Protein 4LUS (pdb70)

B-factor: mean 39.63, std 14.15, range [13.75, 107.69]

Foldseek 3Di:
DDDDQWAKEFELVQLVQLVVLLVVLDDDQAAEEEEALCQLQQHRQVVLVSCVVVDGQEYEDQAQVSLVVNVVSPRDHQYEHPDDDDLVCLLVCQVSNYEYEDAFLVVLVSSLVSQVVVVAAHEYEFAELDPPPGHYDLDDVVLVSVVVSCPRPRYDHAYYEYEDPPLQAQDCVSVVSSVVSVVSSVVSNVVVPDDHHYYAYAEPSCSQAPPVGRGRYHYYGPSSQFDDPDPNGPCVSGHHAHGIWIKGWFDDPDVKTKTFAFVLQLPNQLFPFFWKDFPRDIWTWDDTTDNGITITDDPDDDDGDGGGMITQARDDPRHLQVSCVRNVHHSSCSSSRGDQQHWYWYDYPRDTDDIDHSPD/DPPDFWFKEFELVQLVVLVVLLPVLDDPQAAEEEEQLCQLQQGRQVVLVSCVVVDGAEYEDQDLVSLVVNLVSPRDHAYEHPHDDDLVCLLVCQVSRYEYEDLFLVVLVSSLVSQVVVVAAHEYEQEEELSHDLDPVSLVSVVVSLVRPRYDHAAYEYEDPPLQAVVRVSSVVSVCSNVVSNVVVPRDHNYYAYAECSCSQAPSVHRGRYHYYGPSSQFDGPDPRGPCVSGHHAHGIWIKGWWADKDWAAFQDFDDPPSPDGHHHTWIKTKTFAFVLQLPNQQFPWFWKDAPRDIWTWDDTTDNGMTMTTDPDDDDDDTGGMMIRARDDPRHLQVSCVRNVHHSSSSSSRRHQQHWYFYDYPNHTDDIGHSPD/DPPDFWFKEFELVQLVVLVVLLCVLDDPQAAEEEEALCLLQQGRQVVLVSCVVSDGAEYEDAALVSLVVNVVNPHDHAYEHPDDDDLVCLLVCQVSRYEYEDAFLVVLVSSLVSQVVVVAAHEYAFEALDPPDDHYYLDDVSLVSVVVSQVRDSYDHAYYEYEDDDLQAQDCPSVVSSVVSVVSSVVSNVVVVRDHNYYEYAEQSCSQAPPVGRDNYHYYGPSSQFDDPDPNGDCVSGHHAHTIWIKGWFADKDKDAFQDFDDPPSPDTHHGIWIKTKTFAFCLQLPNQQQPWFWKDFPRDIWTWTDGTHHGMTMTTDPDDDDGDTGGMMTRARDPPHHLQVRCVRNVHHSSSSSSRGDQQHWYWYDYPRDTDDIDHNPD/DDDDQWFKEFELVQLVQLVVLLVVLDDPQAAEEEEQLCQLQQGRQVSLVSCVVVDHAEYEDQALVSLVVNLVSPRDHAYEHPYDDDLVCLLVCQVSRHAYEDADLVVLVSSLVSLVVVVAAHEYEFAEQPPPDTHHDLDDVRLVSVVVSCPRDRYHYAAYEYEDDQLLDLDCVSVVSSVVSVVSNVVVNVVVPHNFYAYAECSCSQAPSPGRGRYHYYGPSSQFDDPDPNGPCVSGHHAHGIWIKGWWADKDWDAFQFFDDPPSQFGRHHTWMKTKTFAFVLQLLNQLFPWFWKAFPHDIWTWTDTTDNGMTMTTDPDPDDDDTGGMMTRARDPPHHLQVSCVRNVHHSSSSSSRGDQQRWYWYDYPNHTDDIDHSPD

Organism: Clostridioides difficile (strain 630) (NCBI:txid272563)

Secondary structure (DSSP, 8-state):
---SSEEEEEEHHHHHHHHHHHHHHS-TT-EEEEE--TTTTT-HHHHHHHHHHHT-SEEEESSHHHHHHHHHTT--S-EEE-S---GGGHHHHHHTTEEEE---HHHHHHHHHHHHHHT-PEEEE---SSS-SSS--SSHHHHHHHHHHTT-TTEEEEEEE---SSTTSS--HHHHHHHHHHHHHHHHHHHTT---SEEE---HHHHHH-GGG-SSEEEE-GGGGT--S-SSS-GGG------EEEEEE--EE--EEEES--GGGT--TT-SS-EEEETTEEEEEESPPPSS-EEEE--S-S---TT-EEEEESBTTB-HHHHHHHHTS-HHHHHHT--TTSEEEEEETTEEEEEE-S--/---SSSEEEEEHHHHHHHHHHHHHTS-TT-EEEEE--TTTTT-HHHHHHHHHHTT-SEEEESSHHHHHHHHHTT--S-EEE-S---GGGHHHHHHTTEEEEE--HHHHHHHHHHHHHHT-PEEEEEEB---B-SSHHHHHHHHHHHH-TTEEEEEEE---SSTT--HHHHHHHHHHHHHHHHHHTT---SEEEEE-HHHHHH-TT--TTEEEE-HHHHT--S-SSS-GGG------EEEEEE--EEEEEPTT-EESGGG-EE--SSEEEEEES--GGGT--TT-SS-EEEETTEEEEB-SPPPSS-EEEEE-S-----TT-EEEEESBTTB-HHHHHHHHTS-HHHHHHT--TTSEEEEEETTEEEEEE-S--/---SSSEEEEEHHHHHHHHHHHHHTS-TTSEEEEE--TTTTT-HHHHHHHHHHS--SEEEESSHHHHHHHHHTT--S-EEE-S---GGGHHHHHHTTEEEE---HHHHHHHHHHHHHHT--EEEE---SSS-SSS--SSHHHHHHHHHHHH-TTEEEEEEE---SSTTSS--HHHHHHHHHHHHHHHHHHHTT---SEEEEE-HHHHHH-GGG-SSEEEE-GGGGT--S-TTS-GGG------EEEEEE--EEEEE-TT-EESGGG-EE--SSEEEEEES--GGGT--TT-SS-EEEETTEEEEB-S---SS-EEEEE-S-----TT-EEEEESBTTB-HHHHHHHHTS-HHHHHHT--TTSEEEEEETTEEEEEE-S--/---SSEEEEEEHHHHHHHHHHHHTTS-TTSEEEEE--TTTTT-HHHHHHHHHHTT-SEEEESSHHHHHHHHHTT--S-EEE-S---GGGHHHHHHTTEEEE---HHHHHHHHHHHHHHT--EEEE----SS-SSS--SSHHHHHHHHHHHH-TTEEEEEEE---SSTTSS--HHHHHHHHHHHHHHHHHHHT---EEE---HHHHHH-GGG-SSEEEE-GGGGT--S-TTS-GGG------EEEEEE--EEEEE-TT-EETGGG-EE-SS-EEEEEES--GGGT--TT-SS-EEEETTEEEEE-S---SS-EEEE--SS----TT-EEEEESBTTB-HHHHHHHHTS-HHHHHHT--TTSEEEEEETTEEEEEE-S--

Solvent-accessible surface area: 55833 Å² total

Sequence (1491 aa):
KITVPTWAEINLDNLRFNLNNIKNLLEEDIKICGVIADAYGHGAVEVAKLLEKEKVDYLAVARTAEGIELRQNGITLPILNLGYTPDEAFEDSIKNKITMTVYSLETAQKINEIAKSLGEKACVHVIDSGMTRIGFQPNEESVQEIIELNKLEYIDLEGMFTHFATADEVSKEYTYKQANNYKFMSDKLDEAGVKIAIKHVSNSAAIMDCPDLRLNMVRAGIILYGHYPSDDVFKDRLELRPAMKLKSKIGHIKTIATVPIGYADGFTRIQKNPKVLIKGEVFDVVGRICMDQIMVRIDKDIDIKVGDEVILFGEGEVTAERIAKDLGTINYEVLCMISRRVDRVYMENNELVQINSYLLKITVPTWAEINLDNLRFNLNNIKNLLEEDIKICGVIADAYGHGAVEVAKLLEKEKVDYLAVARTAEGIELRQNGITLPILNLGYTPDEAFEDSIKNKITMTVYSLETAQKINEIAKSLGEKACVHVKIDSGFQPNEESVQEIIELNKLEYIDLEGMFTHFATADEEYTYKQANNYKFMSDKLDEAGVKIAIKHVSNSAAIMDCPDLRLNMVRAGIILYGHYPSDDVFKDRLELRPAMKLKSKIGHIKQVEPGVGISYGLKYTTTGKETIATVPIGYADGFTRIQKNPKVLIKGEVFDVVGRICMDQIMVRIDKDIDIKVGDEVILFGEGEVTAERIAKDLGTINYEVLCMISSRRVDRVYMENNELVQINSYLLKITVPTWAEINLDNLRFNLNNIKNLLEEDIKICGVIADAYGHGAVEVAKLLEKEKVDYLAVARTAEGIELRQNGITLPILNLGYTPDEAFEDSIKNKITMTVYSLETAQKINEIAKSLGEKACVHVIDSGMTRIGFQPNEESVQEIIELNKLEYIDLEGMFTHFATADEVSKEYTYKQANNYKFMSDKLDEAGVKIAIKHVSNSAAIMDCPDLRLNMVRAGIILYGHYPSDDVFKDRLELRPAMKLKSKIGHIKQVEPGVGISYGLKYTTTGKETIATVPIGYADGFTRIQKNPKVLIKGEVFDVVGRICMDQIMVRIDKDIDIKVGDEVILFGEGEVTAERIAKDLGTINYEVLCMISRRVDRVYMENNELVQINSYLLKITVPTWAEINLDNLRFNLNNIKNLLEEDIKICGVIADAYGHGAVEVAKLLEKEKVDYLAVARTAEGIELRQNGITLPILNLGYTPDEAFEDSIKNKITMTVYSLETAQKINEIAKSLGEKACVHVIDSGMTRIGFQPNEESVQEIIELNKLEYIDLEGMFTHFATADEVSKEYTYKQANNYKFMSDKLDEAGIAIKHVSNSAAIMDCPDLRLNMVRAGIILYGHYPSDDVFKDRLELRPAMKLKSKIGHIKQVEPGVGISYGLKYTTTGKETIATVPIGYADGFTRIQKNPKVLIKGEVFDVVGRICMDQIMVRIDKDIDIKVGDEVILFGEGEVTAERIAKDLGTINYEVLCMISRRVDRVYMENNELVQINSYLL

Structure (mmCIF, N/CA/C/O backbone):
data_4LUS
#
_entry.id   4LUS
#
_cell.length_a   85.150
_cell.length_b   93.300
_cell.length_c   107.090
_cell.angle_alpha   90.00
_cell.angle_beta   91.00
_cell.angle_gamma   90.00
#
_symmetry.space_group_name_H-M   'P 1 21 1'
#
loop_
_entity.id
_entity.type
_entity.pdbx_description
1 polymer 'Alanine racemase'
2 polymer 'Alanine racemase'
3 non-polymer GLYCEROL
4 non-polymer "3,3',3''-phosphanetriyltripropanoic acid"
5 water water
#
loop_
_atom_site.group_PDB
_atom_site.id
_atom_site.type_symbol
_atom_site.label_atom_id
_atom_site.label_alt_id
_atom_site.label_comp_id
_atom_site.label_asym_id
_atom_site.label_entity_id
_atom_site.label_seq_id
_atom_site.pdbx_PDB_ins_code
_atom_site.Cartn_x
_atom_site.Cartn_y
_atom_site.Cartn_z
_atom_site.occupancy
_atom_site.B_iso_or_equiv
_atom_site.auth_seq_id
_atom_site.auth_comp_id
_atom_site.auth_asym_id
_atom_site.auth_atom_id
_atom_site.pdbx_PDB_model_num
ATOM 1 N N . LYS A 1 3 ? -11.060 -13.254 -36.995 1.00 47.25 3 LYS A N 1
ATOM 2 C CA . LYS A 1 3 ? -12.145 -14.008 -37.605 1.00 50.58 3 LYS A CA 1
ATOM 3 C C . LYS A 1 3 ? -13.102 -13.211 -38.539 1.00 48.84 3 LYS A C 1
ATOM 4 O O . LYS A 1 3 ? -13.289 -13.605 -39.635 1.00 41.48 3 LYS A O 1
ATOM 10 N N . ILE A 1 4 ? -13.334 -11.900 -38.564 1.00 45.70 4 ILE A N 1
ATOM 11 C CA . ILE A 1 4 ? -13.685 -10.997 -39.629 1.00 36.45 4 ILE A CA 1
ATOM 12 C C . ILE A 1 4 ? -12.406 -10.533 -40.270 1.00 34.51 4 ILE A C 1
ATOM 13 O O . ILE A 1 4 ? -11.607 -9.996 -39.609 1.00 44.36 4 ILE A O 1
ATOM 18 N N . THR A 1 5 ? -12.199 -10.775 -41.547 1.00 34.40 5 THR A N 1
ATOM 19 C CA . THR A 1 5 ? -10.996 -10.310 -42.241 1.00 34.23 5 THR A CA 1
ATOM 20 C C . THR A 1 5 ? -11.099 -9.093 -43.157 1.00 38.25 5 THR A C 1
ATOM 21 O O . THR A 1 5 ? -10.099 -8.526 -43.593 1.00 39.17 5 THR A O 1
ATOM 25 N N . VAL A 1 6 ? -12.316 -8.715 -43.465 1.00 30.30 6 VAL A N 1
ATOM 26 C CA . VAL A 1 6 ? -12.539 -7.547 -44.231 1.00 28.95 6 VAL A CA 1
ATOM 27 C C . VAL A 1 6 ? -12.471 -6.277 -43.414 1.00 27.69 6 VAL A C 1
ATOM 28 O O . VAL A 1 6 ? -12.739 -6.273 -42.266 1.00 28.94 6 VAL A O 1
ATOM 32 N N . PRO A 1 7 ? -12.047 -5.194 -44.017 1.00 27.81 7 PRO A N 1
ATOM 33 C CA . PRO A 1 7 ? -12.055 -3.903 -43.356 1.00 28.72 7 PRO A CA 1
ATOM 34 C C . PRO A 1 7 ? -13.446 -3.293 -43.093 1.00 28.59 7 PRO A C 1
ATOM 35 O O . PRO A 1 7 ? -13.526 -2.454 -42.257 1.00 30.46 7 PRO A O 1
ATOM 39 N N . THR A 1 8 ? -14.465 -3.683 -43.842 1.00 24.41 8 THR A N 1
ATOM 40 C CA . THR A 1 8 ? -15.800 -3.113 -43.771 1.00 19.26 8 THR A CA 1
ATOM 41 C C . THR A 1 8 ? -16.818 -4.208 -43.915 1.00 17.85 8 THR A C 1
ATOM 42 O O . THR A 1 8 ? -16.725 -4.996 -44.798 1.00 19.02 8 THR A O 1
ATOM 46 N N . TRP A 1 9 ? -17.771 -4.257 -43.030 1.00 17.52 9 TRP A N 1
ATOM 47 C CA . TRP A 1 9 ? -18.687 -5.353 -42.974 1.00 18.49 9 TRP A CA 1
ATOM 48 C C . TRP A 1 9 ? -20.064 -4.915 -42.525 1.00 19.36 9 TRP A C 1
ATOM 49 O O . TRP A 1 9 ? -20.193 -3.889 -41.941 1.00 21.11 9 TRP A O 1
ATOM 60 N N . ALA A 1 10 ? -21.069 -5.707 -42.836 1.00 20.35 10 ALA A N 1
ATOM 61 C CA . ALA A 1 10 ? -22.404 -5.534 -42.321 1.00 21.77 10 ALA A CA 1
ATOM 62 C C . ALA A 1 10 ? -22.819 -6.630 -41.358 1.00 21.46 10 ALA A C 1
ATOM 63 O O . ALA A 1 10 ? -22.967 -7.744 -41.685 1.00 22.11 10 ALA A O 1
ATOM 65 N N . GLU A 1 11 ? -23.003 -6.212 -40.135 1.00 22.38 11 GLU A N 1
ATOM 66 C CA . GLU A 1 11 ? -23.370 -7.020 -39.046 1.00 21.76 11 GLU A CA 1
ATOM 67 C C . GLU A 1 11 ? -24.870 -7.062 -38.945 1.00 21.96 11 GLU A C 1
ATOM 68 O O . GLU A 1 11 ? -25.516 -6.080 -38.871 1.00 24.83 11 GLU A O 1
ATOM 74 N N . ILE A 1 12 ? -25.383 -8.253 -38.999 1.00 21.00 12 ILE A N 1
ATOM 75 C CA . ILE A 1 12 ? -26.779 -8.534 -38.953 1.00 21.92 12 ILE A CA 1
ATOM 76 C C . ILE A 1 12 ? -27.099 -9.273 -37.656 1.00 23.38 12 ILE A C 1
ATOM 77 O O . ILE A 1 12 ? -26.552 -10.300 -37.370 1.00 24.11 12 ILE A O 1
ATOM 82 N N . ASN A 1 13 ? -27.968 -8.713 -36.858 1.00 25.72 13 ASN A N 1
ATOM 83 C CA . ASN A 1 13 ? -28.302 -9.290 -35.586 1.00 24.85 13 ASN A CA 1
ATOM 84 C C . ASN A 1 13 ? -29.577 -10.112 -35.700 1.00 26.77 13 ASN A C 1
ATOM 85 O O . ASN A 1 13 ? -30.636 -9.611 -35.780 1.00 21.95 13 ASN A O 1
ATOM 90 N N . LEU A 1 14 ? -29.411 -11.411 -35.699 1.00 28.72 14 LEU A N 1
ATOM 91 C CA . LEU A 1 14 ? -30.506 -12.336 -35.889 1.00 25.92 14 LEU A CA 1
ATOM 92 C C . LEU A 1 14 ? -31.544 -12.219 -34.790 1.00 30.75 14 LEU A C 1
ATOM 93 O O . LEU A 1 14 ? -32.683 -12.358 -35.034 1.00 25.86 14 LEU A O 1
ATOM 98 N N . ASP A 1 15 ? -31.101 -11.886 -33.603 1.00 25.10 15 ASP A N 1
ATOM 99 C CA . ASP A 1 15 ? -31.985 -11.737 -32.502 1.00 27.97 15 ASP A CA 1
ATOM 100 C C . ASP A 1 15 ? -32.949 -10.621 -32.792 1.00 26.97 15 ASP A C 1
ATOM 101 O O . ASP A 1 15 ? -34.045 -10.691 -32.415 1.00 29.96 15 ASP A O 1
ATOM 106 N N . ASN A 1 16 ? -32.479 -9.587 -33.425 1.00 25.24 16 ASN A N 1
ATOM 107 C CA . ASN A 1 16 ? -33.328 -8.486 -33.783 1.00 26.54 16 ASN A CA 1
ATOM 108 C C . ASN A 1 16 ? -34.367 -8.830 -34.808 1.00 27.41 16 ASN A C 1
ATOM 109 O O . ASN A 1 16 ? -35.428 -8.344 -34.735 1.00 31.78 16 ASN A O 1
ATOM 114 N N . LEU A 1 17 ? -34.039 -9.683 -35.753 1.00 27.75 17 LEU A N 1
ATOM 115 C CA . LEU A 1 17 ? -35.034 -10.166 -36.691 1.00 29.03 17 LEU A CA 1
ATOM 116 C C . LEU A 1 17 ? -36.159 -10.910 -35.957 1.00 26.02 17 LEU A C 1
ATOM 117 O O . LEU A 1 17 ? -37.269 -10.700 -36.224 1.00 27.94 17 LEU A O 1
ATOM 122 N N . ARG A 1 18 ? -35.814 -11.722 -35.001 1.00 26.00 18 ARG A N 1
ATOM 123 C CA . ARG A 1 18 ? -36.734 -12.422 -34.158 1.00 29.95 18 ARG A CA 1
ATOM 124 C C . ARG A 1 18 ? -37.599 -11.470 -33.330 1.00 27.77 18 ARG A C 1
ATOM 125 O O . ARG A 1 18 ? -38.746 -11.660 -33.222 1.00 27.53 18 ARG A O 1
ATOM 133 N N . PHE A 1 19 ? -37.003 -10.438 -32.795 1.00 28.04 19 PHE A N 1
ATOM 134 C CA . PHE A 1 19 ? -37.711 -9.461 -32.015 1.00 30.71 19 PHE A CA 1
ATOM 135 C C . PHE A 1 19 ? -38.775 -8.796 -32.859 1.00 27.95 19 PHE A C 1
ATOM 136 O O . PHE A 1 19 ? -39.903 -8.722 -32.474 1.00 25.03 19 PHE A O 1
ATOM 144 N N . ASN A 1 20 ? -38.394 -8.385 -34.037 1.00 23.99 20 ASN A N 1
ATOM 145 C CA . ASN A 1 20 ? -39.299 -7.776 -34.949 1.00 24.94 20 ASN A CA 1
ATOM 146 C C . ASN A 1 20 ? -40.401 -8.734 -35.345 1.00 27.15 20 ASN A C 1
ATOM 147 O O . ASN A 1 20 ? -41.525 -8.406 -35.234 1.00 30.11 20 ASN A O 1
ATOM 152 N N . LEU A 1 21 ? -40.058 -9.945 -35.699 1.00 29.55 21 LEU A N 1
ATOM 153 C CA . LEU A 1 21 ? -41.044 -10.880 -36.138 1.00 26.38 21 LEU A CA 1
ATOM 154 C C . LEU A 1 21 ? -42.100 -11.170 -35.074 1.00 28.72 21 LEU A C 1
ATOM 155 O O . LEU A 1 21 ? -43.227 -11.100 -35.341 1.00 29.58 21 LEU A O 1
ATOM 160 N N . ASN A 1 22 ? -41.687 -11.437 -33.858 1.00 34.27 22 ASN A N 1
ATOM 161 C CA . ASN A 1 22 ? -42.579 -11.731 -32.758 1.00 34.94 22 ASN A CA 1
ATOM 162 C C . ASN A 1 22 ? -43.516 -10.602 -32.423 1.00 31.50 22 ASN A C 1
ATOM 163 O O . ASN A 1 22 ? -44.646 -10.810 -32.202 1.00 32.39 22 ASN A O 1
ATOM 168 N N . ASN A 1 23 ? -43.022 -9.393 -32.455 1.00 35.28 23 ASN A N 1
ATOM 169 C CA . ASN A 1 23 ? -43.852 -8.224 -32.337 1.00 36.08 23 ASN A CA 1
ATOM 170 C C . ASN A 1 23 ? -44.850 -8.073 -33.474 1.00 38.46 23 ASN A C 1
ATOM 171 O O . ASN A 1 23 ? -45.913 -7.588 -33.259 1.00 35.44 23 ASN A O 1
ATOM 176 N N . ILE A 1 24 ? -44.471 -8.459 -34.680 1.00 35.62 24 ILE A N 1
ATOM 177 C CA . ILE A 1 24 ? -45.377 -8.529 -35.791 1.00 29.42 24 ILE A CA 1
ATOM 178 C C . ILE A 1 24 ? -46.438 -9.595 -35.565 1.00 30.23 24 ILE A C 1
ATOM 179 O O . ILE A 1 24 ? -47.572 -9.358 -35.754 1.00 30.63 24 ILE A O 1
ATOM 184 N N . LYS A 1 25 ? -46.040 -10.734 -35.082 1.00 27.99 25 LYS A N 1
ATOM 185 C CA . LYS A 1 25 ? -46.968 -11.778 -34.780 1.00 31.67 25 LYS A CA 1
ATOM 186 C C . LYS A 1 25 ? -47.992 -11.398 -33.699 1.00 39.26 25 LYS A C 1
ATOM 187 O O . LYS A 1 25 ? -49.117 -11.764 -33.785 1.00 38.87 25 LYS A O 1
ATOM 193 N N . ASN A 1 26 ? -47.574 -10.636 -32.703 1.00 39.67 26 ASN A N 1
ATOM 194 C CA . ASN A 1 26 ? -48.405 -10.218 -31.598 1.00 41.38 26 ASN A CA 1
ATOM 195 C C . ASN A 1 26 ? -49.549 -9.371 -32.101 1.00 39.28 26 ASN A C 1
ATOM 196 O O . ASN A 1 26 ? -50.571 -9.368 -31.529 1.00 39.55 26 ASN A O 1
ATOM 201 N N . LEU A 1 27 ? -49.320 -8.641 -33.175 1.00 41.00 27 LEU A N 1
ATOM 202 C CA . LEU A 1 27 ? -50.319 -7.868 -33.895 1.00 40.16 27 LEU A CA 1
ATOM 203 C C . LEU A 1 27 ? -51.399 -8.693 -34.526 1.00 39.85 27 LEU A C 1
ATOM 204 O O . LEU A 1 27 ? -52.446 -8.217 -34.762 1.00 46.92 27 LEU A O 1
ATOM 209 N N . LEU A 1 28 ? -51.111 -9.917 -34.835 1.00 45.20 28 LEU A N 1
ATOM 210 C CA . LEU A 1 28 ? -51.971 -10.655 -35.675 1.00 48.86 28 LEU A CA 1
ATOM 211 C C . LEU A 1 28 ? -52.646 -11.764 -34.917 1.00 50.21 28 LEU A C 1
ATOM 212 O O . LEU A 1 28 ? -52.095 -12.328 -34.016 1.00 43.91 28 LEU A O 1
ATOM 217 N N . GLU A 1 29 ? -53.848 -12.083 -35.339 1.00 49.58 29 GLU A N 1
ATOM 218 C CA . GLU A 1 29 ? -54.546 -13.243 -34.862 1.00 49.12 29 GLU A CA 1
ATOM 219 C C . GLU A 1 29 ? -53.909 -14.463 -35.447 1.00 45.00 29 GLU A C 1
ATOM 220 O O . GLU A 1 29 ? -53.233 -14.388 -36.398 1.00 32.82 29 GLU A O 1
ATOM 226 N N . GLU A 1 30 ? -54.181 -15.591 -34.829 1.00 53.94 30 GLU A N 1
ATOM 227 C CA . GLU A 1 30 ? -53.516 -16.862 -35.048 1.00 51.02 30 GLU A CA 1
ATOM 228 C C . GLU A 1 30 ? -53.625 -17.408 -36.438 1.00 48.24 30 GLU A C 1
ATOM 229 O O . GLU A 1 30 ? -52.747 -18.072 -36.905 1.00 44.92 30 GLU A O 1
ATOM 235 N N . ASP A 1 31 ? -54.738 -17.168 -37.073 1.00 44.10 31 ASP A N 1
ATOM 236 C CA . ASP A 1 31 ? -54.980 -17.716 -38.382 1.00 42.72 31 ASP A CA 1
ATOM 237 C C . ASP A 1 31 ? -54.502 -16.868 -39.549 1.00 38.95 31 ASP A C 1
ATOM 238 O O . ASP A 1 31 ? -54.729 -17.229 -40.646 1.00 42.82 31 ASP A O 1
ATOM 243 N N . ILE A 1 32 ? -53.871 -15.733 -39.318 1.00 35.65 32 ILE A N 1
ATOM 244 C CA . ILE A 1 32 ? -53.402 -14.919 -40.428 1.00 31.92 32 ILE A CA 1
ATOM 245 C C . ILE A 1 32 ? -51.996 -15.332 -40.843 1.00 31.39 32 ILE A C 1
ATOM 246 O O . ILE A 1 32 ? -51.106 -15.345 -40.066 1.00 29.51 32 ILE A O 1
ATOM 251 N N . LYS A 1 33 ? -51.844 -15.690 -42.090 1.00 29.05 33 LYS A N 1
ATOM 252 C CA . LYS A 1 33 ? -50.574 -16.087 -42.619 1.00 30.63 33 LYS A CA 1
ATOM 253 C C . LYS A 1 33 ? -49.577 -14.930 -42.718 1.00 27.10 33 LYS A C 1
ATOM 254 O O . LYS A 1 33 ? -49.941 -13.825 -42.963 1.00 26.57 33 LYS A O 1
ATOM 260 N N . ILE A 1 34 ? -48.318 -15.226 -42.485 1.00 25.45 34 ILE A N 1
ATOM 261 C CA . ILE A 1 34 ? -47.248 -14.287 -42.685 1.00 23.39 34 ILE A CA 1
ATOM 262 C C . ILE A 1 34 ? -46.381 -14.614 -43.890 1.00 23.92 34 ILE A C 1
ATOM 263 O O . ILE A 1 34 ? -45.809 -15.669 -43.991 1.00 22.47 34 ILE A O 1
ATOM 268 N N . CYS A 1 35 ? -46.283 -13.656 -44.781 1.00 21.37 35 CYS A N 1
ATOM 269 C CA . CYS A 1 35 ? -45.344 -13.680 -45.859 1.00 20.45 35 CYS A CA 1
ATOM 270 C C . CYS A 1 35 ? -44.193 -12.742 -45.549 1.00 21.51 35 CYS A C 1
ATOM 271 O O . CYS A 1 35 ? -44.362 -11.558 -45.464 1.00 21.40 35 CYS A O 1
ATOM 274 N N . GLY A 1 36 ? -43.021 -13.315 -45.408 1.00 19.96 36 GLY A N 1
ATOM 275 C CA . GLY A 1 36 ? -41.812 -12.557 -45.248 1.00 20.18 36 GLY A CA 1
ATOM 276 C C . GLY A 1 36 ? -41.189 -12.096 -46.534 1.00 17.94 36 GLY A C 1
ATOM 277 O O . GLY A 1 36 ? -40.817 -12.861 -47.324 1.00 21.48 36 GLY A O 1
ATOM 278 N N . VAL A 1 37 ? -41.108 -10.813 -46.709 1.00 18.32 37 VAL A N 1
ATOM 279 C CA . VAL A 1 37 ? -40.595 -10.225 -47.913 1.00 19.16 37 VAL A CA 1
ATOM 280 C C . VAL A 1 37 ? -39.098 -10.047 -47.846 1.00 17.54 37 VAL A C 1
ATOM 281 O O . VAL A 1 37 ? -38.604 -9.263 -47.138 1.00 16.57 37 VAL A O 1
ATOM 285 N N . ILE A 1 38 ? -38.422 -10.841 -48.631 1.00 16.91 38 ILE A N 1
ATOM 286 C CA . ILE A 1 38 ? -36.987 -10.930 -48.706 1.00 16.35 38 ILE A CA 1
ATOM 287 C C . ILE A 1 38 ? -36.362 -10.602 -50.066 1.00 16.88 38 ILE A C 1
ATOM 288 O O . ILE A 1 38 ? -35.298 -11.024 -50.339 1.00 15.96 38 ILE A O 1
ATOM 317 N N . ALA A 1 40 ? -34.528 -8.334 -52.941 1.00 14.21 40 ALA A N 1
ATOM 318 C CA . ALA A 1 40 ? -33.349 -7.531 -52.902 1.00 16.59 40 ALA A CA 1
ATOM 319 C C . ALA A 1 40 ? -32.391 -7.985 -51.820 1.00 16.22 40 ALA A C 1
ATOM 320 O O . ALA A 1 40 ? -31.842 -7.215 -51.101 1.00 15.10 40 ALA A O 1
ATOM 322 N N . ASP A 1 41 ? -32.212 -9.283 -51.787 1.00 17.38 41 ASP A N 1
ATOM 323 C CA . ASP A 1 41 ? -31.327 -9.937 -50.860 1.00 15.83 41 ASP A CA 1
ATOM 324 C C . ASP A 1 41 ? -31.730 -9.609 -49.440 1.00 17.89 41 ASP A C 1
ATOM 325 O O . ASP A 1 41 ? -30.962 -9.148 -48.698 1.00 16.39 41 ASP A O 1
ATOM 330 N N . ALA A 1 42 ? -32.997 -9.764 -49.160 1.00 16.66 42 ALA A N 1
ATOM 331 C CA . ALA A 1 42 ? -33.565 -9.406 -47.900 1.00 18.01 42 ALA A CA 1
ATOM 332 C C . ALA A 1 42 ? -33.207 -7.958 -47.490 1.00 18.34 42 ALA A C 1
ATOM 333 O O . ALA A 1 42 ? -32.725 -7.736 -46.422 1.00 18.77 42 ALA A O 1
ATOM 335 N N . TYR A 1 43 ? -33.436 -7.036 -48.402 1.00 17.01 43 TYR A N 1
ATOM 336 C CA . TYR A 1 43 ? -33.262 -5.596 -48.231 1.00 19.79 43 TYR A CA 1
ATOM 337 C C . TYR A 1 43 ? -31.856 -5.298 -47.747 1.00 17.05 43 TYR A C 1
ATOM 338 O O . TYR A 1 43 ? -31.653 -4.524 -46.908 1.00 18.80 43 TYR A O 1
ATOM 347 N N . GLY A 1 44 ? -30.924 -6.005 -48.332 1.00 21.85 44 GLY A N 1
ATOM 348 C CA . GLY A 1 44 ? -29.527 -5.960 -48.029 1.00 19.39 44 GLY A CA 1
ATOM 349 C C . GLY A 1 44 ? -29.034 -6.809 -46.870 1.00 22.13 44 GLY A C 1
ATOM 350 O O . GLY A 1 44 ? -27.877 -6.855 -46.639 1.00 19.15 44 GLY A O 1
ATOM 351 N N . HIS A 1 45 ? -29.923 -7.480 -46.163 1.00 20.15 45 HIS A N 1
ATOM 352 C CA . HIS A 1 45 ? -29.572 -8.249 -44.993 1.00 19.41 45 HIS A CA 1
ATOM 353 C C . HIS A 1 45 ? -29.034 -9.682 -45.249 1.00 21.25 45 HIS A C 1
ATOM 354 O O . HIS A 1 45 ? -28.477 -10.291 -44.390 1.00 18.18 45 HIS A O 1
ATOM 361 N N . GLY A 1 46 ? -29.209 -10.166 -46.461 1.00 17.40 46 GLY A N 1
ATOM 362 C CA . GLY A 1 46 ? -28.857 -11.497 -46.872 1.00 20.29 46 GLY A CA 1
ATOM 363 C C . GLY A 1 46 ? -30.053 -12.425 -46.884 1.00 18.18 46 GLY A C 1
ATOM 364 O O . GLY A 1 46 ? -30.459 -12.917 -45.918 1.00 18.52 46 GLY A O 1
ATOM 365 N N . ALA A 1 47 ? -30.580 -12.658 -48.052 1.00 19.67 47 ALA A N 1
ATOM 366 C CA . ALA A 1 47 ? -31.790 -13.406 -48.234 1.00 21.62 47 ALA A CA 1
ATOM 367 C C . ALA A 1 47 ? -31.698 -14.851 -47.728 1.00 21.01 47 ALA A C 1
ATOM 368 O O . ALA A 1 47 ? -32.604 -15.315 -47.135 1.00 23.58 47 ALA A O 1
ATOM 370 N N . VAL A 1 48 ? -30.592 -15.518 -47.965 1.00 21.01 48 VAL A N 1
ATOM 371 C CA . VAL A 1 48 ? -30.466 -16.869 -47.554 1.00 19.14 48 VAL A CA 1
ATOM 372 C C . VAL A 1 48 ? -30.499 -17.004 -46.043 1.00 22.44 48 VAL A C 1
ATOM 373 O O . VAL A 1 48 ? -31.317 -17.690 -45.564 1.00 21.87 48 VAL A O 1
ATOM 377 N N . GLU A 1 49 ? -29.689 -16.263 -45.318 1.00 21.13 49 GLU A N 1
ATOM 378 C CA . GLU A 1 49 ? -29.708 -16.329 -43.882 1.00 22.97 49 GLU A CA 1
ATOM 379 C C . GLU A 1 49 ? -31.014 -15.889 -43.250 1.00 22.26 49 GLU A C 1
ATOM 380 O O . GLU A 1 49 ? -31.444 -16.479 -42.333 1.00 24.79 49 GLU A O 1
ATOM 386 N N . VAL A 1 50 ? -31.591 -14.822 -43.758 1.00 18.08 50 VAL A N 1
ATOM 387 C CA . VAL A 1 50 ? -32.842 -14.385 -43.285 1.00 17.01 50 VAL A CA 1
ATOM 388 C C . VAL A 1 50 ? -33.875 -15.448 -43.565 1.00 18.61 50 VAL A C 1
ATOM 389 O O . VAL A 1 50 ? -34.644 -15.707 -42.720 1.00 17.08 50 VAL A O 1
ATOM 393 N N . ALA A 1 51 ? -33.852 -16.053 -44.738 1.00 15.90 51 ALA A N 1
ATOM 394 C CA . ALA A 1 51 ? -34.814 -17.066 -45.052 1.00 18.88 51 ALA A CA 1
ATOM 395 C C . ALA A 1 51 ? -34.723 -18.258 -44.098 1.00 20.12 51 ALA A C 1
ATOM 396 O O . ALA A 1 51 ? -35.714 -18.726 -43.643 1.00 20.93 51 ALA A O 1
ATOM 398 N N . LYS A 1 52 ? -33.509 -18.663 -43.764 1.00 20.24 52 LYS A N 1
ATOM 399 C CA . LYS A 1 52 ? -33.292 -19.732 -42.844 1.00 24.53 52 LYS A CA 1
ATOM 400 C C . LYS A 1 52 ? -33.897 -19.370 -41.500 1.00 27.24 52 LYS A C 1
ATOM 401 O O . LYS A 1 52 ? -34.554 -20.159 -40.925 1.00 30.47 52 LYS A O 1
ATOM 407 N N . LEU A 1 53 ? -33.715 -18.152 -41.062 1.00 25.43 53 LEU A N 1
ATOM 408 C CA . LEU A 1 53 ? -34.310 -17.715 -39.853 1.00 27.85 53 LEU A CA 1
ATOM 409 C C . LEU A 1 53 ? -35.824 -17.734 -39.933 1.00 27.51 53 LEU A C 1
ATOM 410 O O . LEU A 1 53 ? -36.448 -18.140 -39.006 1.00 30.38 53 LEU A O 1
ATOM 415 N N . LEU A 1 54 ? -36.393 -17.315 -41.036 1.00 25.08 54 LEU A N 1
ATOM 416 C CA . LEU A 1 54 ? -37.818 -17.310 -41.199 1.00 22.54 54 LEU A CA 1
ATOM 417 C C . LEU A 1 54 ? -38.417 -18.727 -41.122 1.00 27.08 54 LEU A C 1
ATOM 418 O O . LEU A 1 54 ? -39.430 -18.886 -40.552 1.00 28.74 54 LEU A O 1
ATOM 423 N N . GLU A 1 55 ? -37.764 -19.714 -41.707 1.00 27.04 55 GLU A N 1
ATOM 424 C CA . GLU A 1 55 ? -38.209 -21.104 -41.671 1.00 32.01 55 GLU A CA 1
ATOM 425 C C . GLU A 1 55 ? -38.231 -21.607 -40.266 1.00 29.72 55 GLU A C 1
ATOM 426 O O . GLU A 1 55 ? -39.153 -22.165 -39.853 1.00 29.36 55 GLU A O 1
ATOM 432 N N . LYS A 1 56 ? -37.177 -21.319 -39.539 1.00 33.34 56 LYS A N 1
ATOM 433 C CA . LYS A 1 56 ? -37.016 -21.684 -38.148 1.00 35.93 56 LYS A CA 1
ATOM 434 C C . LYS A 1 56 ? -38.088 -21.076 -37.274 1.00 34.78 56 LYS A C 1
ATOM 435 O O . LYS A 1 56 ? -38.582 -21.687 -36.401 1.00 29.85 56 LYS A O 1
ATOM 441 N N . GLU A 1 57 ? -38.458 -19.855 -37.578 1.00 35.03 57 GLU A N 1
ATOM 442 C CA . GLU A 1 57 ? -39.481 -19.180 -36.839 1.00 35.25 57 GLU A CA 1
ATOM 443 C C . GLU A 1 57 ? -40.880 -19.452 -37.345 1.00 35.42 57 GLU A C 1
ATOM 444 O O . GLU A 1 57 ? -41.813 -19.075 -36.740 1.00 40.69 57 GLU A O 1
ATOM 450 N N . LYS A 1 58 ? -40.980 -20.220 -38.405 1.00 35.17 58 LYS A N 1
ATOM 451 C CA . LYS A 1 58 ? -42.219 -20.621 -39.059 1.00 35.61 58 LYS A CA 1
ATOM 452 C C . LYS A 1 58 ? -43.199 -19.634 -39.696 1.00 36.39 58 LYS A C 1
ATOM 453 O O . LYS A 1 58 ? -44.342 -19.628 -39.379 1.00 42.18 58 LYS A O 1
ATOM 459 N N . VAL A 1 59 ? -42.755 -18.853 -40.630 1.00 29.81 59 VAL A N 1
ATOM 460 C CA . VAL A 1 59 ? -43.669 -18.110 -41.444 1.00 30.61 59 VAL A CA 1
ATOM 461 C C . VAL A 1 59 ? -44.235 -18.985 -42.531 1.00 27.71 59 VAL A C 1
ATOM 462 O O . VAL A 1 59 ? -43.781 -20.057 -42.719 1.00 32.14 59 VAL A O 1
ATOM 466 N N . ASP A 1 60 ? -45.246 -18.499 -43.192 1.00 23.84 60 ASP A N 1
ATOM 467 C CA . ASP A 1 60 ? -46.004 -19.217 -44.193 1.00 24.86 60 ASP A CA 1
ATOM 468 C C . ASP A 1 60 ? -45.568 -19.116 -45.649 1.00 25.54 60 ASP A C 1
ATOM 469 O O . ASP A 1 60 ? -45.842 -19.961 -46.412 1.00 26.89 60 ASP A O 1
ATOM 474 N N . TYR A 1 61 ? -44.920 -18.035 -46.003 1.00 23.41 61 TYR A N 1
ATOM 475 C CA . TYR A 1 61 ? -44.490 -17.717 -47.340 1.00 19.22 61 TYR A CA 1
ATOM 476 C C . TYR A 1 61 ? -43.243 -16.849 -47.306 1.00 20.04 61 TYR A C 1
ATOM 477 O O . TYR A 1 61 ? -42.999 -16.166 -46.363 1.00 21.48 61 TYR A O 1
ATOM 486 N N . LEU A 1 62 ? -42.510 -16.889 -48.376 1.00 18.23 62 LEU A N 1
ATOM 487 C CA . LEU A 1 62 ? -41.460 -15.998 -48.667 1.00 24.05 62 LEU A CA 1
ATOM 488 C C . LEU A 1 62 ? -41.709 -15.301 -49.986 1.00 22.74 62 LEU A C 1
ATOM 489 O O . LEU A 1 62 ? -42.160 -15.875 -50.897 1.00 20.70 62 LEU A O 1
ATOM 494 N N . ALA A 1 63 ? -41.430 -14.038 -50.050 1.00 20.53 63 ALA A N 1
ATOM 495 C CA . ALA A 1 63 ? -41.584 -13.319 -51.269 1.00 18.86 63 ALA A CA 1
ATOM 496 C C . ALA A 1 63 ? -40.308 -12.730 -51.809 1.00 18.80 63 ALA A C 1
ATOM 497 O O . ALA A 1 63 ? -39.557 -12.158 -51.115 1.00 16.71 63 ALA A O 1
ATOM 499 N N . VAL A 1 64 ? -40.120 -12.884 -53.093 1.00 17.94 64 VAL A N 1
ATOM 500 C CA . VAL A 1 64 ? -38.990 -12.384 -53.828 1.00 19.80 64 VAL A CA 1
ATOM 501 C C . VAL A 1 64 ? -39.396 -11.454 -54.956 1.00 18.59 64 VAL A C 1
ATOM 502 O O . VAL A 1 64 ? -40.507 -11.311 -55.208 1.00 17.58 64 VAL A O 1
ATOM 506 N N . ALA A 1 65 ? -38.451 -10.807 -55.581 1.00 15.78 65 ALA A N 1
ATOM 507 C CA . ALA A 1 65 ? -38.727 -10.002 -56.741 1.00 16.01 65 ALA A CA 1
ATOM 508 C C . ALA A 1 65 ? -38.289 -10.576 -58.073 1.00 16.59 65 ALA A C 1
ATOM 509 O O . ALA A 1 65 ? -38.635 -10.075 -59.047 1.00 16.80 65 ALA A O 1
ATOM 511 N N . ARG A 1 66 ? -37.501 -11.614 -58.064 1.00 15.74 66 ARG A N 1
ATOM 512 C CA . ARG A 1 66 ? -36.932 -12.159 -59.259 1.00 17.92 66 ARG A CA 1
ATOM 513 C C . ARG A 1 66 ? -36.844 -13.645 -59.150 1.00 20.22 66 ARG A C 1
ATOM 514 O O . ARG A 1 66 ? -36.731 -14.171 -58.098 1.00 19.30 66 ARG A O 1
ATOM 522 N N . THR A 1 67 ? -36.854 -14.314 -60.264 1.00 24.15 67 THR A N 1
ATOM 523 C CA . THR A 1 67 ? -36.804 -15.740 -60.268 1.00 19.95 67 THR A CA 1
ATOM 524 C C . THR A 1 67 ? -35.529 -16.206 -59.621 1.00 21.55 67 THR A C 1
ATOM 525 O O . THR A 1 67 ? -35.549 -17.052 -58.810 1.00 21.38 67 THR A O 1
ATOM 529 N N . ALA A 1 68 ? -34.441 -15.562 -59.973 1.00 20.42 68 ALA A N 1
ATOM 530 C CA . ALA A 1 68 ? -33.152 -15.896 -59.495 1.00 19.02 68 ALA A CA 1
ATOM 531 C C . ALA A 1 68 ? -33.030 -15.793 -57.996 1.00 19.85 68 ALA A C 1
ATOM 532 O O . ALA A 1 68 ? -32.305 -16.506 -57.423 1.00 20.09 68 ALA A O 1
ATOM 534 N N . GLU A 1 69 ? -33.741 -14.863 -57.413 1.00 19.44 69 GLU A N 1
ATOM 535 C CA . GLU A 1 69 ? -33.833 -14.735 -55.994 1.00 21.50 69 GLU A CA 1
ATOM 536 C C . GLU A 1 69 ? -34.492 -15.961 -55.371 1.00 22.05 69 GLU A C 1
ATOM 537 O O . GLU A 1 69 ? -34.027 -16.451 -54.394 1.00 19.78 69 GLU A O 1
ATOM 543 N N . GLY A 1 70 ? -35.551 -16.447 -55.990 1.00 20.57 70 GLY A N 1
ATOM 544 C CA . GLY A 1 70 ? -36.123 -17.700 -55.598 1.00 19.51 70 GLY A CA 1
ATOM 545 C C . GLY A 1 70 ? -35.214 -18.909 -55.747 1.00 20.34 70 GLY A C 1
ATOM 546 O O . GLY A 1 70 ? -35.076 -19.672 -54.846 1.00 21.73 70 GLY A O 1
ATOM 547 N N . ILE A 1 71 ? -34.530 -19.021 -56.857 1.00 22.64 71 ILE A N 1
ATOM 548 C CA . ILE A 1 71 ? -33.631 -20.108 -57.084 1.00 20.97 71 ILE A CA 1
ATOM 549 C C . ILE A 1 71 ? -32.487 -20.166 -56.076 1.00 22.27 71 ILE A C 1
ATOM 550 O O . ILE A 1 71 ? -32.194 -21.219 -55.597 1.00 21.57 71 ILE A O 1
ATOM 555 N N . GLU A 1 72 ? -31.976 -19.017 -55.668 1.00 18.95 72 GLU A N 1
ATOM 556 C CA . GLU A 1 72 ? -30.904 -18.952 -54.724 1.00 19.11 72 GLU A CA 1
ATOM 557 C C . GLU A 1 72 ? -31.308 -19.606 -53.403 1.00 17.71 72 GLU A C 1
ATOM 558 O O . GLU A 1 72 ? -30.566 -20.332 -52.833 1.00 19.23 72 GLU A O 1
ATOM 564 N N . LEU A 1 73 ? -32.504 -19.340 -52.962 1.00 16.39 73 LEU A N 1
ATOM 565 C CA . LEU A 1 73 ? -33.019 -19.887 -51.754 1.00 19.10 73 LEU A CA 1
ATOM 566 C C . LEU A 1 73 ? -33.149 -21.399 -51.837 1.00 20.50 73 LEU A C 1
ATOM 567 O O . LEU A 1 73 ? -32.781 -22.063 -50.949 1.00 19.29 73 LEU A O 1
ATOM 572 N N . ARG A 1 74 ? -33.651 -21.908 -52.950 1.00 22.24 74 ARG A N 1
ATOM 573 C CA . ARG A 1 74 ? -33.781 -23.334 -53.186 1.00 22.94 74 ARG A CA 1
ATOM 574 C C . ARG A 1 74 ? -32.433 -24.024 -53.181 1.00 22.97 74 ARG A C 1
ATOM 575 O O . ARG A 1 74 ? -32.314 -25.059 -52.693 1.00 22.03 74 ARG A O 1
ATOM 583 N N . GLN A 1 75 ? -31.430 -23.368 -53.706 1.00 27.20 75 GLN A N 1
ATOM 584 C CA . GLN A 1 75 ? -30.072 -23.845 -53.756 1.00 25.59 75 GLN A CA 1
ATOM 585 C C . GLN A 1 75 ? -29.398 -23.906 -52.386 1.00 28.00 75 GLN A C 1
ATOM 586 O O . GLN A 1 75 ? -28.432 -24.526 -52.207 1.00 24.82 75 GLN A O 1
ATOM 592 N N . ASN A 1 76 ? -29.940 -23.196 -51.450 1.00 23.79 76 ASN A N 1
ATOM 593 C CA . ASN A 1 76 ? -29.524 -23.234 -50.101 1.00 22.69 76 ASN A CA 1
ATOM 594 C C . ASN A 1 76 ? -30.467 -23.955 -49.181 1.00 22.94 76 ASN A C 1
ATOM 595 O O . ASN A 1 76 ? -30.426 -23.800 -48.026 1.00 24.63 76 ASN A O 1
ATOM 600 N N . GLY A 1 77 ? -31.319 -24.760 -49.751 1.00 26.51 77 GLY A N 1
ATOM 601 C CA . GLY A 1 77 ? -32.211 -25.610 -49.011 1.00 26.90 77 GLY A CA 1
ATOM 602 C C . GLY A 1 77 ? -33.486 -25.115 -48.390 1.00 25.37 77 GLY A C 1
ATOM 603 O O . GLY A 1 77 ? -34.037 -25.748 -47.568 1.00 24.91 77 GLY A O 1
ATOM 604 N N . ILE A 1 78 ? -33.904 -23.951 -48.806 1.00 24.26 78 ILE A N 1
ATOM 605 C CA . ILE A 1 78 ? -35.127 -23.387 -48.358 1.00 18.82 78 ILE A CA 1
ATOM 606 C C . ILE A 1 78 ? -36.287 -24.194 -48.961 1.00 19.84 78 ILE A C 1
ATOM 607 O O . ILE A 1 78 ? -36.278 -24.477 -50.073 1.00 20.88 78 ILE A O 1
ATOM 612 N N . THR A 1 79 ? -37.241 -24.586 -48.158 1.00 19.19 79 THR A N 1
ATOM 613 C CA . THR A 1 79 ? -38.390 -25.334 -48.604 1.00 24.17 79 THR A CA 1
ATOM 614 C C . THR A 1 79 ? -39.744 -24.656 -48.473 1.00 25.45 79 THR A C 1
ATOM 615 O O . THR A 1 79 ? -40.708 -25.175 -48.914 1.00 25.15 79 THR A O 1
ATOM 619 N N . LEU A 1 80 ? -39.781 -23.483 -47.896 1.00 24.92 80 LEU A N 1
ATOM 620 C CA . LEU A 1 80 ? -41.011 -22.740 -47.775 1.00 24.72 80 LEU A CA 1
ATOM 621 C C . LEU A 1 80 ? -41.485 -22.320 -49.132 1.00 21.13 80 LEU A C 1
ATOM 622 O O . LEU A 1 80 ? -40.754 -22.260 -50.045 1.00 22.27 80 LEU A O 1
ATOM 627 N N . PRO A 1 81 ? -42.752 -22.036 -49.242 1.00 24.31 81 PRO A N 1
ATOM 628 C CA . PRO A 1 81 ? -43.293 -21.528 -50.481 1.00 22.27 81 PRO A CA 1
ATOM 629 C C . PRO A 1 81 ? -42.688 -20.174 -50.794 1.00 22.30 81 PRO A C 1
ATOM 630 O O . PRO A 1 81 ? -42.454 -19.405 -49.942 1.00 18.80 81 PRO A O 1
ATOM 634 N N . ILE A 1 82 ? -42.384 -19.965 -52.039 1.00 20.12 82 ILE A N 1
ATOM 635 C CA . ILE A 1 82 ? -41.829 -18.739 -52.469 1.00 19.80 82 ILE A CA 1
ATOM 636 C C . ILE A 1 82 ? -42.663 -18.113 -53.553 1.00 19.10 82 ILE A C 1
ATOM 637 O O . ILE A 1 82 ? -42.928 -18.728 -54.508 1.00 18.68 82 ILE A O 1
ATOM 642 N N . LEU A 1 83 ? -43.009 -16.863 -53.372 1.00 18.00 83 LEU A N 1
ATOM 643 C CA . LEU A 1 83 ? -43.714 -16.071 -54.344 1.00 19.67 83 LEU A CA 1
ATOM 644 C C . LEU A 1 83 ? -42.874 -14.987 -54.991 1.00 20.01 83 LEU A C 1
ATOM 645 O O . LEU A 1 83 ? -42.282 -14.190 -54.323 1.00 17.49 83 LEU A O 1
ATOM 650 N N . ASN A 1 84 ? -42.852 -14.998 -56.307 1.00 18.04 84 ASN A N 1
ATOM 651 C CA . ASN A 1 84 ? -42.228 -13.967 -57.085 1.00 19.72 84 ASN A CA 1
ATOM 652 C C . ASN A 1 84 ? -43.293 -12.933 -57.346 1.00 22.05 84 ASN A C 1
ATOM 653 O O . ASN A 1 84 ? -44.226 -13.158 -58.035 1.00 19.22 84 ASN A O 1
ATOM 658 N N . LEU A 1 85 ? -43.089 -11.808 -56.700 1.00 22.99 85 LEU A N 1
ATOM 659 C CA . LEU A 1 85 ? -44.004 -10.684 -56.693 1.00 23.54 85 LEU A CA 1
ATOM 660 C C . LEU A 1 85 ? -44.202 -10.027 -58.009 1.00 20.31 85 LEU A C 1
ATOM 661 O O . LEU A 1 85 ? -45.186 -9.541 -58.213 1.00 22.73 85 LEU A O 1
ATOM 666 N N . GLY A 1 86 ? -43.208 -10.013 -58.854 1.00 24.26 86 GLY A N 1
ATOM 667 C CA . GLY A 1 86 ? -43.233 -9.301 -60.098 1.00 28.67 86 GLY A CA 1
ATOM 668 C C . GLY A 1 86 ? -43.166 -10.107 -61.356 1.00 29.69 86 GLY A C 1
ATOM 669 O O . GLY A 1 86 ? -43.622 -11.168 -61.394 1.00 27.22 86 GLY A O 1
ATOM 670 N N . TYR A 1 87 ? -42.563 -9.543 -62.373 1.00 27.61 87 TYR A N 1
ATOM 671 C CA . TYR A 1 87 ? -42.469 -10.109 -63.703 1.00 24.95 87 TYR A CA 1
ATOM 672 C C . TYR A 1 87 ? -41.636 -11.392 -63.785 1.00 24.35 87 TYR A C 1
ATOM 673 O O . TYR A 1 87 ? -40.611 -11.492 -63.233 1.00 28.56 87 TYR A O 1
ATOM 682 N N . THR A 1 88 ? -42.157 -12.382 -64.446 1.00 25.35 88 THR A N 1
ATOM 683 C CA . THR A 1 88 ? -41.356 -13.470 -64.882 1.00 24.05 88 THR A CA 1
ATOM 684 C C . THR A 1 88 ? -41.335 -13.492 -66.393 1.00 24.26 88 THR A C 1
ATOM 685 O O . THR A 1 88 ? -42.313 -13.681 -67.010 1.00 27.78 88 THR A O 1
ATOM 689 N N . PRO A 1 89 ? -40.196 -13.294 -66.993 1.00 24.45 89 PRO A N 1
ATOM 690 C CA . PRO A 1 89 ? -40.064 -13.434 -68.429 1.00 25.00 89 PRO A CA 1
ATOM 691 C C . PRO A 1 89 ? -40.154 -14.871 -68.891 1.00 30.24 89 PRO A C 1
ATOM 692 O O . PRO A 1 89 ? -39.834 -15.752 -68.143 1.00 26.97 89 PRO A O 1
ATOM 696 N N . ASP A 1 90 ? -40.475 -15.058 -70.159 1.00 28.64 90 ASP A N 1
ATOM 697 C CA . ASP A 1 90 ? -40.812 -16.320 -70.731 1.00 30.02 90 ASP A CA 1
ATOM 698 C C . ASP A 1 90 ? -39.686 -17.289 -70.494 1.00 28.78 90 ASP A C 1
ATOM 699 O O . ASP A 1 90 ? -39.910 -18.394 -70.120 1.00 34.52 90 ASP A O 1
ATOM 704 N N . GLU A 1 91 ? -38.473 -16.826 -70.631 1.00 30.53 91 GLU A N 1
ATOM 705 C CA . GLU A 1 91 ? -37.295 -17.635 -70.524 1.00 31.28 91 GLU A CA 1
ATOM 706 C C . GLU A 1 91 ? -37.101 -18.230 -69.147 1.00 30.85 91 GLU A C 1
ATOM 707 O O . GLU A 1 91 ? -36.261 -19.041 -68.964 1.00 28.95 91 GLU A O 1
ATOM 713 N N . ALA A 1 92 ? -37.838 -17.751 -68.171 1.00 30.24 92 ALA A N 1
ATOM 714 C CA . ALA A 1 92 ? -37.706 -18.226 -66.829 1.00 30.07 92 ALA A CA 1
ATOM 715 C C . ALA A 1 92 ? -38.872 -19.077 -66.308 1.00 27.71 92 ALA A C 1
ATOM 716 O O . ALA A 1 92 ? -38.864 -19.485 -65.201 1.00 29.43 92 ALA A O 1
ATOM 718 N N . PHE A 1 93 ? -39.843 -19.364 -67.149 1.00 28.06 93 PHE A N 1
ATOM 719 C CA . PHE A 1 93 ? -40.962 -20.167 -66.768 1.00 29.01 93 PHE A CA 1
ATOM 720 C C . PHE A 1 93 ? -40.559 -21.575 -66.340 1.00 29.08 93 PHE A C 1
ATOM 721 O O . PHE A 1 93 ? -40.940 -22.017 -65.312 1.00 27.12 93 PHE A O 1
ATOM 729 N N . GLU A 1 94 ? -39.750 -22.231 -67.120 1.00 31.18 94 GLU A N 1
ATOM 730 C CA . GLU A 1 94 ? -39.357 -23.567 -66.787 1.00 34.55 94 GLU A CA 1
ATOM 731 C C . GLU A 1 94 ? -38.596 -23.610 -65.477 1.00 30.83 94 GLU A C 1
ATOM 732 O O . GLU A 1 94 ? -38.891 -24.393 -64.661 1.00 31.16 94 GLU A O 1
ATOM 738 N N . ASP A 1 95 ? -37.649 -22.723 -65.281 1.00 29.96 95 ASP A N 1
ATOM 739 C CA . ASP A 1 95 ? -36.875 -22.708 -64.059 1.00 27.10 95 ASP A CA 1
ATOM 740 C C . ASP A 1 95 ? -37.784 -22.444 -62.861 1.00 24.09 95 ASP A C 1
ATOM 741 O O . ASP A 1 95 ? -37.521 -22.898 -61.822 1.00 24.35 95 ASP A O 1
ATOM 746 N N . SER A 1 96 ? -38.813 -21.650 -63.032 1.00 21.82 96 SER A N 1
ATOM 747 C CA . SER A 1 96 ? -39.728 -21.359 -61.979 1.00 24.16 96 SER A CA 1
ATOM 748 C C . SER A 1 96 ? -40.518 -22.546 -61.534 1.00 23.69 96 SER A C 1
ATOM 749 O O . SER A 1 96 ? -40.667 -22.763 -60.378 1.00 24.46 96 SER A O 1
ATOM 752 N N . ILE A 1 97 ? -41.042 -23.269 -62.510 1.00 27.84 97 ILE A N 1
ATOM 753 C CA . ILE A 1 97 ? -41.866 -24.419 -62.280 1.00 24.81 97 ILE A CA 1
ATOM 754 C C . ILE A 1 97 ? -41.063 -25.481 -61.596 1.00 25.45 97 ILE A C 1
ATOM 755 O O . ILE A 1 97 ? -41.485 -25.971 -60.621 1.00 24.49 97 ILE A O 1
ATOM 760 N N . LYS A 1 98 ? -39.883 -25.752 -62.112 1.00 25.21 98 LYS A N 1
ATOM 761 C CA . LYS A 1 98 ? -38.990 -26.750 -61.560 1.00 27.47 98 LYS A CA 1
ATOM 762 C C . LYS A 1 98 ? -38.561 -26.445 -60.165 1.00 28.67 98 LYS A C 1
ATOM 763 O O . LYS A 1 98 ? -38.274 -27.325 -59.440 1.00 27.65 98 LYS A O 1
ATOM 769 N N . ASN A 1 99 ? -38.494 -25.187 -59.814 1.00 25.69 99 ASN A N 1
ATOM 770 C CA . ASN A 1 99 ? -38.034 -24.825 -58.531 1.00 23.28 99 ASN A CA 1
ATOM 771 C C . ASN A 1 99 ? -39.124 -24.444 -57.567 1.00 23.67 99 ASN A C 1
ATOM 772 O O . ASN A 1 99 ? -38.863 -23.946 -56.526 1.00 23.68 99 ASN A O 1
ATOM 777 N N . LYS A 1 100 ? -40.355 -24.684 -57.947 1.00 20.06 100 LYS A N 1
ATOM 778 C CA . LYS A 1 100 ? -41.469 -24.343 -57.108 1.00 22.32 100 LYS A CA 1
ATOM 779 C C . LYS A 1 100 ? -41.440 -22.841 -56.679 1.00 22.89 100 LYS A C 1
ATOM 780 O O . LYS A 1 100 ? -41.589 -22.514 -55.565 1.00 19.80 100 LYS A O 1
ATOM 786 N N . ILE A 1 101 ? -41.190 -21.989 -57.646 1.00 21.44 101 ILE A N 1
ATOM 787 C CA . ILE A 1 101 ? -41.350 -20.579 -57.492 1.00 23.15 101 ILE A CA 1
ATOM 788 C C . ILE A 1 101 ? -42.728 -20.230 -58.034 1.00 22.34 101 ILE A C 1
ATOM 789 O O . ILE A 1 101 ? -42.970 -20.326 -59.185 1.00 21.05 101 ILE A O 1
ATOM 794 N N . THR A 1 102 ? -43.619 -19.891 -57.137 1.00 21.21 102 THR A N 1
ATOM 795 C CA . THR A 1 102 ? -44.906 -19.325 -57.454 1.00 20.86 102 THR A CA 1
ATOM 796 C C . THR A 1 102 ? -44.825 -17.983 -58.171 1.00 22.96 102 THR A C 1
ATOM 797 O O . THR A 1 102 ? -44.122 -17.101 -57.770 1.00 20.33 102 THR A O 1
ATOM 801 N N . MET A 1 103 ? -45.583 -17.847 -59.227 1.00 21.80 103 MET A N 1
ATOM 802 C CA . MET A 1 103 ? -45.442 -16.742 -60.108 1.00 21.70 103 MET A CA 1
ATOM 803 C C . MET A 1 103 ? -46.595 -15.831 -60.054 1.00 22.80 103 MET A C 1
ATOM 804 O O . MET A 1 103 ? -47.706 -16.241 -60.059 1.00 27.08 103 MET A O 1
ATOM 809 N N . THR A 1 104 ? -46.303 -14.557 -60.002 1.00 23.09 104 THR A N 1
ATOM 810 C CA . THR A 1 104 ? -47.302 -13.550 -60.180 1.00 18.68 104 THR A CA 1
ATOM 811 C C . THR A 1 104 ? -47.700 -13.476 -61.648 1.00 21.43 104 THR A C 1
ATOM 812 O O . THR A 1 104 ? -46.875 -13.423 -62.497 1.00 21.29 104 THR A O 1
ATOM 816 N N . VAL A 1 105 ? -48.987 -13.533 -61.903 1.00 21.37 105 VAL A N 1
ATOM 817 C CA . VAL A 1 105 ? -49.540 -13.365 -63.206 1.00 22.45 105 VAL A CA 1
ATOM 818 C C . VAL A 1 105 ? -50.611 -12.259 -63.338 1.00 20.72 105 VAL A C 1
ATOM 819 O O . VAL A 1 105 ? -51.413 -12.074 -62.525 1.00 21.37 105 VAL A O 1
ATOM 823 N N . TYR A 1 106 ? -50.521 -11.497 -64.389 1.00 23.76 106 TYR A N 1
ATOM 824 C CA . TYR A 1 106 ? -51.415 -10.394 -64.657 1.00 25.48 106 TYR A CA 1
ATOM 825 C C . TYR A 1 106 ? -52.001 -10.278 -66.042 1.00 29.14 106 TYR A C 1
ATOM 826 O O . TYR A 1 106 ? -52.533 -9.266 -66.381 1.00 30.82 106 TYR A O 1
ATOM 835 N N . SER A 1 107 ? -51.857 -11.317 -66.836 1.00 29.75 107 SER A N 1
ATOM 836 C CA . SER A 1 107 ? -52.561 -11.465 -68.090 1.00 33.17 107 SER A CA 1
ATOM 837 C C . SER A 1 107 ? -52.867 -12.909 -68.417 1.00 36.78 107 SER A C 1
ATOM 838 O O . SER A 1 107 ? -52.115 -13.797 -68.100 1.00 30.88 107 SER A O 1
ATOM 841 N N . LEU A 1 108 ? -53.969 -13.120 -69.086 1.00 35.71 108 LEU A N 1
ATOM 842 C CA . LEU A 1 108 ? -54.366 -14.458 -69.464 1.00 37.19 108 LEU A CA 1
ATOM 843 C C . LEU A 1 108 ? -53.363 -15.055 -70.381 1.00 39.48 108 LEU A C 1
ATOM 844 O O . LEU A 1 108 ? -53.094 -16.197 -70.277 1.00 42.42 108 LEU A O 1
ATOM 849 N N . GLU A 1 109 ? -52.789 -14.240 -71.244 1.00 38.30 109 GLU A N 1
ATOM 850 C CA . GLU A 1 109 ? -51.854 -14.689 -72.221 1.00 40.67 109 GLU A CA 1
ATOM 851 C C . GLU A 1 109 ? -50.630 -15.293 -71.584 1.00 44.28 109 GLU A C 1
ATOM 852 O O . GLU A 1 109 ? -50.159 -16.297 -72.039 1.00 44.62 109 GLU A O 1
ATOM 858 N N . THR A 1 110 ? -50.084 -14.662 -70.574 1.00 37.01 110 THR A N 1
ATOM 859 C CA . THR A 1 110 ? -48.941 -15.243 -69.901 1.00 39.67 110 THR A CA 1
ATOM 860 C C . THR A 1 110 ? -49.278 -16.507 -69.168 1.00 28.48 110 THR A C 1
ATOM 861 O O . THR A 1 110 ? -48.483 -17.375 -69.077 1.00 29.71 110 THR A O 1
ATOM 865 N N . ALA A 1 111 ? -50.465 -16.546 -68.619 1.00 27.74 111 ALA A N 1
ATOM 866 C CA . ALA A 1 111 ? -50.935 -17.708 -67.945 1.00 30.12 111 ALA A CA 1
ATOM 867 C C . ALA A 1 111 ? -51.002 -18.907 -68.898 1.00 26.83 111 ALA A C 1
ATOM 868 O O . ALA A 1 111 ? -50.601 -19.973 -68.566 1.00 22.65 111 ALA A O 1
ATOM 870 N N . GLN A 1 112 ? -51.466 -18.662 -70.102 1.00 27.67 112 GLN A N 1
ATOM 871 C CA . GLN A 1 112 ? -51.551 -19.665 -71.139 1.00 30.02 112 GLN A CA 1
ATOM 872 C C . GLN A 1 112 ? -50.218 -20.162 -71.510 1.00 36.89 112 GLN A C 1
ATOM 873 O O . GLN A 1 112 ? -50.057 -21.308 -71.716 1.00 35.20 112 GLN A O 1
ATOM 879 N N . LYS A 1 113 ? -49.252 -19.274 -71.603 1.00 32.38 113 LYS A N 1
ATOM 880 C CA . LYS A 1 113 ? -47.892 -19.694 -71.842 1.00 31.73 113 LYS A CA 1
ATOM 881 C C . LYS A 1 113 ? -47.319 -20.508 -70.722 1.00 32.14 113 LYS A C 1
ATOM 882 O O . LYS A 1 113 ? -46.690 -21.493 -70.966 1.00 29.78 113 LYS A O 1
ATOM 888 N N . ILE A 1 114 ? -47.583 -20.095 -69.499 1.00 25.08 114 ILE A N 1
ATOM 889 C CA . ILE A 1 114 ? -47.145 -20.844 -68.373 1.00 23.04 114 ILE A CA 1
ATOM 890 C C . ILE A 1 114 ? -47.774 -22.236 -68.381 1.00 22.26 114 ILE A C 1
ATOM 891 O O . ILE A 1 114 ? -47.122 -23.177 -68.152 1.00 22.25 114 ILE A O 1
ATOM 896 N N . ASN A 1 115 ? -49.042 -22.303 -68.687 1.00 24.37 115 ASN A N 1
ATOM 897 C CA . ASN A 1 115 ? -49.744 -23.549 -68.728 1.00 28.37 115 ASN A CA 1
ATOM 898 C C . ASN A 1 115 ? -49.092 -24.475 -69.743 1.00 31.37 115 ASN A C 1
ATOM 899 O O . ASN A 1 115 ? -48.861 -25.577 -69.419 1.00 36.08 115 ASN A O 1
ATOM 904 N N . GLU A 1 116 ? -48.688 -23.988 -70.905 1.00 32.09 116 GLU A N 1
ATOM 905 C CA . GLU A 1 116 ? -48.015 -24.823 -71.868 1.00 33.45 116 GLU A CA 1
ATOM 906 C C . GLU A 1 116 ? -46.701 -25.382 -71.413 1.00 33.27 116 GLU A C 1
ATOM 907 O O . GLU A 1 116 ? -46.457 -26.515 -71.625 1.00 33.37 116 GLU A O 1
ATOM 913 N N . ILE A 1 117 ? -45.861 -24.582 -70.783 1.00 30.26 117 ILE A N 1
ATOM 914 C CA . ILE A 1 117 ? -44.564 -25.047 -70.325 1.00 27.13 117 ILE A CA 1
ATOM 915 C C . ILE A 1 117 ? -44.754 -26.109 -69.268 1.00 26.84 117 ILE A C 1
ATOM 916 O O . ILE A 1 117 ? -44.076 -27.090 -69.253 1.00 28.80 117 ILE A O 1
ATOM 921 N N . ALA A 1 118 ? -45.713 -25.861 -68.410 1.00 25.24 118 ALA A N 1
ATOM 922 C CA . ALA A 1 118 ? -46.076 -26.729 -67.341 1.00 29.16 118 ALA A CA 1
ATOM 923 C C . ALA A 1 118 ? -46.582 -28.087 -67.836 1.00 28.78 118 ALA A C 1
ATOM 924 O O . ALA A 1 118 ? -46.176 -29.076 -67.367 1.00 24.70 118 ALA A O 1
ATOM 926 N N . LYS A 1 119 ? -47.412 -28.058 -68.853 1.00 27.89 119 LYS A N 1
ATOM 927 C CA . LYS A 1 119 ? -47.913 -29.260 -69.478 1.00 32.87 119 LYS A CA 1
ATOM 928 C C . LYS A 1 119 ? -46.775 -30.082 -70.047 1.00 31.92 119 LYS A C 1
ATOM 929 O O . LYS A 1 119 ? -46.678 -31.210 -69.761 1.00 32.86 119 LYS A O 1
ATOM 935 N N . SER A 1 120 ? -45.859 -29.455 -70.738 1.00 32.55 120 SER A N 1
ATOM 936 C CA . SER A 1 120 ? -44.683 -30.133 -71.243 1.00 32.32 120 SER A CA 1
ATOM 937 C C . SER A 1 120 ? -43.775 -30.753 -70.177 1.00 35.94 120 SER A C 1
ATOM 938 O O . SER A 1 120 ? -43.237 -31.791 -70.368 1.00 31.74 120 SER A O 1
ATOM 941 N N . LEU A 1 121 ? -43.621 -30.086 -69.052 1.00 36.05 121 LEU A N 1
ATOM 942 C CA . LEU A 1 121 ? -42.932 -30.627 -67.917 1.00 33.47 121 LEU A CA 1
ATOM 943 C C . LEU A 1 121 ? -43.707 -31.706 -67.199 1.00 34.34 121 LEU A C 1
ATOM 944 O O . LEU A 1 121 ? -43.169 -32.430 -66.438 1.00 32.73 121 LEU A O 1
ATOM 949 N N . GLY A 1 122 ? -45.000 -31.757 -67.410 1.00 36.39 122 GLY A N 1
ATOM 950 C CA . GLY A 1 122 ? -45.880 -32.550 -66.596 1.00 34.36 122 GLY A CA 1
ATOM 951 C C . GLY A 1 122 ? -45.868 -32.259 -65.111 1.00 37.74 122 GLY A C 1
ATOM 952 O O . GLY A 1 122 ? -45.720 -33.145 -64.339 1.00 34.14 122 GLY A O 1
ATOM 953 N N . GLU A 1 123 ? -45.981 -30.991 -64.758 1.00 34.93 123 GLU A N 1
ATOM 954 C CA . GLU A 1 123 ? -45.994 -30.474 -63.411 1.00 36.56 123 GLU A CA 1
ATOM 955 C C . GLU A 1 123 ? -47.019 -29.343 -63.410 1.00 41.45 123 GLU A C 1
ATOM 956 O O . GLU A 1 123 ? -47.125 -28.646 -64.357 1.00 44.87 123 GLU A O 1
ATOM 962 N N . LYS A 1 124 ? -47.726 -29.122 -62.332 1.00 33.16 124 LYS A N 1
ATOM 963 C CA . LYS A 1 124 ? -48.565 -27.961 -62.180 1.00 32.29 124 LYS A CA 1
ATOM 964 C C . LYS A 1 124 ? -47.828 -26.703 -61.726 1.00 29.35 124 LYS A C 1
ATOM 965 O O . LYS A 1 124 ? -47.060 -26.761 -60.850 1.00 30.79 124 LYS A O 1
ATOM 971 N N . ALA A 1 125 ? -48.140 -25.573 -62.299 1.00 25.08 125 ALA A N 1
ATOM 972 C CA . ALA A 1 125 ? -47.538 -24.323 -61.904 1.00 29.22 125 ALA A CA 1
ATOM 973 C C . ALA A 1 125 ? -48.371 -23.586 -60.901 1.00 26.93 125 ALA A C 1
ATOM 974 O O . ALA A 1 125 ? -49.517 -23.421 -61.058 1.00 32.12 125 ALA A O 1
ATOM 976 N N . CYS A 1 126 ? -47.751 -23.126 -59.860 1.00 25.94 126 CYS A N 1
ATOM 977 C CA . CYS A 1 126 ? -48.426 -22.267 -58.948 1.00 30.23 126 CYS A CA 1
ATOM 978 C C . CYS A 1 126 ? -48.418 -20.771 -59.316 1.00 25.04 126 CYS A C 1
ATOM 979 O O . CYS A 1 126 ? -47.417 -20.205 -59.490 1.00 23.37 126 CYS A O 1
ATOM 982 N N . VAL A 1 127 ? -49.580 -20.156 -59.353 1.00 23.60 127 VAL A N 1
ATOM 983 C CA . VAL A 1 127 ? -49.728 -18.719 -59.573 1.00 24.27 127 VAL A CA 1
ATOM 984 C C . VAL A 1 127 ? -50.551 -17.944 -58.552 1.00 24.68 127 VAL A C 1
ATOM 985 O O . VAL A 1 127 ? -51.450 -18.469 -57.995 1.00 26.06 127 VAL A O 1
ATOM 989 N N . HIS A 1 128 ? -50.185 -16.697 -58.328 1.00 22.44 128 HIS A N 1
ATOM 990 C CA . HIS A 1 128 ? -51.025 -15.709 -57.727 1.00 21.05 128 HIS A CA 1
ATOM 991 C C . HIS A 1 128 ? -51.387 -14.651 -58.757 1.00 21.53 128 HIS A C 1
ATOM 992 O O . HIS A 1 128 ? -50.594 -14.231 -59.488 1.00 20.73 128 HIS A O 1
ATOM 999 N N . VAL A 1 129 ? -52.634 -14.271 -58.791 1.00 19.93 129 VAL A N 1
ATOM 1000 C CA . VAL A 1 129 ? -53.114 -13.239 -59.647 1.00 21.80 129 VAL A CA 1
ATOM 1001 C C . VAL A 1 129 ? -52.936 -11.863 -59.008 1.00 20.60 129 VAL A C 1
ATOM 1002 O O . VAL A 1 129 ? -53.384 -11.633 -57.955 1.00 21.19 129 VAL A O 1
ATOM 1018 N N . ILE A 1 131 ? -53.947 -8.065 -58.967 1.00 23.91 131 ILE A N 1
ATOM 1019 C CA . ILE A 1 131 ? -54.873 -7.027 -59.345 1.00 27.76 131 ILE A CA 1
ATOM 1020 C C . ILE A 1 131 ? -54.237 -5.631 -59.189 1.00 29.68 131 ILE A C 1
ATOM 1021 O O . ILE A 1 131 ? -53.641 -5.358 -58.208 1.00 30.60 131 ILE A O 1
ATOM 1026 N N . ASP A 1 132 ? -54.399 -4.776 -60.183 1.00 28.63 132 ASP A N 1
ATOM 1027 C CA . ASP A 1 132 ? -53.979 -3.395 -60.132 1.00 27.97 132 ASP A CA 1
ATOM 1028 C C . ASP A 1 132 ? -55.158 -2.649 -59.607 1.00 32.13 132 ASP A C 1
ATOM 1029 O O . ASP A 1 132 ? -56.115 -2.499 -60.272 1.00 30.28 132 ASP A O 1
ATOM 1034 N N . SER A 1 133 ? -55.067 -2.222 -58.371 1.00 29.55 133 SER A N 1
ATOM 1035 C CA . SER A 1 133 ? -56.134 -1.523 -57.738 1.00 32.52 133 SER A CA 1
ATOM 1036 C C . SER A 1 133 ? -55.913 -0.047 -57.633 1.00 33.19 133 SER A C 1
ATOM 1037 O O . SER A 1 133 ? -56.659 0.609 -57.002 1.00 30.86 133 SER A O 1
ATOM 1040 N N . GLY A 1 134 ? -54.889 0.466 -58.269 1.00 32.14 134 GLY A N 1
ATOM 1041 C CA . GLY A 1 134 ? -54.516 1.847 -58.088 1.00 34.00 134 GLY A CA 1
ATOM 1042 C C . GLY A 1 134 ? -53.078 2.287 -57.916 1.00 33.59 134 GLY A C 1
ATOM 1043 O O . GLY A 1 134 ? -52.814 3.459 -57.961 1.00 33.54 134 GLY A O 1
ATOM 1044 N N . MET A 1 135 ? -52.161 1.357 -57.747 1.00 31.55 135 MET A N 1
ATOM 1045 C CA . MET A 1 135 ? -50.755 1.629 -57.933 1.00 29.82 135 MET A CA 1
ATOM 1046 C C . MET A 1 135 ? -50.299 1.889 -59.380 1.00 29.53 135 MET A C 1
ATOM 1047 O O . MET A 1 135 ? -49.349 2.561 -59.602 1.00 27.36 135 MET A O 1
ATOM 1052 N N . THR A 1 136 ? -51.004 1.307 -60.333 1.00 27.32 136 THR A N 1
ATOM 1053 C CA . THR A 1 136 ? -50.786 1.506 -61.729 1.00 20.47 136 THR A CA 1
ATOM 1054 C C . THR A 1 136 ? -49.461 0.925 -62.157 1.00 25.86 136 THR A C 1
ATOM 1055 O O . THR A 1 136 ? -48.887 1.326 -63.126 1.00 26.60 136 THR A O 1
ATOM 1059 N N . ARG A 1 137 ? -49.003 -0.073 -61.416 1.00 27.52 137 ARG A N 1
ATOM 1060 C CA . ARG A 1 137 ? -47.746 -0.689 -61.685 1.00 25.20 137 ARG A CA 1
ATOM 1061 C C . ARG A 1 137 ? -47.924 -1.999 -62.503 1.00 23.54 137 ARG A C 1
ATOM 1062 O O . ARG A 1 137 ? -47.820 -1.966 -63.674 1.00 22.70 137 ARG A O 1
ATOM 1070 N N . ILE A 1 138 ? -48.230 -3.110 -61.871 1.00 23.50 138 ILE A N 1
ATOM 1071 C CA . ILE A 1 138 ? -48.577 -4.321 -62.597 1.00 22.87 138 ILE A CA 1
ATOM 1072 C C . ILE A 1 138 ? -49.978 -4.802 -62.228 1.00 23.76 138 ILE A C 1
ATOM 1073 O O . ILE A 1 138 ? -50.582 -4.281 -61.380 1.00 25.89 138 ILE A O 1
ATOM 1078 N N . GLY A 1 139 ? -50.454 -5.830 -62.898 1.00 26.70 139 GLY A N 1
ATOM 1079 C CA . GLY A 1 139 ? -51.714 -6.453 -62.577 1.00 23.49 139 GLY A CA 1
ATOM 1080 C C . GLY A 1 139 ? -52.896 -6.157 -63.447 1.00 25.24 139 GLY A C 1
ATOM 1081 O O . GLY A 1 139 ? -52.878 -5.199 -64.158 1.00 26.05 139 GLY A O 1
ATOM 1082 N N . PHE A 1 140 ? -53.914 -7.017 -63.352 1.00 27.07 140 PHE A N 1
ATOM 1083 C CA . PHE A 1 140 ? -55.203 -6.896 -64.028 1.00 27.33 140 PHE A CA 1
ATOM 1084 C C . PHE A 1 140 ? -55.943 -5.659 -63.610 1.00 29.86 140 PHE A C 1
ATOM 1085 O O . PHE A 1 140 ? -56.049 -5.364 -62.463 1.00 30.69 140 PHE A O 1
ATOM 1093 N N . GLN A 1 141 ? -56.497 -4.955 -64.567 1.00 35.20 141 GLN A N 1
ATOM 1094 C CA . GLN A 1 141 ? -57.410 -3.869 -64.256 1.00 33.45 141 GLN A CA 1
ATOM 1095 C C . GLN A 1 141 ? -58.643 -4.431 -63.581 1.00 33.99 141 GLN A C 1
ATOM 1096 O O . GLN A 1 141 ? -59.012 -5.503 -63.868 1.00 36.55 141 GLN A O 1
ATOM 1102 N N . PRO A 1 142 ? -59.227 -3.738 -62.640 1.00 31.78 142 PRO A N 1
ATOM 1103 C CA . PRO A 1 142 ? -60.343 -4.279 -61.890 1.00 33.97 142 PRO A CA 1
ATOM 1104 C C . PRO A 1 142 ? -61.711 -3.985 -62.497 1.00 38.65 142 PRO A C 1
ATOM 1105 O O . PRO A 1 142 ? -62.416 -3.117 -62.069 1.00 37.29 142 PRO A O 1
ATOM 1109 N N . ASN A 1 143 ? -62.042 -4.775 -63.495 1.00 40.25 143 ASN A N 1
ATOM 1110 C CA . ASN A 1 143 ? -63.221 -4.684 -64.305 1.00 37.12 143 ASN A CA 1
ATOM 1111 C C . ASN A 1 143 ? -63.706 -6.065 -64.678 1.00 41.14 143 ASN A C 1
ATOM 1112 O O . ASN A 1 143 ? -63.043 -7.049 -64.467 1.00 36.83 143 ASN A O 1
ATOM 1117 N N . GLU A 1 144 ? -64.877 -6.113 -65.260 1.00 42.97 144 GLU A N 1
ATOM 1118 C CA . GLU A 1 144 ? -65.508 -7.355 -65.610 1.00 39.29 144 GLU A CA 1
ATOM 1119 C C . GLU A 1 144 ? -64.756 -8.170 -66.643 1.00 33.18 144 GLU A C 1
ATOM 1120 O O . GLU A 1 144 ? -64.748 -9.342 -66.552 1.00 39.51 144 GLU A O 1
ATOM 1126 N N . GLU A 1 145 ? -64.123 -7.546 -67.596 1.00 30.12 145 GLU A N 1
ATOM 1127 C CA . GLU A 1 145 ? -63.407 -8.266 -68.607 1.00 36.70 145 GLU A CA 1
ATOM 1128 C C . GLU A 1 145 ? -62.277 -9.094 -67.969 1.00 40.03 145 GLU A C 1
ATOM 1129 O O . GLU A 1 145 ? -62.089 -10.247 -68.277 1.00 37.86 145 GLU A O 1
ATOM 1135 N N . SER A 1 146 ? -61.586 -8.476 -67.033 1.00 38.71 146 SER A N 1
ATOM 1136 C CA . SER A 1 146 ? -60.616 -9.129 -66.217 1.00 39.33 146 SER A CA 1
ATOM 1137 C C . SER A 1 146 ? -61.226 -10.254 -65.374 1.00 38.47 146 SER A C 1
ATOM 1138 O O . SER A 1 146 ? -60.590 -11.213 -65.180 1.00 34.80 146 SER A O 1
ATOM 1141 N N . VAL A 1 147 ? -62.441 -10.123 -64.896 1.00 33.38 147 VAL A N 1
ATOM 1142 C CA . VAL A 1 147 ? -63.045 -11.181 -64.149 1.00 34.59 147 VAL A CA 1
ATOM 1143 C C . VAL A 1 147 ? -63.188 -12.438 -65.022 1.00 40.53 147 VAL A C 1
ATOM 1144 O O . VAL A 1 147 ? -62.894 -13.521 -64.621 1.00 31.22 147 VAL A O 1
ATOM 1148 N N . GLN A 1 148 ? -63.613 -12.223 -66.243 1.00 38.79 148 GLN A N 1
ATOM 1149 C CA . GLN A 1 148 ? -63.782 -13.267 -67.194 1.00 36.96 148 GLN A CA 1
ATOM 1150 C C . GLN A 1 148 ? -62.482 -13.883 -67.476 1.00 38.19 148 GLN A C 1
ATOM 1151 O O . GLN A 1 148 ? -62.390 -15.047 -67.608 1.00 35.01 148 GLN A O 1
ATOM 1157 N N . GLU A 1 149 ? -61.467 -13.062 -67.590 1.00 38.84 149 GLU A N 1
ATOM 1158 C CA . GLU A 1 149 ? -60.157 -13.542 -67.942 1.00 34.61 149 GLU A CA 1
ATOM 1159 C C . GLU A 1 149 ? -59.560 -14.476 -66.892 1.00 32.11 149 GLU A C 1
ATOM 1160 O O . GLU A 1 149 ? -58.920 -15.409 -67.200 1.00 28.25 149 GLU A O 1
ATOM 1166 N N . ILE A 1 150 ? -59.793 -14.126 -65.649 1.00 32.00 150 ILE A N 1
ATOM 1167 C CA . ILE A 1 150 ? -59.412 -14.898 -64.498 1.00 33.45 150 ILE A CA 1
ATOM 1168 C C . ILE A 1 150 ? -60.173 -16.189 -64.428 1.00 36.29 150 ILE A C 1
ATOM 1169 O O . ILE A 1 150 ? -59.610 -17.177 -64.094 1.00 38.78 150 ILE A O 1
ATOM 1174 N N . ILE A 1 151 ? -61.455 -16.141 -64.772 1.00 39.47 151 ILE A N 1
ATOM 1175 C CA . ILE A 1 151 ? -62.339 -17.300 -64.775 1.00 36.21 151 ILE A CA 1
ATOM 1176 C C . ILE A 1 151 ? -61.770 -18.303 -65.751 1.00 35.32 151 ILE A C 1
ATOM 1177 O O . ILE A 1 151 ? -61.559 -19.426 -65.429 1.00 43.62 151 ILE A O 1
ATOM 1182 N N . GLU A 1 152 ? -61.389 -17.830 -66.898 1.00 32.13 152 GLU A N 1
ATOM 1183 C CA . GLU A 1 152 ? -60.726 -18.625 -67.879 1.00 34.26 152 GLU A CA 1
ATOM 1184 C C . GLU A 1 152 ? -59.374 -19.185 -67.446 1.00 38.25 152 GLU A C 1
ATOM 1185 O O . GLU A 1 152 ? -59.068 -20.295 -67.700 1.00 31.23 152 GLU A O 1
ATOM 1191 N N . LEU A 1 153 ? -58.600 -18.377 -66.762 1.00 33.26 153 LEU A N 1
ATOM 1192 C CA . LEU A 1 153 ? -57.285 -18.717 -66.313 1.00 29.04 153 LEU A CA 1
ATOM 1193 C C . LEU A 1 153 ? -57.359 -19.880 -65.361 1.00 25.50 153 LEU A C 1
ATOM 1194 O O . LEU A 1 153 ? -56.553 -20.733 -65.377 1.00 26.98 153 LEU A O 1
ATOM 1199 N N . ASN A 1 154 ? -58.367 -19.852 -64.534 1.00 23.70 154 ASN A N 1
ATOM 1200 C CA . ASN A 1 154 ? -58.605 -20.826 -63.522 1.00 27.82 154 ASN A CA 1
ATOM 1201 C C . ASN A 1 154 ? -58.880 -22.217 -64.101 1.00 31.44 154 ASN A C 1
ATOM 1202 O O . ASN A 1 154 ? -58.791 -23.175 -63.436 1.00 28.06 154 ASN A O 1
ATOM 1207 N N . LYS A 1 155 ? -59.258 -22.250 -65.353 1.00 31.60 155 LYS A N 1
ATOM 1208 C CA . LYS A 1 155 ? -59.573 -23.459 -66.025 1.00 32.91 155 LYS A CA 1
ATOM 1209 C C . LYS A 1 155 ? -58.388 -24.141 -66.601 1.00 32.22 155 LYS A C 1
ATOM 1210 O O . LYS A 1 155 ? -58.513 -25.240 -66.999 1.00 32.19 155 LYS A O 1
ATOM 1216 N N . LEU A 1 156 ? -57.245 -23.485 -66.641 1.00 27.92 156 LEU A N 1
ATOM 1217 C CA . LEU A 1 156 ? -56.087 -24.084 -67.225 1.00 27.56 156 LEU A CA 1
ATOM 1218 C C . LEU A 1 156 ? -55.587 -25.239 -66.384 1.00 27.93 156 LEU A C 1
ATOM 1219 O O . LEU A 1 156 ? -55.376 -25.137 -65.235 1.00 28.43 156 LEU A O 1
ATOM 1224 N N . GLU A 1 157 ? -55.453 -26.367 -67.006 1.00 30.18 157 GLU A N 1
ATOM 1225 C CA . GLU A 1 157 ? -55.289 -27.599 -66.296 1.00 30.85 157 GLU A CA 1
ATOM 1226 C C . GLU A 1 157 ? -54.018 -27.696 -65.468 1.00 25.71 157 GLU A C 1
ATOM 1227 O O . GLU A 1 157 ? -54.031 -28.180 -64.426 1.00 24.41 157 GLU A O 1
ATOM 1233 N N . TYR A 1 158 ? -52.959 -27.146 -65.999 1.00 25.65 158 TYR A N 1
ATOM 1234 C CA . TYR A 1 158 ? -51.613 -27.189 -65.482 1.00 26.34 158 TYR A CA 1
ATOM 1235 C C . TYR A 1 158 ? -51.209 -25.961 -64.609 1.00 26.68 158 TYR A C 1
ATOM 1236 O O . TYR A 1 158 ? -50.093 -25.768 -64.321 1.00 26.15 158 TYR A O 1
ATOM 1245 N N . ILE A 1 159 ? -52.186 -25.182 -64.201 1.00 27.62 159 ILE A N 1
ATOM 1246 C CA . ILE A 1 159 ? -52.041 -24.004 -63.379 1.00 25.18 159 ILE A CA 1
ATOM 1247 C C . ILE A 1 159 ? -52.765 -24.223 -62.073 1.00 23.32 159 ILE A C 1
ATOM 1248 O O . ILE A 1 159 ? -53.878 -24.618 -62.085 1.00 25.07 159 ILE A O 1
ATOM 1253 N N . ASP A 1 160 ? -52.134 -23.954 -60.965 1.00 21.53 160 ASP A N 1
ATOM 1254 C CA . ASP A 1 160 ? -52.874 -23.861 -59.737 1.00 23.58 160 ASP A CA 1
ATOM 1255 C C . ASP A 1 160 ? -53.013 -22.406 -59.310 1.00 28.36 160 ASP A C 1
ATOM 1256 O O . ASP A 1 160 ? -52.113 -21.826 -58.818 1.00 24.03 160 ASP A O 1
ATOM 1261 N N . LEU A 1 161 ? -54.201 -21.886 -59.430 1.00 25.64 161 LEU A N 1
ATOM 1262 C CA . LEU A 1 161 ? -54.465 -20.539 -59.036 1.00 29.34 161 LEU A CA 1
ATOM 1263 C C . LEU A 1 161 ? -54.637 -20.501 -57.540 1.00 28.08 161 LEU A C 1
ATOM 1264 O O . LEU A 1 161 ? -55.672 -20.696 -57.033 1.00 26.64 161 LEU A O 1
ATOM 1269 N N . GLU A 1 162 ? -53.527 -20.361 -56.863 1.00 25.58 162 GLU A N 1
ATOM 1270 C CA . GLU A 1 162 ? -53.460 -20.297 -55.425 1.00 24.71 162 GLU A CA 1
ATOM 1271 C C . GLU A 1 162 ? -53.935 -19.046 -54.745 1.00 24.26 162 GLU A C 1
ATOM 1272 O O . GLU A 1 162 ? -54.446 -19.107 -53.686 1.00 25.08 162 GLU A O 1
ATOM 1278 N N . GLY A 1 163 ? -53.637 -17.916 -55.335 1.00 23.59 163 GLY A N 1
ATOM 1279 C CA . GLY A 1 163 ? -53.722 -16.657 -54.667 1.00 22.15 163 GLY A CA 1
ATOM 1280 C C . GLY A 1 163 ? -54.134 -15.481 -55.494 1.00 21.06 163 GLY A C 1
ATOM 1281 O O . GLY A 1 163 ? -54.135 -15.553 -56.660 1.00 23.67 163 GLY A O 1
ATOM 1282 N N . MET A 1 164 ? -54.513 -14.412 -54.835 1.00 20.48 164 MET A N 1
ATOM 1283 C CA . MET A 1 164 ? -54.796 -13.141 -55.470 1.00 23.03 164 MET A CA 1
ATOM 1284 C C . MET A 1 164 ? -54.467 -11.958 -54.586 1.00 20.39 164 MET A C 1
ATOM 1285 O O . MET A 1 164 ? -54.906 -11.904 -53.492 1.00 18.27 164 MET A O 1
ATOM 1290 N N . PHE A 1 165 ? -53.759 -10.999 -55.116 1.00 24.31 165 PHE A N 1
ATOM 1291 C CA . PHE A 1 165 ? -53.359 -9.882 -54.325 1.00 22.83 165 PHE A CA 1
ATOM 1292 C C . PHE A 1 165 ? -53.393 -8.565 -55.044 1.00 25.32 165 PHE A C 1
ATOM 1293 O O . PHE A 1 165 ? -53.488 -8.501 -56.222 1.00 27.58 165 PHE A O 1
ATOM 1301 N N . THR A 1 166 ? -53.307 -7.513 -54.277 1.00 26.26 166 THR A N 1
ATOM 1302 C CA . 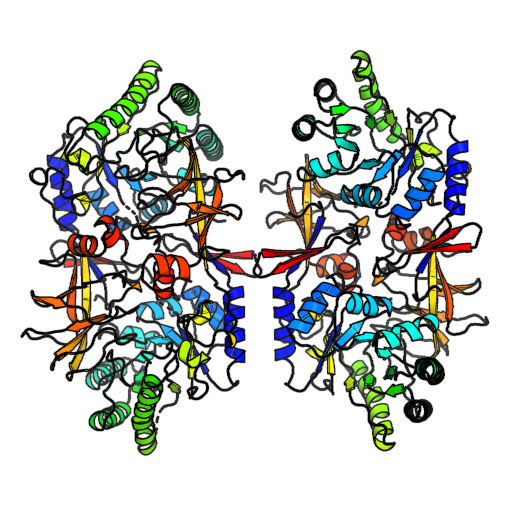THR A 1 166 ? -52.987 -6.215 -54.758 1.00 25.65 166 THR A CA 1
ATOM 1303 C C . THR A 1 166 ? -51.946 -5.542 -53.848 1.00 24.82 166 THR A C 1
ATOM 1304 O O . THR A 1 166 ? -51.563 -6.061 -52.871 1.00 24.21 166 THR A O 1
ATOM 1308 N N . HIS A 1 167 ? -51.506 -4.384 -54.245 1.00 23.71 167 HIS A N 1
ATOM 1309 C CA . HIS A 1 167 ? -50.564 -3.599 -53.498 1.00 24.56 167 HIS A CA 1
ATOM 1310 C C . HIS A 1 167 ? -50.933 -2.079 -53.393 1.00 23.40 167 HIS A C 1
ATOM 1311 O O . HIS A 1 167 ? -51.165 -1.437 -54.327 1.00 21.43 167 HIS A O 1
ATOM 1318 N N . PHE A 1 168 ? -50.910 -1.558 -52.203 1.00 26.14 168 PHE A N 1
ATOM 1319 C CA . PHE A 1 168 ? -51.160 -0.170 -51.933 1.00 27.82 168 PHE A CA 1
ATOM 1320 C C . PHE A 1 168 ? -50.044 0.829 -52.238 1.00 28.97 168 PHE A C 1
ATOM 1321 O O . PHE A 1 168 ? -48.945 0.652 -51.867 1.00 30.03 168 PHE A O 1
ATOM 1329 N N . ALA A 1 169 ? -50.363 1.857 -52.970 1.00 27.86 169 ALA A N 1
ATOM 1330 C CA . ALA A 1 169 ? -49.508 3.011 -53.182 1.00 27.57 169 ALA A CA 1
ATOM 1331 C C . ALA A 1 169 ? -49.237 3.960 -52.022 1.00 27.87 169 ALA A C 1
ATOM 1332 O O . ALA A 1 169 ? -48.274 4.629 -52.030 1.00 29.38 169 ALA A O 1
ATOM 1334 N N . THR A 1 170 ? -50.165 4.075 -51.106 1.00 27.47 170 THR A N 1
ATOM 1335 C CA . THR A 1 170 ? -50.158 5.096 -50.103 1.00 28.84 170 THR A CA 1
ATOM 1336 C C . THR A 1 170 ? -50.485 4.683 -48.671 1.00 30.12 170 THR A C 1
ATOM 1337 O O . THR A 1 170 ? -50.795 5.502 -47.871 1.00 31.84 170 THR A O 1
ATOM 1341 N N . ALA A 1 171 ? -50.393 3.416 -48.366 1.00 29.10 171 ALA A N 1
ATOM 1342 C CA . ALA A 1 171 ? -50.782 2.927 -47.087 1.00 26.98 171 ALA A CA 1
ATOM 1343 C C . ALA A 1 171 ? -49.942 3.470 -45.962 1.00 30.29 171 ALA A C 1
ATOM 1344 O O . ALA A 1 171 ? -50.329 3.414 -44.853 1.00 31.41 171 ALA A O 1
ATOM 1346 N N . ASP A 1 172 ? -48.795 4.002 -46.282 1.00 26.41 172 ASP A N 1
ATOM 1347 C CA . ASP A 1 172 ? -47.976 4.638 -45.300 1.00 32.04 172 ASP A CA 1
ATOM 1348 C C . ASP A 1 172 ? -48.249 6.121 -45.004 1.00 36.24 172 ASP A C 1
ATOM 1349 O O . ASP A 1 172 ? -47.623 6.658 -44.200 1.00 37.11 172 ASP A O 1
ATOM 1354 N N . GLU A 1 173 ? -49.156 6.760 -45.702 1.00 36.47 173 GLU A N 1
ATOM 1355 C CA . GLU A 1 173 ? -49.441 8.152 -45.504 1.00 36.23 173 GLU A CA 1
ATOM 1356 C C . GLU A 1 173 ? -50.502 8.298 -44.467 1.00 37.64 173 GLU A C 1
ATOM 1357 O O . GLU A 1 173 ? -51.093 7.345 -44.095 1.00 36.69 173 GLU A O 1
ATOM 1363 N N . VAL A 1 174 ? -50.698 9.503 -43.969 1.00 46.43 174 VAL A N 1
ATOM 1364 C CA . VAL A 1 174 ? -51.680 9.760 -42.911 1.00 39.72 174 VAL A CA 1
ATOM 1365 C C . VAL A 1 174 ? -53.095 9.522 -43.359 1.00 38.79 174 VAL A C 1
ATOM 1366 O O . VAL A 1 174 ? -53.852 8.957 -42.656 1.00 39.08 174 VAL A O 1
ATOM 1370 N N . SER A 1 175 ? -53.422 9.956 -44.541 1.00 36.74 175 SER A N 1
ATOM 1371 C CA . SER A 1 175 ? -54.726 9.734 -45.067 1.00 40.79 175 SER A CA 1
ATOM 1372 C C . SER A 1 175 ? -54.779 8.356 -45.691 1.00 36.87 175 SER A C 1
ATOM 1373 O O . SER A 1 175 ? -53.959 8.015 -46.490 1.00 36.37 175 SER A O 1
ATOM 1376 N N . LYS A 1 176 ? -55.771 7.595 -45.295 1.00 37.68 176 LYS A N 1
ATOM 1377 C CA . LYS A 1 176 ? -55.998 6.243 -45.762 1.00 40.18 176 LYS A CA 1
ATOM 1378 C C . LYS A 1 176 ? -56.981 6.096 -46.929 1.00 40.29 176 LYS A C 1
ATOM 1379 O O . LYS A 1 176 ? -57.269 5.011 -47.353 1.00 34.94 176 LYS A O 1
ATOM 1385 N N . GLU A 1 177 ? -57.453 7.207 -47.447 1.00 40.33 177 GLU A N 1
ATOM 1386 C CA . GLU A 1 177 ? -58.564 7.204 -48.338 1.00 39.45 177 GLU A CA 1
ATOM 1387 C C . GLU A 1 177 ? -58.255 6.427 -49.586 1.00 34.76 177 GLU A C 1
ATOM 1388 O O . GLU A 1 177 ? -59.045 5.636 -50.001 1.00 32.98 177 GLU A O 1
ATOM 1394 N N . TYR A 1 178 ? -57.125 6.676 -50.182 1.00 28.30 178 TYR A N 1
ATOM 1395 C CA . TYR A 1 178 ? -56.750 5.948 -51.350 1.00 31.20 178 TYR A CA 1
ATOM 1396 C C . TYR A 1 178 ? -56.574 4.488 -51.048 1.00 30.87 178 TYR A C 1
ATOM 1397 O O . TYR A 1 178 ? -56.916 3.693 -51.842 1.00 31.26 178 TYR A O 1
ATOM 1406 N N . THR A 1 179 ? -56.073 4.166 -49.880 1.00 30.48 179 THR A N 1
ATOM 1407 C CA . THR A 1 179 ? -55.820 2.818 -49.541 1.00 34.36 179 THR A CA 1
ATOM 1408 C C . THR A 1 179 ? -57.095 2.014 -49.555 1.00 37.88 179 THR A C 1
ATOM 1409 O O . THR A 1 179 ? -57.116 0.944 -50.066 1.00 33.91 179 THR A O 1
ATOM 1413 N N . TYR A 1 180 ? -58.135 2.576 -48.964 1.00 38.72 180 TYR A N 1
ATOM 1414 C CA . TYR A 1 180 ? -59.466 1.995 -48.886 1.00 37.69 180 TYR A CA 1
ATOM 1415 C C . TYR A 1 180 ? -60.181 1.920 -50.196 1.00 35.59 180 TYR A C 1
ATOM 1416 O O . TYR A 1 180 ? -60.926 1.034 -50.456 1.00 40.58 180 TYR A O 1
ATOM 1425 N N . LYS A 1 181 ? -59.923 2.895 -51.006 1.00 30.65 181 LYS A N 1
ATOM 1426 C CA . LYS A 1 181 ? -60.340 2.867 -52.346 1.00 32.74 181 LYS A CA 1
ATOM 1427 C C . LYS A 1 181 ? -59.699 1.677 -53.072 1.00 36.61 181 LYS A C 1
ATOM 1428 O O . LYS A 1 181 ? -60.338 1.044 -53.814 1.00 32.34 181 LYS A O 1
ATOM 1434 N N . GLN A 1 182 ? -58.421 1.417 -52.845 1.00 31.59 182 GLN A N 1
ATOM 1435 C CA . GLN A 1 182 ? -57.716 0.320 -53.468 1.00 28.11 182 GLN A CA 1
ATOM 1436 C C . GLN A 1 182 ? -58.237 -1.017 -53.002 1.00 26.66 182 GLN A C 1
ATOM 1437 O O . GLN A 1 182 ? -58.369 -1.903 -53.753 1.00 26.88 182 GLN A O 1
ATOM 1443 N N . ALA A 1 183 ? -58.505 -1.114 -51.728 1.00 25.23 183 ALA A N 1
ATOM 1444 C CA . ALA A 1 183 ? -59.114 -2.276 -51.175 1.00 34.59 183 ALA A CA 1
ATOM 1445 C C . ALA A 1 183 ? -60.525 -2.521 -51.735 1.00 35.36 183 ALA A C 1
ATOM 1446 O O . ALA A 1 183 ? -60.898 -3.636 -51.967 1.00 35.11 183 ALA A O 1
ATOM 1448 N N . ASN A 1 184 ? -61.275 -1.457 -51.976 1.00 33.90 184 ASN A N 1
ATOM 1449 C CA . ASN A 1 184 ? -62.550 -1.577 -52.613 1.00 34.37 184 ASN A CA 1
ATOM 1450 C C . ASN A 1 184 ? -62.398 -2.122 -53.996 1.00 33.47 184 ASN A C 1
ATOM 1451 O O . ASN A 1 184 ? -63.087 -3.006 -54.330 1.00 38.97 184 ASN A O 1
ATOM 1456 N N . ASN A 1 185 ? -61.430 -1.669 -54.746 1.00 28.69 185 ASN A N 1
ATOM 1457 C CA . ASN A 1 185 ? -61.165 -2.214 -56.030 1.00 30.49 185 ASN A CA 1
ATOM 1458 C C . ASN A 1 185 ? -60.818 -3.735 -55.927 1.00 34.64 185 ASN A C 1
ATOM 1459 O O . ASN A 1 185 ? -61.206 -4.497 -56.761 1.00 32.16 185 ASN A O 1
ATOM 1464 N N . TYR A 1 186 ? -60.069 -4.140 -54.916 1.00 32.20 186 TYR A N 1
ATOM 1465 C CA . TYR A 1 186 ? -59.791 -5.547 -54.740 1.00 39.14 186 TYR A CA 1
ATOM 1466 C C . TYR A 1 186 ? -61.034 -6.345 -54.406 1.00 34.21 186 TYR A C 1
ATOM 1467 O O . TYR A 1 186 ? -61.290 -7.284 -54.998 1.00 35.20 186 TYR A O 1
ATOM 1476 N N . LYS A 1 187 ? -61.847 -5.837 -53.524 1.00 36.00 187 LYS A N 1
ATOM 1477 C C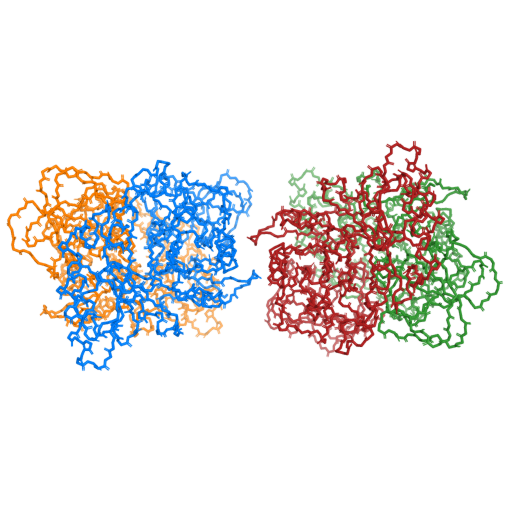A . LYS A 1 187 ? -63.060 -6.483 -53.089 1.00 37.24 187 LYS A CA 1
ATOM 1478 C C . LYS A 1 187 ? -64.024 -6.789 -54.227 1.00 37.97 187 LYS A C 1
ATOM 1479 O O . LYS A 1 187 ? -64.636 -7.784 -54.225 1.00 34.94 187 LYS A O 1
ATOM 1485 N N . PHE A 1 188 ? -64.099 -5.927 -55.202 1.00 38.54 188 PHE A N 1
ATOM 1486 C CA . PHE A 1 188 ? -64.956 -6.139 -56.316 1.00 36.11 188 PHE A CA 1
ATOM 1487 C C . PHE A 1 188 ? -64.547 -7.373 -57.031 1.00 40.03 188 PHE A C 1
ATOM 1488 O O . PHE A 1 188 ? -65.365 -8.131 -57.410 1.00 41.36 188 PHE A O 1
ATOM 1496 N N . MET A 1 189 ? -63.264 -7.529 -57.262 1.00 33.73 189 MET A N 1
ATOM 1497 C CA . MET A 1 189 ? -62.769 -8.682 -57.895 1.00 30.95 189 MET A CA 1
ATOM 1498 C C . MET A 1 189 ? -62.987 -9.911 -57.035 1.00 32.94 189 MET A C 1
ATOM 1499 O O . MET A 1 189 ? -63.435 -10.913 -57.510 1.00 32.75 189 MET A O 1
ATOM 1504 N N . SER A 1 190 ? -62.715 -9.797 -55.763 1.00 31.31 190 SER A N 1
ATOM 1505 C CA . SER A 1 190 ? -62.855 -10.907 -54.909 1.00 33.34 190 SER A CA 1
ATOM 1506 C C . SER A 1 190 ? -64.284 -11.368 -54.865 1.00 37.18 190 SER A C 1
ATOM 1507 O O . SER A 1 190 ? -64.541 -12.519 -54.914 1.00 31.78 190 SER A O 1
ATOM 1510 N N . ASP A 1 191 ? -65.202 -10.442 -54.758 1.00 35.97 191 ASP A N 1
ATOM 1511 C CA . ASP A 1 191 ? -66.621 -10.771 -54.734 1.00 38.69 191 ASP A CA 1
ATOM 1512 C C . ASP A 1 191 ? -67.100 -11.406 -56.039 1.00 36.27 191 ASP A C 1
ATOM 1513 O O . ASP A 1 191 ? -67.736 -12.390 -56.019 1.00 41.96 191 ASP A O 1
ATOM 1518 N N . LYS A 1 192 ? -66.735 -10.839 -57.161 1.00 35.48 192 LYS A N 1
ATOM 1519 C CA . LYS A 1 192 ? -67.166 -11.342 -58.428 1.00 33.06 192 LYS A CA 1
ATOM 1520 C C . LYS A 1 192 ? -66.685 -12.739 -58.688 1.00 35.94 192 LYS A C 1
ATOM 1521 O O . LYS A 1 192 ? -67.413 -13.528 -59.190 1.00 37.81 192 LYS A O 1
ATOM 1527 N N . LEU A 1 193 ? -65.435 -13.015 -58.365 1.00 33.35 193 LEU A N 1
ATOM 1528 C CA . LEU A 1 193 ? -64.846 -14.331 -58.492 1.00 31.17 193 LEU A CA 1
ATOM 1529 C C . LEU A 1 193 ? -65.447 -15.328 -57.566 1.00 35.01 193 LEU A C 1
ATOM 1530 O O . LEU A 1 193 ? -65.624 -16.430 -57.948 1.00 39.82 193 LEU A O 1
ATOM 1535 N N . ASP A 1 194 ? -65.756 -14.918 -56.353 1.00 33.44 194 ASP A N 1
ATOM 1536 C CA . ASP A 1 194 ? -66.392 -15.788 -55.410 1.00 42.78 194 ASP A CA 1
ATOM 1537 C C . ASP A 1 194 ? -67.724 -16.229 -56.002 1.00 46.28 194 ASP A C 1
ATOM 1538 O O . ASP A 1 194 ? -68.073 -17.371 -55.979 1.00 44.09 194 ASP A O 1
ATOM 1543 N N . GLU A 1 195 ? -68.449 -15.282 -56.555 1.00 48.62 195 GLU A N 1
ATOM 1544 C CA . GLU A 1 195 ? -69.751 -15.515 -57.142 1.00 46.18 195 GLU A CA 1
ATOM 1545 C C . GLU A 1 195 ? -69.645 -16.501 -58.300 1.00 43.08 195 GLU A C 1
ATOM 1546 O O . GLU A 1 195 ? -70.495 -17.327 -58.500 1.00 42.53 195 GLU A O 1
ATOM 1552 N N . ALA A 1 196 ? -68.578 -16.403 -59.040 1.00 33.93 196 ALA A N 1
ATOM 1553 C CA . ALA A 1 196 ? -68.394 -17.180 -60.219 1.00 32.30 196 ALA A CA 1
ATOM 1554 C C . ALA A 1 196 ? -67.829 -18.559 -59.871 1.00 33.99 196 ALA A C 1
ATOM 1555 O O . ALA A 1 196 ? -67.462 -19.323 -60.723 1.00 32.49 196 ALA A O 1
ATOM 1557 N N . GLY A 1 197 ? -67.746 -18.805 -58.586 1.00 31.06 197 GLY A N 1
ATOM 1558 C CA . GLY A 1 197 ? -67.139 -20.001 -58.069 1.00 42.04 197 GLY A CA 1
ATOM 1559 C C . GLY A 1 197 ? -65.640 -20.245 -58.197 1.00 45.91 197 GLY A C 1
ATOM 1560 O O . GLY A 1 197 ? -65.242 -21.361 -58.141 1.00 45.01 197 GLY A O 1
ATOM 1561 N N . VAL A 1 198 ? -64.818 -19.222 -58.357 1.00 41.33 198 VAL A N 1
ATOM 1562 C CA . VAL A 1 198 ? -63.380 -19.417 -58.409 1.00 38.07 198 VAL A CA 1
ATOM 1563 C C . VAL A 1 198 ? -62.833 -19.360 -57.001 1.00 40.14 198 VAL A C 1
ATOM 1564 O O . VAL A 1 198 ? -62.931 -18.373 -56.314 1.00 40.68 198 VAL A O 1
ATOM 1568 N N . LYS A 1 199 ? -62.305 -20.476 -56.568 1.00 36.26 199 LYS A N 1
ATOM 1569 C CA . LYS A 1 199 ? -61.998 -20.678 -55.182 1.00 41.47 199 LYS A CA 1
ATOM 1570 C C . LYS A 1 199 ? -60.896 -19.893 -54.440 1.00 48.36 199 LYS A C 1
ATOM 1571 O O . LYS A 1 199 ? -61.177 -19.442 -53.352 1.00 65.49 199 LYS A O 1
ATOM 1577 N N . ILE A 1 200 ? -59.696 -19.722 -54.945 1.00 36.73 200 ILE A N 1
ATOM 1578 C CA . ILE A 1 200 ? -58.745 -18.780 -54.276 1.00 36.12 200 ILE 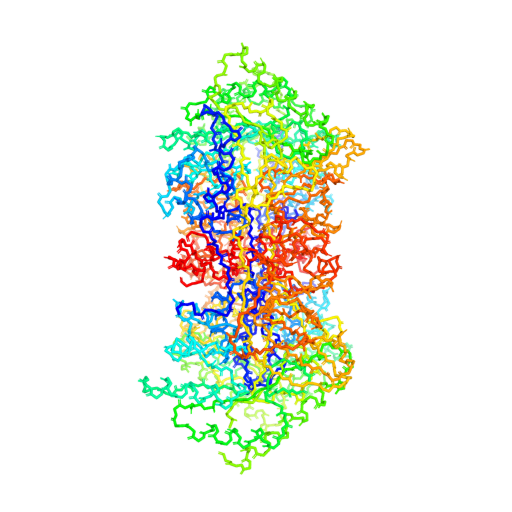A CA 1
ATOM 1579 C C . ILE A 1 200 ? -58.382 -18.846 -52.786 1.00 32.01 200 ILE A C 1
ATOM 1580 O O . ILE A 1 200 ? -58.944 -18.168 -52.014 1.00 30.25 200 ILE A O 1
ATOM 1585 N N . ALA A 1 201 ? -57.448 -19.691 -52.432 1.00 28.81 201 ALA A N 1
ATOM 1586 C CA . ALA A 1 201 ? -57.036 -19.946 -51.066 1.00 27.70 201 ALA A CA 1
ATOM 1587 C C . ALA A 1 201 ? -56.367 -18.830 -50.292 1.00 26.22 201 ALA A C 1
ATOM 1588 O O . ALA A 1 201 ? -56.578 -18.677 -49.141 1.00 25.50 201 ALA A O 1
ATOM 1590 N N . ILE A 1 202 ? -55.499 -18.110 -50.949 1.00 24.33 202 ILE A N 1
ATOM 1591 C CA . ILE A 1 202 ? -54.739 -17.065 -50.302 1.00 21.86 202 ILE A CA 1
ATOM 1592 C C . ILE A 1 202 ? -54.993 -15.704 -50.931 1.00 20.02 202 ILE A C 1
ATOM 1593 O O . ILE A 1 202 ? -54.504 -15.371 -51.959 1.00 22.62 202 ILE A O 1
ATOM 1598 N N . LYS A 1 203 ? -55.752 -14.935 -50.226 1.00 19.79 203 LYS A N 1
ATOM 1599 C CA . LYS A 1 203 ? -56.055 -13.608 -50.627 1.00 23.98 203 LYS A CA 1
ATOM 1600 C C . LYS A 1 203 ? -55.268 -12.651 -49.728 1.00 21.68 203 LYS A C 1
ATOM 1601 O O . LYS A 1 203 ? -55.189 -12.861 -48.571 1.00 22.91 203 LYS A O 1
ATOM 1607 N N . HIS A 1 204 ? -54.620 -11.681 -50.330 1.00 24.61 204 HIS A N 1
ATOM 1608 C CA . HIS A 1 204 ? -53.714 -10.753 -49.641 1.00 23.09 204 HIS A CA 1
ATOM 1609 C C . HIS A 1 204 ? -53.594 -9.359 -50.232 1.00 22.28 204 HIS A C 1
ATOM 1610 O O . HIS A 1 204 ? -53.560 -9.173 -51.390 1.00 20.17 204 HIS A O 1
ATOM 1617 N N . VAL A 1 205 ? -53.577 -8.394 -49.365 1.00 24.36 205 VAL A N 1
ATOM 1618 C CA . VAL A 1 205 ? -53.293 -7.052 -49.746 1.00 23.40 205 VAL A CA 1
ATOM 1619 C C . VAL A 1 205 ? -52.268 -6.273 -48.946 1.00 22.46 205 VAL A C 1
ATOM 1620 O O . VAL A 1 205 ? -51.674 -5.422 -49.475 1.00 22.16 205 VAL A O 1
ATOM 1624 N N . SER A 1 206 ? -52.121 -6.568 -47.674 1.00 21.67 206 SER A N 1
ATOM 1625 C CA . SER A 1 206 ? -51.388 -5.748 -46.767 1.00 26.42 206 SER A CA 1
ATOM 1626 C C . SER A 1 206 ? -49.854 -5.783 -46.871 1.00 27.79 206 SER A C 1
ATOM 1627 O O . SER A 1 206 ? -49.249 -6.815 -46.872 1.00 27.93 206 SER A O 1
ATOM 1630 N N . ASN A 1 207 ? -49.271 -4.615 -46.946 1.00 22.33 207 ASN A N 1
ATOM 1631 C CA . ASN A 1 207 ? -47.874 -4.415 -46.725 1.00 22.24 207 ASN A CA 1
ATOM 1632 C C . ASN A 1 207 ? -47.580 -4.014 -45.261 1.00 24.51 207 ASN A C 1
ATOM 1633 O O . ASN A 1 207 ? -48.445 -4.002 -44.445 1.00 24.92 207 ASN A O 1
ATOM 1638 N N . SER A 1 208 ? -46.360 -3.637 -44.979 1.00 23.17 208 SER A N 1
ATOM 1639 C CA . SER A 1 208 ? -45.972 -3.290 -43.629 1.00 24.23 208 SER A CA 1
ATOM 1640 C C . SER A 1 208 ? -46.828 -2.138 -43.035 1.00 23.31 208 SER A C 1
ATOM 1641 O O . SER A 1 208 ? -47.219 -2.202 -41.930 1.00 24.61 208 SER A O 1
ATOM 1644 N N . ALA A 1 209 ? -47.073 -1.106 -43.794 1.00 24.45 209 ALA A N 1
ATOM 1645 C CA . ALA A 1 209 ? -47.896 -0.025 -43.373 1.00 26.00 209 ALA A CA 1
ATOM 1646 C C . ALA A 1 209 ? -49.326 -0.418 -43.129 1.00 26.37 209 ALA A C 1
ATOM 1647 O O . ALA A 1 209 ? -49.864 -0.025 -42.178 1.00 26.68 209 ALA A O 1
ATOM 1649 N N . ALA A 1 210 ? -49.910 -1.218 -44.001 1.00 29.72 210 ALA A N 1
ATOM 1650 C CA . ALA A 1 210 ? -51.240 -1.773 -43.791 1.00 27.12 210 ALA A CA 1
ATOM 1651 C C . ALA A 1 210 ? -51.295 -2.660 -42.579 1.00 30.25 210 ALA A C 1
ATOM 1652 O O . ALA A 1 210 ? -52.241 -2.629 -41.854 1.00 29.16 210 ALA A O 1
ATOM 1654 N N . ILE A 1 211 ? -50.246 -3.418 -42.352 1.00 25.31 211 ILE A N 1
ATOM 1655 C CA . ILE A 1 211 ? -50.225 -4.306 -41.237 1.00 25.78 211 ILE A CA 1
ATOM 1656 C C . ILE A 1 211 ? -50.368 -3.469 -39.971 1.00 27.67 211 ILE A C 1
ATOM 1657 O O . ILE A 1 211 ? -51.067 -3.816 -39.093 1.00 30.49 211 ILE A O 1
ATOM 1662 N N . MET A 1 212 ? -49.602 -2.418 -39.885 1.00 28.83 212 MET A N 1
ATOM 1663 C CA . MET A 1 212 ? -49.621 -1.551 -38.743 1.00 30.27 212 MET A CA 1
ATOM 1664 C C . MET A 1 212 ? -50.857 -0.732 -38.561 1.00 26.68 212 MET A C 1
ATOM 1665 O O . MET A 1 212 ? -51.410 -0.728 -37.536 1.00 26.25 212 MET A O 1
ATOM 1670 N N . ASP A 1 213 ? -51.220 -0.028 -39.602 1.00 27.97 213 ASP A N 1
ATOM 1671 C CA . ASP A 1 213 ? -52.268 0.933 -39.572 1.00 33.70 213 ASP A CA 1
ATOM 1672 C C . ASP A 1 213 ? -53.671 0.494 -39.954 1.00 36.97 213 ASP A C 1
ATOM 1673 O O . ASP A 1 213 ? -54.607 1.162 -39.642 1.00 34.29 213 ASP A O 1
ATOM 1678 N N . CYS A 1 214 ? -53.789 -0.636 -40.627 1.00 38.75 214 CYS A N 1
ATOM 1679 C CA . CYS A 1 214 ? -55.049 -1.115 -41.141 1.00 36.68 214 CYS A CA 1
ATOM 1680 C C . CYS A 1 214 ? -55.419 -2.543 -40.767 1.00 31.64 214 CYS A C 1
ATOM 1681 O O . CYS A 1 214 ? -55.384 -3.414 -41.559 1.00 30.65 214 CYS A O 1
ATOM 1684 N N . PRO A 1 215 ? -55.889 -2.758 -39.554 1.00 32.88 215 PRO A N 1
ATOM 1685 C CA . PRO A 1 215 ? -56.220 -4.091 -39.047 1.00 31.27 215 PRO A CA 1
ATOM 1686 C C . PRO A 1 215 ? -57.449 -4.723 -39.677 1.00 31.84 215 PRO A C 1
ATOM 1687 O O . PRO A 1 215 ? -57.743 -5.859 -39.476 1.00 28.49 215 PRO A O 1
ATOM 1691 N N . ASP A 1 216 ? -58.135 -3.947 -40.465 1.00 31.15 216 ASP A N 1
ATOM 1692 C CA . ASP A 1 216 ? -59.272 -4.442 -41.169 1.00 35.59 216 ASP A CA 1
ATOM 1693 C C . ASP A 1 216 ? -58.903 -5.029 -42.527 1.00 35.28 216 ASP A C 1
ATOM 1694 O O . ASP A 1 216 ? -59.740 -5.360 -43.278 1.00 32.97 216 ASP A O 1
ATOM 1699 N N . LEU A 1 217 ? -57.631 -5.095 -42.825 1.00 29.11 217 LEU A N 1
ATOM 1700 C CA . LEU A 1 217 ? -57.177 -5.580 -44.098 1.00 29.03 217 LEU A CA 1
ATOM 1701 C C . LEU A 1 217 ? -56.363 -6.859 -44.062 1.00 28.94 217 LEU A C 1
ATOM 1702 O O . LEU A 1 217 ? -55.626 -7.085 -44.949 1.00 35.73 217 LEU A O 1
ATOM 1707 N N . ARG A 1 218 ? -56.483 -7.650 -43.031 1.00 30.09 218 ARG A N 1
ATOM 1708 C CA . ARG A 1 218 ? -55.695 -8.833 -42.923 1.00 29.88 218 ARG A CA 1
ATOM 1709 C C . ARG A 1 218 ? -55.937 -9.856 -44.001 1.00 35.05 218 ARG A C 1
ATOM 1710 O O . ARG A 1 218 ? -55.039 -10.441 -44.459 1.00 36.68 218 ARG A O 1
ATOM 1718 N N . LEU A 1 219 ? -57.194 -10.130 -44.286 1.00 37.17 219 LEU A N 1
ATOM 1719 C CA . LEU A 1 219 ? -57.632 -11.193 -45.161 1.00 28.29 219 LEU A CA 1
ATOM 1720 C C . LEU A 1 219 ? -56.929 -12.494 -44.759 1.00 29.05 219 LEU A C 1
ATOM 1721 O O . LEU A 1 219 ? -56.775 -12.754 -43.634 1.00 28.63 219 LEU A O 1
ATOM 1726 N N . ASN A 1 220 ? -56.514 -13.304 -45.709 1.00 28.35 220 ASN A N 1
ATOM 1727 C CA . ASN A 1 220 ? -55.735 -14.508 -45.425 1.00 28.37 220 ASN A CA 1
ATOM 1728 C C . ASN A 1 220 ? -54.312 -14.387 -44.980 1.00 27.21 220 ASN A C 1
ATOM 1729 O O . ASN A 1 220 ? -53.870 -15.171 -44.233 1.00 34.83 220 ASN A O 1
ATOM 1734 N N . MET A 1 221 ? -53.591 -13.465 -45.573 1.00 25.22 221 MET A N 1
ATOM 1735 C CA . MET A 1 221 ? -52.167 -13.315 -45.438 1.00 25.68 221 MET A CA 1
ATOM 1736 C C . MET A 1 221 ? -51.757 -11.839 -45.531 1.00 26.21 221 MET A C 1
ATOM 1737 O O . MET A 1 221 ? -52.335 -11.077 -46.236 1.00 24.37 221 MET A O 1
ATOM 1742 N N . VAL A 1 222 ? -50.717 -11.512 -44.795 1.00 26.12 222 VAL A N 1
ATOM 1743 C CA . VAL A 1 222 ? -50.055 -10.243 -44.842 1.00 24.32 222 VAL A CA 1
ATOM 1744 C C . VAL A 1 222 ? -48.599 -10.338 -45.258 1.00 26.46 222 VAL A C 1
ATOM 1745 O O . VAL A 1 222 ? -47.940 -11.296 -44.989 1.00 23.23 222 VAL A O 1
ATOM 1749 N N . ARG A 1 223 ? -48.146 -9.290 -45.917 1.00 23.56 223 ARG A N 1
ATOM 1750 C CA . ARG A 1 223 ? -46.802 -9.187 -46.420 1.00 24.20 223 ARG A CA 1
ATOM 1751 C C . ARG A 1 223 ? -45.923 -8.213 -45.643 1.00 25.49 223 ARG A C 1
ATOM 1752 O O . ARG A 1 223 ? -46.000 -7.034 -45.784 1.00 23.54 223 ARG A O 1
ATOM 1760 N N . ALA A 1 224 ? -45.093 -8.771 -44.800 1.00 21.69 224 ALA A N 1
ATOM 1761 C CA . ALA A 1 224 ? -44.171 -7.998 -44.030 1.00 26.34 224 ALA A CA 1
ATOM 1762 C C . ALA A 1 224 ? -42.784 -7.876 -44.643 1.00 25.98 224 ALA A C 1
ATOM 1763 O O . ALA A 1 224 ? -42.148 -8.833 -44.888 1.00 24.10 224 ALA A O 1
ATOM 1765 N N . GLY A 1 225 ? -42.385 -6.647 -44.899 1.00 25.24 225 GLY A N 1
ATOM 1766 C CA . GLY A 1 225 ? -41.091 -6.319 -45.420 1.00 23.29 225 GLY A CA 1
ATOM 1767 C C . GLY A 1 225 ? -40.246 -5.469 -44.514 1.00 25.12 225 GLY A C 1
ATOM 1768 O O . GLY A 1 225 ? -39.664 -5.959 -43.626 1.00 24.66 225 GLY A O 1
ATOM 1769 N N . ILE A 1 226 ? -40.294 -4.172 -44.679 1.00 21.09 226 ILE A N 1
ATOM 1770 C CA . ILE A 1 226 ? -39.384 -3.262 -44.030 1.00 20.23 226 ILE A CA 1
ATOM 1771 C C . ILE A 1 226 ? -39.429 -3.405 -42.520 1.00 19.24 226 ILE A C 1
ATOM 1772 O O . ILE A 1 226 ? -38.464 -3.337 -41.892 1.00 18.08 226 ILE A O 1
ATOM 1777 N N . ILE A 1 227 ? -40.585 -3.709 -42.005 1.00 20.73 227 ILE A N 1
ATOM 1778 C CA . ILE A 1 227 ? -40.767 -3.927 -40.609 1.00 23.27 227 ILE A CA 1
ATOM 1779 C C . ILE A 1 227 ? -39.996 -5.113 -40.034 1.00 25.39 227 ILE A C 1
ATOM 1780 O O . ILE A 1 227 ? -39.592 -5.089 -38.929 1.00 21.33 227 ILE A O 1
ATOM 1785 N N . LEU A 1 228 ? -39.805 -6.130 -40.844 1.00 25.00 228 LEU A N 1
ATOM 1786 C CA . LEU A 1 228 ? -39.041 -7.289 -40.459 1.00 26.48 228 LEU A CA 1
ATOM 1787 C C . LEU A 1 228 ? -37.633 -6.914 -40.054 1.00 24.08 228 LEU A C 1
ATOM 1788 O O . LEU A 1 228 ? -37.074 -7.491 -39.197 1.00 23.83 228 LEU A O 1
ATOM 1793 N N . TYR A 1 229 ? -37.092 -5.945 -40.752 1.00 20.61 229 TYR A N 1
ATOM 1794 C CA . TYR A 1 229 ? -35.741 -5.525 -40.627 1.00 22.70 229 TYR A CA 1
ATOM 1795 C C . TYR A 1 229 ? -35.569 -4.454 -39.582 1.00 24.17 229 TYR A C 1
ATOM 1796 O O . TYR A 1 229 ? -34.506 -4.002 -39.373 1.00 23.42 229 TYR A O 1
ATOM 1805 N N . GLY A 1 230 ? -36.648 -4.094 -38.909 1.00 24.43 230 GLY A N 1
ATOM 1806 C CA . GLY A 1 230 ? -36.638 -3.158 -37.812 1.00 22.93 230 GLY A CA 1
ATOM 1807 C C . GLY A 1 230 ? -36.761 -1.707 -38.155 1.00 24.33 230 GLY A C 1
ATOM 1808 O O . GLY A 1 230 ? -36.349 -0.900 -37.443 1.00 22.27 230 GLY A O 1
ATOM 1809 N N . HIS A 1 231 ? -37.346 -1.438 -39.288 1.00 23.43 231 HIS A N 1
ATOM 1810 C CA . HIS A 1 231 ? -37.527 -0.110 -39.810 1.00 25.47 231 HIS A CA 1
ATOM 1811 C C . HIS A 1 231 ? -38.994 0.176 -40.146 1.00 28.71 231 HIS A C 1
ATOM 1812 O O . HIS A 1 231 ? -39.711 -0.676 -40.566 1.00 26.90 231 HIS A O 1
ATOM 1819 N N . TYR A 1 232 ? -39.409 1.398 -39.926 1.00 27.72 232 TYR A N 1
ATOM 1820 C CA . TYR A 1 232 ? -40.730 1.861 -40.273 1.00 24.33 232 TYR A CA 1
ATOM 1821 C C . TYR A 1 232 ? -40.878 2.257 -41.735 1.00 26.56 232 TYR A C 1
ATOM 1822 O O . TYR A 1 232 ? -40.007 2.811 -42.324 1.00 23.09 232 TYR A O 1
ATOM 1831 N N . PRO A 1 233 ? -42.021 1.981 -42.321 1.00 25.61 233 PRO A N 1
ATOM 1832 C CA . PRO A 1 233 ? -42.272 2.349 -43.713 1.00 25.03 233 PRO A CA 1
ATOM 1833 C C . PRO A 1 233 ? -42.265 3.849 -43.978 1.00 24.26 233 PRO A C 1
ATOM 1834 O O . PRO A 1 233 ? -41.877 4.238 -45.009 1.00 26.61 233 PRO A O 1
ATOM 1838 N N . SER A 1 234 ? -42.661 4.644 -43.016 1.00 25.90 234 SER A N 1
ATOM 1839 C CA . SER A 1 234 ? -42.679 6.084 -43.086 1.00 26.34 234 SER A CA 1
ATOM 1840 C C . SER A 1 234 ? -42.689 6.635 -41.692 1.00 28.73 234 SER A C 1
ATOM 1841 O O . SER A 1 234 ? -42.783 5.908 -40.777 1.00 26.94 234 SER A O 1
ATOM 1844 N N . ASP A 1 235 ? -42.633 7.938 -41.547 1.00 30.61 235 ASP A N 1
ATOM 1845 C CA . ASP A 1 235 ? -42.765 8.550 -40.234 1.00 35.79 235 ASP A CA 1
ATOM 1846 C C . ASP A 1 235 ? -44.230 8.755 -39.845 1.00 35.13 235 ASP A C 1
ATOM 1847 O O . ASP A 1 235 ? -44.508 9.233 -38.814 1.00 39.80 235 ASP A O 1
ATOM 1852 N N . ASP A 1 236 ? -45.143 8.395 -40.725 1.00 36.14 236 ASP A N 1
ATOM 1853 C CA . ASP A 1 236 ? -46.559 8.632 -40.550 1.00 36.16 236 ASP A CA 1
ATOM 1854 C C . ASP A 1 236 ? -47.427 7.505 -40.086 1.00 38.72 236 ASP A C 1
ATOM 1855 O O . ASP A 1 236 ? -48.584 7.690 -39.866 1.00 40.29 236 ASP A O 1
ATOM 1860 N N . VAL A 1 237 ? -46.849 6.340 -39.929 1.00 37.16 237 VAL A N 1
ATOM 1861 C CA . VAL A 1 237 ? -47.569 5.208 -39.465 1.00 32.45 237 VAL A CA 1
ATOM 1862 C C . VAL A 1 237 ? -47.676 5.273 -37.979 1.00 36.83 237 VAL A C 1
ATOM 1863 O O . VAL A 1 237 ? -47.074 6.084 -37.370 1.00 32.83 237 VAL A O 1
ATOM 1867 N N . PHE A 1 238 ? -48.479 4.400 -37.421 1.00 35.38 238 PHE A N 1
ATOM 1868 C CA . PHE A 1 238 ? -48.705 4.389 -36.035 1.00 31.97 238 PHE A CA 1
ATOM 1869 C C . PHE A 1 238 ? -47.629 3.594 -35.357 1.00 34.14 238 PHE A C 1
ATOM 1870 O O . PHE A 1 238 ? -47.840 2.508 -34.926 1.00 33.18 238 PHE A O 1
ATOM 1878 N N . LYS A 1 239 ? -46.494 4.227 -35.190 1.00 32.58 239 LYS A N 1
ATOM 1879 C CA . LYS A 1 239 ? -45.294 3.627 -34.667 1.00 38.20 239 LYS A CA 1
ATOM 1880 C C . LYS A 1 239 ? -45.478 3.079 -33.271 1.00 40.53 239 LYS A C 1
ATOM 1881 O O . LYS A 1 239 ? -44.817 2.164 -32.909 1.00 42.13 239 LYS A O 1
ATOM 1887 N N . ASP A 1 240 ? -46.409 3.619 -32.511 1.00 40.61 240 ASP A N 1
ATOM 1888 C CA . ASP A 1 240 ? -46.702 3.108 -31.190 1.00 41.39 240 ASP A CA 1
ATOM 1889 C C . ASP A 1 240 ? -47.282 1.704 -31.123 1.00 39.39 240 ASP A C 1
ATOM 1890 O O . ASP A 1 240 ? -47.216 1.093 -30.133 1.00 36.39 240 ASP A O 1
ATOM 1895 N N . ARG A 1 241 ? -47.905 1.257 -32.179 1.00 34.96 241 ARG A N 1
ATOM 1896 C CA . ARG A 1 241 ? -48.343 -0.110 -32.321 1.00 38.85 241 ARG A CA 1
ATOM 1897 C C . ARG A 1 241 ? -47.268 -1.166 -32.441 1.00 36.43 241 ARG A C 1
ATOM 1898 O O . ARG A 1 241 ? -47.504 -2.271 -32.116 1.00 40.02 241 ARG A O 1
ATOM 1906 N N . LEU A 1 242 ? -46.147 -0.831 -33.032 1.00 33.76 242 LEU A N 1
ATOM 1907 C CA . LEU A 1 242 ? -45.130 -1.813 -33.266 1.00 33.17 242 LEU A CA 1
ATOM 1908 C C . LEU A 1 242 ? -43.732 -1.382 -32.914 1.00 27.18 242 LEU A C 1
ATOM 1909 O O . LEU A 1 242 ? -43.200 -0.518 -33.492 1.00 30.06 242 LEU A O 1
ATOM 1914 N N . GLU A 1 243 ? -43.152 -2.077 -31.990 1.00 30.86 243 GLU A N 1
ATOM 1915 C CA . GLU A 1 243 ? -41.826 -1.805 -31.564 1.00 30.78 243 GLU A CA 1
ATOM 1916 C C . GLU A 1 243 ? -40.766 -2.610 -32.322 1.00 27.15 243 GLU A C 1
ATOM 1917 O O . GLU A 1 243 ? -40.811 -3.784 -32.396 1.00 28.02 243 GLU A O 1
ATOM 1923 N N . LEU A 1 244 ? -39.812 -1.910 -32.870 1.00 28.18 244 LEU A N 1
ATOM 1924 C CA . LEU A 1 244 ? -38.871 -2.467 -33.799 1.00 31.50 244 LEU A CA 1
ATOM 1925 C C . LEU A 1 244 ? -37.421 -2.262 -33.442 1.00 29.10 244 LEU A C 1
ATOM 1926 O O . LEU A 1 244 ? -37.070 -1.245 -32.950 1.00 31.51 244 LEU A O 1
ATOM 1931 N N . ARG A 1 245 ? -36.584 -3.233 -33.738 1.00 25.53 245 ARG A N 1
ATOM 1932 C CA . ARG A 1 245 ? -35.165 -3.050 -33.691 1.00 25.51 245 ARG A CA 1
ATOM 1933 C C . ARG A 1 245 ? -34.512 -3.268 -35.028 1.00 27.63 245 ARG A C 1
ATOM 1934 O O . ARG A 1 245 ? -34.607 -4.298 -35.629 1.00 26.15 245 ARG A O 1
ATOM 1942 N N . PRO A 1 246 ? -33.774 -2.270 -35.480 1.00 27.84 246 PRO A N 1
ATOM 1943 C CA . PRO A 1 246 ? -32.975 -2.406 -36.688 1.00 26.62 246 PRO A CA 1
ATOM 1944 C C . PRO A 1 246 ? -31.946 -3.530 -36.563 1.00 27.83 246 PRO A C 1
ATOM 1945 O O . PRO A 1 246 ? -31.380 -3.747 -35.552 1.00 24.08 246 PRO A O 1
ATOM 1949 N N . ALA A 1 247 ? -31.802 -4.290 -37.622 1.00 23.98 247 ALA A N 1
ATOM 1950 C CA . ALA A 1 247 ? -31.015 -5.489 -37.611 1.00 22.14 247 ALA A CA 1
ATOM 1951 C C . ALA A 1 247 ? -29.545 -5.382 -38.110 1.00 21.92 247 ALA A C 1
ATOM 1952 O O . ALA A 1 247 ? -28.721 -6.155 -37.734 1.00 24.74 247 ALA A O 1
ATOM 1954 N N . MET A 1 248 ? -29.272 -4.400 -38.934 1.00 17.80 248 MET A N 1
ATOM 1955 C CA . MET A 1 248 ? -27.994 -4.200 -39.551 1.00 21.69 248 MET A CA 1
ATOM 1956 C C . MET A 1 248 ? -27.177 -3.044 -39.001 1.00 19.09 248 MET A C 1
ATOM 1957 O O . MET A 1 248 ? -27.648 -1.975 -38.846 1.00 19.73 248 MET A O 1
ATOM 1962 N N . LYS A 1 249 ? -25.930 -3.305 -38.768 1.00 17.71 249 LYS A N 1
ATOM 1963 C CA . LYS A 1 249 ? -24.980 -2.283 -38.533 1.00 19.44 249 LYS A CA 1
ATOM 1964 C C . LYS A 1 249 ? -23.945 -2.327 -39.596 1.00 18.76 249 LYS A C 1
ATOM 1965 O O . LYS A 1 249 ? -23.282 -3.271 -39.731 1.00 21.48 249 LYS A O 1
ATOM 1971 N N . LEU A 1 250 ? -23.818 -1.253 -40.337 1.00 21.01 250 LEU A N 1
ATOM 1972 C CA . LEU A 1 250 ? -22.712 -1.067 -41.223 1.00 19.92 250 LEU A CA 1
ATOM 1973 C C . LEU A 1 250 ? -21.542 -0.491 -40.471 1.00 24.62 250 LEU A C 1
ATOM 1974 O O . LEU A 1 250 ? -21.631 0.555 -39.921 1.00 23.90 250 LEU A O 1
ATOM 1979 N N . LYS A 1 251 ? -20.457 -1.230 -40.507 1.00 26.59 251 LYS A N 1
ATOM 1980 C CA . LYS A 1 251 ? -19.247 -0.968 -39.783 1.00 25.82 251 LYS A CA 1
ATOM 1981 C C . LYS A 1 251 ? -17.977 -1.023 -40.604 1.00 24.83 251 LYS A C 1
ATOM 1982 O O . LYS A 1 251 ? -17.876 -1.700 -41.566 1.00 22.15 251 LYS A O 1
ATOM 1988 N N . SER A 1 252 ? -17.008 -0.270 -40.139 1.00 21.15 252 SER A N 1
ATOM 1989 C CA . SER A 1 252 ? -15.641 -0.306 -40.575 1.00 25.53 252 SER A CA 1
ATOM 1990 C C . SER A 1 252 ? -14.738 -0.134 -39.355 1.00 28.80 252 SER A C 1
ATOM 1991 O O . SER A 1 252 ? -15.187 -0.191 -38.276 1.00 30.46 252 SER A O 1
ATOM 1994 N N . LYS A 1 253 ? -13.460 0.051 -39.566 1.00 33.99 253 LYS A N 1
ATOM 1995 C CA . LYS A 1 253 ? -12.542 0.424 -38.510 1.00 36.22 253 LYS A CA 1
ATOM 1996 C C . LYS A 1 253 ? -11.620 1.514 -39.025 1.00 34.27 253 LYS A C 1
ATOM 1997 O O . LYS A 1 253 ? -11.350 1.584 -40.191 1.00 34.42 253 LYS A O 1
ATOM 2003 N N . ILE A 1 254 ? -11.081 2.303 -38.120 1.00 33.37 254 ILE A N 1
ATOM 2004 C CA . ILE A 1 254 ? -10.075 3.280 -38.464 1.00 32.67 254 ILE A CA 1
ATOM 2005 C C . ILE A 1 254 ? -8.786 2.675 -38.987 1.00 34.02 254 ILE A C 1
ATOM 2006 O O . ILE A 1 254 ? -8.161 1.893 -38.360 1.00 37.36 254 ILE A O 1
ATOM 2011 N N . GLY A 1 255 ? -8.431 3.070 -40.180 1.00 33.54 255 GLY A N 1
ATOM 2012 C CA . GLY A 1 255 ? -7.230 2.640 -40.820 1.00 35.63 255 GLY A CA 1
ATOM 2013 C C . GLY A 1 255 ? -5.989 3.472 -40.606 1.00 41.17 255 GLY A C 1
ATOM 2014 O O . GLY A 1 255 ? -4.928 2.932 -40.495 1.00 37.09 255 GLY A O 1
ATOM 2015 N N . HIS A 1 256 ? -6.137 4.784 -40.608 1.00 43.28 256 HIS A N 1
ATOM 2016 C CA . HIS A 1 256 ? -5.034 5.718 -40.501 1.00 47.95 256 HIS A CA 1
ATOM 2017 C C . HIS A 1 256 ? -5.418 6.999 -39.759 1.00 54.13 256 HIS A C 1
ATOM 2018 O O . HIS A 1 256 ? -6.535 7.457 -39.819 1.00 48.17 256 HIS A O 1
ATOM 2025 N N . ILE A 1 257 ? -4.479 7.559 -39.030 1.00 51.28 257 ILE A N 1
ATOM 2026 C CA . ILE A 1 257 ? -4.693 8.781 -38.303 1.00 46.11 257 ILE A CA 1
ATOM 2027 C C . ILE A 1 257 ? -3.586 9.824 -38.458 1.00 57.14 257 ILE A C 1
ATOM 2028 O O . ILE A 1 257 ? -2.416 9.507 -38.509 1.00 48.99 257 ILE A O 1
ATOM 2033 N N . LYS A 1 258 ? -3.980 11.080 -38.531 1.00 56.06 258 LYS A N 1
ATOM 2034 C CA . LYS A 1 258 ? -3.034 12.157 -38.497 1.00 67.23 258 LYS A CA 1
ATOM 2035 C C . LYS A 1 258 ? -3.541 13.479 -37.913 1.00 71.06 258 LYS A C 1
ATOM 2036 O O . LYS A 1 258 ? -4.715 13.670 -37.702 1.00 63.28 258 LYS A O 1
ATOM 2042 N N . THR A 1 279 ? -7.115 16.761 -36.309 1.00 53.85 279 THR A N 1
ATOM 2043 C CA . THR A 1 279 ? -7.016 15.305 -36.440 1.00 53.83 279 THR A CA 1
ATOM 2044 C C . THR A 1 279 ? -8.031 14.664 -37.404 1.00 57.89 279 THR A C 1
ATOM 2045 O O . THR A 1 279 ? -9.233 14.788 -37.224 1.00 48.93 279 THR A O 1
ATOM 2049 N N . ILE A 1 280 ? -7.496 13.935 -38.369 1.00 52.06 280 ILE A N 1
ATOM 2050 C CA . ILE A 1 280 ? -8.232 13.209 -39.349 1.00 48.45 280 ILE A CA 1
ATOM 2051 C C . ILE A 1 280 ? -7.956 11.719 -39.389 1.00 47.33 280 ILE A C 1
ATOM 2052 O O . ILE A 1 280 ? -6.909 11.294 -39.768 1.00 49.58 280 ILE A O 1
ATOM 2057 N N . ALA A 1 281 ? -8.958 10.939 -39.070 1.00 42.69 281 ALA A N 1
ATOM 2058 C CA . ALA A 1 281 ? -8.957 9.513 -39.302 1.00 40.04 281 ALA A CA 1
ATOM 2059 C C . ALA A 1 281 ? -9.441 9.127 -40.678 1.00 40.10 281 ALA A C 1
ATOM 2060 O O . ALA A 1 281 ? -10.465 9.560 -41.092 1.00 40.06 281 ALA A O 1
ATOM 2062 N N . THR A 1 282 ? -8.703 8.304 -41.371 1.00 36.22 282 THR A N 1
ATOM 2063 C CA . THR A 1 282 ? -9.156 7.737 -42.596 1.00 31.52 282 THR A CA 1
ATOM 2064 C C . THR A 1 282 ? -9.777 6.374 -42.349 1.00 38.56 282 THR A C 1
ATOM 2065 O O . THR A 1 282 ? -9.211 5.565 -41.667 1.00 31.03 282 THR A O 1
ATOM 2069 N N . VAL A 1 283 ? -10.969 6.159 -42.897 1.00 33.71 283 VAL A N 1
ATOM 2070 C CA . VAL A 1 283 ? -11.718 4.944 -42.734 1.00 26.28 283 VAL A CA 1
ATOM 2071 C C . VAL A 1 283 ? -11.864 4.251 -44.081 1.00 27.83 283 VAL A C 1
ATOM 2072 O O . VAL A 1 283 ? -12.198 4.867 -45.057 1.00 27.19 283 VAL A O 1
ATOM 2076 N N . PRO A 1 284 ? -11.576 2.965 -44.139 1.00 24.74 284 PRO A N 1
ATOM 2077 C CA . PRO A 1 284 ? -11.627 2.284 -45.410 1.00 20.77 284 PRO A CA 1
ATOM 2078 C C . PRO A 1 284 ? -13.040 1.829 -45.745 1.00 22.37 284 PRO A C 1
ATOM 2079 O O . PRO A 1 284 ? -13.288 0.687 -45.844 1.00 23.44 284 PRO A O 1
ATOM 2083 N N . ILE A 1 285 ? -13.915 2.785 -45.946 1.00 18.94 285 ILE A N 1
ATOM 2084 C CA . ILE A 1 285 ? -15.198 2.631 -46.592 1.00 24.45 285 ILE A CA 1
ATOM 2085 C C . ILE A 1 285 ? -15.466 3.784 -47.547 1.00 28.31 285 ILE A C 1
ATOM 2086 O O . ILE A 1 285 ? -15.128 4.886 -47.284 1.00 23.60 285 ILE A O 1
ATOM 2091 N N . GLY A 1 286 ? -16.083 3.482 -48.658 1.00 23.51 286 GLY A N 1
ATOM 2092 C CA . GLY A 1 286 ? -16.376 4.437 -49.688 1.00 23.67 286 GLY A CA 1
ATOM 2093 C C . GLY A 1 286 ? -17.649 4.201 -50.469 1.00 23.28 286 GLY A C 1
ATOM 2094 O O . GLY A 1 286 ? -18.405 3.340 -50.155 1.00 24.09 286 GLY A O 1
ATOM 2095 N N . TYR A 1 287 ? -17.831 4.969 -51.524 1.00 21.70 287 TYR A N 1
ATOM 2096 C CA . TYR A 1 287 ? -19.022 4.883 -52.325 1.00 22.76 287 TYR A CA 1
ATOM 2097 C C . TYR A 1 287 ? -19.213 3.542 -52.983 1.00 22.47 287 TYR A C 1
ATOM 2098 O O . TYR A 1 287 ? -20.287 3.147 -53.204 1.00 20.54 287 TYR A O 1
ATOM 2107 N N . ALA A 1 288 ? -18.122 2.874 -53.274 1.00 22.89 288 ALA A N 1
ATOM 2108 C CA . ALA A 1 288 ? -18.122 1.540 -53.831 1.00 24.14 288 ALA A CA 1
ATOM 2109 C C . ALA A 1 288 ? -18.685 0.484 -52.893 1.00 24.01 288 ALA A C 1
ATOM 2110 O O . ALA A 1 288 ? -19.055 -0.551 -53.330 1.00 23.87 288 ALA A O 1
ATOM 2112 N N . ASP A 1 289 ? -18.758 0.801 -51.612 1.00 22.38 289 ASP A N 1
ATOM 2113 C CA . ASP A 1 289 ? -19.353 -0.035 -50.628 1.00 18.65 289 ASP A CA 1
ATOM 2114 C C . ASP A 1 289 ? -20.833 0.278 -50.454 1.00 22.16 289 ASP A C 1
ATOM 2115 O O . ASP A 1 289 ? -21.511 -0.343 -49.719 1.00 22.22 289 ASP A O 1
ATOM 2120 N N . GLY A 1 290 ? -21.289 1.243 -51.208 1.00 22.39 290 GLY A N 1
ATOM 2121 C CA . GLY A 1 290 ? -22.599 1.794 -51.049 1.00 24.79 290 GLY A CA 1
ATOM 2122 C C . GLY A 1 290 ? -22.790 2.890 -50.023 1.00 27.05 290 GLY A C 1
ATOM 2123 O O . GLY A 1 290 ? -23.875 3.130 -49.612 1.00 26.98 290 GLY A O 1
ATOM 2124 N N . PHE A 1 291 ? -21.731 3.527 -49.593 1.00 23.42 291 PHE A N 1
ATOM 2125 C CA . PHE A 1 291 ? -21.859 4.688 -48.773 1.00 23.53 291 PHE A CA 1
ATOM 2126 C C . PHE A 1 291 ? -21.772 5.857 -49.714 1.00 22.05 291 PHE A C 1
ATOM 2127 O O . PHE A 1 291 ? -20.720 6.295 -50.052 1.00 23.25 291 PHE A O 1
ATOM 2135 N N . THR A 1 292 ? -22.908 6.327 -50.166 1.00 19.11 292 THR A N 1
ATOM 2136 C CA . THR A 1 292 ? -22.961 7.149 -51.320 1.00 21.24 292 THR A CA 1
ATOM 2137 C C . THR A 1 292 ? -22.319 8.522 -51.200 1.00 21.39 292 THR A C 1
ATOM 2138 O O . THR A 1 292 ? -22.395 9.162 -50.238 1.00 22.55 292 THR A O 1
ATOM 2142 N N . ARG A 1 293 ? -21.668 8.890 -52.262 1.00 22.50 293 ARG A N 1
ATOM 2143 C CA . ARG A 1 293 ? -20.980 10.132 -52.447 1.00 29.77 293 ARG A CA 1
ATOM 2144 C C . ARG A 1 293 ? -21.930 11.300 -52.430 1.00 32.24 293 ARG A C 1
ATOM 2145 O O . ARG A 1 293 ? -21.567 12.376 -52.186 1.00 31.64 293 ARG A O 1
ATOM 2153 N N . ILE A 1 294 ? -23.172 11.031 -52.723 1.00 29.28 294 ILE A N 1
ATOM 2154 C CA . ILE A 1 294 ? -24.169 12.062 -52.843 1.00 32.15 294 ILE A CA 1
ATOM 2155 C C . ILE A 1 294 ? -24.438 12.803 -51.549 1.00 32.34 294 ILE A C 1
ATOM 2156 O O . ILE A 1 294 ? -24.884 13.876 -51.562 1.00 27.73 294 ILE A O 1
ATOM 2161 N N . GLN A 1 295 ? -24.122 12.176 -50.451 1.00 25.73 295 GLN A N 1
ATOM 2162 C CA . GLN A 1 295 ? -24.355 12.689 -49.159 1.00 24.85 295 GLN A CA 1
ATOM 2163 C C . GLN A 1 295 ? -23.707 14.055 -48.954 1.00 25.69 295 GLN A C 1
ATOM 2164 O O . GLN A 1 295 ? -22.578 14.238 -49.219 1.00 24.17 295 GLN A O 1
ATOM 2170 N N . LYS A 1 296 ? -24.491 15.003 -48.517 1.00 26.84 296 LYS A N 1
ATOM 2171 C CA . LYS A 1 296 ? -23.973 16.291 -48.145 1.00 28.88 296 LYS A CA 1
ATOM 2172 C C . LYS A 1 296 ? -23.620 16.417 -46.689 1.00 27.57 296 LYS A C 1
ATOM 2173 O O . LYS A 1 296 ? -22.810 17.182 -46.397 1.00 35.53 296 LYS A O 1
ATOM 2179 N N . ASN A 1 297 ? -24.207 15.661 -45.802 1.00 26.00 297 ASN A N 1
ATOM 2180 C CA . ASN A 1 297 ? -23.851 15.761 -44.422 1.00 26.64 297 ASN A CA 1
ATOM 2181 C C . ASN A 1 297 ? -23.476 14.385 -43.819 1.00 25.36 297 ASN A C 1
ATOM 2182 O O . ASN A 1 297 ? -24.004 14.004 -42.837 1.00 25.94 297 ASN A O 1
ATOM 2187 N N . PRO A 1 298 ? -22.537 13.663 -44.404 1.00 29.04 298 PRO A N 1
ATOM 2188 C CA . PRO A 1 298 ? -22.183 12.355 -43.890 1.00 31.16 298 PRO A CA 1
ATOM 2189 C C . PRO A 1 298 ? -21.570 12.384 -42.511 1.00 33.39 298 PRO A C 1
ATOM 2190 O O . PRO A 1 298 ? -20.724 13.185 -42.282 1.00 35.72 298 PRO A O 1
ATOM 2194 N N . LYS A 1 299 ? -21.997 11.487 -41.655 1.00 30.19 299 LYS A N 1
ATOM 2195 C CA . LYS A 1 299 ? -21.543 11.348 -40.296 1.00 33.22 299 LYS A CA 1
ATOM 2196 C C . LYS A 1 299 ? -21.145 9.919 -39.954 1.00 40.28 299 LYS A C 1
ATOM 2197 O O . LYS A 1 299 ? -21.569 9.019 -40.591 1.00 41.01 299 LYS A O 1
ATOM 2203 N N . VAL A 1 300 ? -20.341 9.744 -38.926 1.00 34.37 300 VAL A N 1
ATOM 2204 C CA . VAL A 1 300 ? -19.995 8.440 -38.389 1.00 33.97 300 VAL A CA 1
ATOM 2205 C C . VAL A 1 300 ? -20.012 8.397 -36.881 1.00 36.82 300 VAL A C 1
ATOM 2206 O O . VAL A 1 300 ? -19.940 9.398 -36.255 1.00 37.41 300 VAL A O 1
ATOM 2210 N N . LEU A 1 301 ? -20.145 7.222 -36.313 1.00 31.29 301 LEU A N 1
ATOM 2211 C CA . LEU A 1 301 ? -20.168 7.082 -34.901 1.00 30.27 301 LEU A CA 1
ATOM 2212 C C . LEU A 1 301 ? -18.954 6.313 -34.424 1.00 36.85 301 LEU A C 1
ATOM 2213 O O . LEU A 1 301 ? -18.709 5.231 -34.850 1.00 39.95 301 LEU A O 1
ATOM 2218 N N . ILE A 1 302 ? -18.178 6.946 -33.574 1.00 35.65 302 ILE A N 1
ATOM 2219 C CA . ILE A 1 302 ? -17.005 6.402 -32.959 1.00 38.22 302 ILE A CA 1
ATOM 2220 C C . ILE A 1 302 ? -17.046 6.649 -31.487 1.00 40.89 302 ILE A C 1
ATOM 2221 O O . ILE A 1 302 ? -17.146 7.744 -31.069 1.00 45.64 302 ILE A O 1
ATOM 2226 N N . LYS A 1 303 ? -16.966 5.614 -30.710 1.00 44.37 303 LYS A N 1
ATOM 2227 C CA . LYS A 1 303 ? -16.890 5.751 -29.282 1.00 46.38 303 LYS A CA 1
ATOM 2228 C C . LYS A 1 303 ? -18.023 6.585 -28.761 1.00 50.18 303 LYS A C 1
ATOM 2229 O O . LYS A 1 303 ? -17.844 7.381 -27.898 1.00 53.87 303 LYS A O 1
ATOM 2235 N N . GLY A 1 304 ? -19.195 6.408 -29.306 1.00 45.68 304 GLY A N 1
ATOM 2236 C CA . GLY A 1 304 ? -20.355 7.064 -28.787 1.00 48.11 304 GLY A CA 1
ATOM 2237 C C . GLY A 1 304 ? -20.554 8.470 -29.237 1.00 44.10 304 GLY A C 1
ATOM 2238 O O . GLY A 1 304 ? -21.538 9.046 -28.940 1.00 49.45 304 GLY A O 1
ATOM 2239 N N . GLU A 1 305 ? -19.639 8.986 -30.009 1.00 39.86 305 GLU A N 1
ATOM 2240 C CA . GLU A 1 305 ? -19.742 10.332 -30.466 1.00 44.25 305 GLU A CA 1
ATOM 2241 C C . GLU A 1 305 ? -19.718 10.385 -31.941 1.00 41.76 305 GLU A C 1
ATOM 2242 O O . GLU A 1 305 ? -18.998 9.658 -32.541 1.00 37.80 305 GLU A O 1
ATOM 2248 N N . VAL A 1 306 ? -20.486 11.316 -32.477 1.00 38.33 306 VAL A N 1
ATOM 2249 C CA . VAL A 1 306 ? -20.641 11.566 -33.887 1.00 35.01 306 VAL A CA 1
ATOM 2250 C C . VAL A 1 306 ? -19.665 12.566 -34.475 1.00 39.20 306 VAL A C 1
ATOM 2251 O O . VAL A 1 306 ? -19.501 13.637 -33.969 1.00 39.26 306 VAL A O 1
ATOM 2255 N N . PHE A 1 307 ? -19.076 12.211 -35.591 1.00 34.02 307 PHE A N 1
ATOM 2256 C CA . PHE A 1 307 ? -18.099 13.005 -36.241 1.00 35.25 307 PHE A CA 1
ATOM 2257 C C . PHE A 1 307 ? -18.481 13.225 -37.682 1.00 39.16 307 PHE A C 1
ATOM 2258 O O . PHE A 1 307 ? -19.164 12.434 -38.259 1.00 36.75 307 PHE A O 1
ATOM 2266 N N . ASP A 1 308 ? -18.021 14.321 -38.242 1.00 36.29 308 ASP A N 1
ATOM 2267 C CA . ASP A 1 308 ? -18.253 14.648 -39.619 1.00 34.64 308 ASP A CA 1
ATOM 2268 C C . ASP A 1 308 ? -17.301 13.972 -40.547 1.00 34.35 308 ASP A C 1
ATOM 2269 O O . ASP A 1 308 ? -16.130 13.925 -40.314 1.00 28.09 308 ASP A O 1
ATOM 2274 N N . VAL A 1 309 ? -17.829 13.481 -41.629 1.00 32.13 309 VAL A N 1
ATOM 2275 C CA . VAL A 1 309 ? -17.007 13.048 -42.714 1.00 36.50 309 VAL A CA 1
ATOM 2276 C C . VAL A 1 309 ? -16.643 14.291 -43.529 1.00 35.18 309 VAL A C 1
ATOM 2277 O O . VAL A 1 309 ? -17.478 15.051 -43.864 1.00 32.71 309 VAL A O 1
ATOM 2281 N N . VAL A 1 310 ? -15.385 14.477 -43.837 1.00 35.77 310 VAL A N 1
ATOM 2282 C CA . VAL A 1 310 ? -14.925 15.655 -44.520 1.00 38.20 310 VAL A CA 1
ATOM 2283 C C . VAL A 1 310 ? -14.375 15.435 -45.908 1.00 36.47 310 VAL A C 1
ATOM 2284 O O . VAL A 1 310 ? -13.800 14.448 -46.187 1.00 35.43 310 VAL A O 1
ATOM 2288 N N . GLY A 1 311 ? -14.583 16.389 -46.773 1.00 33.79 311 GLY A N 1
ATOM 2289 C CA . GLY A 1 311 ? -14.154 16.258 -48.122 1.00 33.61 311 GLY A CA 1
ATOM 2290 C C . GLY A 1 311 ? -15.126 15.397 -48.850 1.00 33.42 311 GLY A C 1
ATOM 2291 O O . GLY A 1 311 ? -16.106 15.049 -48.332 1.00 35.52 311 GLY A O 1
ATOM 2292 N N . ARG A 1 312 ? -14.811 15.069 -50.071 1.00 35.99 312 ARG A N 1
ATOM 2293 C CA . ARG A 1 312 ? -15.575 14.174 -50.875 1.00 41.48 312 ARG A CA 1
ATOM 2294 C C . ARG A 1 312 ? -15.418 12.762 -50.408 1.00 41.88 312 ARG A C 1
ATOM 2295 O O . ARG A 1 312 ? -14.354 12.352 -50.057 1.00 41.09 312 ARG A O 1
ATOM 2303 N N . ILE A 1 313 ? -16.492 12.014 -50.427 1.00 38.68 313 ILE A N 1
ATOM 2304 C CA . ILE A 1 313 ? -16.433 10.584 -50.252 1.00 30.60 313 ILE A CA 1
ATOM 2305 C C . ILE A 1 313 ? -15.706 9.952 -51.426 1.00 30.52 313 ILE A C 1
ATOM 2306 O O . ILE A 1 313 ? -16.012 10.230 -52.542 1.00 26.17 313 ILE A O 1
ATOM 2311 N N . CYS A 1 314 ? -14.711 9.135 -51.129 1.00 23.33 314 CYS A N 1
ATOM 2312 C CA . CYS A 1 314 ? -13.984 8.429 -52.149 1.00 26.59 314 CYS A CA 1
ATOM 2313 C C . CYS A 1 314 ? -14.541 7.056 -52.475 1.00 26.06 314 CYS A C 1
ATOM 2314 O O . CYS A 1 314 ? -15.331 6.554 -51.770 1.00 24.66 314 CYS A O 1
ATOM 2317 N N . MET A 1 315 ? -14.059 6.458 -53.536 1.00 22.90 315 MET A N 1
ATOM 2318 C CA . MET A 1 315 ? -14.515 5.182 -53.964 1.00 24.17 315 MET A CA 1
ATOM 2319 C C . MET A 1 315 ? -14.320 4.104 -52.884 1.00 23.69 315 MET A C 1
ATOM 2320 O O . MET A 1 315 ? -15.149 3.317 -52.700 1.00 21.67 315 MET A O 1
ATOM 2325 N N . ASP A 1 316 ? -13.208 4.142 -52.191 1.00 23.99 316 ASP A N 1
ATOM 2326 C CA . ASP A 1 316 ? -12.834 3.151 -51.224 1.00 25.99 316 ASP A CA 1
ATOM 2327 C C . ASP A 1 316 ? -12.560 3.633 -49.801 1.00 24.18 316 ASP A C 1
ATOM 2328 O O . ASP A 1 316 ? -12.375 2.871 -48.935 1.00 28.93 316 ASP A O 1
ATOM 2333 N N . GLN A 1 317 ? -12.574 4.924 -49.588 1.00 27.21 317 GLN A N 1
ATOM 2334 C CA . GLN A 1 317 ? -12.358 5.527 -48.277 1.00 30.38 317 GLN A CA 1
ATOM 2335 C C . GLN A 1 317 ? -12.985 6.871 -48.075 1.00 28.66 317 GLN A C 1
ATOM 2336 O O . GLN A 1 317 ? -13.254 7.560 -48.984 1.00 26.11 317 GLN A O 1
ATOM 2342 N N . ILE A 1 318 ? -13.103 7.212 -46.817 1.00 28.57 318 ILE A N 1
ATOM 2343 C CA . ILE A 1 318 ? -13.529 8.484 -46.349 1.00 31.54 318 ILE A CA 1
ATOM 2344 C C . ILE A 1 318 ? -12.572 9.025 -45.291 1.00 37.12 318 ILE A C 1
ATOM 2345 O O . ILE A 1 318 ? -11.865 8.296 -44.644 1.00 31.85 318 ILE A O 1
ATOM 2350 N N . MET A 1 319 ? -12.592 10.328 -45.148 1.00 31.15 319 MET A N 1
ATOM 2351 C CA . MET A 1 319 ? -11.856 11.031 -44.152 1.00 30.96 319 MET A CA 1
ATOM 2352 C C . MET A 1 319 ? -12.773 11.633 -43.110 1.00 29.97 319 MET A C 1
ATOM 2353 O O . MET A 1 319 ? -13.733 12.217 -43.454 1.00 33.38 319 MET A O 1
ATOM 2358 N N . VAL A 1 320 ? -12.476 11.420 -41.850 1.00 24.51 320 VAL A N 1
ATOM 2359 C CA . VAL A 1 320 ? -13.290 11.802 -40.720 1.00 29.93 320 VAL A CA 1
ATOM 2360 C C . VAL A 1 320 ? -12.568 12.769 -39.785 1.00 41.80 320 VAL A C 1
ATOM 2361 O O . VAL A 1 320 ? -11.406 12.595 -39.535 1.00 46.90 320 VAL A O 1
ATOM 2365 N N . ARG A 1 321 ? -13.256 13.775 -39.272 1.00 38.85 321 ARG A N 1
ATOM 2366 C CA . ARG A 1 321 ? -12.612 14.748 -38.430 1.00 39.51 321 ARG A CA 1
ATOM 2367 C C . ARG A 1 321 ? -12.930 14.535 -36.994 1.00 38.19 321 ARG A C 1
ATOM 2368 O O . ARG A 1 321 ? -14.046 14.628 -36.567 1.00 35.83 321 ARG A O 1
ATOM 2376 N N . ILE A 1 322 ? -11.891 14.268 -36.242 1.00 41.25 322 ILE A N 1
ATOM 2377 C CA . ILE A 1 322 ? -12.034 13.999 -34.840 1.00 43.52 322 ILE A CA 1
ATOM 2378 C C . ILE A 1 322 ? -11.900 15.298 -34.050 1.00 48.38 322 ILE A C 1
ATOM 2379 O O . ILE A 1 322 ? -10.862 15.882 -33.963 1.00 58.62 322 ILE A O 1
ATOM 2384 N N . ASP A 1 323 ? -13.007 15.760 -33.536 1.00 47.22 323 ASP A N 1
ATOM 2385 C CA . ASP A 1 323 ? -13.122 17.091 -32.992 1.00 51.69 323 ASP A CA 1
ATOM 2386 C C . ASP A 1 323 ? -13.515 17.044 -31.549 1.00 47.94 323 ASP A C 1
ATOM 2387 O O . ASP A 1 323 ? -14.090 17.956 -31.038 1.00 53.90 323 ASP A O 1
ATOM 2392 N N . LYS A 1 324 ? -13.230 15.918 -30.939 1.00 46.23 324 LYS A N 1
ATOM 2393 C CA . LYS A 1 324 ? -13.496 15.626 -29.568 1.00 46.60 324 LYS A CA 1
ATOM 2394 C C . LYS A 1 324 ? -12.372 14.804 -29.075 1.00 45.24 324 LYS A C 1
ATOM 2395 O O . LYS A 1 324 ? -11.639 14.268 -29.831 1.00 51.62 324 LYS A O 1
ATOM 2401 N N . ASP A 1 325 ? -12.259 14.701 -27.779 1.00 54.86 325 ASP A N 1
ATOM 2402 C CA . ASP A 1 325 ? -11.069 14.225 -27.122 1.00 62.29 325 ASP A CA 1
ATOM 2403 C C . ASP A 1 325 ? -11.034 12.797 -26.655 1.00 67.03 325 ASP A C 1
ATOM 2404 O O . ASP A 1 325 ? -10.078 12.446 -26.009 1.00 81.61 325 ASP A O 1
ATOM 2409 N N . ILE A 1 326 ? -12.013 11.967 -26.964 1.00 64.83 326 ILE A N 1
ATOM 2410 C CA . ILE A 1 326 ? -11.834 10.547 -26.665 1.00 71.05 326 ILE A CA 1
ATOM 2411 C C . ILE A 1 326 ? -10.652 10.097 -27.485 1.00 75.28 326 ILE A C 1
ATOM 2412 O O . ILE A 1 326 ? -10.379 10.656 -28.531 1.00 76.72 326 ILE A O 1
ATOM 2417 N N . ASP A 1 327 ? -9.927 9.114 -26.995 1.00 68.04 327 ASP A N 1
ATOM 2418 C CA . ASP A 1 327 ? -8.702 8.788 -27.667 1.00 70.05 327 ASP A CA 1
ATOM 2419 C C . ASP A 1 327 ? -8.825 7.584 -28.582 1.00 66.41 327 ASP A C 1
ATOM 2420 O O . ASP A 1 327 ? -8.712 6.448 -28.213 1.00 59.19 327 ASP A O 1
ATOM 2425 N N . ILE A 1 328 ? -9.044 7.899 -29.831 1.00 71.39 328 ILE A N 1
ATOM 2426 C CA . ILE A 1 328 ? -9.317 6.926 -30.833 1.00 68.44 328 ILE A CA 1
ATOM 2427 C C . ILE A 1 328 ? -7.972 6.460 -31.198 1.00 62.72 328 ILE A C 1
ATOM 2428 O O . ILE A 1 328 ? -7.063 7.161 -30.984 1.00 76.35 328 ILE A O 1
ATOM 2433 N N . LYS A 1 329 ? -7.842 5.275 -31.736 1.00 62.46 329 LYS A N 1
ATOM 2434 C CA . LYS A 1 329 ? -6.588 4.762 -32.202 1.00 59.71 329 LYS A CA 1
ATOM 2435 C C . LYS A 1 329 ? -6.898 4.024 -33.467 1.00 61.85 329 LYS A C 1
ATOM 2436 O O . LYS A 1 329 ? -8.037 3.750 -33.718 1.00 60.89 329 LYS A O 1
ATOM 2442 N N . VAL A 1 330 ? -5.897 3.625 -34.235 1.00 51.39 330 VAL A N 1
ATOM 2443 C CA . VAL A 1 330 ? -6.145 2.802 -35.401 1.00 47.60 330 VAL A CA 1
ATOM 2444 C C . VAL A 1 330 ? -6.817 1.547 -34.863 1.00 46.42 330 VAL A C 1
ATOM 2445 O O . VAL A 1 330 ? -6.673 1.202 -33.746 1.00 43.93 330 VAL A O 1
ATOM 2449 N N . GLY A 1 331 ? -7.570 0.917 -35.728 1.00 47.11 331 GLY A N 1
ATOM 2450 C CA . GLY A 1 331 ? -8.600 -0.034 -35.421 1.00 40.18 331 GLY A CA 1
ATOM 2451 C C . GLY A 1 331 ? -9.784 0.088 -34.522 1.00 39.68 331 GLY A C 1
ATOM 2452 O O . GLY A 1 331 ? -10.449 -0.869 -34.305 1.00 46.42 331 GLY A O 1
ATOM 2453 N N . ASP A 1 332 ? -10.057 1.259 -34.031 1.00 36.84 332 ASP A N 1
ATOM 2454 C CA . ASP A 1 332 ? -11.265 1.455 -33.321 1.00 45.26 332 ASP A CA 1
ATOM 2455 C C . ASP A 1 332 ? -12.391 1.259 -34.304 1.00 40.00 332 ASP A C 1
ATOM 2456 O O . ASP A 1 332 ? -12.244 1.489 -35.483 1.00 38.06 332 ASP A O 1
ATOM 2461 N N . GLU A 1 333 ? -13.495 0.794 -33.798 1.00 35.76 333 GLU A N 1
ATOM 2462 C CA . GLU A 1 333 ? -14.628 0.549 -34.618 1.00 40.14 333 GLU A CA 1
ATOM 2463 C C . GLU A 1 333 ? -15.292 1.848 -35.103 1.00 35.52 333 GLU A C 1
ATOM 2464 O O . GLU A 1 333 ? -15.471 2.748 -34.352 1.00 36.19 333 GLU A O 1
ATOM 2470 N N . VAL A 1 334 ? -15.665 1.898 -36.357 1.00 28.69 334 VAL A N 1
ATOM 2471 C CA . VAL A 1 334 ? -16.493 2.959 -36.887 1.00 24.67 334 VAL A CA 1
ATOM 2472 C C . VAL A 1 334 ? -17.873 2.421 -37.281 1.00 24.65 334 VAL A C 1
ATOM 2473 O O . VAL A 1 334 ? -17.961 1.456 -37.923 1.00 27.84 334 VAL A O 1
ATOM 2477 N N . ILE A 1 335 ? -18.924 3.039 -36.833 1.00 24.32 335 ILE A N 1
ATOM 2478 C CA . ILE A 1 335 ? -20.248 2.633 -37.216 1.00 26.53 335 ILE A CA 1
ATOM 2479 C C . ILE A 1 335 ? -20.823 3.695 -38.116 1.00 28.86 335 ILE A C 1
ATOM 2480 O O . ILE A 1 335 ? -20.826 4.843 -37.775 1.00 20.26 335 ILE A O 1
ATOM 2485 N N . LEU A 1 336 ? -21.140 3.280 -39.331 1.00 27.21 336 LEU A N 1
ATOM 2486 C CA . LEU A 1 336 ? -21.921 4.009 -40.290 1.00 24.41 336 LEU A CA 1
ATOM 2487 C C . LEU A 1 336 ? -23.433 4.159 -40.121 1.00 27.26 336 LEU A C 1
ATOM 2488 O O . LEU A 1 336 ? -23.958 5.180 -40.399 1.00 26.74 336 LEU A O 1
ATOM 2493 N N . PHE A 1 337 ? -24.111 3.117 -39.714 1.00 24.24 337 PHE A N 1
ATOM 2494 C CA . PHE A 1 337 ? -25.478 3.200 -39.265 1.00 23.67 337 PHE A CA 1
ATOM 2495 C C . PHE A 1 337 ? -25.861 1.999 -38.484 1.00 22.74 337 PHE A C 1
ATOM 2496 O O . PHE A 1 337 ? -25.213 1.040 -38.591 1.00 24.84 337 PHE A O 1
ATOM 2504 N N . GLY A 1 338 ? -26.980 2.075 -37.796 1.00 22.90 338 GLY A N 1
ATOM 2505 C CA . GLY A 1 338 ? -27.532 1.054 -36.967 1.00 20.71 338 GLY A CA 1
ATOM 2506 C C . GLY A 1 338 ? -27.246 1.029 -35.500 1.00 25.77 338 GLY A C 1
ATOM 2507 O O . GLY A 1 338 ? -27.586 0.109 -34.863 1.00 21.01 338 GLY A O 1
ATOM 2508 N N . GLU A 1 339 ? -26.572 2.061 -35.012 1.00 26.82 339 GLU A N 1
ATOM 2509 C CA . GLU A 1 339 ? -26.337 2.278 -33.602 1.00 32.19 339 GLU A CA 1
ATOM 2510 C C . GLU A 1 339 ? -26.525 3.732 -33.168 1.00 35.16 339 GLU A C 1
ATOM 2511 O O . GLU A 1 339 ? -26.023 4.616 -33.788 1.00 30.42 339 GLU A O 1
ATOM 2517 N N . GLY A 1 340 ? -27.228 3.943 -32.075 1.00 38.21 340 GLY A N 1
ATOM 2518 C CA . GLY A 1 340 ? -27.385 5.268 -31.550 1.00 41.99 340 GLY A CA 1
ATOM 2519 C C . GLY A 1 340 ? -28.006 6.224 -32.522 1.00 38.73 340 GLY A C 1
ATOM 2520 O O . GLY A 1 340 ? -29.006 5.966 -33.070 1.00 39.71 340 GLY A O 1
ATOM 2521 N N . GLU A 1 341 ? -27.350 7.323 -32.732 1.00 36.18 341 GLU A N 1
ATOM 2522 C CA . GLU A 1 341 ? -27.858 8.385 -33.550 1.00 38.82 341 GLU A CA 1
ATOM 2523 C C . GLU A 1 341 ? -27.553 8.252 -35.017 1.00 37.34 341 GLU A C 1
ATOM 2524 O O . GLU A 1 341 ? -28.032 9.024 -35.772 1.00 31.09 341 GLU A O 1
ATOM 2530 N N . VAL A 1 342 ? -26.728 7.302 -35.395 1.00 33.31 342 VAL A N 1
ATOM 2531 C CA . VAL A 1 342 ? -26.491 7.084 -36.785 1.00 31.85 342 VAL A CA 1
ATOM 2532 C C . VAL A 1 342 ? -27.381 5.956 -37.282 1.00 31.92 342 VAL A C 1
ATOM 2533 O O . VAL A 1 342 ? -27.285 4.850 -36.862 1.00 28.91 342 VAL A O 1
ATOM 2537 N N . THR A 1 343 ? -28.257 6.320 -38.182 1.00 29.18 343 THR A N 1
ATOM 2538 C CA . THR A 1 343 ? -29.298 5.475 -38.648 1.00 24.93 343 THR A CA 1
ATOM 2539 C C . THR A 1 343 ? -29.373 5.536 -40.145 1.00 22.79 343 THR A C 1
ATOM 2540 O O . THR A 1 343 ? -28.953 6.474 -40.710 1.00 24.83 343 THR A O 1
ATOM 2544 N N . ALA A 1 344 ? -30.006 4.540 -40.734 1.00 21.00 344 ALA A N 1
ATOM 2545 C CA . ALA A 1 344 ? -30.362 4.529 -42.122 1.00 23.90 344 ALA A CA 1
ATOM 2546 C C . ALA A 1 344 ? -31.295 5.669 -42.527 1.00 18.41 344 ALA A C 1
ATOM 2547 O O . ALA A 1 344 ? -31.195 6.166 -43.569 1.00 17.81 344 ALA A O 1
ATOM 2549 N N . GLU A 1 345 ? -32.216 5.996 -41.658 1.00 21.13 345 GLU A N 1
ATOM 2550 C CA . GLU A 1 345 ? -33.130 7.088 -41.875 1.00 22.84 345 GLU A CA 1
ATOM 2551 C C . GLU A 1 345 ? -32.413 8.401 -41.943 1.00 23.45 345 GLU A C 1
ATOM 2552 O O . GLU A 1 345 ? -32.690 9.176 -42.766 1.00 27.84 345 GLU A O 1
ATOM 2558 N N . ARG A 1 346 ? -31.439 8.606 -41.101 1.00 27.98 346 ARG A N 1
ATOM 2559 C CA . ARG A 1 346 ? -30.673 9.836 -41.131 1.00 28.31 346 ARG A CA 1
ATOM 2560 C C . ARG A 1 346 ? -29.895 10.069 -42.458 1.00 28.31 346 ARG A C 1
ATOM 2561 O O . ARG A 1 346 ? -29.928 11.109 -42.981 1.00 28.38 346 ARG A O 1
ATOM 2569 N N . ILE A 1 347 ? -29.264 9.057 -43.015 1.00 28.71 347 ILE A N 1
ATOM 2570 C CA . ILE A 1 347 ? -28.701 9.143 -44.345 1.00 23.76 347 ILE A CA 1
ATOM 2571 C C . ILE A 1 347 ? -29.751 9.378 -45.421 1.00 23.09 347 ILE A C 1
ATOM 2572 O O . ILE A 1 347 ? -29.546 10.127 -46.307 1.00 21.50 347 ILE A O 1
ATOM 2577 N N . ALA A 1 348 ? -30.876 8.727 -45.268 1.00 21.67 348 ALA A N 1
ATOM 2578 C CA . ALA A 1 348 ? -31.944 8.858 -46.183 1.00 24.57 348 ALA A CA 1
ATOM 2579 C C . ALA A 1 348 ? -32.458 10.310 -46.234 1.00 24.23 348 ALA A C 1
ATOM 2580 O O . ALA A 1 348 ? -32.656 10.790 -47.286 1.00 25.55 348 ALA A O 1
ATOM 2582 N N . LYS A 1 349 ? -32.567 10.978 -45.090 1.00 23.19 349 LYS A N 1
ATOM 2583 C CA . LYS A 1 349 ? -33.058 12.334 -44.946 1.00 29.59 349 LYS A CA 1
ATOM 2584 C C . LYS A 1 349 ? -32.129 13.180 -45.761 1.00 30.07 349 LYS A C 1
ATOM 2585 O O . LYS A 1 349 ? -32.531 14.000 -46.482 1.00 30.05 349 LYS A O 1
ATOM 2591 N N . ASP A 1 350 ? -30.856 12.921 -45.608 1.00 25.81 350 ASP A N 1
ATOM 2592 C CA . ASP A 1 350 ? -29.844 13.735 -46.166 1.00 22.23 350 ASP A CA 1
ATOM 2593 C C . ASP A 1 350 ? -29.906 13.696 -47.659 1.00 24.73 350 ASP A C 1
ATOM 2594 O O . ASP A 1 350 ? -29.746 14.683 -48.317 1.00 23.45 350 ASP A O 1
ATOM 2599 N N . LEU A 1 351 ? -30.171 12.516 -48.171 1.00 24.09 351 LEU A N 1
ATOM 2600 C CA . LEU A 1 351 ? -30.147 12.229 -49.584 1.00 21.86 351 LEU A CA 1
ATOM 2601 C C . LEU A 1 351 ? -31.461 12.549 -50.347 1.00 22.76 351 LEU A C 1
ATOM 2602 O O . LEU A 1 351 ? -31.495 12.588 -51.530 1.00 23.28 351 LEU A O 1
ATOM 2607 N N . GLY A 1 352 ? -32.510 12.797 -49.624 1.00 19.95 352 GLY A N 1
ATOM 2608 C CA . GLY A 1 352 ? -33.816 12.811 -50.192 1.00 23.47 352 GLY A CA 1
ATOM 2609 C C . GLY A 1 352 ? -34.380 11.478 -50.669 1.00 26.63 352 GLY A C 1
ATOM 2610 O O . GLY A 1 352 ? -35.144 11.451 -51.572 1.00 24.03 352 GLY A O 1
ATOM 2611 N N . THR A 1 353 ? -33.961 10.383 -50.067 1.00 24.35 353 THR A N 1
ATOM 2612 C CA . THR A 1 353 ? -34.537 9.076 -50.313 1.00 22.39 353 THR A CA 1
ATOM 2613 C C . THR A 1 353 ? -35.117 8.477 -49.063 1.00 22.25 353 THR A C 1
ATOM 2614 O O . THR A 1 353 ? -35.460 9.164 -48.163 1.00 21.30 353 THR A O 1
ATOM 2618 N N . ILE A 1 354 ? -35.192 7.171 -49.052 1.00 21.52 354 ILE A N 1
ATOM 2619 C CA . ILE A 1 354 ? -35.816 6.437 -48.020 1.00 17.56 354 ILE A CA 1
ATOM 2620 C C . ILE A 1 354 ? -34.903 5.340 -47.500 1.00 17.84 354 ILE A C 1
ATOM 2621 O O . ILE A 1 354 ? -34.008 4.944 -48.144 1.00 16.83 354 ILE A O 1
ATOM 2626 N N . ASN A 1 355 ? -35.219 4.870 -46.330 1.00 18.69 355 ASN A N 1
ATOM 2627 C CA . ASN A 1 355 ? -34.449 3.928 -45.596 1.00 22.23 355 ASN A CA 1
ATOM 2628 C C . ASN A 1 355 ? -34.255 2.613 -46.346 1.00 20.80 355 ASN A C 1
ATOM 2629 O O . ASN A 1 355 ? -33.219 2.092 -46.342 1.00 22.13 355 ASN A O 1
ATOM 2634 N N . TYR A 1 356 ? -35.242 2.197 -47.100 1.00 21.47 356 TYR A N 1
ATOM 2635 C CA . TYR A 1 356 ? -35.181 1.007 -47.886 1.00 19.89 356 TYR A CA 1
ATOM 2636 C C . TYR A 1 356 ? -33.965 1.002 -48.856 1.00 22.00 356 TYR A C 1
ATOM 2637 O O . TYR A 1 356 ? -33.247 0.037 -48.950 1.00 17.07 356 TYR A O 1
ATOM 2646 N N . GLU A 1 357 ? -33.789 2.102 -49.571 1.00 20.29 357 GLU A N 1
ATOM 2647 C CA . GLU A 1 357 ? -32.705 2.264 -50.492 1.00 19.56 357 GLU A CA 1
ATOM 2648 C C . GLU A 1 357 ? -31.321 2.285 -49.853 1.00 19.62 357 GLU A C 1
ATOM 2649 O O . GLU A 1 357 ? -30.427 1.807 -50.413 1.00 18.64 357 GLU A O 1
ATOM 2655 N N . VAL A 1 358 ? -31.191 2.921 -48.707 1.00 22.13 358 VAL A N 1
ATOM 2656 C CA . VAL A 1 358 ? -29.939 2.958 -48.014 1.00 21.41 358 VAL A CA 1
ATOM 2657 C C . VAL A 1 358 ? -29.559 1.529 -47.644 1.00 21.18 358 VAL A C 1
ATOM 2658 O O . VAL A 1 358 ? -28.473 1.166 -47.819 1.00 22.07 358 VAL A O 1
ATOM 2662 N N . LEU A 1 359 ? -30.510 0.755 -47.180 1.00 19.51 359 LEU A N 1
ATOM 2663 C CA . LEU A 1 359 ? -30.273 -0.617 -46.832 1.00 23.06 359 LEU A CA 1
ATOM 2664 C C . LEU A 1 359 ? -29.881 -1.470 -47.996 1.00 21.70 359 LEU A C 1
ATOM 2665 O O . LEU A 1 359 ? -29.003 -2.198 -47.877 1.00 23.80 359 LEU A O 1
ATOM 2670 N N . CYS A 1 360 ? -30.535 -1.299 -49.122 1.00 21.34 360 CYS A N 1
ATOM 2671 C CA . CYS A 1 360 ? -30.290 -2.033 -50.358 1.00 24.45 360 CYS A CA 1
ATOM 2672 C C . CYS A 1 360 ? -28.972 -1.705 -51.010 1.00 27.69 360 CYS A C 1
ATOM 2673 O O . CYS A 1 360 ? -28.466 -2.463 -51.752 1.00 28.87 360 CYS A O 1
ATOM 2676 N N . MET A 1 361 ? -28.448 -0.551 -50.677 1.00 24.23 361 MET A N 1
ATOM 2677 C CA . MET A 1 361 ? -27.240 0.010 -51.211 1.00 26.23 361 MET A CA 1
ATOM 2678 C C . MET A 1 361 ? -25.966 -0.731 -50.920 1.00 22.53 361 MET A C 1
ATOM 2679 O O . MET A 1 361 ? -25.074 -0.616 -51.642 1.00 23.55 361 MET A O 1
ATOM 2684 N N . ILE A 1 362 ? -25.907 -1.455 -49.840 1.00 24.12 362 ILE A N 1
ATOM 2685 C CA . ILE A 1 362 ? -24.683 -2.039 -49.391 1.00 21.75 362 ILE A CA 1
ATOM 2686 C C . ILE A 1 362 ? -24.124 -3.042 -50.411 1.00 21.67 362 ILE A C 1
ATOM 2687 O O . ILE A 1 362 ? -24.723 -3.945 -50.761 1.00 23.82 362 ILE A O 1
ATOM 2692 N N . SER A 1 363 ? -22.931 -2.812 -50.872 1.00 21.94 363 SER A N 1
ATOM 2693 C CA . SER A 1 363 ? -22.296 -3.553 -51.955 1.00 21.32 363 SER A CA 1
ATOM 2694 C C . SER A 1 363 ? -21.877 -4.996 -51.734 1.00 20.82 363 SER A C 1
ATOM 2695 O O . SER A 1 363 ? -21.754 -5.387 -50.648 1.00 20.42 363 SER A O 1
ATOM 2698 N N . ARG A 1 364 ? -21.594 -5.694 -52.821 1.00 16.82 364 ARG A N 1
ATOM 2699 C CA . ARG A 1 364 ? -21.234 -7.077 -52.853 1.00 20.77 364 ARG A CA 1
ATOM 2700 C C . ARG A 1 364 ? -19.988 -7.337 -52.025 1.00 22.13 364 ARG A C 1
ATOM 2701 O O . ARG A 1 364 ? -19.928 -8.303 -51.389 1.00 21.84 364 ARG A O 1
ATOM 2709 N N . ARG A 1 365 ? -19.040 -6.427 -52.039 1.00 21.17 365 ARG A N 1
ATOM 2710 C CA . ARG A 1 365 ? -17.817 -6.606 -51.289 1.00 20.95 365 ARG A CA 1
ATOM 2711 C C . ARG A 1 365 ? -17.935 -6.448 -49.784 1.00 21.59 365 ARG A C 1
ATOM 2712 O O . ARG A 1 365 ? -17.051 -6.744 -49.086 1.00 23.93 365 ARG A O 1
ATOM 2720 N N . VAL A 1 366 ? -19.058 -5.956 -49.331 1.00 21.12 366 VAL A N 1
ATOM 2721 C CA . VAL A 1 366 ? -19.283 -5.797 -47.922 1.00 23.98 366 VAL A CA 1
ATOM 2722 C C . VAL A 1 366 ? -19.860 -7.121 -47.336 1.00 23.44 366 VAL A C 1
ATOM 2723 O O . VAL A 1 366 ? -20.973 -7.448 -47.546 1.00 22.98 366 VAL A O 1
ATOM 2727 N N . ASP A 1 367 ? -19.035 -7.857 -46.615 1.00 22.12 367 ASP A N 1
ATOM 2728 C CA . ASP A 1 367 ? -19.373 -9.136 -46.023 1.00 21.12 367 ASP A CA 1
ATOM 2729 C C . ASP A 1 367 ? -20.485 -8.987 -45.017 1.00 20.21 367 ASP A C 1
ATOM 2730 O O . ASP A 1 367 ? -20.512 -8.076 -44.272 1.00 21.44 367 ASP A O 1
ATOM 2735 N N . ARG A 1 368 ? -21.393 -9.932 -45.022 1.00 18.11 368 ARG A N 1
ATOM 2736 C CA . ARG A 1 368 ? -22.463 -9.994 -44.067 1.00 22.62 368 ARG A CA 1
ATOM 2737 C C . ARG A 1 368 ? -22.064 -10.915 -42.916 1.00 22.75 368 ARG A C 1
ATOM 2738 O O . ARG A 1 368 ? -21.798 -12.038 -43.113 1.00 21.47 368 ARG A O 1
ATOM 2746 N N . VAL A 1 369 ? -22.025 -10.369 -41.722 1.00 19.83 369 VAL A N 1
ATOM 2747 C CA . VAL A 1 369 ? -21.629 -11.075 -40.550 1.00 21.24 369 VAL A CA 1
ATOM 2748 C C . VAL A 1 369 ? -22.813 -11.254 -39.627 1.00 21.10 369 VAL A C 1
ATOM 2749 O O . VAL A 1 369 ? -23.309 -10.334 -39.094 1.00 21.37 369 VAL A O 1
ATOM 2753 N N . TYR A 1 370 ? -23.215 -12.485 -39.422 1.00 22.13 370 TYR A N 1
ATOM 2754 C CA . TYR A 1 370 ? -24.391 -12.815 -38.652 1.00 20.74 370 TYR A CA 1
ATOM 2755 C C . TYR A 1 370 ? -24.136 -13.081 -37.158 1.00 23.70 370 TYR A C 1
ATOM 2756 O O . TYR A 1 370 ? -23.338 -13.863 -36.803 1.00 26.82 370 TYR A O 1
ATOM 2765 N N . MET A 1 371 ? -24.859 -12.395 -36.312 1.00 24.40 371 MET A N 1
ATOM 2766 C CA . MET A 1 371 ? -24.736 -12.510 -34.892 1.00 21.54 371 MET A CA 1
ATOM 2767 C C . MET A 1 371 ? -25.987 -13.010 -34.198 1.00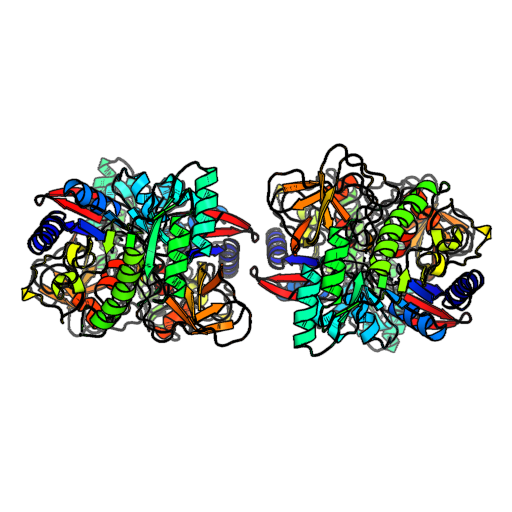 21.50 371 MET A C 1
ATOM 2768 O O . MET A 1 371 ? -27.064 -12.763 -34.596 1.00 19.47 371 MET A O 1
ATOM 2773 N N . GLU A 1 372 ? -25.778 -13.769 -33.151 1.00 23.67 372 GLU A N 1
ATOM 2774 C CA . GLU A 1 372 ? -26.818 -14.275 -32.325 1.00 22.78 372 GLU A CA 1
ATOM 2775 C C . GLU A 1 372 ? -26.360 -14.498 -30.874 1.00 23.16 372 GLU A C 1
ATOM 2776 O O . GLU A 1 372 ? -25.319 -14.990 -30.649 1.00 24.66 372 GLU A O 1
ATOM 2782 N N . ASN A 1 373 ? -27.139 -14.077 -29.909 1.00 24.45 373 ASN A N 1
ATOM 2783 C CA . ASN A 1 373 ? -26.721 -14.131 -28.526 1.00 25.11 373 ASN A CA 1
ATOM 2784 C C . ASN A 1 373 ? -25.356 -13.435 -28.377 1.00 29.17 373 ASN A C 1
ATOM 2785 O O . ASN A 1 373 ? -24.559 -13.860 -27.643 1.00 27.28 373 ASN A O 1
ATOM 2790 N N . ASN A 1 374 ? -25.115 -12.387 -29.138 1.00 30.38 374 ASN A N 1
ATOM 2791 C CA . ASN A 1 374 ? -23.913 -11.589 -29.051 1.00 30.93 374 ASN A CA 1
ATOM 2792 C C . ASN A 1 374 ? -22.657 -12.334 -29.432 1.00 31.41 374 ASN A C 1
ATOM 2793 O O . ASN A 1 374 ? -21.618 -11.992 -29.019 1.00 26.60 374 ASN A O 1
ATOM 2798 N N . GLU A 1 375 ? -22.801 -13.366 -30.229 1.00 31.10 375 GLU A N 1
ATOM 2799 C CA . GLU A 1 375 ? -21.693 -14.120 -30.720 1.00 31.66 375 GLU A CA 1
ATOM 2800 C C . GLU A 1 375 ? -21.815 -14.238 -32.238 1.00 31.21 375 GLU A C 1
ATOM 2801 O O . GLU A 1 375 ? -22.864 -14.266 -32.764 1.00 32.22 375 GLU A O 1
ATOM 2807 N N . LEU A 1 376 ? -20.706 -14.307 -32.902 1.00 33.40 376 LEU A N 1
ATOM 2808 C CA . LEU A 1 376 ? -20.710 -14.416 -34.304 1.00 38.02 376 LEU A CA 1
ATOM 2809 C C . LEU A 1 376 ? -21.015 -15.837 -34.662 1.00 37.11 376 LEU A C 1
ATOM 2810 O O . LEU A 1 376 ? -20.381 -16.679 -34.151 1.00 47.67 376 LEU A O 1
ATOM 2815 N N . VAL A 1 377 ? -22.010 -16.105 -35.476 1.00 32.39 377 VAL A N 1
ATOM 2816 C CA . VAL A 1 377 ? -22.265 -17.463 -35.902 1.00 33.03 377 VAL A CA 1
ATOM 2817 C C . VAL A 1 377 ? -22.019 -17.797 -37.353 1.00 31.84 377 VAL A C 1
ATOM 2818 O O . VAL A 1 377 ? -21.971 -18.913 -37.701 1.00 30.95 377 VAL A O 1
ATOM 2822 N N . GLN A 1 378 ? -21.937 -16.786 -38.183 1.00 36.56 378 GLN A N 1
ATOM 2823 C CA . GLN A 1 378 ? -21.672 -16.939 -39.595 1.00 31.94 378 GLN A CA 1
ATOM 2824 C C . GLN A 1 378 ? -21.166 -15.676 -40.282 1.00 33.10 378 GLN A C 1
ATOM 2825 O O . GLN A 1 378 ? -21.680 -14.624 -40.056 1.00 30.09 378 GLN A O 1
ATOM 2831 N N . ILE A 1 379 ? -20.219 -15.844 -41.173 1.00 26.74 379 ILE A N 1
ATOM 2832 C CA . ILE A 1 379 ? -19.725 -14.832 -42.081 1.00 28.90 379 ILE A CA 1
ATOM 2833 C C . ILE A 1 379 ? -19.911 -15.228 -43.543 1.00 25.52 379 ILE A C 1
ATOM 2834 O O . ILE A 1 379 ? -19.421 -16.214 -43.972 1.00 24.29 379 ILE A O 1
ATOM 2839 N N . ASN A 1 380 ? -20.571 -14.392 -44.301 1.00 24.66 380 ASN A N 1
ATOM 2840 C CA . ASN A 1 380 ? -20.712 -14.579 -45.729 1.00 23.99 380 ASN A CA 1
ATOM 2841 C C . ASN A 1 380 ? -19.911 -13.586 -46.560 1.00 24.74 380 ASN A C 1
ATOM 2842 O O . ASN A 1 380 ? -20.027 -12.414 -46.414 1.00 24.43 380 ASN A O 1
ATOM 2847 N N . SER A 1 381 ? -19.091 -14.105 -47.422 1.00 23.21 381 SER A N 1
ATOM 2848 C CA . SER A 1 381 ? -18.406 -13.314 -48.386 1.00 22.12 381 SER A CA 1
ATOM 2849 C C . SER A 1 381 ? -19.075 -13.557 -49.701 1.00 22.43 381 SER A C 1
ATOM 2850 O O . SER A 1 381 ? -19.293 -14.669 -50.088 1.00 22.90 381 SER A O 1
ATOM 2853 N N . TYR A 1 382 ? -19.411 -12.486 -50.362 1.00 18.01 382 TYR A N 1
ATOM 2854 C CA . TYR A 1 382 ? -19.937 -12.588 -51.661 1.00 18.18 382 TYR A CA 1
ATOM 2855 C C . TYR A 1 382 ? -18.846 -12.673 -52.705 1.00 18.17 382 TYR A C 1
ATOM 2856 O O . TYR A 1 382 ? -19.113 -12.919 -53.814 1.00 22.30 382 TYR A O 1
ATOM 2865 N N . LEU A 1 383 ? -17.616 -12.476 -52.309 1.00 18.33 383 LEU A N 1
ATOM 2866 C CA . LEU A 1 383 ? -16.507 -12.557 -53.225 1.00 20.33 383 LEU A CA 1
ATOM 2867 C C . LEU A 1 383 ? -15.753 -13.889 -53.251 1.00 22.69 383 LEU A C 1
ATOM 2868 O O . LEU A 1 383 ? -15.293 -14.283 -54.241 1.00 23.83 383 LEU A O 1
ATOM 2873 N N . LEU A 1 384 ? -15.652 -14.545 -52.126 1.00 24.31 384 LEU A N 1
ATOM 2874 C CA . LEU A 1 384 ? -14.793 -15.691 -51.989 1.00 30.57 384 LEU A CA 1
ATOM 2875 C C . LEU A 1 384 ? -15.457 -17.061 -51.902 1.00 33.34 384 LEU A C 1
ATOM 2876 O O . LEU A 1 384 ? -16.559 -17.200 -51.522 1.00 27.07 384 LEU A O 1
ATOM 2881 N N . LYS B 2 3 ? -31.824 -17.667 -73.006 1.00 52.12 3 LYS B N 1
ATOM 2882 C CA . LYS B 2 3 ? -30.469 -17.955 -72.584 1.00 47.52 3 LYS B CA 1
ATOM 2883 C C . LYS B 2 3 ? -29.957 -17.011 -71.515 1.00 40.07 3 LYS B C 1
ATOM 2884 O O . LYS B 2 3 ? -29.292 -17.436 -70.644 1.00 32.50 3 LYS B O 1
ATOM 2890 N N . ILE B 2 4 ? -30.344 -15.762 -71.540 1.00 41.89 4 ILE B N 1
ATOM 2891 C CA . ILE B 2 4 ? -30.425 -14.837 -70.436 1.00 33.80 4 ILE B CA 1
ATOM 2892 C C . ILE B 2 4 ? -31.800 -15.042 -69.864 1.00 34.18 4 ILE B C 1
ATOM 2893 O O . ILE B 2 4 ? -32.755 -14.831 -70.509 1.00 34.65 4 ILE B O 1
ATOM 2898 N N . THR B 2 5 ? -31.864 -15.552 -68.665 1.00 29.19 5 THR B N 1
ATOM 2899 C CA . THR B 2 5 ? -33.116 -15.804 -68.013 1.00 31.46 5 THR B CA 1
ATOM 2900 C C . THR B 2 5 ? -33.487 -14.766 -67.001 1.00 29.77 5 THR B C 1
ATOM 2901 O O . THR B 2 5 ? -34.576 -14.757 -66.538 1.00 30.80 5 THR B O 1
ATOM 2905 N N . VAL B 2 6 ? -32.546 -13.913 -66.645 1.00 27.20 6 VAL B N 1
ATOM 2906 C CA . VAL B 2 6 ? -32.824 -12.768 -65.832 1.00 21.11 6 VAL B CA 1
ATOM 2907 C C . VAL B 2 6 ? -33.538 -11.703 -66.637 1.00 23.76 6 VAL B C 1
ATOM 2908 O O . VAL B 2 6 ? -33.383 -11.609 -67.803 1.00 23.08 6 VAL B O 1
ATOM 2912 N N . PRO B 2 7 ? -34.332 -10.891 -65.979 1.00 22.84 7 PRO B N 1
ATOM 2913 C CA . PRO B 2 7 ? -35.007 -9.782 -66.634 1.00 22.95 7 PRO B CA 1
ATOM 2914 C C . PRO B 2 7 ? -34.221 -8.509 -66.773 1.00 27.56 7 PRO B C 1
ATOM 2915 O O . PRO B 2 7 ? -34.615 -7.674 -67.509 1.00 28.41 7 PRO B O 1
ATOM 2919 N N . THR B 2 8 ? -33.186 -8.354 -65.995 1.00 26.28 8 THR B N 1
ATOM 2920 C CA . THR B 2 8 ? -32.341 -7.185 -66.030 1.00 22.16 8 THR B CA 1
ATOM 2921 C C . THR B 2 8 ? -30.877 -7.617 -65.938 1.00 24.51 8 THR B C 1
ATOM 2922 O O . THR B 2 8 ? -30.537 -8.420 -65.131 1.00 24.12 8 THR B O 1
ATOM 2926 N N . TRP B 2 9 ? -30.044 -7.077 -66.788 1.00 18.71 9 TRP B N 1
ATOM 2927 C CA . TRP B 2 9 ? -28.679 -7.472 -66.874 1.00 20.92 9 TRP B CA 1
ATOM 2928 C C . TRP B 2 9 ? -27.734 -6.373 -67.333 1.00 22.04 9 TRP B C 1
ATOM 2929 O O . TRP B 2 9 ? -28.132 -5.442 -67.945 1.00 24.91 9 TRP B O 1
ATOM 2940 N N . ALA B 2 10 ? -26.472 -6.527 -67.019 1.00 23.48 10 ALA B N 1
ATOM 2941 C CA . ALA B 2 10 ? -25.471 -5.668 -67.519 1.00 22.00 10 ALA B CA 1
ATOM 2942 C C . ALA B 2 10 ? -24.634 -6.313 -68.584 1.00 23.17 10 ALA B C 1
ATOM 2943 O O . ALA B 2 10 ? -23.888 -7.206 -68.318 1.00 22.66 10 ALA B O 1
ATOM 2945 N N . GLU B 2 11 ? -24.752 -5.804 -69.787 1.00 21.16 11 GLU B N 1
ATOM 2946 C CA . GLU B 2 11 ? -24.028 -6.329 -70.895 1.00 21.74 11 GLU B CA 1
ATOM 2947 C C . GLU B 2 11 ? -22.691 -5.675 -71.037 1.00 21.38 11 GLU B C 1
ATOM 2948 O O . GLU B 2 11 ? -22.607 -4.510 -71.201 1.00 22.59 11 GLU B O 1
ATOM 2954 N N . ILE B 2 12 ? -21.657 -6.475 -70.944 1.00 20.03 12 ILE B N 1
ATOM 2955 C CA . ILE B 2 12 ? -20.288 -6.025 -70.991 1.00 20.83 12 ILE B CA 1
ATOM 2956 C C . ILE B 2 12 ? -19.594 -6.464 -72.280 1.00 23.34 12 ILE B C 1
ATOM 2957 O O . ILE B 2 12 ? -19.347 -7.614 -72.500 1.00 25.49 12 ILE B O 1
ATOM 2962 N N . ASN B 2 13 ? -19.286 -5.508 -73.127 1.00 23.78 13 ASN B N 1
ATOM 2963 C CA . ASN B 2 13 ? -18.615 -5.748 -74.386 1.00 23.19 13 ASN B CA 1
ATOM 2964 C C . ASN B 2 13 ? -17.136 -5.709 -74.181 1.00 22.54 13 ASN B C 1
ATOM 2965 O O . ASN B 2 13 ? -16.564 -4.685 -74.054 1.00 20.46 13 ASN B O 1
ATOM 2970 N N . LEU B 2 14 ? -16.577 -6.892 -74.183 1.00 24.48 14 LEU B N 1
ATOM 2971 C CA . LEU B 2 14 ? -15.177 -7.151 -74.055 1.00 29.20 14 LEU B CA 1
ATOM 2972 C C . LEU B 2 14 ? -14.314 -6.554 -75.178 1.00 31.01 14 LEU B C 1
ATOM 2973 O O . LEU B 2 14 ? -13.213 -6.186 -74.942 1.00 27.50 14 LEU B O 1
ATOM 2978 N N . ASP B 2 15 ? -14.842 -6.493 -76.379 1.00 27.62 15 ASP B N 1
ATOM 2979 C CA . ASP B 2 15 ? -14.154 -5.863 -77.490 1.00 33.48 15 ASP B CA 1
ATOM 2980 C C . ASP B 2 15 ? -13.940 -4.360 -77.284 1.00 33.63 15 ASP B C 1
ATOM 2981 O O . ASP B 2 15 ? -13.003 -3.828 -77.756 1.00 31.89 15 ASP B O 1
ATOM 2986 N N . ASN B 2 16 ? -14.848 -3.718 -76.593 1.00 25.96 16 ASN B N 1
ATOM 2987 C CA . ASN B 2 16 ? -14.648 -2.372 -76.190 1.00 26.64 16 ASN B CA 1
ATOM 2988 C C . ASN B 2 16 ? -13.503 -2.195 -75.212 1.00 31.17 16 ASN B C 1
ATOM 2989 O O . ASN B 2 16 ? -12.775 -1.251 -75.333 1.00 33.46 16 ASN B O 1
ATOM 2994 N N . LEU B 2 17 ? -13.330 -3.108 -74.288 1.00 27.42 17 LEU B N 1
ATOM 2995 C CA . LEU B 2 17 ? -12.221 -2.991 -73.394 1.00 28.47 17 LEU B CA 1
ATOM 2996 C C . LEU B 2 17 ? -10.920 -3.068 -74.174 1.00 29.86 17 LEU B C 1
ATOM 2997 O O . LEU B 2 17 ? -10.059 -2.297 -73.981 1.00 29.67 17 LEU B O 1
ATOM 3002 N N . ARG B 2 18 ? -10.854 -3.988 -75.113 1.00 28.56 18 ARG B N 1
ATOM 3003 C CA . ARG B 2 18 ? -9.718 -4.164 -75.989 1.00 32.73 18 ARG B CA 1
ATOM 3004 C C . ARG B 2 18 ? -9.497 -2.900 -76.789 1.00 29.07 18 ARG B C 1
ATOM 3005 O O . ARG B 2 18 ? -8.419 -2.472 -76.899 1.00 27.98 18 ARG B O 1
ATOM 3013 N N . PHE B 2 19 ? -10.555 -2.321 -77.312 1.00 28.04 19 PHE B N 1
ATOM 3014 C CA . PHE B 2 19 ? -10.463 -1.114 -78.081 1.00 30.01 19 PHE B CA 1
ATOM 3015 C C . PHE B 2 19 ? -9.885 0.014 -77.259 1.00 30.91 19 PHE B C 1
ATOM 3016 O O . PHE B 2 19 ? -8.996 0.671 -77.693 1.00 26.05 19 PHE B O 1
ATOM 3024 N N . ASN B 2 20 ? -10.378 0.199 -76.051 1.00 29.39 20 ASN B N 1
ATOM 3025 C CA . ASN B 2 20 ? -9.879 1.222 -75.175 1.00 28.37 20 ASN B CA 1
ATOM 3026 C C . ASN B 2 20 ? -8.408 1.056 -74.776 1.00 31.49 20 ASN B C 1
ATOM 3027 O O . ASN B 2 20 ? -7.669 1.970 -74.820 1.00 30.71 20 ASN B O 1
ATOM 3032 N N . LEU B 2 21 ? -8.027 -0.146 -74.416 1.00 28.25 21 LEU B N 1
ATOM 3033 C CA . LEU B 2 21 ? -6.681 -0.457 -74.047 1.00 30.83 21 LEU B CA 1
ATOM 3034 C C . LEU B 2 21 ? -5.661 -0.305 -75.163 1.00 32.06 21 LEU B C 1
ATOM 3035 O O . LEU B 2 21 ? -4.615 0.161 -74.945 1.00 27.44 21 LEU B O 1
ATOM 3040 N N . ASN B 2 22 ? -6.024 -0.718 -76.353 1.00 31.72 22 ASN B N 1
ATOM 3041 C CA . ASN B 2 22 ? -5.181 -0.514 -77.486 1.00 33.28 22 ASN B CA 1
ATOM 3042 C C . ASN B 2 22 ? -4.941 0.986 -77.773 1.00 34.76 22 ASN B C 1
ATOM 3043 O O . ASN B 2 22 ? -3.866 1.358 -78.023 1.00 31.95 22 ASN B O 1
ATOM 3048 N N . ASN B 2 23 ? -5.955 1.816 -77.665 1.00 29.44 23 ASN B N 1
ATOM 3049 C CA . ASN B 2 23 ? -5.792 3.252 -77.761 1.00 35.35 23 ASN B CA 1
ATOM 3050 C C . ASN B 2 23 ? -4.927 3.844 -76.643 1.00 36.91 23 ASN B C 1
ATOM 3051 O O . ASN B 2 23 ? -4.233 4.781 -76.851 1.00 35.92 23 ASN B O 1
ATOM 3056 N N . ILE B 2 24 ? -5.026 3.293 -75.451 1.00 37.50 24 ILE B N 1
ATOM 3057 C CA . ILE B 2 24 ? -4.203 3.733 -74.369 1.00 34.89 24 ILE B CA 1
ATOM 3058 C C . ILE B 2 24 ? -2.771 3.438 -74.688 1.00 31.89 24 ILE B C 1
ATOM 3059 O O . ILE B 2 24 ? -1.930 4.238 -74.535 1.00 35.25 24 ILE B O 1
ATOM 3064 N N . LYS B 2 25 ? -2.541 2.260 -75.181 1.00 30.62 25 LYS B N 1
ATOM 3065 C CA . LYS B 2 25 ? -1.226 1.804 -75.493 1.00 36.95 25 LYS B CA 1
ATOM 3066 C C . LYS B 2 25 ? -0.524 2.608 -76.592 1.00 40.02 25 LYS B C 1
ATOM 3067 O O . LYS B 2 25 ? 0.660 2.758 -76.573 1.00 34.71 25 LYS B O 1
ATOM 3073 N N . ASN B 2 26 ? -1.295 3.096 -77.534 1.00 37.08 26 ASN B N 1
ATOM 3074 C CA . ASN B 2 26 ? -0.797 3.907 -78.610 1.00 44.42 26 ASN B CA 1
ATOM 3075 C C . ASN B 2 26 ? -0.164 5.176 -78.099 1.00 41.67 26 ASN B C 1
ATOM 3076 O O . ASN B 2 26 ? 0.668 5.718 -78.718 1.00 39.60 26 ASN B O 1
ATOM 3081 N N . LEU B 2 27 ? -0.644 5.641 -76.974 1.00 44.39 27 LEU B N 1
ATOM 3082 C CA . LEU B 2 27 ? -0.196 6.818 -76.278 1.00 41.31 27 LEU B CA 1
ATOM 3083 C C . LEU B 2 27 ? 1.168 6.695 -75.695 1.00 44.98 27 LEU B C 1
ATOM 3084 O O . LEU B 2 27 ? 1.809 7.669 -75.416 1.00 41.58 27 LEU B O 1
ATOM 3089 N N . LEU B 2 28 ? 1.556 5.479 -75.419 1.00 42.95 28 LEU B N 1
ATOM 3090 C CA . LEU B 2 28 ? 2.705 5.251 -74.602 1.00 45.43 28 LEU B CA 1
ATOM 3091 C C . LEU B 2 28 ? 3.834 4.619 -75.370 1.00 45.48 28 LEU B C 1
ATOM 3092 O O . LEU B 2 28 ? 3.623 3.929 -76.310 1.00 38.94 28 LEU B O 1
ATOM 3097 N N . GLU B 2 29 ? 5.042 4.859 -74.916 1.00 46.75 29 GLU B N 1
ATOM 3098 C CA . GLU B 2 29 ? 6.194 4.210 -75.471 1.00 49.07 29 GLU B CA 1
ATOM 3099 C C . GLU B 2 29 ? 6.100 2.794 -75.039 1.00 52.18 29 GLU B C 1
ATOM 3100 O O . GLU B 2 29 ? 5.474 2.526 -74.073 1.00 52.35 29 GLU B O 1
ATOM 3106 N N . GLU B 2 30 ? 6.772 1.907 -75.746 1.00 54.52 30 GLU B N 1
ATOM 3107 C CA . GLU B 2 30 ? 6.716 0.473 -75.513 1.00 51.15 30 GLU B CA 1
ATOM 3108 C C . GLU B 2 30 ? 7.199 0.068 -74.161 1.00 49.97 30 GLU B C 1
ATOM 3109 O O . GLU B 2 30 ? 6.746 -0.901 -73.632 1.00 51.42 30 GLU B O 1
ATOM 3115 N N . ASP B 2 31 ? 8.094 0.845 -73.603 1.00 48.03 31 ASP B N 1
ATOM 3116 C CA . ASP B 2 31 ? 8.723 0.525 -72.349 1.00 52.09 31 ASP B CA 1
ATOM 3117 C C . ASP B 2 31 ? 7.943 0.903 -71.079 1.00 49.71 31 ASP B C 1
ATOM 3118 O O . ASP B 2 31 ? 8.440 0.762 -69.977 1.00 59.06 31 ASP B O 1
ATOM 3123 N N . ILE B 2 32 ? 6.743 1.386 -71.239 1.00 37.67 32 ILE B N 1
ATOM 3124 C CA . ILE B 2 32 ? 5.969 1.807 -70.107 1.00 41.55 32 ILE B CA 1
ATOM 3125 C C . ILE B 2 32 ? 4.929 0.789 -69.799 1.00 39.58 32 ILE B C 1
ATOM 3126 O O . ILE B 2 32 ? 4.109 0.489 -70.610 1.00 41.41 32 ILE B O 1
ATOM 3131 N N . LYS B 2 33 ? 5.004 0.267 -68.599 1.00 40.45 33 LYS B N 1
ATOM 3132 C CA . LYS B 2 33 ? 4.132 -0.774 -68.136 1.00 35.19 33 LYS B CA 1
ATOM 3133 C C . LYS B 2 33 ? 2.714 -0.259 -67.910 1.00 40.22 33 LYS B C 1
ATOM 3134 O O . LYS B 2 33 ? 2.541 0.885 -67.585 1.00 34.26 33 LYS B O 1
ATOM 3140 N N . ILE B 2 34 ? 1.728 -1.124 -68.056 1.00 30.84 34 ILE B N 1
ATOM 3141 C CA . ILE B 2 34 ? 0.373 -0.771 -67.724 1.00 33.84 34 ILE B CA 1
ATOM 3142 C C . ILE B 2 34 ? -0.190 -1.530 -66.516 1.00 31.88 34 ILE B C 1
ATOM 3143 O O . ILE B 2 34 ? -0.125 -2.717 -66.451 1.00 34.31 34 ILE B O 1
ATOM 3148 N N . CYS B 2 35 ? -0.769 -0.808 -65.590 1.00 25.26 35 CYS B N 1
ATOM 3149 C CA . CYS B 2 35 ? -1.501 -1.406 -64.522 1.00 24.30 35 CYS B CA 1
ATOM 3150 C C . CYS B 2 35 ? -2.968 -1.153 -64.728 1.00 26.62 35 CYS B C 1
ATOM 3151 O O . CYS B 2 35 ? -3.411 -0.040 -64.700 1.00 28.86 35 CYS B O 1
ATOM 3154 N N . GLY B 2 36 ? -3.717 -2.209 -64.932 1.00 23.34 36 GLY B N 1
ATOM 3155 C CA . GLY B 2 36 ? -5.137 -2.105 -65.112 1.00 22.38 36 GLY B CA 1
ATOM 3156 C C . GLY B 2 36 ? -5.822 -2.077 -63.778 1.00 22.24 36 GLY B C 1
ATOM 3157 O O . GLY B 2 36 ? -5.631 -2.931 -62.991 1.00 21.48 36 GLY B O 1
ATOM 3158 N N . VAL B 2 37 ? -6.601 -1.057 -63.544 1.00 20.93 37 VAL B N 1
ATOM 3159 C CA . VAL B 2 37 ? -7.239 -0.867 -62.281 1.00 22.88 37 VAL B CA 1
ATOM 3160 C C . VAL B 2 37 ? -8.626 -1.485 -62.275 1.00 24.86 37 VAL B C 1
ATOM 3161 O O . VAL B 2 37 ? -9.495 -1.049 -62.932 1.00 24.73 37 VAL B O 1
ATOM 3165 N N . ILE B 2 38 ? -8.767 -2.543 -61.511 1.00 24.27 38 ILE B N 1
ATOM 3166 C CA . ILE B 2 38 ? -9.974 -3.311 -61.456 1.00 22.63 38 ILE B CA 1
ATOM 3167 C C . ILE B 2 38 ? -10.618 -3.363 -60.088 1.00 20.32 38 ILE B C 1
ATOM 3168 O O . ILE B 2 38 ? -11.342 -4.234 -59.804 1.00 20.74 38 ILE B O 1
ATOM 3197 N N . ALA B 2 40 ? -13.193 -2.414 -57.021 1.00 21.77 40 ALA B N 1
ATOM 3198 C CA . ALA B 2 40 ? -14.641 -2.346 -56.981 1.00 20.93 40 ALA B CA 1
ATOM 3199 C C . ALA B 2 40 ? -15.339 -3.151 -58.086 1.00 21.70 40 ALA B C 1
ATOM 3200 O O . ALA B 2 40 ? -16.157 -2.657 -58.798 1.00 21.49 40 ALA B O 1
ATOM 3202 N N . ASP B 2 41 ? -14.934 -4.396 -58.191 1.00 21.71 41 ASP B N 1
ATOM 3203 C CA . ASP B 2 41 ? -15.416 -5.327 -59.173 1.00 20.80 41 ASP B CA 1
ATOM 3204 C C . ASP B 2 41 ? -15.278 -4.854 -60.643 1.00 19.40 41 ASP B C 1
ATOM 3205 O O . ASP B 2 41 ? -16.173 -4.921 -61.412 1.00 19.94 41 ASP B O 1
ATOM 3210 N N . ALA B 2 42 ? -14.100 -4.362 -60.928 1.00 17.83 42 ALA B N 1
ATOM 3211 C CA . ALA B 2 42 ? -13.762 -3.676 -62.154 1.00 19.94 42 ALA B CA 1
ATOM 3212 C C . ALA B 2 42 ? -14.737 -2.558 -62.482 1.00 19.89 42 ALA B C 1
ATOM 3213 O O . ALA B 2 42 ? -15.308 -2.546 -63.513 1.00 20.26 42 ALA B O 1
ATOM 3215 N N . TYR B 2 43 ? -14.941 -1.697 -61.511 1.00 20.56 43 TYR B N 1
ATOM 3216 C CA . TYR B 2 43 ? -15.859 -0.563 -61.573 1.00 22.31 43 TYR B CA 1
ATOM 3217 C C . TYR B 2 43 ? -17.239 -1.047 -62.030 1.00 21.55 43 TYR B C 1
ATOM 3218 O O . TYR B 2 43 ? -17.814 -0.504 -62.888 1.00 18.70 43 TYR B O 1
ATOM 3227 N N . GLY B 2 44 ? -17.653 -2.164 -61.476 1.00 25.04 44 GLY B N 1
ATOM 3228 C CA . GLY B 2 44 ? -18.889 -2.820 -61.807 1.00 23.20 44 GLY B CA 1
ATOM 3229 C C . GLY B 2 44 ? -18.940 -3.702 -63.042 1.00 24.72 44 GLY B C 1
ATOM 3230 O O . GLY B 2 44 ? -19.926 -4.274 -63.305 1.00 29.21 44 GLY B O 1
ATOM 3231 N N . HIS B 2 45 ? -17.870 -3.811 -63.778 1.00 23.14 45 HIS B N 1
ATOM 3232 C CA . HIS B 2 45 ? -17.830 -4.626 -64.965 1.00 21.81 45 HIS B CA 1
ATOM 3233 C C . HIS B 2 45 ? -17.537 -6.110 -64.717 1.00 23.70 45 HIS B C 1
ATOM 3234 O O . HIS B 2 45 ? -17.672 -6.893 -65.584 1.00 24.01 45 HIS B O 1
ATOM 3241 N N . GLY B 2 46 ? -17.137 -6.435 -63.513 1.00 21.34 46 GLY B N 1
ATOM 3242 C CA . GLY B 2 46 ? -16.767 -7.758 -63.111 1.00 20.73 46 GLY B CA 1
ATOM 3243 C C . GLY B 2 46 ? -15.288 -7.950 -63.175 1.00 20.87 46 GLY B C 1
ATOM 3244 O O . GLY B 2 46 ? -14.772 -8.232 -64.186 1.00 22.63 46 GLY B O 1
ATOM 3245 N N . ALA B 2 47 ? -14.650 -7.860 -62.041 1.00 24.10 47 ALA B N 1
ATOM 3246 C CA . ALA B 2 47 ? -13.209 -7.893 -61.949 1.00 27.85 47 ALA B CA 1
ATOM 3247 C C . ALA B 2 47 ? -12.549 -9.168 -62.480 1.00 29.65 47 ALA B C 1
ATOM 3248 O O . ALA B 2 47 ? -11.570 -9.089 -63.129 1.00 30.97 47 ALA B O 1
ATOM 3250 N N . VAL B 2 48 ? -13.120 -10.327 -62.211 1.00 31.84 48 VAL B N 1
ATOM 3251 C CA . VAL B 2 48 ? -12.568 -11.567 -62.690 1.00 25.43 48 VAL B CA 1
ATOM 3252 C C . VAL B 2 48 ? -12.524 -11.685 -64.217 1.00 27.63 48 VAL B C 1
ATOM 3253 O O . VAL B 2 48 ? -11.546 -12.055 -64.747 1.00 24.54 48 VAL B O 1
ATOM 3257 N N . GLU B 2 49 ? -13.615 -11.406 -64.889 1.00 25.35 49 GLU B N 1
ATOM 3258 C CA . GLU B 2 49 ? -13.662 -11.486 -66.326 1.00 27.14 49 GLU B CA 1
ATOM 3259 C C . GLU B 2 49 ? -12.798 -10.447 -67.007 1.00 28.70 49 GLU B C 1
ATOM 3260 O O . GLU B 2 49 ? -12.226 -10.696 -68.021 1.00 27.01 49 GLU B O 1
ATOM 3266 N N . VAL B 2 50 ? -12.770 -9.259 -66.440 1.00 26.53 50 VAL B N 1
ATOM 3267 C CA . VAL B 2 50 ? -11.911 -8.218 -66.904 1.00 24.79 50 VAL B CA 1
ATOM 3268 C C . VAL B 2 50 ? -10.468 -8.579 -66.697 1.00 25.62 50 VAL B C 1
ATOM 3269 O O . VAL B 2 50 ? -9.692 -8.364 -67.539 1.00 26.05 50 VAL B O 1
ATOM 3273 N N . ALA B 2 51 ? -10.150 -9.168 -65.566 1.00 23.99 51 ALA B N 1
ATOM 3274 C CA . ALA B 2 51 ? -8.793 -9.587 -65.321 1.00 27.39 51 ALA B CA 1
ATOM 3275 C C . ALA B 2 51 ? -8.355 -10.611 -66.352 1.00 27.48 51 ALA B C 1
ATOM 3276 O O . ALA B 2 51 ? -7.324 -10.500 -66.829 1.00 26.61 51 ALA B O 1
ATOM 3278 N N . LYS B 2 52 ? -9.214 -11.539 -66.717 1.00 28.56 52 LYS B N 1
ATOM 3279 C CA . LYS B 2 52 ? -8.866 -12.563 -67.643 1.00 30.29 52 LYS B CA 1
ATOM 3280 C C . LYS B 2 52 ? -8.499 -11.966 -68.970 1.00 35.49 52 LYS B C 1
ATOM 3281 O O . LYS B 2 52 ? -7.532 -12.321 -69.537 1.00 30.16 52 LYS B O 1
ATOM 3287 N N . LEU B 2 53 ? -9.277 -11.006 -69.416 1.00 34.87 53 LEU B N 1
ATOM 3288 C CA . LEU B 2 53 ? -8.999 -10.285 -70.631 1.00 32.72 53 LEU B CA 1
ATOM 3289 C C . LEU B 2 53 ? -7.694 -9.512 -70.562 1.00 33.02 53 LEU B C 1
ATOM 3290 O O . LEU B 2 53 ? -6.955 -9.528 -71.479 1.00 33.98 53 LEU B O 1
ATOM 3295 N N . LEU B 2 54 ? -7.432 -8.843 -69.463 1.00 30.99 54 LEU B N 1
ATOM 3296 C CA . LEU B 2 54 ? -6.232 -8.065 -69.331 1.00 32.16 54 LEU B CA 1
ATOM 3297 C C . LEU B 2 54 ? -5.037 -8.986 -69.404 1.00 30.94 54 LEU B C 1
ATOM 3298 O O . LEU B 2 54 ? -4.056 -8.659 -69.982 1.00 28.33 54 LEU B O 1
ATOM 3303 N N . GLU B 2 55 ? -5.182 -10.151 -68.831 1.00 31.15 55 GLU B N 1
ATOM 3304 C CA . GLU B 2 55 ? -4.151 -11.151 -68.922 1.00 34.79 55 GLU B CA 1
ATOM 3305 C C . GLU B 2 55 ? -3.867 -11.582 -70.353 1.00 34.62 55 GLU B C 1
ATOM 3306 O O . GLU B 2 55 ? -2.759 -11.679 -70.722 1.00 35.46 55 GLU B O 1
ATOM 3312 N N . LYS B 2 56 ? -4.887 -11.772 -71.147 1.00 34.23 56 LYS B N 1
ATOM 3313 C CA . LYS B 2 56 ? -4.726 -12.133 -72.525 1.00 41.68 56 LYS B CA 1
ATOM 3314 C C . LYS B 2 56 ? -3.993 -11.030 -73.214 1.00 43.09 56 LYS B C 1
ATOM 3315 O O . LYS B 2 56 ? -3.145 -11.267 -73.992 1.00 44.53 56 LYS B O 1
ATOM 3321 N N . GLU B 2 57 ? -4.304 -9.806 -72.857 1.00 43.00 57 GLU B N 1
ATOM 3322 C CA . GLU B 2 57 ? -3.821 -8.648 -73.556 1.00 38.58 57 GLU B CA 1
ATOM 3323 C C . GLU B 2 57 ? -2.483 -8.207 -73.029 1.00 35.37 57 GLU B C 1
ATOM 3324 O O . GLU B 2 57 ? -2.003 -7.189 -73.357 1.00 39.01 57 GLU B O 1
ATOM 3330 N N . LYS B 2 58 ? -1.914 -9.011 -72.198 1.00 33.35 58 LYS B N 1
ATOM 3331 C CA . LYS B 2 58 ? -0.604 -8.790 -71.709 1.00 41.85 58 LYS B CA 1
ATOM 3332 C C . LYS B 2 58 ? -0.255 -7.520 -70.922 1.00 44.29 58 LYS B C 1
ATOM 3333 O O . LYS B 2 58 ? 0.848 -7.061 -71.019 1.00 41.88 58 LYS B O 1
ATOM 3339 N N . VAL B 2 59 ? -1.159 -7.013 -70.104 1.00 33.97 59 VAL B N 1
ATOM 3340 C CA . VAL B 2 59 ? -0.835 -5.943 -69.198 1.00 34.10 59 VAL B CA 1
ATOM 3341 C C . VAL B 2 59 ? 0.070 -6.444 -68.092 1.00 30.69 59 VAL B C 1
ATOM 3342 O O . VAL B 2 59 ? 0.206 -7.590 -67.900 1.00 32.61 59 VAL B O 1
ATOM 3346 N N . ASP B 2 60 ? 0.700 -5.532 -67.402 1.00 33.34 60 ASP B N 1
ATOM 3347 C CA . ASP B 2 60 ? 1.771 -5.823 -66.477 1.00 37.07 60 ASP B CA 1
ATOM 3348 C C . ASP B 2 60 ? 1.396 -6.005 -65.019 1.00 35.86 60 ASP B C 1
ATOM 3349 O O . ASP B 2 60 ? 1.996 -6.783 -64.321 1.00 37.32 60 ASP B O 1
ATOM 3354 N N . TYR B 2 61 ? 0.424 -5.249 -64.573 1.00 30.74 61 TYR B N 1
ATOM 3355 C CA . TYR B 2 61 ? -0.037 -5.291 -63.213 1.00 27.04 61 TYR B CA 1
ATOM 3356 C C . TYR B 2 61 ? -1.548 -5.135 -63.193 1.00 28.38 61 TYR B C 1
ATOM 3357 O O . TYR B 2 61 ? -2.123 -4.633 -64.126 1.00 28.89 61 TYR B O 1
ATOM 3366 N N . LEU B 2 62 ? -2.167 -5.570 -62.124 1.00 26.18 62 LEU B N 1
ATOM 3367 C CA . LEU B 2 62 ? -3.552 -5.323 -61.874 1.00 27.02 62 LEU B CA 1
ATOM 3368 C C . LEU B 2 62 ? -3.624 -4.651 -60.525 1.00 27.37 62 LEU B C 1
ATOM 3369 O O . LEU B 2 62 ? -2.906 -5.007 -59.666 1.00 27.26 62 LEU B O 1
ATOM 3374 N N . ALA B 2 63 ? -4.507 -3.694 -60.368 1.00 23.40 63 ALA B N 1
ATOM 3375 C CA . ALA B 2 63 ? -4.781 -3.074 -59.093 1.00 21.53 63 ALA B CA 1
ATOM 3376 C C . ALA B 2 63 ? -6.200 -3.224 -58.526 1.00 22.38 63 ALA B C 1
ATOM 3377 O O . ALA B 2 63 ? -7.190 -3.180 -59.230 1.00 22.84 63 ALA B O 1
ATOM 3379 N N . VAL B 2 64 ? -6.236 -3.416 -57.231 1.00 21.06 64 VAL B N 1
ATOM 3380 C CA . VAL B 2 64 ? -7.418 -3.638 -56.453 1.00 22.44 64 VAL B CA 1
ATOM 3381 C C . VAL B 2 64 ? -7.340 -2.744 -55.239 1.00 21.45 64 VAL B C 1
ATOM 3382 O O . VAL B 2 64 ? -6.369 -2.120 -55.039 1.00 21.54 64 VAL B O 1
ATOM 3386 N N . ALA B 2 65 ? -8.429 -2.643 -54.517 1.00 23.14 65 ALA B N 1
ATOM 3387 C CA . ALA B 2 65 ? -8.549 -1.800 -53.345 1.00 22.57 65 ALA B CA 1
ATOM 3388 C C . ALA B 2 65 ? -8.661 -2.549 -52.044 1.00 21.99 65 ALA B C 1
ATOM 3389 O O . ALA B 2 65 ? -8.520 -1.975 -51.029 1.00 21.05 65 ALA B O 1
ATOM 3391 N N . ARG B 2 66 ? -8.948 -3.834 -52.130 1.00 22.46 66 ARG B N 1
ATOM 3392 C CA . ARG B 2 66 ? -9.158 -4.688 -50.986 1.00 23.21 66 ARG B CA 1
ATOM 3393 C C . ARG B 2 66 ? -8.426 -6.033 -51.107 1.00 23.46 66 ARG B C 1
ATOM 3394 O O . ARG B 2 66 ? -8.283 -6.537 -52.162 1.00 22.59 66 ARG B O 1
ATOM 3402 N N . THR B 2 67 ? -8.041 -6.620 -49.997 1.00 22.16 67 THR B N 1
ATOM 3403 C CA . THR B 2 67 ? -7.392 -7.900 -49.999 1.00 23.10 67 THR B CA 1
ATOM 3404 C C . THR B 2 67 ? -8.231 -8.973 -50.640 1.00 22.53 67 THR B C 1
ATOM 3405 O O . THR B 2 67 ? -7.774 -9.675 -51.460 1.00 22.43 67 THR B O 1
ATOM 3409 N N . ALA B 2 68 ? -9.501 -8.999 -50.291 1.00 24.21 68 ALA B N 1
ATOM 3410 C CA . ALA B 2 68 ? -10.434 -9.932 -50.858 1.00 22.33 68 ALA B CA 1
ATOM 3411 C C . ALA B 2 68 ? -10.610 -9.840 -52.348 1.00 20.14 68 ALA B C 1
ATOM 3412 O O . ALA B 2 68 ? -10.820 -10.824 -52.962 1.00 20.46 68 ALA B O 1
ATOM 3414 N N . GLU B 2 69 ? -10.536 -8.643 -52.887 1.00 17.81 69 GLU B N 1
ATOM 3415 C CA . GLU B 2 69 ? -10.640 -8.433 -54.291 1.00 19.95 69 GLU B CA 1
ATOM 3416 C C . GLU B 2 69 ? -9.494 -9.135 -54.991 1.00 21.41 69 GLU B C 1
ATOM 3417 O O . GLU B 2 69 ? -9.686 -9.742 -55.980 1.00 24.52 69 GLU B O 1
ATOM 3423 N N . GLY B 2 70 ? -8.311 -9.058 -54.424 1.00 22.97 70 GLY B N 1
ATOM 3424 C CA . GLY B 2 70 ? -7.189 -9.847 -54.860 1.00 24.89 70 GLY B CA 1
ATOM 3425 C C . GLY B 2 70 ? -7.318 -11.351 -54.729 1.00 25.00 70 GLY B C 1
ATOM 3426 O O . GLY B 2 70 ? -7.064 -12.035 -55.642 1.00 25.39 70 GLY B O 1
ATOM 3427 N N . ILE B 2 71 ? -7.776 -11.829 -53.603 1.00 24.36 71 ILE B N 1
ATOM 3428 C CA . ILE B 2 71 ? -7.979 -13.242 -53.408 1.00 22.86 71 ILE B CA 1
ATOM 3429 C C . ILE B 2 71 ? -8.984 -13.765 -54.392 1.00 23.72 71 ILE B C 1
ATOM 3430 O O . ILE B 2 71 ? -8.839 -14.822 -54.882 1.00 23.32 71 ILE B O 1
ATOM 3435 N N . GLU B 2 72 ? -9.970 -12.958 -54.719 1.00 23.96 72 GLU B N 1
ATOM 3436 C CA . GLU B 2 72 ? -11.005 -13.377 -55.603 1.00 22.47 72 GLU B CA 1
ATOM 3437 C C . GLU B 2 72 ? -10.372 -13.666 -56.919 1.00 24.46 72 GLU B C 1
ATOM 3438 O O . GLU B 2 72 ? -10.695 -14.595 -57.554 1.00 29.49 72 GLU B O 1
ATOM 3444 N N . LEU B 2 73 ? -9.450 -12.835 -57.308 1.00 25.88 73 LEU B N 1
ATOM 3445 C CA . LEU B 2 73 ? -8.697 -13.036 -58.508 1.00 27.46 73 LEU B CA 1
ATOM 3446 C C . LEU B 2 73 ? -7.833 -14.319 -58.497 1.00 26.81 73 LEU B C 1
ATOM 3447 O O . LEU B 2 73 ? -7.865 -15.058 -59.423 1.00 25.92 73 LEU B O 1
ATOM 3452 N N . ARG B 2 74 ? -7.127 -14.585 -57.422 1.00 27.48 74 ARG B N 1
ATOM 3453 C CA . ARG B 2 74 ? -6.323 -15.786 -57.316 1.00 26.71 74 ARG B CA 1
ATOM 3454 C C . ARG B 2 74 ? -7.176 -17.045 -57.390 1.00 30.55 74 ARG B C 1
ATOM 3455 O O . ARG B 2 74 ? -6.847 -17.984 -58.017 1.00 35.46 74 ARG B O 1
ATOM 3463 N N . GLN B 2 75 ? -8.333 -16.978 -56.784 1.00 31.17 75 GLN B N 1
ATOM 3464 C CA . GLN B 2 75 ? -9.271 -18.050 -56.733 1.00 28.61 75 GLN B CA 1
ATOM 3465 C C . GLN B 2 75 ? -9.826 -18.392 -58.086 1.00 27.68 75 GLN B C 1
ATOM 3466 O O . GLN B 2 75 ? -10.338 -19.445 -58.267 1.00 27.32 75 GLN B O 1
ATOM 3472 N N . ASN B 2 76 ? -9.724 -17.462 -59.009 1.00 28.16 76 ASN B N 1
ATOM 3473 C CA . ASN B 2 76 ? -10.216 -17.612 -60.356 1.00 24.21 76 ASN B CA 1
ATOM 3474 C C . ASN B 2 76 ? -9.117 -17.794 -61.393 1.00 27.48 76 ASN B C 1
ATOM 3475 O O . ASN B 2 76 ? -9.299 -17.573 -62.539 1.00 26.56 76 ASN B O 1
ATOM 3480 N N . GLY B 2 77 ? -7.961 -18.184 -60.944 1.00 27.87 77 GLY B N 1
ATOM 3481 C CA . GLY B 2 77 ? -6.883 -18.412 -61.849 1.00 30.76 77 GLY B CA 1
ATOM 3482 C C . GLY B 2 77 ? -6.064 -17.273 -62.383 1.00 30.66 77 GLY B C 1
ATOM 3483 O O . GLY B 2 77 ? -5.310 -17.494 -63.245 1.00 35.71 77 GLY B O 1
ATOM 3484 N N . ILE B 2 78 ? -6.185 -16.081 -61.865 1.00 31.23 78 ILE B N 1
ATOM 3485 C CA . ILE B 2 78 ? -5.377 -14.975 -62.328 1.00 27.14 78 ILE B CA 1
ATOM 3486 C C . ILE B 2 78 ? -3.934 -15.079 -61.859 1.00 26.68 78 ILE B C 1
ATOM 3487 O O . ILE B 2 78 ? -3.692 -15.306 -60.729 1.00 27.67 78 ILE B O 1
ATOM 3492 N N . THR B 2 79 ? -2.996 -14.936 -62.771 1.00 26.66 79 THR B N 1
ATOM 3493 C CA . THR B 2 79 ? -1.595 -15.037 -62.433 1.00 25.39 79 THR B CA 1
ATOM 3494 C C . THR B 2 79 ? -0.795 -13.737 -62.410 1.00 28.57 79 THR B C 1
ATOM 3495 O O . THR B 2 79 ? 0.285 -13.714 -61.947 1.00 27.03 79 THR B O 1
ATOM 3499 N N . LEU B 2 80 ? -1.378 -12.659 -62.879 1.00 26.65 80 LEU B N 1
ATOM 3500 C CA . LEU B 2 80 ? -0.716 -11.393 -62.941 1.00 25.48 80 LEU B CA 1
ATOM 3501 C C . LEU B 2 80 ? -0.380 -10.865 -61.601 1.00 27.07 80 LEU B C 1
ATOM 3502 O O . LEU B 2 80 ? -1.027 -11.130 -60.655 1.00 28.39 80 LEU B O 1
ATOM 3507 N N . PRO B 2 81 ? 0.728 -10.019 -61.604 1.00 27.67 81 PRO B N 1
ATOM 3508 C CA . PRO B 2 81 ? 0.935 -9.318 -60.328 1.00 26.62 81 PRO B CA 1
ATOM 3509 C C . PRO B 2 81 ? -0.286 -8.472 -59.938 1.00 27.90 81 PRO B C 1
ATOM 3510 O O . PRO B 2 81 ? -0.938 -7.926 -60.778 1.00 26.63 81 PRO B O 1
ATOM 3514 N N . ILE B 2 82 ? -0.608 -8.453 -58.665 1.00 25.48 82 ILE B N 1
ATOM 3515 C CA . ILE B 2 82 ? -1.721 -7.697 -58.132 1.00 28.17 82 ILE B CA 1
ATOM 3516 C C . ILE B 2 82 ? -1.285 -6.730 -57.050 1.00 29.43 82 ILE B C 1
ATOM 3517 O O . ILE B 2 82 ? -0.701 -7.110 -56.090 1.00 22.03 82 ILE B O 1
ATOM 3522 N N . LEU B 2 83 ? -1.689 -5.488 -57.204 1.00 24.03 83 LEU B N 1
ATOM 3523 C CA . LEU B 2 83 ? -1.442 -4.510 -56.199 1.00 25.66 83 LEU B CA 1
ATOM 3524 C C . LEU B 2 83 ? -2.672 -4.043 -55.455 1.00 25.90 83 LEU B C 1
ATOM 3525 O O . LEU B 2 83 ? -3.585 -3.555 -56.045 1.00 27.55 83 LEU B O 1
ATOM 3530 N N . ASN B 2 84 ? -2.649 -4.190 -54.144 1.00 25.38 84 ASN B N 1
ATOM 3531 C CA . ASN B 2 84 ? -3.640 -3.594 -53.294 1.00 24.76 84 ASN B CA 1
ATOM 3532 C C . ASN B 2 84 ? -3.185 -2.175 -53.010 1.00 26.80 84 ASN B C 1
ATOM 3533 O O . ASN B 2 84 ? -2.313 -1.932 -52.251 1.00 24.76 84 ASN B O 1
ATOM 3538 N N . LEU B 2 85 ? -3.852 -1.286 -53.711 1.00 27.14 85 LEU B N 1
ATOM 3539 C CA . LEU B 2 85 ? -3.779 0.138 -53.654 1.00 29.93 85 LEU B CA 1
ATOM 3540 C C . LEU B 2 85 ? -4.237 0.659 -52.347 1.00 31.04 85 LEU B C 1
ATOM 3541 O O . LEU B 2 85 ? -3.779 1.622 -51.903 1.00 34.62 85 LEU B O 1
ATOM 3546 N N . GLY B 2 86 ? -5.197 0.003 -51.763 1.00 34.10 86 GLY B N 1
ATOM 3547 C CA . GLY B 2 86 ? -5.828 0.476 -50.564 1.00 36.35 86 GLY B CA 1
ATOM 3548 C C . GLY B 2 86 ? -5.202 -0.019 -49.295 1.00 39.31 86 GLY B C 1
ATOM 3549 O O . GLY B 2 86 ? -4.103 -0.444 -49.278 1.00 42.49 86 GLY B O 1
ATOM 3550 N N . TYR B 2 87 ? -5.963 0.041 -48.235 1.00 35.77 87 TYR B N 1
ATOM 3551 C CA . TYR B 2 87 ? -5.566 -0.352 -46.919 1.00 40.29 87 TYR B CA 1
ATOM 3552 C C . TYR B 2 87 ? -5.493 -1.881 -46.739 1.00 32.36 87 TYR B C 1
ATOM 3553 O O . TYR B 2 87 ? -6.362 -2.568 -47.137 1.00 38.11 87 TYR B O 1
ATOM 3562 N N . THR B 2 88 ? -4.423 -2.380 -46.154 1.00 33.92 88 THR B N 1
ATOM 3563 C CA . THR B 2 88 ? -4.366 -3.745 -45.713 1.00 35.38 88 THR B CA 1
ATOM 3564 C C . THR B 2 88 ? -4.288 -3.786 -44.223 1.00 39.04 88 THR B C 1
ATOM 3565 O O . THR B 2 88 ? -3.299 -3.425 -43.642 1.00 30.81 88 THR B O 1
ATOM 3569 N N . PRO B 2 89 ? -5.331 -4.252 -43.594 1.00 33.35 89 PRO B N 1
ATOM 3570 C CA . PRO B 2 89 ? -5.322 -4.381 -42.154 1.00 42.51 89 PRO B CA 1
ATOM 3571 C C . PRO B 2 89 ? -4.415 -5.515 -41.704 1.00 41.86 89 PRO B C 1
ATOM 3572 O O . PRO B 2 89 ? -4.157 -6.450 -42.387 1.00 43.92 89 PRO B O 1
ATOM 3576 N N . ASP B 2 90 ? -3.960 -5.412 -40.496 1.00 47.11 90 ASP B N 1
ATOM 3577 C CA . ASP B 2 90 ? -2.918 -6.269 -40.000 1.00 45.95 90 ASP B CA 1
ATOM 3578 C C . ASP B 2 90 ? -3.258 -7.731 -40.052 1.00 48.40 90 ASP B C 1
ATOM 3579 O O . ASP B 2 90 ? -2.427 -8.539 -40.329 1.00 52.04 90 ASP B O 1
ATOM 3584 N N . GLU B 2 91 ? -4.501 -8.053 -39.860 1.00 45.94 91 GLU B N 1
ATOM 3585 C CA . GLU B 2 91 ? -4.913 -9.404 -39.789 1.00 53.47 91 GLU B CA 1
ATOM 3586 C C . GLU B 2 91 ? -5.076 -9.992 -41.160 1.00 51.92 91 GLU B C 1
ATOM 3587 O O . GLU B 2 91 ? -5.559 -11.081 -41.305 1.00 56.61 91 GLU B O 1
ATOM 3593 N N . ALA B 2 92 ? -4.722 -9.237 -42.167 1.00 42.91 92 ALA B N 1
ATOM 3594 C CA . ALA B 2 92 ? -4.760 -9.729 -43.505 1.00 35.50 92 ALA B CA 1
ATOM 3595 C C . ALA B 2 92 ? -3.392 -9.794 -44.149 1.00 35.34 92 ALA B C 1
ATOM 3596 O O . ALA B 2 92 ? -3.290 -10.212 -45.248 1.00 43.28 92 ALA B O 1
ATOM 3598 N N . PHE B 2 93 ? -2.343 -9.495 -43.423 1.00 34.97 93 PHE B N 1
ATOM 3599 C CA . PHE B 2 93 ? -1.027 -9.542 -43.984 1.00 36.31 93 PHE B CA 1
ATOM 3600 C C . PHE B 2 93 ? -0.679 -10.917 -44.523 1.00 36.86 93 PHE B C 1
ATOM 3601 O O . PHE B 2 93 ? -0.190 -11.037 -45.596 1.00 35.75 93 PHE B O 1
ATOM 3609 N N . GLU B 2 94 ? -0.961 -11.947 -43.762 1.00 41.23 94 GLU B N 1
ATOM 3610 C CA . GLU B 2 94 ? -0.627 -13.299 -44.140 1.00 41.95 94 GLU B CA 1
ATOM 3611 C C . GLU B 2 94 ? -1.359 -13.783 -45.369 1.00 40.94 94 GLU B C 1
ATOM 3612 O O . GLU B 2 94 ? -0.783 -14.390 -46.217 1.00 36.52 94 GLU B O 1
ATOM 3618 N N . ASP B 2 95 ? -2.639 -13.499 -45.431 1.00 33.88 95 ASP B N 1
ATOM 3619 C CA . ASP B 2 95 ? -3.422 -13.869 -46.565 1.00 39.46 95 ASP B CA 1
ATOM 3620 C C . ASP B 2 95 ? -2.908 -13.188 -47.826 1.00 37.37 95 ASP B C 1
ATOM 3621 O O . ASP B 2 95 ? -2.929 -13.761 -48.868 1.00 35.81 95 ASP B O 1
ATOM 3626 N N . SER B 2 96 ? -2.447 -11.964 -47.681 1.00 31.61 96 SER B N 1
ATOM 3627 C CA . SER B 2 96 ? -1.861 -11.258 -48.753 1.00 35.29 96 SER B CA 1
ATOM 3628 C C . SER B 2 96 ? -0.617 -11.918 -49.220 1.00 36.25 96 SER B C 1
ATOM 3629 O O . SER B 2 96 ? -0.453 -12.108 -50.372 1.00 34.67 96 SER B O 1
ATOM 3632 N N . ILE B 2 97 ? 0.265 -12.257 -48.311 1.00 35.34 97 ILE B N 1
ATOM 3633 C CA . ILE B 2 97 ? 1.537 -12.864 -48.686 1.00 38.60 97 ILE B CA 1
ATOM 3634 C C . ILE B 2 97 ? 1.384 -14.220 -49.333 1.00 37.26 97 ILE B C 1
ATOM 3635 O O . ILE B 2 97 ? 1.975 -14.499 -50.298 1.00 40.81 97 ILE B O 1
ATOM 3640 N N . LYS B 2 98 ? 0.512 -15.021 -48.793 1.00 38.59 98 LYS B N 1
ATOM 3641 C CA . LYS B 2 98 ? 0.161 -16.293 -49.358 1.00 37.46 98 LYS B CA 1
ATOM 3642 C C . LYS B 2 98 ? -0.466 -16.215 -50.729 1.00 37.13 98 LYS B C 1
ATOM 3643 O O . LYS B 2 98 ? -0.301 -17.094 -51.510 1.00 37.51 98 LYS B O 1
ATOM 3649 N N . ASN B 2 99 ? -1.241 -15.185 -50.992 1.00 34.68 99 ASN B N 1
ATOM 3650 C CA . ASN B 2 99 ? -1.899 -15.061 -52.271 1.00 30.03 99 ASN B CA 1
ATOM 3651 C C . ASN B 2 99 ? -1.124 -14.211 -53.274 1.00 29.30 99 ASN B C 1
ATOM 3652 O O . ASN B 2 99 ? -1.603 -13.913 -54.321 1.00 26.04 99 ASN B O 1
ATOM 3657 N N . LYS B 2 100 ? 0.084 -13.857 -52.893 1.00 26.37 100 LYS B N 1
ATOM 3658 C CA . LYS B 2 100 ? 0.964 -13.031 -53.675 1.00 27.99 100 LYS B CA 1
ATOM 3659 C C . LYS B 2 100 ? 0.345 -11.695 -54.089 1.00 28.01 100 LYS B C 1
ATOM 3660 O O . LYS B 2 100 ? 0.336 -11.379 -55.230 1.00 29.89 100 LYS B O 1
ATOM 3666 N N . ILE B 2 101 ? -0.183 -10.956 -53.133 1.00 26.23 101 ILE B N 1
ATOM 3667 C CA . ILE B 2 101 ? -0.745 -9.641 -53.366 1.00 30.29 101 ILE B CA 1
ATOM 3668 C C . ILE B 2 101 ? 0.213 -8.579 -52.892 1.00 29.48 101 ILE B C 1
ATOM 3669 O O . ILE B 2 101 ? 0.494 -8.511 -51.757 1.00 31.17 101 ILE B O 1
ATOM 3674 N N . THR B 2 102 ? 0.705 -7.760 -53.779 1.00 29.58 102 THR B N 1
ATOM 3675 C CA . THR B 2 102 ? 1.531 -6.662 -53.405 1.00 28.06 102 THR B CA 1
ATOM 3676 C C . THR B 2 102 ? 0.731 -5.676 -52.581 1.00 31.13 102 THR B C 1
ATOM 3677 O O . THR B 2 102 ? -0.314 -5.259 -52.952 1.00 28.43 102 THR B O 1
ATOM 3681 N N . MET B 2 103 ? 1.270 -5.289 -51.465 1.00 28.85 103 MET B N 1
ATOM 3682 C CA . MET B 2 103 ? 0.571 -4.421 -50.560 1.00 32.35 103 MET B CA 1
ATOM 3683 C C . MET B 2 103 ? 1.197 -3.060 -50.529 1.00 31.61 103 MET B C 1
ATOM 3684 O O . MET B 2 103 ? 2.348 -2.949 -50.633 1.00 26.58 103 MET B O 1
ATOM 3689 N N . THR B 2 104 ? 0.380 -2.033 -50.414 1.00 31.02 104 THR B N 1
ATOM 3690 C CA . THR B 2 104 ? 0.837 -0.676 -50.236 1.00 29.40 104 THR B CA 1
ATOM 3691 C C . THR B 2 104 ? 1.186 -0.432 -48.807 1.00 28.90 104 THR B C 1
ATOM 3692 O O . THR B 2 104 ? 0.480 -0.800 -47.968 1.00 31.48 104 THR B O 1
ATOM 3696 N N . VAL B 2 105 ? 2.285 0.231 -48.571 1.00 29.03 105 VAL B N 1
ATOM 3697 C CA . VAL B 2 105 ? 2.694 0.536 -47.237 1.00 31.90 105 VAL B CA 1
ATOM 3698 C C . VAL B 2 105 ? 2.946 2.010 -47.012 1.00 30.02 105 VAL B C 1
ATOM 3699 O O . VAL B 2 105 ? 3.433 2.650 -47.860 1.00 30.27 105 VAL B O 1
ATOM 3703 N N . TYR B 2 106 ? 2.560 2.519 -45.861 1.00 36.36 106 TYR B N 1
ATOM 3704 C CA . TYR B 2 106 ? 2.649 3.933 -45.526 1.00 42.03 106 TYR B CA 1
ATOM 3705 C C . TYR B 2 106 ? 3.644 4.315 -44.466 1.00 43.59 106 TYR B C 1
ATOM 3706 O O . TYR B 2 106 ? 3.948 5.437 -44.317 1.00 49.40 106 TYR B O 1
ATOM 3715 N N . SER B 2 107 ? 4.098 3.361 -43.688 1.00 45.45 107 SER B N 1
ATOM 3716 C CA . SER B 2 107 ? 5.004 3.625 -42.609 1.00 50.88 107 SER B CA 1
ATOM 3717 C C . SER B 2 107 ? 6.016 2.533 -42.460 1.00 50.81 107 SER B C 1
ATOM 3718 O O . SER B 2 107 ? 5.767 1.418 -42.785 1.00 41.34 107 SER B O 1
ATOM 3721 N N . LEU B 2 108 ? 7.143 2.883 -41.888 1.00 54.57 108 LEU B N 1
ATOM 3722 C CA . LEU B 2 108 ? 8.158 1.922 -41.562 1.00 53.68 108 LEU B CA 1
ATOM 3723 C C . LEU B 2 108 ? 7.618 0.942 -40.582 1.00 60.73 108 LEU B C 1
ATOM 3724 O O . LEU B 2 108 ? 7.959 -0.214 -40.655 1.00 70.62 108 LEU B O 1
ATOM 3729 N N . GLU B 2 109 ? 6.789 1.385 -39.671 1.00 54.13 109 GLU B N 1
ATOM 3730 C CA . GLU B 2 109 ? 6.416 0.512 -38.628 1.00 53.85 109 GLU B CA 1
ATOM 3731 C C . GLU B 2 109 ? 5.716 -0.646 -39.226 1.00 58.01 109 GLU B C 1
ATOM 3732 O O . GLU B 2 109 ? 5.979 -1.756 -38.862 1.00 61.59 109 GLU B O 1
ATOM 3738 N N . THR B 2 110 ? 4.784 -0.375 -40.119 1.00 56.34 110 THR B N 1
ATOM 3739 C CA . THR B 2 110 ? 3.942 -1.401 -40.738 1.00 56.46 110 THR B CA 1
ATOM 3740 C C . THR B 2 110 ? 4.707 -2.364 -41.635 1.00 47.87 110 THR B C 1
ATOM 3741 O O . THR B 2 110 ? 4.327 -3.483 -41.802 1.00 46.07 110 THR B O 1
ATOM 3745 N N . ALA B 2 111 ? 5.764 -1.868 -42.234 1.00 44.68 111 ALA B N 1
ATOM 3746 C CA . ALA B 2 111 ? 6.667 -2.666 -43.028 1.00 45.84 111 ALA B CA 1
ATOM 3747 C C . ALA B 2 111 ? 7.332 -3.711 -42.165 1.00 41.05 111 ALA B C 1
ATOM 3748 O O . ALA B 2 111 ? 7.523 -4.797 -42.560 1.00 39.52 111 ALA B O 1
ATOM 3750 N N . GLN B 2 112 ? 7.659 -3.318 -40.965 1.00 42.47 112 GLN B N 1
ATOM 3751 C CA . GLN B 2 112 ? 8.170 -4.207 -39.958 1.00 47.69 112 GLN B CA 1
ATOM 3752 C C . GLN B 2 112 ? 7.201 -5.246 -39.521 1.00 49.11 112 GLN B C 1
ATOM 3753 O O . GLN B 2 112 ? 7.589 -6.361 -39.320 1.00 56.86 112 GLN B O 1
ATOM 3759 N N . LYS B 2 113 ? 5.951 -4.888 -39.366 1.00 46.76 113 LYS B N 1
ATOM 3760 C CA . LYS B 2 113 ? 4.996 -5.903 -39.076 1.00 49.37 113 LYS B CA 1
ATOM 3761 C C . LYS B 2 113 ? 4.935 -6.878 -40.219 1.00 48.84 113 LYS B C 1
ATOM 3762 O O . LYS B 2 113 ? 4.908 -8.038 -39.998 1.00 49.62 113 LYS B O 1
ATOM 3768 N N . ILE B 2 114 ? 4.926 -6.390 -41.444 1.00 51.56 114 ILE B N 1
ATOM 3769 C CA . ILE B 2 114 ? 4.813 -7.246 -42.618 1.00 43.61 114 ILE B CA 1
ATOM 3770 C C . ILE B 2 114 ? 6.007 -8.173 -42.700 1.00 43.93 114 ILE B C 1
ATOM 3771 O O . ILE B 2 114 ? 5.858 -9.345 -42.970 1.00 36.42 114 ILE B O 1
ATOM 3776 N N . ASN B 2 115 ? 7.174 -7.619 -42.414 1.00 41.30 115 ASN B N 1
ATOM 3777 C CA . ASN B 2 115 ? 8.403 -8.358 -42.505 1.00 46.10 115 ASN B CA 1
ATOM 3778 C C . ASN B 2 115 ? 8.405 -9.540 -41.582 1.00 45.39 115 ASN B C 1
ATOM 3779 O O . ASN B 2 115 ? 8.734 -10.608 -41.986 1.00 46.89 115 ASN B O 1
ATOM 3784 N N . GLU B 2 116 ? 7.948 -9.339 -40.370 1.00 45.10 116 GLU B N 1
ATOM 3785 C CA . GLU B 2 116 ? 7.914 -10.408 -39.438 1.00 45.54 116 GLU B CA 1
ATOM 3786 C C . GLU B 2 116 ? 7.012 -11.474 -39.930 1.00 45.94 116 GLU B C 1
ATOM 3787 O O . GLU B 2 116 ? 7.323 -12.604 -39.781 1.00 46.48 116 GLU B O 1
ATOM 3793 N N . ILE B 2 117 ? 5.873 -11.120 -40.492 1.00 40.55 117 ILE B N 1
ATOM 3794 C CA . ILE B 2 117 ? 4.959 -12.128 -41.006 1.00 41.33 117 ILE B CA 1
ATOM 3795 C C . ILE B 2 117 ? 5.532 -12.924 -42.152 1.00 38.92 117 ILE B C 1
ATOM 3796 O O . ILE B 2 117 ? 5.355 -14.076 -42.215 1.00 52.39 117 ILE B O 1
ATOM 3801 N N . ALA B 2 118 ? 6.183 -12.277 -43.083 1.00 43.16 118 ALA B N 1
ATOM 3802 C CA . ALA B 2 118 ? 6.834 -12.945 -44.177 1.00 45.74 118 ALA B CA 1
ATOM 3803 C C . ALA B 2 118 ? 7.993 -13.834 -43.740 1.00 43.63 118 ALA B C 1
ATOM 3804 O O . ALA B 2 118 ? 8.232 -14.856 -44.313 1.00 42.67 118 ALA B O 1
ATOM 3806 N N . LYS B 2 119 ? 8.686 -13.419 -42.708 1.00 46.14 119 LYS B N 1
ATOM 3807 C CA . LYS B 2 119 ? 9.744 -14.211 -42.124 1.00 53.91 119 LYS B CA 1
ATOM 3808 C C . LYS B 2 119 ? 9.164 -15.549 -41.666 1.00 50.97 119 LYS B C 1
ATOM 3809 O O . LYS B 2 119 ? 9.624 -16.553 -42.079 1.00 52.95 119 LYS B O 1
ATOM 3815 N N . SER B 2 120 ? 8.088 -15.556 -40.932 1.00 51.35 120 SER B N 1
ATOM 3816 C CA . SER B 2 120 ? 7.486 -16.794 -40.539 1.00 60.98 120 SER B CA 1
ATOM 3817 C C . SER B 2 120 ? 6.936 -17.662 -41.666 1.00 58.09 120 SER B C 1
ATOM 3818 O O . SER B 2 120 ? 6.726 -18.834 -41.498 1.00 56.92 120 SER B O 1
ATOM 3821 N N . LEU B 2 121 ? 6.672 -17.075 -42.806 1.00 56.33 121 LEU B N 1
ATOM 3822 C CA . LEU B 2 121 ? 6.214 -17.833 -43.944 1.00 49.68 121 LEU B CA 1
ATOM 3823 C C . LEU B 2 121 ? 7.364 -18.234 -44.802 1.00 45.31 121 LEU B C 1
ATOM 3824 O O . LEU B 2 121 ? 7.223 -19.035 -45.657 1.00 50.23 121 LEU B O 1
ATOM 3829 N N . GLY B 2 122 ? 8.508 -17.660 -44.556 1.00 46.49 122 GLY B N 1
ATOM 3830 C CA . GLY B 2 122 ? 9.634 -17.838 -45.418 1.00 45.63 122 GLY B CA 1
ATOM 3831 C C . GLY B 2 122 ? 9.468 -17.291 -46.810 1.00 56.61 122 GLY B C 1
ATOM 3832 O O . GLY B 2 122 ? 10.002 -17.819 -47.757 1.00 59.99 122 GLY B O 1
ATOM 3833 N N . GLU B 2 123 ? 8.737 -16.195 -46.916 1.00 54.98 123 GLU B N 1
ATOM 3834 C CA . GLU B 2 123 ? 8.486 -15.553 -48.177 1.00 49.39 123 GLU B CA 1
ATOM 3835 C C . GLU B 2 123 ? 8.895 -14.128 -48.054 1.00 47.18 123 GLU B C 1
ATOM 3836 O O . GLU B 2 123 ? 8.710 -13.546 -47.030 1.00 56.39 123 GLU B O 1
ATOM 3842 N N . LYS B 2 124 ? 9.456 -13.558 -49.091 1.00 41.02 124 LYS B N 1
ATOM 3843 C CA . LYS B 2 124 ? 9.562 -12.129 -49.165 1.00 47.19 124 LYS B CA 1
ATOM 3844 C C . LYS B 2 124 ? 8.245 -11.524 -49.606 1.00 45.66 124 LYS B C 1
ATOM 3845 O O . LYS B 2 124 ? 7.685 -11.961 -50.578 1.00 38.64 124 LYS B O 1
ATOM 3851 N N . ALA B 2 125 ? 7.797 -10.500 -48.879 1.00 42.61 125 ALA B N 1
ATOM 3852 C CA . ALA B 2 125 ? 6.594 -9.742 -49.167 1.00 39.59 125 ALA B CA 1
ATOM 3853 C C . ALA B 2 125 ? 6.881 -8.598 -50.098 1.00 36.65 125 ALA B C 1
ATOM 3854 O O . ALA B 2 125 ? 7.677 -7.784 -49.828 1.00 39.57 125 ALA B O 1
ATOM 3856 N N . CYS B 2 126 ? 6.198 -8.556 -51.200 1.00 28.81 126 CYS B N 1
ATOM 3857 C CA . CYS B 2 126 ? 6.358 -7.479 -52.140 1.00 33.40 126 CYS B CA 1
ATOM 3858 C C . CYS B 2 126 ? 5.529 -6.269 -51.723 1.00 30.10 126 CYS B C 1
ATOM 3859 O O . CYS B 2 126 ? 4.402 -6.403 -51.447 1.00 33.09 126 CYS B O 1
ATOM 3862 N N . VAL B 2 127 ? 6.121 -5.097 -51.670 1.00 33.89 127 VAL B N 1
ATOM 3863 C CA . VAL B 2 127 ? 5.411 -3.874 -51.332 1.00 35.77 127 VAL B CA 1
ATOM 3864 C C . VAL B 2 127 ? 5.674 -2.693 -52.226 1.00 37.62 127 VAL B C 1
ATOM 3865 O O . VAL B 2 127 ? 6.707 -2.606 -52.828 1.00 35.26 127 VAL B O 1
ATOM 3869 N N . HIS B 2 128 ? 4.724 -1.779 -52.277 1.00 29.92 128 HIS B N 1
ATOM 3870 C CA . HIS B 2 128 ? 4.957 -0.476 -52.865 1.00 31.44 128 HIS B CA 1
ATOM 3871 C C . HIS B 2 128 ? 4.813 0.530 -51.783 1.00 27.41 128 HIS B C 1
ATOM 3872 O O . HIS B 2 128 ? 4.053 0.365 -50.909 1.00 32.41 128 HIS B O 1
ATOM 3879 N N . VAL B 2 129 ? 5.599 1.557 -51.845 1.00 28.62 129 VAL B N 1
ATOM 3880 C CA . VAL B 2 129 ? 5.545 2.619 -50.882 1.00 31.36 129 VAL B CA 1
ATOM 3881 C C . VAL B 2 129 ? 4.728 3.764 -51.431 1.00 32.48 129 VAL B C 1
ATOM 3882 O O . VAL B 2 129 ? 4.896 4.171 -52.539 1.00 33.99 129 VAL B O 1
ATOM 3886 N N . LYS B 2 130 ? 3.855 4.273 -50.594 1.00 37.07 130 LYS B N 1
ATOM 3887 C CA . LYS B 2 130 ? 3.060 5.418 -50.938 1.00 35.91 130 LYS B CA 1
ATOM 3888 C C . LYS B 2 130 ? 3.502 6.706 -50.314 1.00 33.34 130 LYS B C 1
ATOM 3889 O O . LYS B 2 130 ? 3.649 6.837 -49.151 1.00 31.97 130 LYS B O 1
ATOM 3895 N N . ILE B 2 131 ? 3.638 7.653 -51.196 1.00 34.52 131 ILE B N 1
ATOM 3896 C CA . ILE B 2 131 ? 4.042 8.971 -50.914 1.00 39.78 131 ILE B CA 1
ATOM 3897 C C . ILE B 2 131 ? 2.826 9.838 -50.898 1.00 40.78 131 ILE B C 1
ATOM 3898 O O . ILE B 2 131 ? 2.031 9.759 -51.770 1.00 33.90 131 ILE B O 1
ATOM 3903 N N . ASP B 2 132 ? 2.694 10.682 -49.899 1.00 48.03 132 ASP B N 1
ATOM 3904 C CA . ASP B 2 132 ? 1.587 11.639 -49.884 1.00 55.90 132 ASP B CA 1
ATOM 3905 C C . ASP B 2 132 ? 2.073 13.017 -50.231 1.00 56.97 132 ASP B C 1
ATOM 3906 O O . ASP B 2 132 ? 2.728 13.660 -49.466 1.00 53.95 132 ASP B O 1
ATOM 3911 N N . SER B 2 133 ? 1.706 13.450 -51.414 1.00 59.67 133 SER B N 1
ATOM 3912 C CA . SER B 2 133 ? 2.271 14.613 -52.008 1.00 64.39 133 SER B CA 1
ATOM 3913 C C . SER B 2 133 ? 1.250 15.711 -52.047 1.00 65.69 133 SER B C 1
ATOM 3914 O O . SER B 2 133 ? 0.178 15.575 -51.490 1.00 66.60 133 SER B O 1
ATOM 3917 N N . GLY B 2 139 ? 0.101 8.631 -46.430 1.00 45.79 139 GLY B N 1
ATOM 3918 C CA . GLY B 2 139 ? 1.330 7.968 -46.811 1.00 55.71 139 GLY B CA 1
ATOM 3919 C C . GLY B 2 139 ? 2.566 8.485 -46.117 1.00 61.51 139 GLY B C 1
ATOM 3920 O O . GLY B 2 139 ? 2.490 8.954 -45.013 1.00 70.09 139 GLY B O 1
ATOM 3921 N N . PHE B 2 140 ? 3.705 8.385 -46.769 1.00 54.71 140 PHE B N 1
ATOM 3922 C CA . PHE B 2 140 ? 4.931 8.970 -46.293 1.00 51.19 140 PHE B CA 1
ATOM 3923 C C . PHE B 2 140 ? 4.941 10.451 -46.698 1.00 56.13 140 PHE B C 1
ATOM 3924 O O . PHE B 2 140 ? 4.774 10.765 -47.848 1.00 49.16 140 PHE B O 1
ATOM 3932 N N . GLN B 2 141 ? 5.173 11.359 -45.760 1.00 54.20 141 GLN B N 1
ATOM 3933 C CA . GLN B 2 141 ? 5.320 12.756 -46.111 1.00 56.42 141 GLN B CA 1
ATOM 3934 C C . GLN B 2 141 ? 6.540 12.893 -46.925 1.00 51.49 141 GLN B C 1
ATOM 3935 O O . GLN B 2 141 ? 7.482 12.199 -46.689 1.00 56.47 141 GLN B O 1
ATOM 3941 N N . PRO B 2 142 ? 6.561 13.807 -47.855 1.00 50.06 142 PRO B N 1
ATOM 3942 C CA . PRO B 2 142 ? 7.746 13.973 -48.667 1.00 56.77 142 PRO B CA 1
ATOM 3943 C C . PRO B 2 142 ? 8.733 14.831 -47.937 1.00 63.79 142 PRO B C 1
ATOM 3944 O O . PRO B 2 142 ? 8.694 16.036 -47.990 1.00 75.86 142 PRO B O 1
ATOM 3948 N N . ASN B 2 143 ? 9.618 14.187 -47.215 1.00 69.47 143 ASN B N 1
ATOM 3949 C CA . ASN B 2 143 ? 10.648 14.893 -46.526 1.00 72.20 143 ASN B CA 1
ATOM 3950 C C . ASN B 2 143 ? 11.750 13.953 -46.179 1.00 68.88 143 ASN B C 1
ATOM 3951 O O . ASN B 2 143 ? 11.531 12.779 -46.198 1.00 71.73 143 ASN B O 1
ATOM 3956 N N . GLU B 2 144 ? 12.855 14.485 -45.700 1.00 64.29 144 GLU B N 1
ATOM 3957 C CA . GLU B 2 144 ? 14.027 13.722 -45.351 1.00 65.34 144 GLU B CA 1
ATOM 3958 C C . GLU B 2 144 ? 13.762 12.678 -44.280 1.00 64.74 144 GLU B C 1
ATOM 3959 O O . GLU B 2 144 ? 14.300 11.605 -44.352 1.00 64.10 144 GLU B O 1
ATOM 3965 N N . GLU B 2 145 ? 12.907 12.975 -43.333 1.00 60.70 145 GLU B N 1
ATOM 3966 C CA . GLU B 2 145 ? 12.628 12.026 -42.312 1.00 65.12 145 GLU B CA 1
ATOM 3967 C C . GLU B 2 145 ? 12.053 10.722 -42.894 1.00 66.25 145 GLU B C 1
ATOM 3968 O O . GLU B 2 145 ? 12.456 9.644 -42.520 1.00 66.22 145 GLU B O 1
ATOM 3974 N N . SER B 2 146 ? 11.142 10.844 -43.829 1.00 55.54 146 SER B N 1
ATOM 3975 C CA . SER B 2 146 ? 10.670 9.724 -44.604 1.00 59.03 146 SER B CA 1
ATOM 3976 C C . SER B 2 146 ? 11.748 9.051 -45.449 1.00 58.46 146 SER B C 1
ATOM 3977 O O . SER B 2 146 ? 11.693 7.865 -45.665 1.00 52.41 146 SER B O 1
ATOM 3980 N N . VAL B 2 147 ? 12.692 9.814 -45.957 1.00 55.42 147 VAL B N 1
ATOM 3981 C CA . VAL B 2 147 ? 13.683 9.259 -46.854 1.00 50.22 147 VAL B CA 1
ATOM 3982 C C . VAL B 2 147 ? 14.520 8.199 -46.153 1.00 50.90 147 VAL B C 1
ATOM 3983 O O . VAL B 2 147 ? 14.809 7.171 -46.693 1.00 44.56 147 VAL B O 1
ATOM 3987 N N . GLN B 2 148 ? 14.887 8.500 -44.932 1.00 50.47 148 GLN B N 1
ATOM 3988 C CA . GLN B 2 148 ? 15.587 7.589 -44.068 1.00 56.34 148 GLN B CA 1
ATOM 3989 C C . GLN B 2 148 ? 14.730 6.404 -43.683 1.00 56.84 148 GLN B C 1
ATOM 3990 O O . GLN B 2 148 ? 15.210 5.324 -43.528 1.00 57.69 148 GLN B O 1
ATOM 3996 N N . GLU B 2 149 ? 13.448 6.632 -43.536 1.00 52.31 149 GLU B N 1
ATOM 3997 C CA . GLU B 2 149 ? 12.519 5.595 -43.166 1.00 54.17 149 GLU B CA 1
ATOM 3998 C C . GLU B 2 149 ? 12.480 4.522 -44.239 1.00 51.54 149 GLU B C 1
ATOM 3999 O O . GLU B 2 149 ? 12.446 3.365 -43.959 1.00 47.95 149 GLU B O 1
ATOM 4005 N N . ILE B 2 150 ? 12.440 4.934 -45.479 1.00 47.45 150 ILE B N 1
ATOM 4006 C CA . ILE B 2 150 ? 12.421 4.006 -46.581 1.00 48.65 150 ILE B CA 1
ATOM 4007 C C . ILE B 2 150 ? 13.719 3.241 -46.734 1.00 50.10 150 ILE B C 1
ATOM 4008 O O . ILE B 2 150 ? 13.720 2.056 -46.962 1.00 44.75 150 ILE B O 1
ATOM 4013 N N . ILE B 2 151 ? 14.816 3.952 -46.543 1.00 45.40 151 ILE B N 1
ATOM 4014 C CA . ILE B 2 151 ? 16.122 3.380 -46.636 1.00 45.12 151 ILE B CA 1
ATOM 4015 C C . ILE B 2 151 ? 16.162 2.255 -45.632 1.00 48.34 151 ILE B C 1
ATOM 4016 O O . ILE B 2 151 ? 16.551 1.187 -45.984 1.00 55.42 151 ILE B O 1
ATOM 4021 N N . GLU B 2 152 ? 15.672 2.456 -44.435 1.00 43.09 152 GLU B N 1
ATOM 4022 C CA . GLU B 2 152 ? 15.525 1.357 -43.524 1.00 56.21 152 GLU B CA 1
ATOM 4023 C C . GLU B 2 152 ? 14.590 0.257 -43.949 1.00 53.07 152 GLU B C 1
ATOM 4024 O O . GLU B 2 152 ? 14.808 -0.859 -43.609 1.00 54.78 152 GLU B O 1
ATOM 4030 N N . LEU B 2 153 ? 13.517 0.594 -44.626 1.00 47.57 153 LEU B N 1
ATOM 4031 C CA . LEU B 2 153 ? 12.525 -0.389 -44.987 1.00 44.29 153 LEU B CA 1
ATOM 4032 C C . LEU B 2 153 ? 13.100 -1.405 -45.915 1.00 41.46 153 LEU B C 1
ATOM 4033 O O . LEU B 2 153 ? 12.828 -2.564 -45.821 1.00 40.46 153 LEU B O 1
ATOM 4038 N N . ASN B 2 154 ? 13.894 -0.893 -46.812 1.00 41.83 154 ASN B N 1
ATOM 4039 C CA . ASN B 2 154 ? 14.607 -1.617 -47.802 1.00 51.90 154 ASN B CA 1
ATOM 4040 C C . ASN B 2 154 ? 15.637 -2.591 -47.199 1.00 51.09 154 ASN B C 1
ATOM 4041 O O . ASN B 2 154 ? 16.011 -3.521 -47.812 1.00 49.58 154 ASN B O 1
ATOM 4046 N N . LYS B 2 155 ? 16.107 -2.329 -46.001 1.00 54.09 155 LYS B N 1
ATOM 4047 C CA . LYS B 2 155 ? 17.009 -3.232 -45.296 1.00 56.21 155 LYS B CA 1
ATOM 4048 C C . LYS B 2 155 ? 16.336 -4.501 -44.870 1.00 53.37 155 LYS B C 1
ATOM 4049 O O . LYS B 2 155 ? 16.966 -5.516 -44.750 1.00 47.85 155 LYS B O 1
ATOM 4055 N N . LEU B 2 156 ? 15.043 -4.431 -44.648 1.00 49.34 156 LEU B N 1
ATOM 4056 C CA . LEU B 2 156 ? 14.349 -5.555 -44.108 1.00 46.84 156 LEU B CA 1
ATOM 4057 C C . LEU B 2 156 ? 14.420 -6.795 -44.997 1.00 43.66 156 LEU B C 1
ATOM 4058 O O . LEU B 2 156 ? 14.173 -6.748 -46.167 1.00 42.20 156 LEU B O 1
ATOM 4063 N N . GLU B 2 157 ? 14.770 -7.905 -44.377 1.00 42.36 157 GLU B N 1
ATOM 4064 C CA . GLU B 2 157 ? 15.181 -9.126 -45.057 1.00 45.88 157 GLU B CA 1
ATOM 4065 C C . GLU B 2 157 ? 14.122 -9.738 -45.903 1.00 42.10 157 GLU B C 1
ATOM 4066 O O . GLU B 2 157 ? 14.390 -10.279 -46.924 1.00 46.02 157 GLU B O 1
ATOM 4072 N N . TYR B 2 158 ? 12.912 -9.664 -45.413 1.00 46.57 158 TYR B N 1
ATOM 4073 C CA . TYR B 2 158 ? 11.756 -10.291 -45.984 1.00 40.77 158 TYR B CA 1
ATOM 4074 C C . TYR B 2 158 ? 10.762 -9.317 -46.644 1.00 36.46 158 TYR B C 1
ATOM 4075 O O . TYR B 2 158 ? 9.639 -9.628 -46.833 1.00 35.50 158 TYR B O 1
ATOM 4084 N N . ILE B 2 159 ? 11.246 -8.148 -47.003 1.00 41.61 159 ILE B N 1
ATOM 4085 C CA . ILE B 2 159 ? 10.540 -7.184 -47.812 1.00 34.77 159 ILE B CA 1
ATOM 4086 C C . ILE B 2 159 ? 11.193 -6.980 -49.174 1.00 37.55 159 ILE B C 1
ATOM 4087 O O . ILE B 2 159 ? 12.317 -6.624 -49.261 1.00 39.31 159 ILE B O 1
ATOM 4092 N N . ASP B 2 160 ? 10.419 -7.118 -50.231 1.00 37.61 160 ASP B N 1
ATOM 4093 C CA . ASP B 2 160 ? 10.801 -6.675 -51.539 1.00 31.62 160 ASP B CA 1
ATOM 4094 C C . ASP B 2 160 ? 10.131 -5.350 -51.830 1.00 35.72 160 ASP B C 1
ATOM 4095 O O . ASP B 2 160 ? 9.015 -5.280 -52.236 1.00 29.11 160 ASP B O 1
ATOM 4100 N N . LEU B 2 161 ? 10.902 -4.301 -51.708 1.00 32.10 161 LEU B N 1
ATOM 4101 C CA . LEU B 2 161 ? 10.431 -2.977 -51.997 1.00 38.57 161 LEU B CA 1
ATOM 4102 C C . LEU B 2 161 ? 10.516 -2.771 -53.481 1.00 34.73 161 LEU B C 1
ATOM 4103 O O . LEU B 2 161 ? 11.501 -2.360 -53.974 1.00 42.07 161 LEU B O 1
ATOM 4108 N N . GLU B 2 162 ? 9.505 -3.230 -54.178 1.00 33.33 162 GLU B N 1
ATOM 4109 C CA . GLU B 2 162 ? 9.334 -3.054 -55.602 1.00 31.03 162 GLU B CA 1
ATOM 4110 C C . GLU B 2 162 ? 8.968 -1.685 -56.150 1.00 27.94 162 GLU B C 1
ATOM 4111 O O . GLU B 2 162 ? 9.464 -1.307 -57.137 1.00 26.45 162 GLU B O 1
ATOM 4117 N N . GLY B 2 163 ? 8.054 -0.989 -55.514 1.00 28.52 163 GLY B N 1
ATOM 4118 C CA . GLY B 2 163 ? 7.475 0.195 -56.095 1.00 26.52 163 GLY B CA 1
ATOM 4119 C C . GLY B 2 163 ? 7.401 1.423 -55.239 1.00 26.11 163 GLY B C 1
ATOM 4120 O O . GLY B 2 163 ? 7.556 1.344 -54.101 1.00 25.81 163 GLY B O 1
ATOM 4121 N N . MET B 2 164 ? 7.206 2.570 -55.843 1.00 31.25 164 MET B N 1
ATOM 4122 C CA . MET B 2 164 ? 6.909 3.803 -55.153 1.00 29.36 164 MET B CA 1
ATOM 4123 C C . MET B 2 164 ? 5.898 4.666 -55.902 1.00 27.08 164 MET B C 1
ATOM 4124 O O . MET B 2 164 ? 6.102 4.998 -57.029 1.00 25.95 164 MET B O 1
ATOM 4129 N N . PHE B 2 165 ? 4.849 5.076 -55.237 1.00 28.99 165 PHE B N 1
ATOM 4130 C CA . PHE B 2 165 ? 3.846 5.881 -55.887 1.00 31.39 165 PHE B CA 1
ATOM 4131 C C . PHE B 2 165 ? 3.176 6.982 -55.142 1.00 29.29 165 PHE B C 1
ATOM 4132 O O . PHE B 2 165 ? 3.258 7.080 -53.985 1.00 37.84 165 PHE B O 1
ATOM 4140 N N . THR B 2 166 ? 2.509 7.822 -55.864 1.00 31.80 166 THR B N 1
ATOM 4141 C CA . THR B 2 166 ? 1.622 8.780 -55.303 1.00 36.01 166 THR B CA 1
ATOM 4142 C C . THR B 2 166 ? 0.366 8.882 -56.174 1.00 35.47 166 THR B C 1
ATOM 4143 O O . THR B 2 166 ? 0.305 8.336 -57.220 1.00 30.96 166 THR B O 1
ATOM 4147 N N . HIS B 2 167 ? -0.623 9.594 -55.692 1.00 34.86 167 HIS B N 1
ATOM 4148 C CA . HIS B 2 167 ? -1.853 9.778 -56.415 1.00 38.92 167 HIS B CA 1
ATOM 4149 C C . HIS B 2 167 ? -2.265 11.246 -56.546 1.00 35.84 167 HIS B C 1
ATOM 4150 O O . HIS B 2 167 ? -2.246 11.968 -55.600 1.00 30.10 167 HIS B O 1
ATOM 4157 N N . PHE B 2 168 ? -2.627 11.643 -57.752 1.00 38.11 168 PHE B N 1
ATOM 4158 C CA . PHE B 2 168 ? -3.033 13.009 -58.016 1.00 42.14 168 PHE B CA 1
ATOM 4159 C C . PHE B 2 168 ? -4.453 13.379 -57.603 1.00 49.58 168 PHE B C 1
ATOM 4160 O O . PHE B 2 168 ? -5.425 12.701 -57.921 1.00 48.45 168 PHE B O 1
ATOM 4168 N N . ALA B 2 169 ? -4.538 14.437 -56.824 1.00 52.18 169 ALA B N 1
ATOM 4169 C CA . ALA B 2 169 ? -5.811 15.023 -56.444 1.00 53.37 169 ALA B CA 1
ATOM 4170 C C . ALA B 2 169 ? -6.614 15.605 -57.584 1.00 54.34 169 ALA B C 1
ATOM 4171 O O . ALA B 2 169 ? -7.803 15.526 -57.573 1.00 57.56 169 ALA B O 1
ATOM 4173 N N . THR B 2 170 ? -5.945 16.275 -58.504 1.00 56.04 170 THR B N 1
ATOM 4174 C CA . THR B 2 170 ? -6.581 17.131 -59.504 1.00 56.56 170 THR B CA 1
ATOM 4175 C C . THR B 2 170 ? -6.085 17.008 -60.937 1.00 61.12 170 THR B C 1
ATOM 4176 O O . THR B 2 170 ? -6.094 17.971 -61.684 1.00 62.53 170 THR B O 1
ATOM 4180 N N . ALA B 2 171 ? -5.623 15.838 -61.323 1.00 59.64 171 ALA B N 1
ATOM 4181 C CA . ALA B 2 171 ? -5.117 15.642 -62.670 1.00 63.20 171 ALA B CA 1
ATOM 4182 C C . ALA B 2 171 ? -6.179 15.769 -63.761 1.00 60.09 171 ALA B C 1
ATOM 4183 O O . ALA B 2 171 ? -5.840 15.943 -64.918 1.00 53.84 171 ALA B O 1
ATOM 4185 N N . ASP B 2 172 ? -7.450 15.674 -63.374 1.00 58.34 172 ASP B N 1
ATOM 4186 C CA . ASP B 2 172 ? -8.573 15.744 -64.300 1.00 57.11 172 ASP B CA 1
ATOM 4187 C C . ASP B 2 172 ? -9.107 17.159 -64.487 1.00 60.16 172 ASP B C 1
ATOM 4188 O O . ASP B 2 172 ? -9.977 17.380 -65.286 1.00 56.86 172 ASP B O 1
ATOM 4193 N N . GLU B 2 173 ? -8.575 18.111 -63.751 1.00 62.92 173 GLU B N 1
ATOM 4194 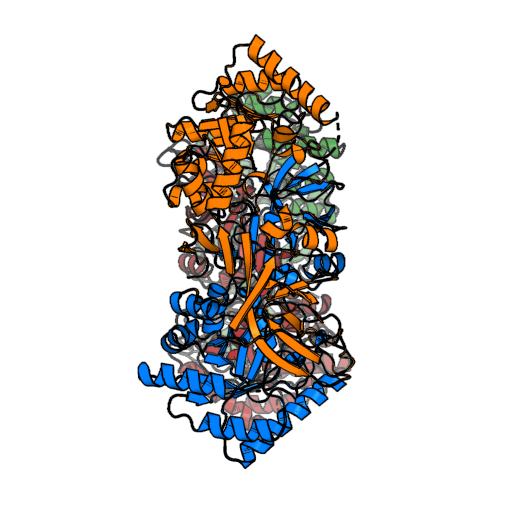C CA . GLU B 2 173 ? -8.948 19.502 -63.968 1.00 70.09 173 GLU B CA 1
ATOM 4195 C C . GLU B 2 173 ? -7.913 20.288 -64.758 1.00 75.14 173 GLU B C 1
ATOM 4196 O O . GLU B 2 173 ? -7.124 19.718 -65.499 1.00 72.35 173 GLU B O 1
ATOM 4202 N N . GLU B 2 177 ? 0.180 23.975 -61.798 1.00 77.73 177 GLU B N 1
ATOM 4203 C CA . GLU B 2 177 ? -0.609 22.795 -61.586 1.00 75.22 177 GLU B CA 1
ATOM 4204 C C . GLU B 2 177 ? -0.373 22.250 -60.194 1.00 75.91 177 GLU B C 1
ATOM 4205 O O . GLU B 2 177 ? 0.733 22.026 -59.774 1.00 76.19 177 GLU B O 1
ATOM 4211 N N . TYR B 2 178 ? -1.443 22.022 -59.479 1.00 75.88 178 TYR B N 1
ATOM 4212 C CA . TYR B 2 178 ? -1.359 21.393 -58.192 1.00 76.17 178 TYR B CA 1
ATOM 4213 C C . TYR B 2 178 ? -0.749 20.020 -58.463 1.00 75.40 178 TYR B C 1
ATOM 4214 O O . TYR B 2 178 ? 0.021 19.499 -57.687 1.00 69.93 178 TYR B O 1
ATOM 4223 N N . THR B 2 179 ? -1.104 19.453 -59.595 1.00 66.42 179 THR B N 1
ATOM 4224 C CA . THR B 2 179 ? -0.689 18.132 -59.863 1.00 68.84 179 THR B CA 1
ATOM 4225 C C . THR B 2 179 ? 0.791 18.220 -59.823 1.00 76.87 179 THR B C 1
ATOM 4226 O O . THR B 2 179 ? 1.454 17.438 -59.159 1.00 74.65 179 THR B O 1
ATOM 4230 N N . TYR B 2 180 ? 1.300 19.189 -60.564 1.00 81.92 180 TYR B N 1
ATOM 4231 C CA . TYR B 2 180 ? 2.733 19.355 -60.728 1.00 74.34 180 TYR B CA 1
ATOM 4232 C C . TYR B 2 180 ? 3.410 19.761 -59.434 1.00 66.19 180 TYR B C 1
ATOM 4233 O O . TYR B 2 180 ? 4.590 19.569 -59.292 1.00 76.74 180 TYR B O 1
ATOM 4242 N N . LYS B 2 181 ? 2.671 20.301 -58.490 1.00 57.95 181 LYS B N 1
ATOM 4243 C CA . LYS B 2 181 ? 3.171 20.389 -57.137 1.00 54.58 181 LYS B CA 1
ATOM 4244 C C . LYS B 2 181 ? 3.323 19.035 -56.487 1.00 53.18 181 LYS B C 1
ATOM 4245 O O . LYS B 2 181 ? 4.296 18.763 -55.834 1.00 47.20 181 LYS B O 1
ATOM 4251 N N . GLN B 2 182 ? 2.317 18.197 -56.669 1.00 53.52 182 GLN B N 1
ATOM 4252 C CA . GLN B 2 182 ? 2.338 16.864 -56.120 1.00 52.40 182 GLN B CA 1
ATOM 4253 C C . GLN B 2 182 ? 3.504 16.171 -56.779 1.00 49.52 182 GLN B C 1
ATOM 4254 O O . GLN B 2 182 ? 4.223 15.434 -56.164 1.00 51.73 182 GLN B O 1
ATOM 4260 N N . ALA B 2 183 ? 3.694 16.474 -58.043 1.00 55.57 183 ALA B N 1
ATOM 4261 C CA . ALA B 2 183 ? 4.752 15.887 -58.827 1.00 61.80 183 ALA B CA 1
ATOM 4262 C C . ALA B 2 183 ? 6.126 16.213 -58.287 1.00 61.76 183 ALA B C 1
ATOM 4263 O O . ALA B 2 183 ? 7.008 15.418 -58.339 1.00 56.95 183 ALA B O 1
ATOM 4265 N N . ASN B 2 184 ? 6.273 17.413 -57.783 1.00 60.39 184 ASN B N 1
ATOM 4266 C CA . ASN B 2 184 ? 7.506 17.882 -57.208 1.00 62.25 184 ASN B CA 1
ATOM 4267 C C . ASN B 2 184 ? 7.913 17.120 -55.999 1.00 59.04 184 ASN B C 1
ATOM 4268 O O . ASN B 2 184 ? 9.042 16.844 -55.796 1.00 51.66 184 ASN B O 1
ATOM 4273 N N . ASN B 2 185 ? 6.953 16.848 -55.155 1.00 57.98 185 ASN B N 1
ATOM 4274 C CA . ASN B 2 185 ? 7.202 16.138 -53.951 1.00 54.91 185 ASN B CA 1
ATOM 4275 C C . ASN B 2 185 ? 7.654 14.750 -54.183 1.00 56.23 185 ASN B C 1
ATOM 4276 O O . ASN B 2 185 ? 8.568 14.298 -53.557 1.00 57.84 185 ASN B O 1
ATOM 4281 N N . TYR B 2 186 ? 7.029 14.083 -55.114 1.00 56.28 186 TYR B N 1
ATOM 4282 C CA . TYR B 2 186 ? 7.465 12.771 -55.456 1.00 54.64 186 TYR B CA 1
ATOM 4283 C C . TYR B 2 186 ? 8.883 12.822 -55.995 1.00 55.91 186 TYR B C 1
ATOM 4284 O O . TYR B 2 186 ? 9.634 11.915 -55.777 1.00 50.46 186 TYR B O 1
ATOM 4293 N N . LYS B 2 187 ? 9.223 13.859 -56.735 1.00 51.87 187 LYS B N 1
ATOM 4294 C CA . LYS B 2 187 ? 10.577 13.984 -57.273 1.00 55.71 187 LYS B CA 1
ATOM 4295 C C . LYS B 2 187 ? 11.572 14.126 -56.162 1.00 53.64 187 LYS B C 1
ATOM 4296 O O . LYS B 2 187 ? 12.598 13.541 -56.177 1.00 48.71 187 LYS B O 1
ATOM 4302 N N . PHE B 2 188 ? 11.200 14.890 -55.168 1.00 56.05 188 PHE B N 1
ATOM 4303 C CA . PHE B 2 188 ? 12.017 15.084 -54.029 1.00 61.83 188 PHE B CA 1
ATOM 4304 C C . PHE B 2 188 ? 12.234 13.741 -53.418 1.00 60.39 188 PHE B C 1
ATOM 4305 O O . PHE B 2 188 ? 13.257 13.501 -52.878 1.00 67.91 188 PHE B O 1
ATOM 4313 N N . MET B 2 189 ? 11.246 12.889 -53.444 1.00 57.69 189 MET B N 1
ATOM 4314 C CA . MET B 2 189 ? 11.437 11.527 -53.025 1.00 50.90 189 MET B CA 1
ATOM 4315 C C . MET B 2 189 ? 12.271 10.617 -53.888 1.00 48.99 189 MET B C 1
ATOM 4316 O O . MET B 2 189 ? 13.110 9.897 -53.403 1.00 53.74 189 MET B O 1
ATOM 4321 N N . SER B 2 190 ? 11.994 10.599 -55.160 1.00 45.76 190 SER B N 1
ATOM 4322 C CA . SER B 2 190 ? 12.687 9.732 -56.040 1.00 45.98 190 SER B CA 1
ATOM 4323 C C . SER B 2 190 ? 14.113 10.145 -56.059 1.00 51.77 190 SER B C 1
ATOM 4324 O O . SER B 2 190 ? 14.977 9.331 -56.193 1.00 50.45 190 SER B O 1
ATOM 4327 N N . ASP B 2 191 ? 14.343 11.438 -55.995 1.00 49.22 191 ASP B N 1
ATOM 4328 C CA . ASP B 2 191 ? 15.693 11.933 -56.013 1.00 55.46 191 ASP B CA 1
ATOM 4329 C C . ASP B 2 191 ? 16.565 11.526 -54.834 1.00 50.36 191 ASP B C 1
ATOM 4330 O O . ASP B 2 191 ? 17.621 11.022 -55.012 1.00 56.19 191 ASP B O 1
ATOM 4335 N N . LYS B 2 192 ? 16.093 11.739 -53.636 1.00 55.98 192 LYS B N 1
ATOM 4336 C CA . LYS B 2 192 ? 16.858 11.451 -52.461 1.00 60.26 192 LYS B CA 1
ATOM 4337 C C . LYS B 2 192 ? 17.165 9.982 -52.352 1.00 66.00 192 LYS B C 1
ATOM 4338 O O . LYS B 2 192 ? 18.205 9.627 -51.850 1.00 70.30 192 LYS B O 1
ATOM 4344 N N . LEU B 2 193 ? 16.235 9.135 -52.772 1.00 56.76 193 LEU B N 1
ATOM 4345 C CA . LEU B 2 193 ? 16.380 7.696 -52.725 1.00 51.85 193 LEU B CA 1
ATOM 4346 C C . LEU B 2 193 ? 17.358 7.123 -53.705 1.00 56.78 193 LEU B C 1
ATOM 4347 O O . LEU B 2 193 ? 17.838 6.029 -53.543 1.00 58.55 193 LEU B O 1
ATOM 4352 N N . ASP B 2 194 ? 17.546 7.829 -54.794 1.00 62.16 194 ASP B N 1
ATOM 4353 C CA . ASP B 2 194 ? 18.560 7.541 -55.787 1.00 65.53 194 ASP B CA 1
ATOM 4354 C C . ASP B 2 194 ? 19.974 7.796 -55.281 1.00 69.39 194 ASP B C 1
ATOM 4355 O O . ASP B 2 194 ? 20.899 7.034 -55.495 1.00 61.98 194 ASP B O 1
ATOM 4360 N N . GLU B 2 195 ? 20.070 8.890 -54.555 1.00 77.19 195 GLU B N 1
ATOM 4361 C CA . GLU B 2 195 ? 21.287 9.384 -53.971 1.00 77.17 195 GLU B CA 1
ATOM 4362 C C . GLU B 2 195 ? 21.776 8.255 -53.072 1.00 78.90 195 GLU B C 1
ATOM 4363 O O . GLU B 2 195 ? 22.966 8.132 -52.827 1.00 80.68 195 GLU B O 1
ATOM 4369 N N . ALA B 2 196 ? 20.845 7.450 -52.603 1.00 67.74 196 ALA B N 1
ATOM 4370 C CA . ALA B 2 196 ? 21.160 6.446 -51.648 1.00 53.84 196 ALA B CA 1
ATOM 4371 C C . ALA B 2 196 ? 21.089 5.051 -52.177 1.00 53.11 196 ALA B C 1
ATOM 4372 O O . ALA B 2 196 ? 21.213 4.122 -51.435 1.00 57.30 196 ALA B O 1
ATOM 4374 N N . GLY B 2 197 ? 20.920 4.894 -53.470 1.00 48.65 197 GLY B N 1
ATOM 4375 C CA . GLY B 2 197 ? 21.105 3.605 -54.078 1.00 44.88 197 GLY B CA 1
ATOM 4376 C C . GLY B 2 197 ? 19.969 2.622 -53.915 1.00 56.15 197 GLY B C 1
ATOM 4377 O O . GLY B 2 197 ? 20.101 1.485 -54.287 1.00 51.15 197 GLY B O 1
ATOM 4378 N N . VAL B 2 198 ? 18.836 3.079 -53.391 1.00 61.90 198 VAL B N 1
ATOM 4379 C CA . VAL B 2 198 ? 17.676 2.222 -53.186 1.00 56.81 198 VAL B CA 1
ATOM 4380 C C . VAL B 2 198 ? 17.040 2.106 -54.523 1.00 52.74 198 VAL B C 1
ATOM 4381 O O . VAL B 2 198 ? 16.730 3.091 -55.110 1.00 47.98 198 VAL B O 1
ATOM 4385 N N . LYS B 2 199 ? 16.957 0.890 -55.035 1.00 46.09 199 LYS B N 1
ATOM 4386 C CA . LYS B 2 199 ? 16.604 0.719 -56.424 1.00 57.53 199 LYS B CA 1
ATOM 4387 C C . LYS B 2 199 ? 15.182 1.122 -56.942 1.00 62.94 199 LYS B C 1
ATOM 4388 O O . LYS B 2 199 ? 15.103 1.937 -57.873 1.00 68.55 199 LYS B O 1
ATOM 4394 N N . ILE B 2 200 ? 14.104 0.583 -56.366 1.00 50.17 200 ILE B N 1
ATOM 4395 C CA . ILE B 2 200 ? 12.741 0.897 -56.832 1.00 37.38 200 ILE B CA 1
ATOM 4396 C C . ILE B 2 200 ? 12.441 0.715 -58.302 1.00 37.70 200 ILE B C 1
ATOM 4397 O O . ILE B 2 200 ? 12.529 1.621 -59.078 1.00 32.26 200 ILE B O 1
ATOM 4402 N N . ALA B 2 201 ? 12.110 -0.501 -58.637 1.00 33.90 201 ALA B N 1
ATOM 4403 C CA . ALA B 2 201 ? 11.853 -0.950 -59.968 1.00 40.56 201 ALA B CA 1
ATOM 4404 C C . ALA B 2 201 ? 10.691 -0.284 -60.694 1.00 37.56 201 ALA B C 1
ATOM 4405 O O . ALA B 2 201 ? 10.707 -0.128 -61.887 1.00 34.79 201 ALA B O 1
ATOM 4407 N N . ILE B 2 202 ? 9.654 0.019 -59.960 1.00 40.41 202 ILE B N 1
ATOM 4408 C CA . ILE B 2 202 ? 8.472 0.579 -60.550 1.00 39.66 202 ILE B CA 1
ATOM 4409 C C . ILE B 2 202 ? 8.136 1.853 -59.824 1.00 38.06 202 ILE B C 1
ATOM 4410 O O . ILE B 2 202 ? 7.691 1.836 -58.738 1.00 44.59 202 ILE B O 1
ATOM 4415 N N . LYS B 2 203 ? 8.369 2.962 -60.467 1.00 40.10 203 LYS B N 1
ATOM 4416 C CA . LYS B 2 203 ? 7.901 4.221 -60.000 1.00 36.01 203 LYS B CA 1
ATOM 4417 C C . LYS B 2 203 ? 6.737 4.553 -60.876 1.00 33.33 203 LYS B C 1
ATOM 4418 O O . LYS B 2 203 ? 6.827 4.466 -62.051 1.00 29.59 203 LYS B O 1
ATOM 4424 N N . HIS B 2 204 ? 5.628 4.868 -60.236 1.00 36.99 204 HIS B N 1
ATOM 4425 C CA . HIS B 2 204 ? 4.389 5.234 -60.890 1.00 33.92 204 HIS B CA 1
ATOM 4426 C C . HIS B 2 204 ? 3.623 6.354 -60.209 1.00 31.20 204 HIS B C 1
ATOM 4427 O O . HIS B 2 204 ? 3.580 6.439 -59.046 1.00 28.36 204 HIS B O 1
ATOM 4434 N N . VAL B 2 205 ? 3.081 7.253 -60.983 1.00 31.63 205 VAL B N 1
ATOM 4435 C CA . VAL B 2 205 ? 2.211 8.295 -60.468 1.00 35.35 205 VAL B CA 1
ATOM 4436 C C . VAL B 2 205 ? 0.917 8.590 -61.236 1.00 35.67 205 VAL B C 1
ATOM 4437 O O . VAL B 2 205 ? 0.064 9.229 -60.737 1.00 34.31 205 VAL B O 1
ATOM 4441 N N . SER B 2 206 ? 0.837 8.163 -62.480 1.00 36.29 206 SER B N 1
ATOM 4442 C CA . SER B 2 206 ? -0.227 8.543 -63.383 1.00 38.97 206 SER B CA 1
ATOM 4443 C C . SER B 2 206 ? -1.497 7.703 -63.314 1.00 38.78 206 SER B C 1
ATOM 4444 O O . SER B 2 206 ? -1.500 6.528 -63.522 1.00 35.47 206 SER B O 1
ATOM 4447 N N . ASN B 2 207 ? -2.569 8.383 -63.005 1.00 38.60 207 ASN B N 1
ATOM 4448 C CA . ASN B 2 207 ? -3.905 7.894 -63.182 1.00 35.56 207 ASN B CA 1
ATOM 4449 C C . ASN B 2 207 ? -4.391 8.188 -64.611 1.00 40.91 207 ASN B C 1
ATOM 4450 O O . ASN B 2 207 ? -3.616 8.519 -65.480 1.00 37.57 207 ASN B O 1
ATOM 4455 N N . SER B 2 208 ? -5.674 8.014 -64.823 1.00 35.40 208 SER B N 1
ATOM 4456 C CA . SER B 2 208 ? -6.255 8.142 -66.119 1.00 34.28 208 SER B CA 1
ATOM 4457 C C . SER B 2 208 ? -6.102 9.537 -66.666 1.00 28.99 208 SER B C 1
ATOM 4458 O O . SER B 2 208 ? -5.783 9.695 -67.776 1.00 29.02 208 SER B O 1
ATOM 4461 N N . ALA B 2 209 ? -6.346 10.543 -65.863 1.00 28.29 209 ALA B N 1
ATOM 4462 C CA . ALA B 2 209 ? -6.205 11.920 -66.306 1.00 33.18 209 ALA B CA 1
ATOM 4463 C C . ALA B 2 209 ? -4.780 12.311 -66.665 1.00 35.00 209 ALA B C 1
ATOM 4464 O O . ALA B 2 209 ? -4.526 12.913 -67.669 1.00 37.85 209 ALA B O 1
ATOM 4466 N N . ALA B 2 210 ? -3.871 11.922 -65.815 1.00 36.54 210 ALA B N 1
ATOM 4467 C CA . ALA B 2 210 ? -2.479 12.149 -65.997 1.00 41.32 210 ALA B CA 1
ATOM 4468 C C . ALA B 2 210 ? -2.022 11.449 -67.236 1.00 42.16 210 ALA B C 1
ATOM 4469 O O . ALA B 2 210 ? -1.252 11.982 -67.963 1.00 42.20 210 ALA B O 1
ATOM 4471 N N . ILE B 2 211 ? -2.543 10.269 -67.497 1.00 41.93 211 ILE B N 1
ATOM 4472 C CA . ILE B 2 211 ? -2.092 9.514 -68.632 1.00 35.88 211 ILE B CA 1
ATOM 4473 C C . ILE B 2 211 ? -2.386 10.356 -69.847 1.00 42.42 211 ILE B C 1
ATOM 4474 O O . ILE B 2 211 ? -1.602 10.422 -70.751 1.00 41.63 211 ILE B O 1
ATOM 4479 N N . MET B 2 212 ? -3.581 10.907 -69.874 1.00 39.46 212 MET B N 1
ATOM 4480 C CA . MET B 2 212 ? -4.057 11.726 -70.949 1.00 41.81 212 MET B CA 1
ATOM 4481 C C . MET B 2 212 ? -3.418 13.080 -71.112 1.00 42.68 212 MET B C 1
ATOM 4482 O O . MET B 2 212 ? -3.043 13.423 -72.175 1.00 44.10 212 MET B O 1
ATOM 4487 N N . ASP B 2 213 ? -3.391 13.867 -70.055 1.00 45.94 213 ASP B N 1
ATOM 4488 C CA . ASP B 2 213 ? -2.923 15.235 -70.109 1.00 53.57 213 ASP B CA 1
ATOM 4489 C C . ASP B 2 213 ? -1.446 15.461 -69.814 1.00 55.33 213 ASP B C 1
ATOM 4490 O O . ASP B 2 213 ? -0.920 16.524 -70.052 1.00 56.57 213 ASP B O 1
ATOM 4495 N N . CYS B 2 214 ? -0.795 14.485 -69.232 1.00 50.60 214 CYS B N 1
ATOM 4496 C CA . CYS B 2 214 ? 0.503 14.713 -68.665 1.00 47.22 214 CYS B CA 1
ATOM 4497 C C . CYS B 2 214 ? 1.527 13.708 -69.135 1.00 42.53 214 CYS B C 1
ATOM 4498 O O . CYS B 2 214 ? 1.923 12.851 -68.429 1.00 41.82 214 CYS B O 1
ATOM 4501 N N . PRO B 2 215 ? 2.006 13.876 -70.345 1.00 51.32 215 PRO B N 1
ATOM 4502 C CA . PRO B 2 215 ? 2.950 12.962 -70.977 1.00 44.75 215 PRO B CA 1
ATOM 4503 C C . PRO B 2 215 ? 4.324 12.938 -70.352 1.00 47.43 215 PRO B C 1
ATOM 4504 O O . PRO B 2 215 ? 5.115 12.137 -70.745 1.00 47.84 215 PRO B O 1
ATOM 4508 N N . ASP B 2 216 ? 4.625 13.857 -69.463 1.00 46.87 216 ASP B N 1
ATOM 4509 C CA . ASP B 2 216 ? 5.927 13.883 -68.832 1.00 54.60 216 ASP B CA 1
ATOM 4510 C C . ASP B 2 216 ? 5.985 12.978 -67.662 1.00 48.10 216 ASP B C 1
ATOM 4511 O O . ASP B 2 216 ? 6.972 12.899 -67.026 1.00 50.96 216 ASP B O 1
ATOM 4516 N N . LEU B 2 217 ? 4.871 12.361 -67.351 1.00 46.03 217 LEU B N 1
ATOM 4517 C CA . LEU B 2 217 ? 4.668 11.709 -66.094 1.00 44.92 217 LEU B CA 1
ATOM 4518 C C . LEU B 2 217 ? 4.559 10.188 -66.184 1.00 42.21 217 LEU B C 1
ATOM 4519 O O . LEU B 2 217 ? 4.050 9.570 -65.311 1.00 34.92 217 LEU B O 1
ATOM 4524 N N . ARG B 2 218 ? 5.063 9.630 -67.292 1.00 39.15 218 ARG B N 1
ATOM 4525 C CA . ARG B 2 218 ? 4.991 8.189 -67.587 1.00 45.81 218 ARG B CA 1
ATOM 4526 C C . ARG B 2 218 ? 5.740 7.239 -66.639 1.00 54.47 218 ARG B C 1
ATOM 4527 O O . ARG B 2 218 ? 5.180 6.228 -66.217 1.00 69.26 218 ARG B O 1
ATOM 4535 N N . LEU B 2 219 ? 6.784 7.672 -65.997 1.00 46.80 219 LEU B N 1
ATOM 4536 C CA . LEU B 2 219 ? 7.729 6.957 -65.150 1.00 37.31 219 LEU B CA 1
ATOM 4537 C C . LEU B 2 219 ? 7.778 5.492 -65.532 1.00 36.49 219 LEU B C 1
ATOM 4538 O O . LEU B 2 219 ? 7.897 5.157 -66.710 1.00 36.77 219 LEU B O 1
ATOM 4543 N N . ASN B 2 220 ? 7.709 4.578 -64.734 1.00 34.15 220 ASN B N 1
ATOM 4544 C CA . ASN B 2 220 ? 7.859 3.172 -65.098 1.00 35.31 220 ASN B CA 1
ATOM 4545 C C . ASN B 2 220 ? 6.531 2.443 -65.327 1.00 34.16 220 ASN B C 1
ATOM 4546 O O . ASN B 2 220 ? 6.516 1.305 -65.797 1.00 32.01 220 ASN B O 1
ATOM 4551 N N . MET B 2 221 ? 5.422 3.097 -64.993 1.00 31.42 221 MET B N 1
ATOM 4552 C CA . MET B 2 221 ? 4.117 2.505 -65.148 1.00 34.41 221 MET B CA 1
ATOM 4553 C C . MET B 2 221 ? 3.028 3.544 -64.969 1.00 33.35 221 MET B C 1
ATOM 4554 O O . MET B 2 221 ? 3.168 4.482 -64.241 1.00 32.86 221 MET B O 1
ATOM 4559 N N . VAL B 2 222 ? 1.918 3.309 -65.620 1.00 38.11 222 VAL B N 1
ATOM 4560 C CA . VAL B 2 222 ? 0.754 4.126 -65.455 1.00 35.39 222 VAL B CA 1
ATOM 4561 C C . VAL B 2 222 ? -0.418 3.290 -65.026 1.00 35.88 222 VAL B C 1
ATOM 4562 O O . VAL B 2 222 ? -0.489 2.152 -65.355 1.00 32.92 222 VAL B O 1
ATOM 4566 N N . ARG B 2 223 ? -1.319 3.889 -64.284 1.00 27.40 223 ARG B N 1
ATOM 4567 C CA . ARG B 2 223 ? -2.452 3.183 -63.755 1.00 31.90 223 ARG B CA 1
ATOM 4568 C C . ARG B 2 223 ? -3.696 3.579 -64.447 1.00 31.90 223 ARG B C 1
ATOM 4569 O O . ARG B 2 223 ? -4.189 4.651 -64.278 1.00 33.51 223 ARG B O 1
ATOM 4577 N N . ALA B 2 224 ? -4.193 2.680 -65.247 1.00 32.66 224 ALA B N 1
ATOM 4578 C CA . ALA B 2 224 ? -5.308 2.961 -66.075 1.00 33.33 224 ALA B CA 1
ATOM 4579 C C . ALA B 2 224 ? -6.598 2.394 -65.485 1.00 31.88 224 ALA B C 1
ATOM 4580 O O . ALA B 2 224 ? -6.736 1.226 -65.350 1.00 31.70 224 ALA B O 1
ATOM 4582 N N . GLY B 2 225 ? -7.518 3.276 -65.151 1.00 31.78 225 GLY B N 1
ATOM 4583 C CA . GLY B 2 225 ? -8.803 2.939 -64.606 1.00 29.62 225 GLY B CA 1
ATOM 4584 C C . GLY B 2 225 ? -10.020 3.266 -65.411 1.00 25.89 225 GLY B C 1
ATOM 4585 O O . GLY B 2 225 ? -10.381 2.519 -66.229 1.00 22.37 225 GLY B O 1
ATOM 4586 N N . ILE B 2 226 ? -10.593 4.430 -65.206 1.00 24.63 226 ILE B N 1
ATOM 4587 C CA . ILE B 2 226 ? -11.881 4.756 -65.774 1.00 25.88 226 ILE B CA 1
ATOM 4588 C C . ILE B 2 226 ? -11.844 4.642 -67.311 1.00 25.03 226 ILE B C 1
ATOM 4589 O O . ILE B 2 226 ? -12.751 4.150 -67.917 1.00 22.54 226 ILE B O 1
ATOM 4594 N N . ILE B 2 227 ? -10.725 5.027 -67.875 1.00 24.39 227 ILE B N 1
ATOM 4595 C CA . ILE B 2 227 ? -10.469 4.958 -69.295 1.00 27.97 227 ILE B CA 1
ATOM 4596 C C . ILE B 2 227 ? -10.463 3.562 -69.953 1.00 28.23 227 ILE B C 1
ATOM 4597 O O . ILE B 2 227 ? -10.835 3.404 -71.068 1.00 24.64 227 ILE B O 1
ATOM 4602 N N . LEU B 2 228 ? -10.057 2.559 -69.219 1.00 25.92 228 LEU B N 1
ATOM 4603 C CA . LEU B 2 228 ? -10.149 1.194 -69.664 1.00 26.01 228 LEU B CA 1
ATOM 4604 C C . LEU B 2 228 ? -11.594 0.783 -69.915 1.00 27.08 228 LEU B C 1
ATOM 4605 O O . LEU B 2 228 ? -11.898 0.118 -70.844 1.00 27.15 228 LEU B O 1
ATOM 4610 N N . TYR B 2 229 ? -12.471 1.253 -69.055 1.00 24.15 229 TYR B N 1
ATOM 4611 C CA . TYR B 2 229 ? -13.890 1.021 -69.131 1.00 25.29 229 TYR B CA 1
ATOM 4612 C C . TYR B 2 229 ? -14.593 1.826 -70.218 1.00 26.63 229 TYR B C 1
ATOM 4613 O O . TYR B 2 229 ? -15.676 1.534 -70.585 1.00 33.40 229 TYR B O 1
ATOM 4622 N N . GLY B 2 230 ? -13.912 2.780 -70.777 1.00 24.82 230 GLY B N 1
ATOM 4623 C CA . GLY B 2 230 ? -14.473 3.545 -71.826 1.00 27.30 230 GLY B CA 1
ATOM 4624 C C . GLY B 2 230 ? -15.036 4.866 -71.476 1.00 30.23 230 GLY B C 1
ATOM 4625 O O . GLY B 2 230 ? -15.779 5.364 -72.203 1.00 27.53 230 GLY B O 1
ATOM 4626 N N . HIS B 2 231 ? -14.665 5.395 -70.334 1.00 32.30 231 HIS B N 1
ATOM 4627 C CA . HIS B 2 231 ? -15.191 6.641 -69.858 1.00 30.30 231 HIS B CA 1
ATOM 4628 C C . HIS B 2 231 ? -14.092 7.619 -69.452 1.00 27.46 231 HIS B C 1
ATOM 4629 O O . HIS B 2 231 ? -13.083 7.222 -68.989 1.00 23.85 231 HIS B O 1
ATOM 4636 N N . TYR B 2 232 ? -14.345 8.894 -69.640 1.00 25.95 232 TYR B N 1
ATOM 4637 C CA . TYR B 2 232 ? -13.453 9.968 -69.235 1.00 26.54 232 TYR B CA 1
ATOM 4638 C C . TYR B 2 232 ? -13.571 10.345 -67.776 1.00 25.79 232 TYR B C 1
ATOM 4639 O O . TYR B 2 232 ? -14.610 10.370 -67.220 1.00 25.72 232 TYR B O 1
ATOM 4648 N N . PRO B 2 233 ? -12.448 10.639 -67.152 1.00 28.33 233 PRO B N 1
ATOM 4649 C CA . PRO B 2 233 ? -12.410 11.088 -65.771 1.00 30.13 233 PRO B CA 1
ATOM 4650 C C . PRO B 2 233 ? -13.017 12.457 -65.547 1.00 31.91 233 PRO B C 1
ATOM 4651 O O . PRO B 2 233 ? -13.421 12.735 -64.493 1.00 31.76 233 PRO B O 1
ATOM 4655 N N . SER B 2 234 ? -13.046 13.299 -66.563 1.00 38.18 234 SER B N 1
ATOM 4656 C CA . SER B 2 234 ? -13.751 14.597 -66.536 1.00 46.59 234 SER B CA 1
ATOM 4657 C C . SER B 2 234 ? -13.971 15.171 -67.930 1.00 45.39 234 SER B C 1
ATOM 4658 O O . SER B 2 234 ? -13.437 14.693 -68.852 1.00 54.38 234 SER B O 1
ATOM 4661 N N . ASP B 2 235 ? -14.746 16.214 -68.075 1.00 60.19 235 ASP B N 1
ATOM 4662 C CA . ASP B 2 235 ? -14.803 16.964 -69.326 1.00 58.29 235 ASP B CA 1
ATOM 4663 C C . ASP B 2 235 ? -13.561 17.764 -69.684 1.00 56.51 235 ASP B C 1
ATOM 4664 O O . ASP B 2 235 ? -13.333 18.066 -70.828 1.00 62.15 235 ASP B O 1
ATOM 4669 N N . ASP B 2 236 ? -12.794 18.125 -68.688 1.00 49.69 236 ASP B N 1
ATOM 4670 C CA . ASP B 2 236 ? -11.572 18.876 -68.848 1.00 54.01 236 ASP B CA 1
ATOM 4671 C C . ASP B 2 236 ? -10.396 18.249 -69.582 1.00 56.95 236 ASP B C 1
ATOM 4672 O O . ASP B 2 236 ? -9.642 18.961 -70.190 1.00 67.58 236 ASP B O 1
ATOM 4677 N N . VAL B 2 237 ? -10.233 16.939 -69.533 1.00 52.52 237 VAL B N 1
ATOM 4678 C CA . VAL B 2 237 ? -9.032 16.282 -70.034 1.00 53.00 237 VAL B CA 1
ATOM 4679 C C . VAL B 2 237 ? -9.015 16.363 -71.535 1.00 55.26 237 VAL B C 1
ATOM 4680 O O . VAL B 2 237 ? -10.002 16.723 -72.102 1.00 64.63 237 VAL B O 1
ATOM 4684 N N . PHE B 2 238 ? -7.903 16.082 -72.179 1.00 56.01 238 PHE B N 1
ATOM 4685 C CA . PHE B 2 238 ? -7.836 16.223 -73.611 1.00 55.85 238 PHE B CA 1
ATOM 4686 C C . PHE B 2 238 ? -8.369 14.988 -74.354 1.00 55.50 238 PHE B C 1
ATOM 4687 O O . PHE B 2 238 ? -7.623 14.136 -74.791 1.00 51.28 238 PHE B O 1
ATOM 4695 N N . LYS B 2 239 ? -9.690 14.959 -74.520 1.00 55.01 239 LYS B N 1
ATOM 4696 C CA . LYS B 2 239 ? -10.464 13.868 -75.104 1.00 49.42 239 LYS B CA 1
ATOM 4697 C C . LYS B 2 239 ? -10.044 13.674 -76.499 1.00 55.83 239 LYS B C 1
ATOM 4698 O O . LYS B 2 239 ? -10.026 12.580 -77.017 1.00 53.79 239 LYS B O 1
ATOM 4704 N N . ASP B 2 240 ? -9.646 14.781 -77.072 1.00 58.75 240 ASP B N 1
ATOM 4705 C CA . ASP B 2 240 ? -9.172 14.795 -78.409 1.00 67.24 240 ASP B CA 1
ATOM 4706 C C . ASP B 2 240 ? -8.005 13.824 -78.436 1.00 66.13 240 ASP B C 1
ATOM 4707 O O . ASP B 2 240 ? -7.789 13.153 -79.436 1.00 51.86 240 ASP B O 1
ATOM 4712 N N . ARG B 2 241 ? -7.317 13.730 -77.302 1.00 57.71 241 ARG B N 1
ATOM 4713 C CA . ARG B 2 241 ? -6.219 12.806 -77.160 1.00 58.42 241 ARG B CA 1
ATOM 4714 C C . ARG B 2 241 ? -6.518 11.317 -77.240 1.00 54.70 241 ARG B C 1
ATOM 4715 O O . ARG B 2 241 ? -5.715 10.596 -77.764 1.00 56.69 241 ARG B O 1
ATOM 4723 N N . LEU B 2 242 ? -7.619 10.861 -76.667 1.00 46.48 242 LEU B N 1
ATOM 4724 C CA . LEU B 2 242 ? -7.879 9.443 -76.569 1.00 39.79 242 LEU B CA 1
ATOM 4725 C C . LEU B 2 242 ? -9.290 9.093 -76.881 1.00 37.10 242 LEU B C 1
ATOM 4726 O O . LEU B 2 242 ? -10.161 9.605 -76.276 1.00 41.31 242 LEU B O 1
ATOM 4731 N N . GLU B 2 243 ? -9.492 8.198 -77.823 1.00 30.70 243 GLU B N 1
ATOM 4732 C CA . GLU B 2 243 ? -10.786 7.751 -78.235 1.00 31.23 243 GLU B CA 1
ATOM 4733 C C . GLU B 2 243 ? -11.264 6.602 -77.381 1.00 30.64 243 GLU B C 1
ATOM 4734 O O . GLU B 2 243 ? -10.556 5.676 -77.221 1.00 35.67 243 GLU B O 1
ATOM 4740 N N . LEU B 2 244 ? -12.476 6.679 -76.863 1.00 30.27 244 LEU B N 1
ATOM 4741 C CA . LEU B 2 244 ? -13.036 5.654 -75.985 1.00 34.37 244 LEU B CA 1
ATOM 4742 C C . LEU B 2 244 ? -14.414 5.108 -76.320 1.00 31.46 244 LEU B C 1
ATOM 4743 O O . LEU B 2 244 ? -15.268 5.814 -76.754 1.00 38.10 244 LEU B O 1
ATOM 4748 N N . ARG B 2 245 ? -14.616 3.835 -76.061 1.00 28.94 245 ARG B N 1
ATOM 4749 C CA . ARG B 2 245 ? -15.933 3.278 -76.108 1.00 27.54 245 ARG B CA 1
ATOM 4750 C C . ARG B 2 245 ? -16.378 2.670 -74.793 1.00 25.69 245 ARG B C 1
ATOM 4751 O O . ARG B 2 245 ? -15.819 1.738 -74.339 1.00 26.34 245 ARG B O 1
ATOM 4759 N N . PRO B 2 246 ? -17.464 3.138 -74.247 1.00 27.65 246 PRO B N 1
ATOM 4760 C CA . PRO B 2 246 ? -18.004 2.546 -73.032 1.00 26.32 246 PRO B CA 1
ATOM 4761 C C . PRO B 2 246 ? -18.318 1.065 -73.200 1.00 26.15 246 PRO B C 1
ATOM 4762 O O . PRO B 2 246 ? -18.686 0.659 -74.253 1.00 25.07 246 PRO B O 1
ATOM 4766 N N . ALA B 2 247 ? -18.040 0.283 -72.177 1.00 24.96 247 ALA B N 1
ATOM 4767 C CA . ALA B 2 247 ? -18.135 -1.154 -72.242 1.00 26.82 247 ALA B CA 1
ATOM 4768 C C . ALA B 2 247 ? -19.373 -1.790 -71.690 1.00 27.04 247 ALA B C 1
ATOM 4769 O O . ALA B 2 247 ? -19.643 -2.892 -71.992 1.00 28.61 247 ALA B O 1
ATOM 4771 N N . MET B 2 248 ? -20.103 -1.069 -70.873 1.00 26.55 248 MET B N 1
ATOM 4772 C CA . MET B 2 248 ? -21.269 -1.552 -70.207 1.00 22.96 248 MET B CA 1
ATOM 4773 C C . MET B 2 248 ? -22.540 -0.989 -70.741 1.00 24.29 248 MET B C 1
ATOM 4774 O O . MET B 2 248 ? -22.637 0.160 -70.909 1.00 24.96 248 MET B O 1
ATOM 4779 N N . LYS B 2 249 ? -23.509 -1.838 -70.971 1.00 23.34 249 LYS B N 1
ATOM 4780 C CA . LYS B 2 249 ? -24.892 -1.436 -71.185 1.00 24.74 249 LYS B CA 1
ATOM 4781 C C . LYS B 2 249 ? -25.833 -2.037 -70.146 1.00 21.66 249 LYS B C 1
ATOM 4782 O O . LYS B 2 249 ? -25.908 -3.221 -70.016 1.00 29.78 249 LYS B O 1
ATOM 4788 N N . LEU B 2 250 ? -26.550 -1.207 -69.438 1.00 22.94 250 LEU B N 1
ATOM 4789 C CA . LEU B 2 250 ? -27.548 -1.654 -68.516 1.00 21.45 250 LEU B CA 1
ATOM 4790 C C . LEU B 2 250 ? -28.852 -1.825 -69.236 1.00 22.05 250 LEU B C 1
ATOM 4791 O O . LEU B 2 250 ? -29.384 -0.909 -69.731 1.00 19.04 250 LEU B O 1
ATOM 4796 N N . LYS B 2 251 ? -29.333 -3.047 -69.237 1.00 21.68 251 LYS B N 1
ATOM 4797 C CA . LYS B 2 251 ? -30.489 -3.428 -69.983 1.00 24.35 251 LYS B CA 1
ATOM 4798 C C . LYS B 2 251 ? -31.564 -4.090 -69.167 1.00 28.69 251 LYS B C 1
ATOM 4799 O O . LYS B 2 251 ? -31.315 -4.702 -68.149 1.00 27.23 251 LYS B O 1
ATOM 4805 N N . SER B 2 252 ? -32.774 -3.975 -69.667 1.00 28.48 252 SER B N 1
ATOM 4806 C CA . SER B 2 252 ? -33.928 -4.670 -69.150 1.00 28.12 252 SER B CA 1
ATOM 4807 C C . SER B 2 252 ? -34.913 -5.078 -70.254 1.00 28.99 252 SER B C 1
ATOM 4808 O O . SER B 2 252 ? -34.600 -5.031 -71.378 1.00 28.30 252 SER B O 1
ATOM 4811 N N . LYS B 2 253 ? -36.116 -5.456 -69.878 1.00 30.78 253 LYS B N 1
ATOM 4812 C CA . LYS B 2 253 ? -37.195 -5.838 -70.777 1.00 35.42 253 LYS B CA 1
ATOM 4813 C C . LYS B 2 253 ? -38.493 -5.193 -70.338 1.00 32.20 253 LYS B C 1
ATOM 4814 O O . LYS B 2 253 ? -38.620 -4.858 -69.218 1.00 34.57 253 LYS B O 1
ATOM 4820 N N . ILE B 2 254 ? -39.453 -5.089 -71.202 1.00 30.09 254 ILE B N 1
ATOM 4821 C CA . ILE B 2 254 ? -40.742 -4.632 -70.773 1.00 29.14 254 ILE B CA 1
ATOM 4822 C C . ILE B 2 254 ? -41.603 -5.745 -70.174 1.00 29.80 254 ILE B C 1
ATOM 4823 O O . ILE B 2 254 ? -41.881 -6.700 -70.786 1.00 25.93 254 ILE B O 1
ATOM 4828 N N . GLY B 2 255 ? -41.897 -5.602 -68.905 1.00 23.62 255 GLY B N 1
ATOM 4829 C CA . GLY B 2 255 ? -42.751 -6.433 -68.122 1.00 22.72 255 GLY B CA 1
ATOM 4830 C C . GLY B 2 255 ? -44.210 -6.385 -68.382 1.00 26.65 255 GLY B C 1
ATOM 4831 O O . GLY B 2 255 ? -44.880 -7.326 -68.182 1.00 24.61 255 GLY B O 1
ATOM 4832 N N . HIS B 2 256 ? -44.699 -5.216 -68.694 1.00 28.60 256 HIS B N 1
ATOM 4833 C CA . HIS B 2 256 ? -46.101 -4.988 -68.824 1.00 29.12 256 HIS B CA 1
ATOM 4834 C C . HIS B 2 256 ? -46.367 -3.709 -69.602 1.00 28.29 256 HIS B C 1
ATOM 4835 O O . HIS B 2 256 ? -45.617 -2.818 -69.561 1.00 25.04 256 HIS B O 1
ATOM 4842 N N . ILE B 2 257 ? -47.478 -3.658 -70.292 1.00 33.64 257 ILE B N 1
ATOM 4843 C CA . ILE B 2 257 ? -47.985 -2.451 -70.951 1.00 34.00 257 ILE B CA 1
ATOM 4844 C C . ILE B 2 257 ? -49.494 -2.300 -70.831 1.00 34.04 257 ILE B C 1
ATOM 4845 O O . ILE B 2 257 ? -50.194 -3.248 -70.879 1.00 39.53 257 ILE B O 1
ATOM 4850 N N . LYS B 2 258 ? -49.972 -1.092 -70.662 1.00 35.09 258 LYS B N 1
ATOM 4851 C CA . LYS B 2 258 ? -51.382 -0.819 -70.618 1.00 34.02 258 LYS B CA 1
ATOM 4852 C C . LYS B 2 258 ? -51.666 0.642 -70.942 1.00 36.18 258 LYS B C 1
ATOM 4853 O O . LYS B 2 258 ? -50.816 1.458 -70.808 1.00 32.39 258 LYS B O 1
ATOM 4859 N N . GLN B 2 259 ? -52.883 0.949 -71.364 1.00 37.47 259 GLN B N 1
ATOM 4860 C CA . GLN B 2 259 ? -53.277 2.319 -71.611 1.00 43.53 259 GLN B CA 1
ATOM 4861 C C . GLN B 2 259 ? -53.934 2.804 -70.386 1.00 45.58 259 GLN B C 1
ATOM 4862 O O . GLN B 2 259 ? -54.864 2.199 -69.924 1.00 52.89 259 GLN B O 1
ATOM 4868 N N . VAL B 2 260 ? -53.443 3.888 -69.845 1.00 38.88 260 VAL B N 1
ATOM 4869 C CA . VAL B 2 260 ? -53.977 4.362 -68.618 1.00 38.30 260 VAL B CA 1
ATOM 4870 C C . VAL B 2 260 ? -54.858 5.547 -68.916 1.00 41.51 260 VAL B C 1
ATOM 4871 O O . VAL B 2 260 ? -54.603 6.259 -69.819 1.00 44.79 260 VAL B O 1
ATOM 4875 N N . GLU B 2 261 ? -55.933 5.679 -68.186 1.00 38.61 261 GLU B N 1
ATOM 4876 C CA . GLU B 2 261 ? -56.817 6.771 -68.369 1.00 43.80 261 GLU B CA 1
ATOM 4877 C C . GLU B 2 261 ? -56.266 8.041 -67.777 1.00 45.16 261 GLU B C 1
ATOM 4878 O O . GLU B 2 261 ? -55.432 8.028 -66.910 1.00 39.08 261 GLU B O 1
ATOM 4884 N N . PRO B 2 262 ? -56.815 9.150 -68.198 1.00 47.21 262 PRO B N 1
ATOM 4885 C CA . PRO B 2 262 ? -56.402 10.435 -67.672 1.00 42.29 262 PRO B CA 1
ATOM 4886 C C . PRO B 2 262 ? -56.704 10.556 -66.197 1.00 39.59 262 PRO B C 1
ATOM 4887 O O . PRO B 2 262 ? -57.593 9.949 -65.709 1.00 39.03 262 PRO B O 1
ATOM 4891 N N . GLY B 2 263 ? -55.922 11.335 -65.498 1.00 35.82 263 GLY B N 1
ATOM 4892 C CA . GLY B 2 263 ? -56.154 11.582 -64.100 1.00 38.12 263 GLY B CA 1
ATOM 4893 C C . GLY B 2 263 ? -55.761 10.521 -63.118 1.00 33.29 263 GLY B C 1
ATOM 4894 O O . GLY B 2 263 ? -56.220 10.507 -62.025 1.00 35.48 263 GLY B O 1
ATOM 4895 N N . VAL B 2 264 ? -54.876 9.647 -63.514 1.00 36.36 264 VAL B N 1
ATOM 4896 C CA . VAL B 2 264 ? -54.518 8.509 -62.670 1.00 37.77 264 VAL B CA 1
ATOM 4897 C C . VAL B 2 264 ? -53.113 8.567 -62.081 1.00 33.55 264 VAL B C 1
ATOM 4898 O O . VAL B 2 264 ? -52.153 8.639 -62.767 1.00 43.00 264 VAL B O 1
ATOM 4902 N N . GLY B 2 265 ? -53.043 8.459 -60.790 1.00 34.72 265 GLY B N 1
ATOM 4903 C CA . GLY B 2 265 ? -51.796 8.405 -60.114 1.00 40.62 265 GLY B CA 1
ATOM 4904 C C . GLY B 2 265 ? -51.029 7.159 -60.426 1.00 40.90 265 GLY B C 1
ATOM 4905 O O . GLY B 2 265 ? -51.615 6.147 -60.669 1.00 37.64 265 GLY B O 1
ATOM 4906 N N . ILE B 2 266 ? -49.716 7.274 -60.445 1.00 35.90 266 ILE B N 1
ATOM 4907 C CA . ILE B 2 266 ? -48.792 6.176 -60.695 1.00 34.86 266 ILE B CA 1
ATOM 4908 C C . ILE B 2 266 ? -47.668 6.037 -59.644 1.00 34.14 266 ILE B C 1
ATOM 4909 O O . ILE B 2 266 ? -47.057 6.985 -59.282 1.00 33.81 266 ILE B O 1
ATOM 4914 N N . SER B 2 267 ? -47.451 4.832 -59.175 1.00 33.85 267 SER B N 1
ATOM 4915 C CA . SER B 2 267 ? -46.376 4.478 -58.280 1.00 30.72 267 SER B CA 1
ATOM 4916 C C . SER B 2 267 ? -46.617 4.984 -56.892 1.00 31.95 267 SER B C 1
ATOM 4917 O O . SER B 2 267 ? -47.623 5.545 -56.643 1.00 35.02 267 SER B O 1
ATOM 4920 N N . TYR B 2 268 ? -45.690 4.750 -55.998 1.00 31.48 268 TYR B N 1
ATOM 4921 C CA . TYR B 2 268 ? -45.844 5.093 -54.613 1.00 33.47 268 TYR B CA 1
ATOM 4922 C C . TYR B 2 268 ? -45.991 6.610 -54.429 1.00 33.04 268 TYR B C 1
ATOM 4923 O O . TYR B 2 268 ? -45.325 7.345 -55.034 1.00 28.62 268 TYR B O 1
ATOM 4932 N N . GLY B 2 269 ? -46.922 7.038 -53.618 1.00 33.33 269 GLY B N 1
ATOM 4933 C CA . GLY B 2 269 ? -47.071 8.425 -53.288 1.00 36.23 269 GLY B CA 1
ATOM 4934 C C . GLY B 2 269 ? -47.830 9.200 -54.321 1.00 34.10 269 GLY B C 1
ATOM 4935 O O . GLY B 2 269 ? -48.118 10.331 -54.149 1.00 32.43 269 GLY B O 1
ATOM 4936 N N . LEU B 2 270 ? -48.131 8.539 -55.417 1.00 36.33 270 LEU B N 1
ATOM 4937 C CA . LEU B 2 270 ? -48.867 9.103 -56.519 1.00 34.25 270 LEU B CA 1
ATOM 4938 C C . LEU B 2 270 ? -48.283 10.402 -56.999 1.00 34.40 270 LEU B C 1
ATOM 4939 O O . LEU B 2 270 ? -48.976 11.327 -57.192 1.00 35.25 270 LEU B O 1
ATOM 4944 N N . LYS B 2 271 ? -46.989 10.434 -57.210 1.00 36.88 271 LYS B N 1
ATOM 4945 C CA . LYS B 2 271 ? -46.278 11.660 -57.482 1.00 38.59 271 LYS B CA 1
ATOM 4946 C C . LYS B 2 271 ? -46.292 11.988 -58.938 1.00 40.98 271 LYS B C 1
ATOM 4947 O O . LYS B 2 271 ? -45.783 12.987 -59.355 1.00 39.33 271 LYS B O 1
ATOM 4953 N N . TYR B 2 272 ? -46.851 11.101 -59.719 1.00 34.79 272 TYR B N 1
ATOM 4954 C CA . TYR B 2 272 ? -47.119 11.442 -61.103 1.00 40.75 272 TYR B CA 1
ATOM 4955 C C . TYR B 2 272 ? -48.549 11.150 -61.445 1.00 41.68 272 TYR B C 1
ATOM 4956 O O . TYR B 2 272 ? -49.086 10.162 -61.057 1.00 38.15 272 TYR B O 1
ATOM 4965 N N . THR B 2 273 ? -49.161 12.081 -62.127 1.00 44.69 273 THR B N 1
ATOM 4966 C CA . THR B 2 273 ? -50.543 11.953 -62.488 1.00 42.21 273 THR B CA 1
ATOM 4967 C C . THR B 2 273 ? -50.660 12.090 -63.962 1.00 41.87 273 THR B C 1
ATOM 4968 O O . THR B 2 273 ? -50.144 12.986 -64.553 1.00 41.05 273 THR B O 1
ATOM 4972 N N . THR B 2 274 ? -51.344 11.132 -64.532 1.00 40.28 274 THR B N 1
ATOM 4973 C CA . THR B 2 274 ? -51.588 11.074 -65.929 1.00 35.47 274 THR B CA 1
ATOM 4974 C C . THR B 2 274 ? -52.438 12.257 -66.401 1.00 40.39 274 THR B C 1
ATOM 4975 O O . THR B 2 274 ? -53.379 12.644 -65.775 1.00 34.92 274 THR B O 1
ATOM 4979 N N . THR B 2 275 ? -52.050 12.810 -67.523 1.00 42.08 275 THR B N 1
ATOM 4980 C CA . THR B 2 275 ? -52.813 13.813 -68.216 1.00 51.39 275 THR B CA 1
ATOM 4981 C C . THR B 2 275 ? -53.045 13.243 -69.603 1.00 51.21 275 THR B C 1
ATOM 4982 O O . THR B 2 275 ? -52.125 12.992 -70.344 1.00 57.16 275 THR B O 1
ATOM 4986 N N . GLY B 2 276 ? -54.279 13.041 -69.962 1.00 45.48 276 GLY B N 1
ATOM 4987 C CA . GLY B 2 276 ? -54.548 12.414 -71.218 1.00 43.95 276 GLY B CA 1
ATOM 4988 C C . GLY B 2 276 ? -54.406 10.931 -71.014 1.00 53.29 276 GLY B C 1
ATOM 4989 O O . GLY B 2 276 ? -53.910 10.495 -70.003 1.00 44.65 276 GLY B O 1
ATOM 4990 N N . LYS B 2 277 ? -54.864 10.166 -71.987 1.00 51.98 277 LYS B N 1
ATOM 4991 C CA . LYS B 2 277 ? -54.741 8.749 -71.952 1.00 52.11 277 LYS B CA 1
ATOM 4992 C C . LYS B 2 277 ? -53.340 8.447 -72.374 1.00 49.78 277 LYS B C 1
ATOM 4993 O O . LYS B 2 277 ? -52.896 8.874 -73.398 1.00 46.37 277 LYS B O 1
ATOM 4999 N N . GLU B 2 278 ? -52.643 7.714 -71.532 1.00 40.28 278 GLU B N 1
ATOM 5000 C CA . GLU B 2 278 ? -51.242 7.483 -71.683 1.00 38.63 278 GLU B CA 1
ATOM 5001 C C . GLU B 2 278 ? -50.889 6.014 -71.736 1.00 42.42 278 GLU B C 1
ATOM 5002 O O . GLU B 2 278 ? -51.380 5.242 -70.942 1.00 36.19 278 GLU B O 1
ATOM 5008 N N . THR B 2 279 ? -50.023 5.655 -72.674 1.00 37.51 279 THR B N 1
ATOM 5009 C CA . THR B 2 279 ? -49.405 4.377 -72.672 1.00 41.15 279 THR B CA 1
ATOM 5010 C C . THR B 2 279 ? -48.269 4.359 -71.659 1.00 37.70 279 THR B C 1
ATOM 5011 O O . THR B 2 279 ? -47.386 5.151 -71.706 1.00 34.26 279 THR B O 1
ATOM 5015 N N . ILE B 2 280 ? -48.379 3.417 -70.737 1.00 38.55 280 ILE B N 1
ATOM 5016 C CA . ILE B 2 280 ? -47.450 3.195 -69.690 1.00 34.38 280 ILE B CA 1
ATOM 5017 C C . ILE B 2 280 ? -46.873 1.799 -69.696 1.00 35.41 280 ILE B C 1
ATOM 5018 O O . ILE B 2 280 ? -47.547 0.852 -69.579 1.00 33.19 280 ILE B O 1
ATOM 5023 N N . ALA B 2 281 ? -45.576 1.735 -69.748 1.00 31.78 281 ALA B N 1
ATOM 5024 C CA . ALA B 2 281 ? -44.847 0.514 -69.646 1.00 33.64 281 ALA B CA 1
ATOM 5025 C C . ALA B 2 281 ? -44.191 0.357 -68.296 1.00 33.94 281 ALA B C 1
ATOM 5026 O O . ALA B 2 281 ? -43.863 1.297 -67.668 1.00 25.86 281 ALA B O 1
ATOM 5028 N N . THR B 2 282 ? -44.056 -0.877 -67.871 1.00 30.79 282 THR B N 1
ATOM 5029 C CA . THR B 2 282 ? -43.476 -1.199 -66.611 1.00 30.39 282 THR B CA 1
ATOM 5030 C C . THR B 2 282 ? -42.269 -2.020 -66.895 1.00 32.86 282 THR B C 1
ATOM 5031 O O . THR B 2 282 ? -42.342 -2.915 -67.655 1.00 30.55 282 THR B O 1
ATOM 5035 N N . VAL B 2 283 ? -41.162 -1.675 -66.286 1.00 28.23 283 VAL B N 1
ATOM 5036 C CA . VAL B 2 283 ? -39.875 -2.287 -66.542 1.00 24.50 283 VAL B CA 1
ATOM 5037 C C . VAL B 2 283 ? -39.365 -2.891 -65.268 1.00 23.95 283 VAL B C 1
ATOM 5038 O O . VAL B 2 283 ? -39.396 -2.244 -64.265 1.00 24.89 283 VAL B O 1
ATOM 5042 N N . PRO B 2 284 ? -38.878 -4.131 -65.295 1.00 22.66 284 PRO B N 1
ATOM 5043 C CA . PRO B 2 284 ? -38.444 -4.765 -64.052 1.00 20.45 284 PRO B CA 1
ATOM 5044 C C . PRO B 2 284 ? -36.987 -4.419 -63.643 1.00 20.63 284 PRO B C 1
ATOM 5045 O O . PRO B 2 284 ? -36.149 -5.248 -63.497 1.00 20.81 284 PRO B O 1
ATOM 5049 N N . ILE B 2 285 ? -36.759 -3.144 -63.458 1.00 19.47 285 ILE B N 1
ATOM 5050 C CA . ILE B 2 285 ? -35.565 -2.606 -62.829 1.00 20.06 285 ILE B CA 1
ATOM 5051 C C . ILE B 2 285 ? -35.944 -1.529 -61.823 1.00 22.29 285 ILE B C 1
ATOM 5052 O O . ILE B 2 285 ? -36.865 -0.800 -62.044 1.00 24.81 285 ILE B O 1
ATOM 5057 N N . GLY B 2 286 ? -35.198 -1.455 -60.739 1.00 20.28 286 GLY B N 1
ATOM 5058 C CA . GLY B 2 286 ? -35.428 -0.590 -59.616 1.00 16.72 286 GLY B CA 1
ATOM 5059 C C . GLY B 2 286 ? -34.161 -0.114 -58.916 1.00 20.02 286 GLY B C 1
ATOM 5060 O O . GLY B 2 286 ? -33.078 -0.380 -59.359 1.00 18.53 286 GLY B O 1
ATOM 5061 N N . TYR B 2 287 ? -34.347 0.568 -57.807 1.00 19.66 287 TYR B N 1
ATOM 5062 C CA . TYR B 2 287 ? -33.274 1.052 -56.987 1.00 20.90 287 TYR B CA 1
ATOM 5063 C C . TYR B 2 287 ? -32.402 -0.040 -56.391 1.00 21.00 287 TYR B C 1
ATOM 5064 O O . TYR B 2 287 ? -31.257 0.133 -56.244 1.00 19.02 287 TYR B O 1
ATOM 5073 N N . ALA B 2 288 ? -32.972 -1.194 -56.155 1.00 20.21 288 ALA B N 1
ATOM 5074 C CA . ALA B 2 288 ? -32.187 -2.323 -55.713 1.00 21.60 288 ALA B CA 1
ATOM 5075 C C . ALA B 2 288 ? -31.249 -2.877 -56.786 1.00 21.60 288 ALA B C 1
ATOM 5076 O O . ALA B 2 288 ? -30.360 -3.540 -56.469 1.00 24.01 288 ALA B O 1
ATOM 5078 N N . ASP B 2 289 ? -31.466 -2.529 -58.038 1.00 18.58 289 ASP B N 1
ATOM 5079 C CA . ASP B 2 289 ? -30.564 -2.830 -59.115 1.00 19.74 289 ASP B CA 1
ATOM 5080 C C . ASP B 2 289 ? -29.423 -1.813 -59.314 1.00 21.01 289 ASP B C 1
ATOM 5081 O O . ASP B 2 289 ? -28.511 -2.032 -60.045 1.00 19.16 289 ASP B O 1
ATOM 5086 N N . GLY B 2 290 ? -29.507 -0.720 -58.590 1.00 22.79 290 GLY B N 1
ATOM 5087 C CA . GLY B 2 290 ? -28.626 0.404 -58.746 1.00 20.45 290 GLY B CA 1
ATOM 5088 C C . GLY B 2 290 ? -29.131 1.524 -59.628 1.00 27.43 290 GLY B C 1
ATOM 5089 O O . GLY B 2 290 ? -28.413 2.391 -59.931 1.00 26.11 290 GLY B O 1
ATOM 5090 N N . PHE B 2 291 ? -30.375 1.465 -60.045 1.00 22.26 291 PHE B N 1
ATOM 5091 C CA . PHE B 2 291 ? -31.008 2.549 -60.750 1.00 25.31 291 PHE B CA 1
ATOM 5092 C C . PHE B 2 291 ? -31.639 3.455 -59.716 1.00 20.77 291 PHE B C 1
ATOM 5093 O O . PHE B 2 291 ? -32.741 3.272 -59.388 1.00 21.88 291 PHE B O 1
ATOM 5101 N N . THR B 2 292 ? -30.887 4.382 -59.181 1.00 20.77 292 THR B N 1
ATOM 5102 C CA . THR B 2 292 ? -31.226 5.010 -57.919 1.00 21.88 292 THR B CA 1
ATOM 5103 C C . THR B 2 292 ? -32.478 5.854 -57.932 1.00 23.42 292 THR B C 1
ATOM 5104 O O . THR B 2 292 ? -32.749 6.498 -58.872 1.00 22.36 292 THR B O 1
ATOM 5108 N N . ARG B 2 293 ? -33.197 5.817 -56.833 1.00 20.49 293 ARG B N 1
ATOM 5109 C CA . ARG B 2 293 ? -34.433 6.504 -56.633 1.00 28.50 293 ARG B CA 1
ATOM 5110 C C . ARG B 2 293 ? -34.220 7.996 -56.630 1.00 32.80 293 ARG B C 1
ATOM 5111 O O . ARG B 2 293 ? -35.102 8.722 -56.868 1.00 31.87 293 ARG B O 1
ATOM 5119 N N . ILE B 2 294 ? -33.007 8.395 -56.357 1.00 26.72 294 ILE B N 1
ATOM 5120 C CA . ILE B 2 294 ? -32.612 9.769 -56.218 1.00 29.49 294 ILE B CA 1
ATOM 5121 C C . ILE B 2 294 ? -32.748 10.615 -57.524 1.00 32.39 294 ILE B C 1
ATOM 5122 O O . ILE B 2 294 ? -32.925 11.773 -57.471 1.00 30.22 294 ILE B O 1
ATOM 5127 N N . GLN B 2 295 ? -32.730 9.962 -58.667 1.00 27.84 295 GLN B N 1
ATOM 5128 C CA . GLN B 2 295 ? -32.784 10.608 -59.919 1.00 27.12 295 GLN B CA 1
ATOM 5129 C C . GLN B 2 295 ? -34.047 11.453 -60.057 1.00 33.47 295 GLN B C 1
ATOM 5130 O O . GLN B 2 295 ? -35.125 11.007 -59.843 1.00 30.24 295 GLN B O 1
ATOM 5136 N N . LYS B 2 296 ? -33.859 12.723 -60.304 1.00 33.21 296 LYS B N 1
ATOM 5137 C CA . LYS B 2 296 ? -34.922 13.633 -60.653 1.00 37.65 296 LYS B CA 1
ATOM 5138 C C . LYS B 2 296 ? -35.520 13.464 -62.036 1.00 35.41 296 LYS B C 1
ATOM 5139 O O . LYS B 2 296 ? -36.666 13.663 -62.209 1.00 35.54 296 LYS B O 1
ATOM 5145 N N . ASN B 2 297 ? -34.710 13.120 -63.009 1.00 33.49 297 ASN B N 1
ATOM 5146 C CA . ASN B 2 297 ? -35.152 13.035 -64.369 1.00 34.22 297 ASN B CA 1
ATOM 5147 C C . ASN B 2 297 ? -34.763 11.753 -65.088 1.00 33.84 297 ASN B C 1
ATOM 5148 O O . ASN B 2 297 ? -34.092 11.767 -66.067 1.00 38.26 297 ASN B O 1
ATOM 5153 N N . PRO B 2 298 ? -35.208 10.624 -64.605 1.00 30.53 298 PRO B N 1
ATOM 5154 C CA . PRO B 2 298 ? -34.813 9.349 -65.186 1.00 32.25 298 PRO B CA 1
ATOM 5155 C C . PRO B 2 298 ? -35.351 9.090 -66.583 1.00 31.51 298 PRO B C 1
ATOM 5156 O O . PRO B 2 298 ? -36.431 9.494 -66.852 1.00 31.68 298 PRO B O 1
ATOM 5160 N N . LYS B 2 299 ? -34.569 8.425 -67.409 1.00 33.89 299 LYS B N 1
ATOM 5161 C CA . LYS B 2 299 ? -34.865 8.117 -68.801 1.00 33.37 299 LYS B CA 1
ATOM 5162 C C . LYS B 2 299 ? -34.535 6.685 -69.205 1.00 38.33 299 LYS B C 1
ATOM 5163 O O . LYS B 2 299 ? -33.685 6.065 -68.623 1.00 34.83 299 LYS B O 1
ATOM 5169 N N . VAL B 2 300 ? -35.195 6.178 -70.219 1.00 31.19 300 VAL B N 1
ATOM 5170 C CA . VAL B 2 300 ? -34.820 4.910 -70.795 1.00 31.10 300 VAL B CA 1
ATOM 5171 C C . VAL B 2 300 ? -34.771 4.986 -72.314 1.00 34.98 300 VAL B C 1
ATOM 5172 O O . VAL B 2 300 ? -35.412 5.796 -72.888 1.00 38.67 300 VAL B O 1
ATOM 5176 N N . LEU B 2 301 ? -34.024 4.125 -72.943 1.00 31.51 301 LEU B N 1
ATOM 5177 C CA . LEU B 2 301 ? -34.047 4.035 -74.357 1.00 28.33 301 LEU B CA 1
ATOM 5178 C C . LEU B 2 301 ? -34.762 2.790 -74.824 1.00 32.03 301 LEU B C 1
ATOM 5179 O O . LEU B 2 301 ? -34.418 1.718 -74.457 1.00 29.84 301 LEU B O 1
ATOM 5184 N N . ILE B 2 302 ? -35.788 2.979 -75.625 1.00 28.92 302 ILE B N 1
ATOM 5185 C CA . ILE B 2 302 ? -36.500 1.917 -76.277 1.00 31.43 302 ILE B CA 1
ATOM 5186 C C . ILE B 2 302 ? -36.611 2.135 -77.803 1.00 37.14 302 ILE B C 1
ATOM 5187 O O . ILE B 2 302 ? -37.079 3.108 -78.239 1.00 36.21 302 ILE B O 1
ATOM 5192 N N . LYS B 2 303 ? -36.059 1.235 -78.573 1.00 42.76 303 LYS B N 1
ATOM 5193 C CA . LYS B 2 303 ? -36.012 1.372 -80.006 1.00 43.22 303 LYS B CA 1
ATOM 5194 C C . LYS B 2 303 ? -35.666 2.725 -80.474 1.00 42.50 303 LYS B C 1
ATOM 5195 O O . LYS B 2 303 ? -36.370 3.299 -81.212 1.00 49.54 303 LYS B O 1
ATOM 5201 N N . GLY B 2 304 ? -34.576 3.248 -79.981 1.00 52.21 304 GLY B N 1
ATOM 5202 C CA . GLY B 2 304 ? -33.999 4.446 -80.508 1.00 44.90 304 GLY B CA 1
ATOM 5203 C C . GLY B 2 304 ? -34.609 5.697 -79.979 1.00 39.72 304 GLY B C 1
ATOM 5204 O O . GLY B 2 304 ? -34.159 6.753 -80.245 1.00 39.25 304 GLY B O 1
ATOM 5205 N N . GLU B 2 305 ? -35.609 5.545 -79.165 1.00 46.15 305 GLU B N 1
ATOM 5206 C CA . GLU B 2 305 ? -36.218 6.670 -78.532 1.00 44.49 305 GLU B CA 1
ATOM 5207 C C . GLU B 2 305 ? -35.996 6.725 -77.051 1.00 44.40 305 GLU B C 1
ATOM 5208 O O . GLU B 2 305 ? -35.993 5.736 -76.386 1.00 40.76 305 GLU B O 1
ATOM 5214 N N . VAL B 2 306 ? -35.810 7.924 -76.560 1.00 36.78 306 VAL B N 1
ATOM 5215 C CA . VAL B 2 306 ? -35.789 8.176 -75.156 1.00 40.07 306 VAL B CA 1
ATOM 5216 C C . VAL B 2 306 ? -37.207 8.370 -74.650 1.00 38.87 306 VAL B C 1
ATOM 5217 O O . VAL B 2 306 ? -37.987 8.948 -75.328 1.00 42.55 306 VAL B O 1
ATOM 5221 N N . PHE B 2 307 ? -37.526 7.855 -73.481 1.00 30.78 307 PHE B N 1
ATOM 5222 C CA . PHE B 2 307 ? -38.785 8.117 -72.836 1.00 30.49 307 PHE B CA 1
ATOM 5223 C C . PHE B 2 307 ? -38.543 8.413 -71.364 1.00 35.47 307 PHE B C 1
ATOM 5224 O O . PHE B 2 307 ? -37.570 7.972 -70.813 1.00 31.95 307 PHE B O 1
ATOM 5232 N N . ASP B 2 308 ? -39.427 9.167 -70.738 1.00 32.52 308 ASP B N 1
ATOM 5233 C CA . ASP B 2 308 ? -39.286 9.508 -69.337 1.00 40.33 308 ASP B CA 1
ATOM 5234 C C . ASP B 2 308 ? -39.748 8.425 -68.392 1.00 39.74 308 ASP B C 1
ATOM 5235 O O . ASP B 2 308 ? -40.731 7.780 -68.624 1.00 32.75 308 ASP B O 1
ATOM 5240 N N . VAL B 2 309 ? -39.047 8.285 -67.297 1.00 37.31 309 VAL B N 1
ATOM 5241 C CA . VAL B 2 309 ? -39.538 7.460 -66.229 1.00 33.10 309 VAL B CA 1
ATOM 5242 C C . VAL B 2 309 ? -40.472 8.288 -65.409 1.00 31.56 309 VAL B C 1
ATOM 5243 O O . VAL B 2 309 ? -40.126 9.346 -64.991 1.00 32.92 309 VAL B O 1
ATOM 5247 N N . VAL B 2 310 ? -41.656 7.763 -65.175 1.00 29.64 310 VAL B N 1
ATOM 5248 C CA . VAL B 2 310 ? -42.688 8.427 -64.408 1.00 29.51 310 VAL B CA 1
ATOM 5249 C C . VAL B 2 310 ? -43.051 7.832 -63.034 1.00 34.92 310 VAL B C 1
ATOM 5250 O O . VAL B 2 310 ? -43.181 6.642 -62.859 1.00 30.86 310 VAL B O 1
ATOM 5254 N N . GLY B 2 311 ? -43.205 8.709 -62.066 1.00 31.07 311 GLY B N 1
ATOM 5255 C CA . GLY B 2 311 ? -43.531 8.334 -60.713 1.00 28.44 311 GLY B CA 1
ATOM 5256 C C . GLY B 2 311 ? -42.289 7.900 -59.975 1.00 31.32 311 GLY B C 1
ATOM 5257 O O . GLY B 2 311 ? -41.256 7.842 -60.552 1.00 28.66 311 GLY B O 1
ATOM 5258 N N . ARG B 2 312 ? -42.403 7.603 -58.709 1.00 30.73 312 ARG B N 1
ATOM 5259 C CA . ARG B 2 312 ? -41.262 7.154 -57.968 1.00 32.90 312 ARG B CA 1
ATOM 5260 C C . ARG B 2 312 ? -40.717 5.868 -58.482 1.00 30.66 312 ARG B C 1
ATOM 5261 O O . ARG B 2 312 ? -41.455 5.015 -58.857 1.00 30.43 312 ARG B O 1
ATOM 5269 N N . ILE B 2 313 ? -39.400 5.781 -58.523 1.00 30.94 313 ILE B N 1
ATOM 5270 C CA . ILE B 2 313 ? -38.687 4.551 -58.779 1.00 27.85 313 ILE B CA 1
ATOM 5271 C C . ILE B 2 313 ? -38.916 3.580 -57.619 1.00 23.08 313 ILE B C 1
ATOM 5272 O O . ILE B 2 313 ? -38.790 3.932 -56.503 1.00 21.98 313 ILE B O 1
ATOM 5277 N N . CYS B 2 314 ? -39.358 2.384 -57.923 1.00 21.75 314 CYS B N 1
ATOM 5278 C CA . CYS B 2 314 ? -39.543 1.336 -56.911 1.00 21.19 314 CYS B CA 1
ATOM 5279 C C . CYS B 2 314 ? -38.300 0.525 -56.710 1.00 17.12 314 CYS B C 1
ATOM 5280 O O . CYS B 2 314 ? -37.421 0.662 -57.426 1.00 18.92 314 CYS B O 1
ATOM 5283 N N . MET B 2 315 ? -38.279 -0.335 -55.722 1.00 21.33 315 MET B N 1
ATOM 5284 C CA . MET B 2 315 ? -37.126 -1.169 -55.437 1.00 21.31 315 MET B CA 1
ATOM 5285 C C . MET B 2 315 ? -36.750 -2.068 -56.621 1.00 21.00 315 MET B C 1
ATOM 5286 O O . MET B 2 315 ? -35.631 -2.244 -56.891 1.00 17.92 315 MET B O 1
ATOM 5291 N N . ASP B 2 316 ? -37.743 -2.638 -57.260 1.00 20.48 316 ASP B N 1
ATOM 5292 C CA . ASP B 2 316 ? -37.555 -3.589 -58.338 1.00 22.92 316 ASP B CA 1
ATOM 5293 C C . ASP B 2 316 ? -38.160 -3.229 -59.681 1.00 24.47 316 ASP B C 1
ATOM 5294 O O . ASP B 2 316 ? -37.982 -3.912 -60.619 1.00 33.02 316 ASP B O 1
ATOM 5299 N N . GLN B 2 317 ? -38.899 -2.162 -59.730 1.00 24.46 317 GLN B N 1
ATOM 5300 C CA . GLN B 2 317 ? -39.643 -1.777 -60.886 1.00 24.77 317 GLN B CA 1
ATOM 5301 C C . GLN B 2 317 ? -39.687 -0.261 -61.156 1.00 20.22 317 GLN B C 1
ATOM 5302 O O . GLN B 2 317 ? -39.637 0.530 -60.282 1.00 21.91 317 GLN B O 1
ATOM 5308 N N . ILE B 2 318 ? -39.779 0.087 -62.407 1.00 25.13 318 ILE B N 1
ATOM 5309 C CA . ILE B 2 318 ? -40.103 1.433 -62.831 1.00 26.54 318 ILE B CA 1
ATOM 5310 C C . ILE B 2 318 ? -41.211 1.493 -63.893 1.00 29.46 318 ILE B C 1
ATOM 5311 O O . ILE B 2 318 ? -41.461 0.555 -64.592 1.00 24.42 318 ILE B O 1
ATOM 5316 N N . MET B 2 319 ? -41.840 2.645 -63.974 1.00 28.62 319 MET B N 1
ATOM 5317 C CA . MET B 2 319 ? -42.850 2.972 -64.963 1.00 31.38 319 MET B CA 1
ATOM 5318 C C . MET B 2 319 ? -42.351 3.996 -65.955 1.00 29.65 319 MET B C 1
ATOM 5319 O O . MET B 2 319 ? -41.677 4.927 -65.594 1.00 28.56 319 MET B O 1
ATOM 5324 N N . VAL B 2 320 ? -42.694 3.776 -67.201 1.00 26.33 320 VAL B N 1
ATOM 5325 C CA . VAL B 2 320 ? -42.281 4.573 -68.334 1.00 29.62 320 VAL B CA 1
ATOM 5326 C C . VAL B 2 320 ? -43.439 5.032 -69.252 1.00 31.83 320 VAL B C 1
ATOM 5327 O O . VAL B 2 320 ? -44.263 4.267 -69.624 1.00 28.44 320 VAL B O 1
ATOM 5331 N N . ARG B 2 321 ? -43.474 6.290 -69.606 1.00 31.06 321 ARG B N 1
ATOM 5332 C CA . ARG B 2 321 ? -44.517 6.755 -70.486 1.00 35.33 321 ARG B CA 1
ATOM 5333 C C . ARG B 2 321 ? -44.073 6.646 -71.914 1.00 35.36 321 ARG B C 1
ATOM 5334 O O . ARG B 2 321 ? -43.109 7.241 -72.299 1.00 38.17 321 ARG B O 1
ATOM 5342 N N . ILE B 2 322 ? -44.796 5.877 -72.686 1.00 31.50 322 ILE B N 1
ATOM 5343 C CA . ILE B 2 322 ? -44.508 5.799 -74.069 1.00 35.69 322 ILE B CA 1
ATOM 5344 C C . ILE B 2 322 ? -45.369 6.850 -74.763 1.00 40.83 322 ILE B C 1
ATOM 5345 O O . ILE B 2 322 ? -46.564 6.747 -74.797 1.00 43.57 322 ILE B O 1
ATOM 5350 N N . ASP B 2 323 ? -44.736 7.883 -75.270 1.00 37.60 323 ASP B N 1
ATOM 5351 C CA . ASP B 2 323 ? -45.433 8.980 -75.918 1.00 37.86 323 ASP B CA 1
ATOM 5352 C C . ASP B 2 323 ? -45.028 9.175 -77.366 1.00 41.10 323 ASP B C 1
ATOM 5353 O O . ASP B 2 323 ? -45.048 10.259 -77.862 1.00 40.23 323 ASP B O 1
ATOM 5358 N N . LYS B 2 324 ? -44.629 8.094 -78.002 1.00 36.99 324 LYS B N 1
ATOM 5359 C CA . LYS B 2 324 ? -44.294 8.066 -79.385 1.00 41.82 324 LYS B CA 1
ATOM 5360 C C . LYS B 2 324 ? -44.823 6.802 -80.037 1.00 51.15 324 LYS B C 1
ATOM 5361 O O . LYS B 2 324 ? -44.987 5.795 -79.403 1.00 56.07 324 LYS B O 1
ATOM 5367 N N . ASP B 2 325 ? -45.031 6.828 -81.324 1.00 60.95 325 ASP B N 1
ATOM 5368 C CA . ASP B 2 325 ? -45.497 5.655 -81.989 1.00 66.92 325 ASP B CA 1
ATOM 5369 C C . ASP B 2 325 ? -44.295 4.822 -82.289 1.00 68.87 325 ASP B C 1
ATOM 5370 O O . ASP B 2 325 ? -43.351 5.284 -82.867 1.00 74.22 325 ASP B O 1
ATOM 5375 N N . ILE B 2 326 ? -44.308 3.601 -81.808 1.00 62.90 326 ILE B N 1
ATOM 5376 C CA . ILE B 2 326 ? -43.222 2.693 -81.968 1.00 53.43 326 ILE B CA 1
ATOM 5377 C C . ILE B 2 326 ? -43.863 1.357 -81.779 1.00 54.07 326 ILE B C 1
ATOM 5378 O O . ILE B 2 326 ? -44.852 1.284 -81.107 1.00 51.52 326 ILE B O 1
ATOM 5383 N N . ASP B 2 327 ? -43.284 0.303 -82.316 1.00 52.57 327 ASP B N 1
ATOM 5384 C CA . ASP B 2 327 ? -43.880 -1.013 -82.142 1.00 59.54 327 ASP B CA 1
ATOM 5385 C C . ASP B 2 327 ? -43.260 -1.651 -80.907 1.00 57.02 327 ASP B C 1
ATOM 5386 O O . ASP B 2 327 ? -42.135 -2.056 -80.942 1.00 62.15 327 ASP B O 1
ATOM 5391 N N . ILE B 2 328 ? -44.000 -1.761 -79.827 1.00 49.27 328 ILE B N 1
ATOM 5392 C CA . ILE B 2 328 ? -43.476 -2.408 -78.648 1.00 43.62 328 ILE B CA 1
ATOM 5393 C C . ILE B 2 328 ? -44.393 -3.451 -78.044 1.00 44.84 328 ILE B C 1
ATOM 5394 O O . ILE B 2 328 ? -45.580 -3.299 -78.060 1.00 44.05 328 ILE B O 1
ATOM 5399 N N . LYS B 2 329 ? -43.800 -4.500 -77.500 1.00 42.02 329 LYS B N 1
ATOM 5400 C CA . LYS B 2 329 ? -44.496 -5.558 -76.775 1.00 47.31 329 LYS B CA 1
ATOM 5401 C C . LYS B 2 329 ? -43.774 -6.012 -75.509 1.00 46.87 329 LYS B C 1
ATOM 5402 O O . LYS B 2 329 ? -42.601 -5.823 -75.374 1.00 38.94 329 LYS B O 1
ATOM 5408 N N . VAL B 2 330 ? -44.496 -6.690 -74.632 1.00 46.91 330 VAL B N 1
ATOM 5409 C CA . VAL B 2 330 ? -43.899 -7.264 -73.448 1.00 43.79 330 VAL B CA 1
ATOM 5410 C C . VAL B 2 330 ? -42.748 -8.182 -73.871 1.00 46.87 330 VAL B C 1
ATOM 5411 O O . VAL B 2 330 ? -42.865 -8.973 -74.775 1.00 43.51 330 VAL B O 1
ATOM 5415 N N . GLY B 2 331 ? -41.624 -7.993 -73.207 1.00 40.87 331 GLY B N 1
ATOM 5416 C CA . GLY B 2 331 ? -40.369 -8.607 -73.515 1.00 41.57 331 GLY B CA 1
ATOM 5417 C C . GLY B 2 331 ? -39.467 -7.905 -74.500 1.00 39.11 331 GLY B C 1
ATOM 5418 O O . GLY B 2 331 ? -38.385 -8.354 -74.701 1.00 48.06 331 GLY B O 1
ATOM 5419 N N . ASP B 2 332 ? -39.878 -6.799 -75.059 1.00 35.46 332 ASP B N 1
ATOM 5420 C CA . ASP B 2 332 ? -38.964 -5.979 -75.806 1.00 35.76 332 ASP B CA 1
ATOM 5421 C C . ASP B 2 332 ? -37.835 -5.423 -74.920 1.00 41.40 332 ASP B C 1
ATOM 5422 O O . ASP B 2 332 ? -38.011 -5.200 -73.772 1.00 33.28 332 ASP B O 1
ATOM 5427 N N . GLU B 2 333 ? -36.669 -5.230 -75.491 1.00 38.63 333 GLU B N 1
ATOM 5428 C CA . GLU B 2 333 ? -35.516 -4.740 -74.777 1.00 39.16 333 GLU B CA 1
ATOM 5429 C C . GLU B 2 333 ? -35.586 -3.246 -74.414 1.00 37.55 333 GLU B C 1
ATOM 5430 O O . GLU B 2 333 ? -36.117 -2.477 -75.142 1.00 37.29 333 GLU B O 1
ATOM 5436 N N . VAL B 2 334 ? -35.070 -2.895 -73.245 1.00 31.50 334 VAL B N 1
ATOM 5437 C CA . VAL B 2 334 ? -34.961 -1.548 -72.726 1.00 28.97 334 VAL B CA 1
ATOM 5438 C C . VAL B 2 334 ? -33.531 -1.229 -72.334 1.00 30.41 334 VAL B C 1
ATOM 5439 O O . VAL B 2 334 ? -32.904 -2.033 -71.728 1.00 32.28 334 VAL B O 1
ATOM 5443 N N . ILE B 2 335 ? -33.028 -0.064 -72.699 1.00 28.17 335 ILE B N 1
ATOM 5444 C CA . ILE B 2 335 ? -31.691 0.337 -72.327 1.00 26.98 335 ILE B CA 1
ATOM 5445 C C . ILE B 2 335 ? -31.703 1.493 -71.359 1.00 30.79 335 ILE B C 1
ATOM 5446 O O . ILE B 2 335 ? -32.329 2.479 -71.584 1.00 30.25 335 ILE B O 1
ATOM 5451 N N . LEU B 2 336 ? -31.005 1.295 -70.265 1.00 26.99 336 LEU B N 1
ATOM 5452 C CA . LEU B 2 336 ? -30.911 2.212 -69.167 1.00 26.28 336 LEU B CA 1
ATOM 5453 C C . LEU B 2 336 ? -29.704 3.137 -69.201 1.00 26.67 336 LEU B C 1
ATOM 5454 O O . LEU B 2 336 ? -29.803 4.248 -68.833 1.00 30.77 336 LEU B O 1
ATOM 5459 N N . PHE B 2 337 ? -28.559 2.600 -69.550 1.00 26.77 337 PHE B N 1
ATOM 5460 C CA . PHE B 2 337 ? -27.390 3.358 -69.968 1.00 29.03 337 PHE B CA 1
ATOM 5461 C C . PHE B 2 337 ? -26.403 2.612 -70.817 1.00 27.75 337 PHE B C 1
ATOM 5462 O O . PHE B 2 337 ? -26.331 1.448 -70.773 1.00 26.51 337 PHE B O 1
ATOM 5470 N N . GLY B 2 338 ? -25.589 3.354 -71.526 1.00 29.43 338 GLY B N 1
ATOM 5471 C CA . GLY B 2 338 ? -24.600 2.839 -72.441 1.00 26.08 338 GLY B CA 1
ATOM 5472 C C . GLY B 2 338 ? -24.801 2.805 -73.934 1.00 30.06 338 GLY B C 1
ATOM 5473 O O . GLY B 2 338 ? -23.959 2.350 -74.604 1.00 29.16 338 GLY B O 1
ATOM 5474 N N . GLU B 2 339 ? -25.906 3.327 -74.447 1.00 35.94 339 GLU B N 1
ATOM 5475 C CA . GLU B 2 339 ? -26.130 3.488 -75.881 1.00 35.17 339 GLU B CA 1
ATOM 5476 C C . GLU B 2 339 ? -26.850 4.800 -76.165 1.00 38.96 339 GLU B C 1
ATOM 5477 O O . GLU B 2 339 ? -27.632 5.257 -75.382 1.00 35.84 339 GLU B O 1
ATOM 5483 N N . GLY B 2 340 ? -26.562 5.402 -77.294 1.00 39.72 340 GLY B N 1
ATOM 5484 C CA . GLY B 2 340 ? -27.251 6.596 -77.684 1.00 36.21 340 GLY B CA 1
ATOM 5485 C C . GLY B 2 340 ? -27.130 7.662 -76.644 1.00 39.02 340 GLY B C 1
ATOM 5486 O O . GLY B 2 340 ? -26.068 7.864 -76.136 1.00 41.23 340 GLY B O 1
ATOM 5487 N N . GLU B 2 341 ? -28.244 8.291 -76.312 1.00 36.42 341 GLU B N 1
ATOM 5488 C CA . GLU B 2 341 ? -28.315 9.396 -75.385 1.00 34.96 341 GLU B CA 1
ATOM 5489 C C . GLU B 2 341 ? -28.513 9.026 -73.936 1.00 33.63 341 GLU B C 1
ATOM 5490 O O . GLU B 2 341 ? -28.629 9.893 -73.149 1.00 34.01 341 GLU B O 1
ATOM 5496 N N . VAL B 2 342 ? -28.591 7.756 -73.599 1.00 36.18 342 VAL B N 1
ATOM 5497 C CA . VAL B 2 342 ? -28.615 7.384 -72.214 1.00 31.97 342 VAL B CA 1
ATOM 5498 C C . VAL B 2 342 ? -27.245 6.882 -71.809 1.00 31.81 342 VAL B C 1
ATOM 5499 O O . VAL B 2 342 ? -26.725 5.923 -72.330 1.00 31.07 342 VAL B O 1
ATOM 5503 N N . THR B 2 343 ? -26.665 7.615 -70.895 1.00 29.86 343 THR B N 1
ATOM 5504 C CA . THR B 2 343 ? -25.319 7.413 -70.479 1.00 29.69 343 THR B CA 1
ATOM 5505 C C . THR B 2 343 ? -25.164 7.566 -68.983 1.00 28.99 343 THR B C 1
ATOM 5506 O O . THR B 2 343 ? -25.953 8.213 -68.347 1.00 26.98 343 THR B O 1
ATOM 5510 N N . ALA B 2 344 ? -24.097 6.973 -68.475 1.00 28.33 344 ALA B N 1
ATOM 5511 C CA . ALA B 2 344 ? -23.749 7.042 -67.078 1.00 29.42 344 ALA B CA 1
ATOM 5512 C C . ALA B 2 344 ? -23.422 8.430 -66.617 1.00 29.42 344 ALA B C 1
ATOM 5513 O O . ALA B 2 344 ? -23.687 8.775 -65.521 1.00 26.96 344 ALA B O 1
ATOM 5515 N N . GLU B 2 345 ? -22.817 9.196 -67.502 1.00 29.20 345 GLU B N 1
ATOM 5516 C CA . GLU B 2 345 ? -22.549 10.601 -67.285 1.00 29.01 345 GLU B CA 1
ATOM 5517 C C . GLU B 2 345 ? -23.828 11.426 -67.128 1.00 29.37 345 GLU B C 1
ATOM 5518 O O . GLU B 2 345 ? -23.931 12.256 -66.277 1.00 31.26 345 GLU B O 1
ATOM 5524 N N . ARG B 2 346 ? -24.809 11.147 -67.952 1.00 30.78 346 ARG B N 1
ATOM 5525 C CA . ARG B 2 346 ? -26.072 11.827 -67.830 1.00 29.90 346 ARG B CA 1
ATOM 5526 C C . ARG B 2 346 ? -26.808 11.561 -66.522 1.00 27.36 346 ARG B C 1
ATOM 5527 O O . ARG B 2 346 ? -27.287 12.446 -65.913 1.00 33.42 346 ARG B O 1
ATOM 5535 N N . ILE B 2 347 ? -26.856 10.325 -66.090 1.00 26.44 347 ILE B N 1
ATOM 5536 C CA . ILE B 2 347 ? -27.416 9.958 -64.830 1.00 21.03 347 ILE B CA 1
ATOM 5537 C C . ILE B 2 347 ? -26.624 10.606 -63.701 1.00 23.41 347 ILE B C 1
ATOM 5538 O O . ILE B 2 347 ? -27.179 11.109 -62.797 1.00 21.46 347 ILE B O 1
ATOM 5543 N N . ALA B 2 348 ? -25.308 10.578 -63.814 1.00 23.26 348 ALA B N 1
ATOM 5544 C CA . ALA B 2 348 ? -24.421 11.187 -62.861 1.00 26.97 348 ALA B CA 1
ATOM 5545 C C . ALA B 2 348 ? -24.648 12.705 -62.741 1.00 26.53 348 ALA B C 1
ATOM 5546 O O . ALA B 2 348 ? -24.720 13.197 -61.694 1.00 27.50 348 ALA B O 1
ATOM 5548 N N . LYS B 2 349 ? -24.795 13.375 -63.843 1.00 29.56 349 LYS B N 1
ATOM 5549 C CA . LYS B 2 349 ? -25.021 14.776 -63.835 1.00 35.83 349 LYS B CA 1
ATOM 5550 C C . LYS B 2 349 ? -26.331 15.096 -63.143 1.00 33.05 349 LYS B C 1
ATOM 5551 O O . LYS B 2 349 ? -26.352 15.927 -62.313 1.00 35.87 349 LYS B O 1
ATOM 5557 N N . ASP B 2 350 ? -27.380 14.336 -63.421 1.00 33.53 350 ASP B N 1
ATOM 5558 C CA . ASP B 2 350 ? -28.682 14.505 -62.798 1.00 26.89 350 ASP B CA 1
ATOM 5559 C C . ASP B 2 350 ? -28.627 14.316 -61.307 1.00 28.87 350 ASP B C 1
ATOM 5560 O O . ASP B 2 350 ? -29.250 15.005 -60.621 1.00 28.77 350 ASP B O 1
ATOM 5565 N N . LEU B 2 351 ? -27.865 13.349 -60.848 1.00 27.70 351 LEU B N 1
ATOM 5566 C CA . LEU B 2 351 ? -27.579 13.063 -59.458 1.00 29.02 351 LEU B CA 1
ATOM 5567 C C . LEU B 2 351 ? -26.729 14.068 -58.717 1.00 27.19 351 LEU B C 1
ATOM 5568 O O . LEU B 2 351 ? -26.838 14.201 -57.555 1.00 27.78 351 LEU B O 1
ATOM 5573 N N . GLY B 2 352 ? -25.907 14.794 -59.423 1.00 26.55 352 GLY B N 1
ATOM 5574 C CA . GLY B 2 352 ? -24.776 15.469 -58.854 1.00 27.49 352 GLY B CA 1
ATOM 5575 C C . GLY B 2 352 ? -23.680 14.626 -58.263 1.00 29.91 352 GLY B C 1
ATOM 5576 O O . GLY B 2 352 ? -23.275 14.871 -57.199 1.00 32.53 352 GLY B O 1
ATOM 5577 N N . THR B 2 353 ? -23.243 13.620 -59.005 1.00 28.44 353 THR B N 1
ATOM 5578 C CA . THR B 2 353 ? -22.135 12.754 -58.703 1.00 27.90 353 THR B CA 1
ATOM 5579 C C . THR B 2 353 ? -21.383 12.532 -59.980 1.00 27.32 353 THR B C 1
ATOM 5580 O O . THR B 2 353 ? -21.517 13.280 -60.883 1.00 30.74 353 THR B O 1
ATOM 5584 N N . ILE B 2 354 ? -20.609 11.469 -60.040 1.00 28.99 354 ILE B N 1
ATOM 5585 C CA . ILE B 2 354 ? -19.720 11.208 -61.139 1.00 22.63 354 ILE B CA 1
ATOM 5586 C C . ILE B 2 354 ? -19.941 9.865 -61.771 1.00 22.26 354 ILE B C 1
ATOM 5587 O O . ILE B 2 354 ? -20.435 9.011 -61.163 1.00 25.33 354 ILE B O 1
ATOM 5592 N N . ASN B 2 355 ? -19.451 9.683 -62.966 1.00 23.42 355 ASN B N 1
ATOM 5593 C CA . ASN B 2 355 ? -19.677 8.473 -63.690 1.00 22.92 355 ASN B CA 1
ATOM 5594 C C . ASN B 2 355 ? -19.208 7.222 -62.953 1.00 26.35 355 ASN B C 1
ATOM 5595 O O . ASN B 2 355 ? -19.875 6.251 -62.992 1.00 25.40 355 ASN B O 1
ATOM 5600 N N . TYR B 2 356 ? -18.122 7.320 -62.218 1.00 23.92 356 TYR B N 1
ATOM 5601 C CA . TYR B 2 356 ? -17.547 6.210 -61.529 1.00 26.79 356 TYR B CA 1
ATOM 5602 C C . TYR B 2 356 ? -18.565 5.634 -60.580 1.00 27.23 356 TYR B C 1
ATOM 5603 O O . TYR B 2 356 ? -18.651 4.463 -60.439 1.00 25.94 356 TYR B O 1
ATOM 5612 N N . GLU B 2 357 ? -19.300 6.484 -59.901 1.00 28.07 357 GLU B N 1
ATOM 5613 C CA . GLU B 2 357 ? -20.295 6.033 -58.980 1.00 23.95 357 GLU B CA 1
ATOM 5614 C C . GLU B 2 357 ? -21.471 5.298 -59.588 1.00 24.79 357 GLU B C 1
ATOM 5615 O O . GLU B 2 357 ? -21.893 4.338 -59.066 1.00 27.56 357 GLU B O 1
ATOM 5621 N N . VAL B 2 358 ? -21.969 5.778 -60.697 1.00 25.60 358 VAL B N 1
ATOM 5622 C CA . VAL B 2 358 ? -23.051 5.132 -61.369 1.00 27.10 358 VAL B CA 1
ATOM 5623 C C . VAL B 2 358 ? -22.653 3.726 -61.796 1.00 25.02 358 VAL B C 1
ATOM 5624 O O . VAL B 2 358 ? -23.426 2.836 -61.729 1.00 24.70 358 VAL B O 1
ATOM 5628 N N . LEU B 2 359 ? -21.438 3.579 -62.250 1.00 22.11 359 LEU B N 1
ATOM 5629 C CA . LEU B 2 359 ? -20.931 2.304 -62.641 1.00 27.22 359 LEU B CA 1
ATOM 5630 C C . LEU B 2 359 ? -20.808 1.315 -61.478 1.00 24.44 359 LEU B C 1
ATOM 5631 O O . LEU B 2 359 ? -21.127 0.189 -61.600 1.00 27.97 359 LEU B O 1
ATOM 5636 N N . CYS B 2 360 ? -20.334 1.794 -60.354 1.00 21.25 360 CYS B N 1
ATOM 5637 C CA . CYS B 2 360 ? -20.195 1.014 -59.161 1.00 24.05 360 CYS B CA 1
ATOM 5638 C C . CYS B 2 360 ? -21.533 0.532 -58.550 1.00 24.23 360 CYS B C 1
ATOM 5639 O O . CYS B 2 360 ? -21.581 -0.488 -57.999 1.00 25.65 360 CYS B O 1
ATOM 5642 N N . MET B 2 361 ? -22.598 1.291 -58.740 1.00 23.29 361 MET B N 1
ATOM 5643 C CA . MET B 2 361 ? -23.917 1.064 -58.144 1.00 25.28 361 MET B CA 1
ATOM 5644 C C . MET B 2 361 ? -24.674 -0.190 -58.641 1.00 23.48 361 MET B C 1
ATOM 5645 O O . MET B 2 361 ? -25.629 -0.613 -58.063 1.00 19.37 361 MET B O 1
ATOM 5650 N N . ILE B 2 362 ? -24.228 -0.664 -59.761 1.00 21.11 362 ILE B N 1
ATOM 5651 C CA . ILE B 2 362 ? -24.953 -1.649 -60.434 1.00 22.87 362 ILE B CA 1
ATOM 5652 C C . ILE B 2 362 ? -25.008 -2.899 -59.489 1.00 22.06 362 ILE B C 1
ATOM 5653 O O . ILE B 2 362 ? -23.975 -3.401 -59.229 1.00 23.13 362 ILE B O 1
ATOM 5658 N N A SER B 2 363 ? -26.087 -3.661 -59.013 0.50 22.46 363 SER B N 1
ATOM 5659 N N B SER B 2 363 ? -25.997 -3.673 -59.007 0.50 20.90 363 SER B N 1
ATOM 5660 C CA A SER B 2 363 ? -26.138 -4.531 -57.876 0.50 21.34 363 SER B CA 1
ATOM 5661 C CA B SER B 2 363 ? -26.010 -4.351 -57.756 0.50 18.79 363 SER B CA 1
ATOM 5662 C C A SER B 2 363 ? -25.684 -5.881 -58.262 0.50 19.13 363 SER B C 1
ATOM 5663 C C B SER B 2 363 ? -25.823 -5.817 -58.159 0.50 17.73 363 SER B C 1
ATOM 5664 O O A SER B 2 363 ? -25.675 -6.232 -59.393 0.50 18.32 363 SER B O 1
ATOM 5665 O O B SER B 2 363 ? -25.682 -6.141 -59.306 0.50 17.12 363 SER B O 1
ATOM 5670 N N . ARG B 2 364 ? -25.704 -6.710 -57.203 1.00 16.90 364 ARG B N 1
ATOM 5671 C CA . ARG B 2 364 ? -25.280 -8.075 -57.090 1.00 18.65 364 ARG B CA 1
ATOM 5672 C C . ARG B 2 364 ? -26.178 -8.941 -57.980 1.00 19.00 364 ARG B C 1
ATOM 5673 O O . ARG B 2 364 ? -25.714 -9.739 -58.688 1.00 21.20 364 ARG B O 1
ATOM 5681 N N . ARG B 2 365 ? -27.461 -8.668 -57.934 1.00 19.09 365 ARG B N 1
ATOM 5682 C CA . ARG B 2 365 ? -28.442 -9.401 -58.649 1.00 19.45 365 ARG B CA 1
ATOM 5683 C C . ARG B 2 365 ? -28.439 -9.076 -60.105 1.00 21.40 365 ARG B C 1
ATOM 5684 O O . ARG B 2 365 ? -29.106 -9.714 -60.810 1.00 25.44 365 ARG B O 1
ATOM 5692 N N . VAL B 2 366 ? -27.678 -8.104 -60.540 1.00 19.76 366 VAL B N 1
ATOM 5693 C CA . VAL B 2 366 ? -27.629 -7.799 -61.959 1.00 20.93 366 VAL B CA 1
ATOM 5694 C C . VAL B 2 366 ? -26.555 -8.642 -62.668 1.00 20.00 366 VAL B C 1
ATOM 5695 O O . VAL B 2 366 ? -25.436 -8.384 -62.558 1.00 20.72 366 VAL B O 1
ATOM 5699 N N . ASP B 2 367 ? -26.970 -9.661 -63.388 1.00 21.58 367 ASP B N 1
ATOM 5700 C CA . ASP B 2 367 ? -26.063 -10.573 -64.023 1.00 24.40 367 ASP B CA 1
ATOM 5701 C C . ASP B 2 367 ? -25.190 -9.790 -65.001 1.00 22.82 367 ASP B C 1
ATOM 5702 O O . ASP B 2 367 ? -25.650 -8.931 -65.654 1.00 22.16 367 ASP B O 1
ATOM 5707 N N . ARG B 2 368 ? -23.925 -10.105 -65.051 1.00 20.43 368 ARG B N 1
ATOM 5708 C CA . ARG B 2 368 ? -23.057 -9.574 -66.060 1.00 20.59 368 ARG B CA 1
ATOM 5709 C C . ARG B 2 368 ? -23.022 -10.548 -67.214 1.00 25.83 368 ARG B C 1
ATOM 5710 O O . ARG B 2 368 ? -22.684 -11.697 -67.051 1.00 21.74 368 ARG B O 1
ATOM 5718 N N . VAL B 2 369 ? -23.401 -10.042 -68.367 1.00 24.59 369 VAL B N 1
ATOM 5719 C CA . VAL B 2 369 ? -23.360 -10.758 -69.604 1.00 26.61 369 VAL B CA 1
ATOM 5720 C C . VAL B 2 369 ? -22.264 -10.255 -70.551 1.00 26.00 369 VAL B C 1
ATOM 5721 O O . VAL B 2 369 ? -22.324 -9.191 -71.070 1.00 29.62 369 VAL B O 1
ATOM 5725 N N . TYR B 2 370 ? -21.271 -11.092 -70.726 1.00 24.90 370 TYR B N 1
ATOM 5726 C CA . TYR B 2 370 ? -20.086 -10.836 -71.489 1.00 23.83 370 TYR B CA 1
ATOM 5727 C C . TYR B 2 370 ? -20.245 -11.223 -72.973 1.00 28.47 370 TYR B C 1
ATOM 5728 O O . TYR B 2 370 ? -20.587 -12.324 -73.304 1.00 26.07 370 TYR B O 1
ATOM 5737 N N . MET B 2 371 ? -20.025 -10.244 -73.826 1.00 29.57 371 MET B N 1
ATOM 5738 C CA . MET B 2 371 ? -20.060 -10.343 -75.265 1.00 32.06 371 MET B CA 1
ATOM 5739 C C . MET B 2 371 ? -18.677 -10.234 -75.868 1.00 34.59 371 MET B C 1
ATOM 5740 O O . MET B 2 371 ? -17.851 -9.528 -75.379 1.00 29.97 371 MET B O 1
ATOM 5745 N N . GLU B 2 372 ? -18.432 -10.972 -76.919 1.00 31.11 372 GLU B N 1
ATOM 5746 C CA . GLU B 2 372 ? -17.183 -10.904 -77.612 1.00 32.50 372 GLU B CA 1
ATOM 5747 C C . GLU B 2 372 ? -17.403 -11.317 -79.073 1.00 33.58 372 GLU B C 1
ATOM 5748 O O . GLU B 2 372 ? -18.048 -12.291 -79.329 1.00 28.08 372 GLU B O 1
ATOM 5754 N N . ASN B 2 373 ? -16.883 -10.531 -79.999 1.00 34.37 373 ASN B N 1
ATOM 5755 C CA . ASN B 2 373 ? -17.110 -10.732 -81.413 1.00 35.08 373 ASN B CA 1
ATOM 5756 C C . ASN B 2 373 ? -18.585 -10.691 -81.702 1.00 41.89 373 ASN B C 1
ATOM 5757 O O . ASN B 2 373 ? -19.069 -11.396 -82.535 1.00 36.27 373 ASN B O 1
ATOM 5762 N N . ASN B 2 374 ? -19.293 -9.899 -80.911 1.00 39.95 374 ASN B N 1
ATOM 5763 C CA . ASN B 2 374 ? -20.723 -9.751 -81.011 1.00 37.29 374 ASN B CA 1
ATOM 5764 C C . ASN B 2 374 ? -21.523 -11.039 -80.678 1.00 33.86 374 ASN B C 1
ATOM 5765 O O . ASN B 2 374 ? -22.642 -11.173 -81.004 1.00 29.17 374 ASN B O 1
ATOM 5770 N N . GLU B 2 375 ? -20.903 -11.958 -79.989 1.00 30.81 375 GLU B N 1
ATOM 5771 C CA . GLU B 2 375 ? -21.573 -13.122 -79.505 1.00 35.04 375 GLU B CA 1
ATOM 5772 C C . GLU B 2 375 ? -21.519 -13.175 -77.980 1.00 32.67 375 GLU B C 1
ATOM 5773 O O . GLU B 2 375 ? -20.552 -12.826 -77.373 1.00 26.94 375 GLU B O 1
ATOM 5779 N N . LEU B 2 376 ? -22.565 -13.676 -77.384 1.00 33.92 376 LEU B N 1
ATOM 5780 C CA . LEU B 2 376 ? -22.611 -13.817 -75.966 1.00 33.48 376 LEU B CA 1
ATOM 5781 C C . LEU B 2 376 ? -21.769 -14.992 -75.601 1.00 34.11 376 LEU B C 1
ATOM 5782 O O . LEU B 2 376 ? -22.007 -16.043 -76.056 1.00 37.80 376 LEU B O 1
ATOM 5787 N N . VAL B 2 377 ? -20.736 -14.783 -74.823 1.00 32.51 377 VAL B N 1
ATOM 5788 C CA . VAL B 2 377 ? -19.828 -15.819 -74.500 1.00 28.40 377 VAL B CA 1
ATOM 5789 C C . VAL B 2 377 ? -19.887 -16.329 -73.074 1.00 33.63 377 VAL B C 1
ATOM 5790 O O . VAL B 2 377 ? -19.414 -17.393 -72.771 1.00 36.31 377 VAL B O 1
ATOM 5794 N N . GLN B 2 378 ? -20.450 -15.543 -72.187 1.00 39.06 378 GLN B N 1
ATOM 5795 C CA . GLN B 2 378 ? -20.473 -15.885 -70.788 1.00 34.08 378 GLN B CA 1
ATOM 5796 C C . GLN B 2 378 ? -21.535 -15.137 -70.012 1.00 33.33 378 GLN B C 1
ATOM 5797 O O . GLN B 2 378 ? -21.692 -13.984 -70.182 1.00 30.33 378 GLN B O 1
ATOM 5803 N N . ILE B 2 379 ? -22.223 -15.818 -69.119 1.00 30.88 379 ILE B N 1
ATOM 5804 C CA . ILE B 2 379 ? -23.181 -15.194 -68.233 1.00 35.21 379 ILE B CA 1
ATOM 5805 C C . ILE B 2 379 ? -22.807 -15.400 -66.780 1.00 28.20 379 ILE B C 1
ATOM 5806 O O . ILE B 2 379 ? -22.769 -16.483 -66.324 1.00 27.90 379 ILE B O 1
ATOM 5811 N N . ASN B 2 380 ? -22.547 -14.336 -66.064 1.00 24.54 380 ASN B N 1
ATOM 5812 C CA . ASN B 2 380 ? -22.184 -14.462 -64.681 1.00 26.62 380 ASN B CA 1
ATOM 5813 C C . ASN B 2 380 ? -23.319 -14.103 -63.732 1.00 26.36 380 ASN B C 1
ATOM 5814 O O . ASN B 2 380 ? -23.816 -13.044 -63.766 1.00 28.22 380 ASN B O 1
ATOM 5819 N N . SER B 2 381 ? -23.676 -15.022 -62.878 1.00 27.63 381 SER B N 1
ATOM 5820 C CA . SER B 2 381 ? -24.671 -14.754 -61.881 1.00 27.99 381 SER B CA 1
ATOM 5821 C C . SER B 2 381 ? -23.998 -14.670 -60.560 1.00 28.76 381 SER B C 1
ATOM 5822 O O . SER B 2 381 ? -23.273 -15.537 -60.203 1.00 27.13 381 SER B O 1
ATOM 5825 N N . TYR B 2 382 ? -24.253 -13.610 -59.856 1.00 22.57 382 TYR B N 1
ATOM 5826 C CA . TYR B 2 382 ? -23.730 -13.509 -58.526 1.00 23.83 382 TYR B CA 1
ATOM 5827 C C . TYR B 2 382 ? -24.600 -14.180 -57.465 1.00 22.92 382 TYR B C 1
ATOM 5828 O O . TYR B 2 382 ? -24.236 -14.222 -56.357 1.00 24.71 382 TYR B O 1
ATOM 5837 N N . LEU B 2 383 ? -25.754 -14.686 -57.832 1.00 22.00 383 LEU B N 1
ATOM 5838 C CA . LEU B 2 383 ? -26.653 -15.342 -56.908 1.00 23.21 383 LEU B CA 1
ATOM 5839 C C . LEU B 2 383 ? -26.587 -16.870 -56.963 1.00 25.53 383 LEU B C 1
ATOM 5840 O O . LEU B 2 383 ? -26.722 -17.527 -56.008 1.00 27.62 383 LEU B O 1
ATOM 5845 N N . LEU B 2 384 ? -26.384 -17.409 -58.129 1.00 26.44 384 LEU B N 1
ATOM 5846 C CA . LEU B 2 384 ? -26.617 -18.781 -58.394 1.00 27.91 384 LEU B CA 1
ATOM 5847 C C . LEU B 2 384 ? -25.382 -19.657 -58.494 1.00 29.04 384 LEU B C 1
ATOM 5848 O O . LEU B 2 384 ? -24.331 -19.261 -58.849 1.00 28.14 384 LEU B O 1
ATOM 5853 N N . LYS C 1 3 ? -37.070 -2.779 16.251 1.00 54.18 3 LYS C N 1
ATOM 5854 C CA . LYS C 1 3 ? -36.164 -1.877 15.565 1.00 56.16 3 LYS C CA 1
ATOM 5855 C C . LYS C 1 3 ? -35.172 -2.521 14.565 1.00 53.16 3 LYS C C 1
ATOM 5856 O O . LYS C 1 3 ? -34.846 -1.923 13.568 1.00 53.84 3 LYS C O 1
ATOM 5862 N N . ILE C 1 4 ? -34.891 -3.768 14.522 1.00 47.24 4 ILE C N 1
ATOM 5863 C CA . ILE C 1 4 ? -34.389 -4.558 13.444 1.00 40.71 4 ILE C CA 1
ATOM 5864 C C . ILE C 1 4 ? -35.612 -5.057 12.748 1.00 40.01 4 ILE C C 1
ATOM 5865 O O . ILE C 1 4 ? -36.426 -5.672 13.351 1.00 40.68 4 ILE C O 1
ATOM 5870 N N . THR C 1 5 ? -35.765 -4.714 11.489 1.00 32.75 5 THR C N 1
ATOM 5871 C CA . THR C 1 5 ? -36.933 -5.118 10.752 1.00 37.40 5 THR C CA 1
ATOM 5872 C C . THR C 1 5 ? -36.752 -6.324 9.883 1.00 41.63 5 THR C C 1
ATOM 5873 O O . THR C 1 5 ? -37.665 -6.733 9.232 1.00 38.42 5 THR C O 1
ATOM 5877 N N . VAL C 1 6 ? -35.556 -6.870 9.866 1.00 38.45 6 VAL C N 1
ATOM 5878 C CA . VAL C 1 6 ? -35.305 -8.005 9.043 1.00 36.25 6 VAL C CA 1
ATOM 5879 C C . VAL C 1 6 ? -35.270 -9.312 9.806 1.00 34.06 6 VAL C C 1
ATOM 5880 O O . VAL C 1 6 ? -34.940 -9.363 10.938 1.00 29.54 6 VAL C O 1
ATOM 5884 N N . PRO C 1 7 ? -35.620 -10.388 9.144 1.00 31.92 7 PRO C N 1
ATOM 5885 C CA . PRO C 1 7 ? -35.531 -11.709 9.724 1.00 30.89 7 PRO C CA 1
ATOM 5886 C C . PRO C 1 7 ? -34.115 -12.175 10.042 1.00 32.46 7 PRO C C 1
ATOM 5887 O O . PRO C 1 7 ? -33.950 -12.916 10.960 1.00 32.43 7 PRO C O 1
ATOM 5891 N N . THR C 1 8 ? -33.140 -11.801 9.236 1.00 31.27 8 THR C N 1
ATOM 5892 C CA . THR C 1 8 ? -31.792 -12.345 9.335 1.00 27.84 8 THR C CA 1
ATOM 5893 C C . THR C 1 8 ? -30.781 -11.238 9.297 1.00 27.55 8 THR C C 1
ATOM 5894 O O . THR C 1 8 ? -30.808 -10.432 8.436 1.00 26.96 8 THR C O 1
ATOM 5898 N N . TRP C 1 9 ? -29.893 -11.216 10.252 1.00 27.98 9 TRP C N 1
ATOM 5899 C CA . TRP C 1 9 ? -28.953 -10.160 10.368 1.00 25.91 9 TRP C CA 1
ATOM 5900 C C . TRP C 1 9 ? -27.599 -10.617 10.817 1.00 26.04 9 TRP C C 1
ATOM 5901 O O . TRP C 1 9 ? -27.477 -11.665 11.318 1.00 28.55 9 TRP C O 1
ATOM 5912 N N . ALA C 1 10 ? -26.602 -9.785 10.613 1.00 24.17 10 ALA C N 1
ATOM 5913 C CA . ALA C 1 10 ? -25.310 -9.953 11.187 1.00 24.19 10 ALA C CA 1
ATOM 5914 C C . ALA C 1 10 ? -25.006 -8.908 12.219 1.00 23.59 10 ALA C C 1
ATOM 5915 O O . ALA C 1 10 ? -24.897 -7.760 11.953 1.00 22.65 10 ALA C O 1
ATOM 5917 N N . GLU C 1 11 ? -24.841 -9.394 13.409 1.00 22.29 11 GLU C N 1
ATOM 5918 C CA . GLU C 1 11 ? -24.504 -8.602 14.505 1.00 24.32 11 GLU C CA 1
ATOM 5919 C C . GLU C 1 11 ? -22.994 -8.526 14.660 1.00 24.96 11 GLU C C 1
ATOM 5920 O O . GLU C 1 11 ? -22.309 -9.513 14.777 1.00 24.11 11 GLU C O 1
ATOM 5926 N N . ILE C 1 12 ? -22.501 -7.311 14.689 1.00 26.17 12 ILE C N 1
ATOM 5927 C CA . ILE C 1 12 ? -21.113 -7.060 14.948 1.00 31.01 12 ILE C CA 1
ATOM 5928 C C . ILE C 1 12 ? -20.850 -6.276 16.226 1.00 28.76 12 ILE C C 1
ATOM 5929 O O . ILE C 1 12 ? -21.269 -5.178 16.397 1.00 27.45 12 ILE C O 1
ATOM 5934 N N . ASN C 1 13 ? -20.068 -6.863 17.080 1.00 29.18 13 ASN C N 1
ATOM 5935 C CA . ASN C 1 13 ? -19.717 -6.245 18.308 1.00 28.31 13 ASN C CA 1
ATOM 5936 C C . ASN C 1 13 ? -18.496 -5.385 18.106 1.00 26.43 13 ASN C C 1
ATOM 5937 O O . ASN C 1 13 ? -17.404 -5.840 18.034 1.00 27.44 13 ASN C O 1
ATOM 5942 N N . LEU C 1 14 ? -18.728 -4.105 18.070 1.00 26.03 14 LEU C N 1
ATOM 5943 C CA . LEU C 1 14 ? -17.692 -3.144 17.887 1.00 27.83 14 LEU C CA 1
ATOM 5944 C C . LEU C 1 14 ? -16.660 -3.240 18.985 1.00 28.35 14 LEU C C 1
ATOM 5945 O O . LEU C 1 14 ? -15.531 -3.091 18.738 1.00 25.29 14 LEU C O 1
ATOM 5950 N N . ASP C 1 15 ? -17.092 -3.528 20.188 1.00 27.48 15 ASP C N 1
ATOM 5951 C CA . ASP C 1 15 ? -16.214 -3.627 21.313 1.00 30.07 15 ASP C CA 1
ATOM 5952 C C . ASP C 1 15 ? -15.195 -4.743 21.165 1.00 26.63 15 ASP C C 1
ATOM 5953 O O . ASP C 1 15 ? -14.110 -4.595 21.571 1.00 27.20 15 ASP C O 1
ATOM 5958 N N . ASN C 1 16 ? -15.604 -5.851 20.595 1.00 25.30 16 ASN C N 1
ATOM 5959 C CA . ASN C 1 16 ? -14.750 -6.980 20.393 1.00 28.25 16 ASN C CA 1
ATOM 5960 C C . ASN C 1 16 ? -13.610 -6.651 19.442 1.00 34.97 16 ASN C C 1
ATOM 5961 O O . ASN C 1 16 ? -12.533 -7.112 19.642 1.00 36.44 16 ASN C O 1
ATOM 5966 N N . LEU C 1 17 ? -13.870 -5.846 18.421 1.00 33.17 17 LEU C N 1
ATOM 5967 C CA . LEU C 1 17 ? -12.836 -5.346 17.518 1.00 33.13 17 LEU C CA 1
ATOM 5968 C C . LEU C 1 17 ? -11.835 -4.473 18.247 1.00 33.08 17 LEU C C 1
ATOM 5969 O O . LEU C 1 17 ? -10.688 -4.552 17.991 1.00 32.42 17 LEU C O 1
ATOM 5974 N N . ARG C 1 18 ? -12.316 -3.637 19.138 1.00 32.83 18 ARG C N 1
ATOM 5975 C CA . ARG C 1 18 ? -11.483 -2.782 19.933 1.00 35.06 18 ARG C CA 1
ATOM 5976 C C . ARG C 1 18 ? -10.589 -3.681 20.760 1.00 35.14 18 ARG C C 1
ATOM 5977 O O . ARG C 1 18 ? -9.456 -3.411 20.921 1.00 40.49 18 ARG C O 1
ATOM 5985 N N . PHE C 1 19 ? -11.139 -4.751 21.285 1.00 37.18 19 PHE C N 1
ATOM 5986 C CA . PHE C 1 19 ? -10.424 -5.696 22.106 1.00 35.49 19 PHE C CA 1
ATOM 5987 C C . PHE C 1 19 ? -9.330 -6.429 21.349 1.00 37.07 19 PHE C C 1
ATOM 5988 O O . PHE C 1 19 ? -8.240 -6.499 21.800 1.00 32.40 19 PHE C O 1
ATOM 5996 N N . ASN C 1 20 ? -9.638 -6.923 20.166 1.00 38.03 20 ASN C N 1
ATOM 5997 C CA . ASN C 1 20 ? -8.643 -7.525 19.322 1.00 36.31 20 ASN C CA 1
ATOM 5998 C C . ASN C 1 20 ? -7.521 -6.583 18.910 1.00 31.92 20 ASN C C 1
ATOM 5999 O O . ASN C 1 20 ? -6.382 -6.935 18.976 1.00 30.04 20 ASN C O 1
ATOM 6004 N N . LEU C 1 21 ? -7.866 -5.384 18.535 1.00 30.70 21 LEU C N 1
ATOM 6005 C CA . LEU C 1 21 ? -6.884 -4.436 18.115 1.00 35.76 21 LEU C CA 1
ATOM 6006 C C . LEU C 1 21 ? -5.893 -4.075 19.246 1.00 40.63 21 LEU C C 1
ATOM 6007 O O . LEU C 1 21 ? -4.719 -3.934 19.028 1.00 41.49 21 LEU C O 1
ATOM 6012 N N . ASN C 1 22 ? -6.402 -3.932 20.450 1.00 42.01 22 ASN C N 1
ATOM 6013 C CA . ASN C 1 22 ? -5.592 -3.617 21.597 1.00 37.86 22 ASN C CA 1
ATOM 6014 C C . ASN C 1 22 ? -4.631 -4.711 21.889 1.00 32.49 22 ASN C C 1
ATOM 6015 O O . ASN C 1 22 ? -3.528 -4.461 22.242 1.00 29.87 22 ASN C O 1
ATOM 6020 N N . ASN C 1 23 ? -5.083 -5.929 21.739 1.00 29.02 23 ASN C N 1
ATOM 6021 C CA . ASN C 1 23 ? -4.210 -7.045 21.887 1.00 33.78 23 ASN C CA 1
ATOM 6022 C C . ASN C 1 23 ? -3.071 -7.097 20.872 1.00 40.95 23 ASN C C 1
ATOM 6023 O O . ASN C 1 23 ? -1.965 -7.422 21.205 1.00 38.65 23 ASN C O 1
ATOM 6028 N N . ILE C 1 24 ? -3.365 -6.741 19.637 1.00 38.69 24 ILE C N 1
ATOM 6029 C CA . ILE C 1 24 ? -2.381 -6.706 18.584 1.00 35.88 24 ILE C CA 1
ATOM 6030 C C . ILE C 1 24 ? -1.346 -5.662 18.842 1.00 38.26 24 ILE C C 1
ATOM 6031 O O . ILE C 1 24 ? -0.205 -5.883 18.668 1.00 36.76 24 ILE C O 1
ATOM 6036 N N . LYS C 1 25 ? -1.788 -4.510 19.275 1.00 38.75 25 LYS C N 1
ATOM 6037 C CA . LYS C 1 25 ? -0.899 -3.444 19.592 1.00 43.92 25 LYS C CA 1
ATOM 6038 C C . LYS C 1 25 ? 0.045 -3.861 20.702 1.00 51.31 25 LYS C C 1
ATOM 6039 O O . LYS C 1 25 ? 1.162 -3.486 20.683 1.00 56.23 25 LYS C O 1
ATOM 6045 N N . ASN C 1 26 ? -0.409 -4.651 21.654 1.00 52.77 26 ASN C N 1
ATOM 6046 C CA . ASN C 1 26 ? 0.419 -5.051 22.798 1.00 54.59 26 ASN C CA 1
ATOM 6047 C C . ASN C 1 26 ? 1.624 -5.838 22.369 1.00 53.12 26 ASN C C 1
ATOM 6048 O O . ASN C 1 26 ? 2.649 -5.797 23.003 1.00 49.25 26 ASN C O 1
ATOM 6053 N N . LEU C 1 27 ? 1.458 -6.557 21.278 1.00 46.46 27 LEU C N 1
ATOM 6054 C CA . LEU C 1 27 ? 2.502 -7.309 20.641 1.00 46.06 27 LEU C CA 1
ATOM 6055 C C . LEU C 1 27 ? 3.477 -6.444 19.927 1.00 44.41 27 LEU C C 1
ATOM 6056 O O . LEU C 1 27 ? 4.449 -6.940 19.487 1.00 50.17 27 LEU C O 1
ATOM 6061 N N . LEU C 1 28 ? 3.230 -5.160 19.813 1.00 43.68 28 LEU C N 1
ATOM 6062 C CA . LEU C 1 28 ? 4.038 -4.310 18.960 1.00 46.08 28 LEU C CA 1
ATOM 6063 C C . LEU C 1 28 ? 4.645 -3.125 19.712 1.00 53.44 28 LEU C C 1
ATOM 6064 O O . LEU C 1 28 ? 4.222 -2.800 20.772 1.00 52.85 28 LEU C O 1
ATOM 6069 N N . GLU C 1 29 ? 5.621 -2.470 19.114 1.00 60.07 29 GLU C N 1
ATOM 6070 C CA . GLU C 1 29 ? 6.316 -1.354 19.708 1.00 60.90 29 GLU C CA 1
ATOM 6071 C C . GLU C 1 29 ? 5.805 -0.145 18.990 1.00 63.41 29 GLU C C 1
ATOM 6072 O O . GLU C 1 29 ? 5.405 -0.232 17.861 1.00 57.14 29 GLU C O 1
ATOM 6078 N N . GLU C 1 30 ? 5.878 0.996 19.635 1.00 60.43 30 GLU C N 1
ATOM 6079 C CA . GLU C 1 30 ? 5.109 2.128 19.226 1.00 62.55 30 GLU C CA 1
ATOM 6080 C C . GLU C 1 30 ? 5.451 2.470 17.821 1.00 59.03 30 GLU C C 1
ATOM 6081 O O . GLU C 1 30 ? 4.613 2.882 17.083 1.00 64.27 30 GLU C O 1
ATOM 6087 N N . ASP C 1 31 ? 6.688 2.274 17.448 1.00 55.62 31 ASP C N 1
ATOM 6088 C CA . ASP C 1 31 ? 7.179 2.741 16.184 1.00 51.38 31 ASP C CA 1
ATOM 6089 C C . ASP C 1 31 ? 6.753 1.885 15.001 1.00 56.03 31 ASP C C 1
ATOM 6090 O O . ASP C 1 31 ? 7.013 2.239 13.878 1.00 45.27 31 ASP C O 1
ATOM 6095 N N . ILE C 1 32 ? 6.110 0.760 15.274 1.00 45.03 32 ILE C N 1
ATOM 6096 C CA . ILE C 1 32 ? 5.677 -0.102 14.214 1.00 42.82 32 ILE C CA 1
ATOM 6097 C C . ILE C 1 32 ? 4.279 0.245 13.806 1.00 39.80 32 ILE C C 1
ATOM 6098 O O . ILE C 1 32 ? 3.377 0.135 14.567 1.00 34.88 32 ILE C O 1
ATOM 6103 N N . LYS C 1 33 ? 4.148 0.673 12.566 1.00 38.65 33 LYS C N 1
ATOM 6104 C CA . LYS C 1 33 ? 2.895 1.068 11.959 1.00 35.38 33 LYS C CA 1
ATOM 6105 C C . LYS C 1 33 ? 1.971 -0.101 11.800 1.00 31.61 33 LYS C C 1
ATOM 6106 O O . LYS C 1 33 ? 2.404 -1.205 11.605 1.00 34.46 33 LYS C O 1
ATOM 6112 N N . ILE C 1 34 ? 0.686 0.173 11.904 1.00 39.70 34 ILE C N 1
ATOM 6113 C CA . ILE C 1 34 ? -0.368 -0.812 11.743 1.00 34.39 34 ILE C CA 1
ATOM 6114 C C . ILE C 1 34 ? -1.321 -0.501 10.611 1.00 38.70 34 ILE C C 1
ATOM 6115 O O . ILE C 1 34 ? -1.904 0.555 10.551 1.00 37.95 34 ILE C O 1
ATOM 6120 N N . CYS C 1 35 ? -1.461 -1.484 9.743 1.00 37.60 35 CYS C N 1
ATOM 6121 C CA . CYS C 1 35 ? -2.334 -1.446 8.598 1.00 33.60 35 CYS C CA 1
ATOM 6122 C C . CYS C 1 35 ? -3.477 -2.414 8.724 1.00 28.65 35 CYS C C 1
ATOM 6123 O O . CYS C 1 35 ? -3.293 -3.573 8.776 1.00 33.29 35 CYS C O 1
ATOM 6126 N N . GLY C 1 36 ? -4.666 -1.895 8.753 1.00 31.13 36 GLY C N 1
ATOM 6127 C CA . GLY C 1 36 ? -5.824 -2.714 8.965 1.00 34.22 36 GLY C CA 1
ATOM 6128 C C . GLY C 1 36 ? -6.383 -3.183 7.672 1.00 29.40 36 GLY C C 1
ATOM 6129 O O . GLY C 1 36 ? -6.836 -2.420 6.920 1.00 26.66 36 GLY C O 1
ATOM 6130 N N . VAL C 1 37 ? -6.349 -4.470 7.452 1.00 32.49 37 VAL C N 1
ATOM 6131 C CA . VAL C 1 37 ? -6.841 -5.037 6.229 1.00 31.81 37 VAL C CA 1
ATOM 6132 C C . VAL C 1 37 ? -8.352 -5.204 6.266 1.00 28.04 37 VAL C C 1
ATOM 6133 O O . VAL C 1 37 ? -8.848 -6.008 6.928 1.00 25.96 37 VAL C O 1
ATOM 6137 N N . ILE C 1 38 ? -9.030 -4.400 5.500 1.00 24.59 38 ILE C N 1
ATOM 6138 C CA . ILE C 1 38 ? -10.467 -4.396 5.420 1.00 26.74 38 ILE C CA 1
ATOM 6139 C C . ILE C 1 38 ? -11.049 -4.653 4.030 1.00 28.35 38 ILE C C 1
ATOM 6140 O O . ILE C 1 38 ? -12.054 -4.146 3.690 1.00 29.14 38 ILE C O 1
ATOM 6169 N N . ALA C 1 40 ? -12.764 -6.954 1.117 1.00 30.82 40 ALA C N 1
ATOM 6170 C CA . ALA C 1 40 ? -13.939 -7.783 1.100 1.00 29.28 40 ALA C CA 1
ATOM 6171 C C . ALA C 1 40 ? -14.974 -7.350 2.106 1.00 28.67 40 ALA C C 1
ATOM 6172 O O . ALA C 1 40 ? -15.490 -8.136 2.809 1.00 30.42 40 ALA C O 1
ATOM 6174 N N . ASP C 1 41 ? -15.252 -6.068 2.144 1.00 25.89 41 ASP C N 1
ATOM 6175 C CA . ASP C 1 41 ? -16.166 -5.491 3.087 1.00 28.26 41 ASP C CA 1
ATOM 6176 C C . ASP C 1 41 ? -15.821 -5.827 4.542 1.00 26.77 41 ASP C C 1
ATOM 6177 O O . ASP C 1 41 ? -16.655 -6.194 5.297 1.00 31.02 41 ASP C O 1
ATOM 6182 N N . ALA C 1 42 ? -14.562 -5.680 4.883 1.00 28.11 42 ALA C N 1
ATOM 6183 C CA . ALA C 1 42 ? -14.019 -6.038 6.173 1.00 25.27 42 ALA C CA 1
ATOM 6184 C C . ALA C 1 42 ? -14.284 -7.467 6.557 1.00 26.24 42 ALA C C 1
ATOM 6185 O O . ALA C 1 42 ? -14.782 -7.747 7.587 1.00 24.97 42 ALA C O 1
ATOM 6187 N N . TYR C 1 43 ? -14.005 -8.337 5.630 1.00 26.30 43 TYR C N 1
ATOM 6188 C CA . TYR C 1 43 ? -14.308 -9.735 5.705 1.00 24.72 43 TYR C CA 1
ATOM 6189 C C . TYR C 1 43 ? -15.769 -9.950 6.051 1.00 27.20 43 TYR C C 1
ATOM 6190 O O . TYR C 1 43 ? -16.062 -10.727 6.883 1.00 30.85 43 TYR C O 1
ATOM 6199 N N . GLY C 1 44 ? -16.661 -9.206 5.445 1.00 24.15 44 GLY C N 1
ATOM 6200 C CA . GLY C 1 44 ? -18.048 -9.296 5.765 1.00 24.27 44 GLY C CA 1
ATOM 6201 C C . GLY C 1 44 ? -18.533 -8.543 6.985 1.00 24.66 44 GLY C C 1
ATOM 6202 O O . GLY C 1 44 ? -19.659 -8.544 7.223 1.00 25.86 44 GLY C O 1
ATOM 6203 N N . HIS C 1 45 ? -17.669 -7.903 7.722 1.00 24.24 45 HIS C N 1
ATOM 6204 C CA . HIS C 1 45 ? -18.079 -7.186 8.886 1.00 25.77 45 HIS C CA 1
ATOM 6205 C C . HIS C 1 45 ? -18.546 -5.770 8.590 1.00 26.99 45 HIS C C 1
ATOM 6206 O O . HIS C 1 45 ? -19.068 -5.157 9.433 1.00 26.52 45 HIS C O 1
ATOM 6213 N N . GLY C 1 46 ? -18.335 -5.289 7.384 1.00 24.62 46 GLY C N 1
ATOM 6214 C CA . GLY C 1 46 ? -18.719 -3.971 6.951 1.00 25.14 46 GLY C CA 1
ATOM 6215 C C . GLY C 1 46 ? -17.554 -3.006 7.020 1.00 30.64 46 GLY C C 1
ATOM 6216 O O . GLY C 1 46 ? -17.231 -2.531 8.040 1.00 27.95 46 GLY C O 1
ATOM 6217 N N . ALA C 1 47 ? -16.961 -2.726 5.890 1.00 25.76 47 ALA C N 1
ATOM 6218 C CA . ALA C 1 47 ? -15.770 -1.953 5.789 1.00 29.56 47 ALA C CA 1
ATOM 6219 C C . ALA C 1 47 ? -15.885 -0.528 6.307 1.00 28.67 47 ALA C C 1
ATOM 6220 O O . ALA C 1 47 ? -15.053 -0.095 7.031 1.00 34.25 47 ALA C O 1
ATOM 6222 N N . VAL C 1 48 ? -16.932 0.149 5.965 1.00 26.63 48 VAL C N 1
ATOM 6223 C CA . VAL C 1 48 ? -17.086 1.460 6.423 1.00 26.98 48 VAL C CA 1
ATOM 6224 C C . VAL C 1 48 ? -17.165 1.552 7.951 1.00 31.74 48 VAL C C 1
ATOM 6225 O O . VAL C 1 48 ? -16.424 2.294 8.526 1.00 34.83 48 VAL C O 1
ATOM 6229 N N . GLU C 1 49 ? -18.016 0.785 8.606 1.00 30.89 49 GLU C N 1
ATOM 6230 C CA . GLU C 1 49 ? -18.098 0.860 10.043 1.00 30.48 49 GLU C CA 1
ATOM 6231 C C . GLU C 1 49 ? -16.823 0.442 10.726 1.00 31.48 49 GLU C C 1
ATOM 6232 O O . GLU C 1 49 ? -16.419 1.073 11.642 1.00 33.45 49 GLU C O 1
ATOM 6238 N N . VAL C 1 50 ? -16.182 -0.595 10.234 1.00 24.12 50 VAL C N 1
ATOM 6239 C CA . VAL C 1 50 ? -14.907 -1.012 10.734 1.00 26.47 50 VAL C CA 1
ATOM 6240 C C . VAL C 1 50 ? -13.807 0.027 10.565 1.00 26.87 50 VAL C C 1
ATOM 6241 O O . VAL C 1 50 ? -13.088 0.232 11.449 1.00 27.75 50 VAL C O 1
ATOM 6245 N N . ALA C 1 51 ? -13.737 0.679 9.428 1.00 26.71 51 ALA C N 1
ATOM 6246 C CA . ALA C 1 51 ? -12.808 1.735 9.205 1.00 28.40 51 ALA C CA 1
ATOM 6247 C C . ALA C 1 51 ? -13.028 2.926 10.116 1.00 25.24 51 ALA C C 1
ATOM 6248 O O . ALA C 1 51 ? -12.107 3.478 10.581 1.00 31.42 51 ALA C O 1
ATOM 6250 N N . LYS C 1 52 ? -14.260 3.263 10.383 1.00 27.60 52 LYS C N 1
ATOM 6251 C CA . LYS C 1 52 ? -14.576 4.336 11.264 1.00 32.19 52 LYS C CA 1
ATOM 6252 C C . LYS C 1 52 ? -14.024 4.053 12.648 1.00 37.69 52 LYS C C 1
ATOM 6253 O O . LYS C 1 52 ? -13.532 4.959 13.275 1.00 38.40 52 LYS C O 1
ATOM 6259 N N . LEU C 1 53 ? -14.094 2.802 13.092 1.00 30.87 53 LEU C N 1
ATOM 6260 C CA . LEU C 1 53 ? -13.474 2.360 14.330 1.00 33.90 53 LEU C CA 1
ATOM 6261 C C . LEU C 1 53 ? -11.970 2.450 14.318 1.00 33.44 53 LEU C C 1
ATOM 6262 O O . LEU C 1 53 ? -11.381 2.967 15.212 1.00 31.02 53 LEU C O 1
ATOM 6267 N N . LEU C 1 54 ? -11.396 1.988 13.240 1.00 27.87 54 LEU C N 1
ATOM 6268 C CA . LEU C 1 54 ? -9.995 1.995 13.070 1.00 32.20 54 LEU C CA 1
ATOM 6269 C C . LEU C 1 54 ? -9.436 3.390 13.096 1.00 33.67 54 LEU C C 1
ATOM 6270 O O . LEU C 1 54 ? -8.354 3.570 13.534 1.00 32.79 54 LEU C O 1
ATOM 6275 N N . GLU C 1 55 ? -10.163 4.353 12.570 1.00 33.60 55 GLU C N 1
ATOM 6276 C CA . GLU C 1 55 ? -9.754 5.742 12.649 1.00 38.04 55 GLU C CA 1
ATOM 6277 C C . GLU C 1 55 ? -9.744 6.299 14.063 1.00 40.84 55 GLU C C 1
ATOM 6278 O O . GLU C 1 55 ? -8.867 7.030 14.431 1.00 40.19 55 GLU C O 1
ATOM 6284 N N . LYS C 1 56 ? -10.773 5.963 14.818 1.00 39.90 56 LYS C N 1
ATOM 6285 C CA . LYS C 1 56 ? -10.912 6.373 16.197 1.00 42.65 56 LYS C CA 1
ATOM 6286 C C . LYS C 1 56 ? -9.827 5.791 17.076 1.00 43.24 56 LYS C C 1
ATOM 6287 O O . LYS C 1 56 ? -9.279 6.474 17.868 1.00 42.40 56 LYS C O 1
ATOM 6293 N N . GLU C 1 57 ? -9.563 4.507 16.905 1.00 46.64 57 GLU C N 1
ATOM 6294 C CA . GLU C 1 57 ? -8.534 3.761 17.601 1.00 44.92 57 GLU C CA 1
ATOM 6295 C C . GLU C 1 57 ? -7.133 4.083 17.090 1.00 48.84 57 GLU C C 1
ATOM 6296 O O . GLU C 1 57 ? -6.170 3.693 17.650 1.00 49.82 57 GLU C O 1
ATOM 6302 N N . LYS C 1 58 ? -7.065 4.809 16.007 1.00 44.63 58 LYS C N 1
ATOM 6303 C CA . LYS C 1 58 ? -5.852 5.249 15.460 1.00 46.48 58 LYS C CA 1
ATOM 6304 C C . LYS C 1 58 ? -5.002 4.109 15.019 1.00 49.80 58 LYS C C 1
ATOM 6305 O O . LYS C 1 58 ? -4.389 3.454 15.806 1.00 58.65 58 LYS C O 1
ATOM 6311 N N . VAL C 1 59 ? -5.000 3.894 13.726 1.00 44.67 59 VAL C N 1
ATOM 6312 C CA . VAL C 1 59 ? -4.113 3.017 13.033 1.00 39.24 59 VAL C CA 1
ATOM 6313 C C . VAL C 1 59 ? -3.603 3.820 11.875 1.00 35.17 59 VAL C C 1
ATOM 6314 O O . VAL C 1 59 ? -4.131 4.827 11.579 1.00 35.56 59 VAL C O 1
ATOM 6318 N N . ASP C 1 60 ? -2.527 3.358 11.295 1.00 37.13 60 ASP C N 1
ATOM 6319 C CA . ASP C 1 60 ? -1.791 4.074 10.279 1.00 40.85 60 ASP C CA 1
ATOM 6320 C C . ASP C 1 60 ? -2.194 3.931 8.786 1.00 40.50 60 ASP C C 1
ATOM 6321 O O . ASP C 1 60 ? -2.096 4.874 8.061 1.00 38.20 60 ASP C O 1
ATOM 6326 N N . TYR C 1 61 ? -2.629 2.751 8.377 1.00 35.72 61 TYR C N 1
ATOM 6327 C CA . TYR C 1 61 ? -3.036 2.471 7.006 1.00 38.32 61 TYR C CA 1
ATOM 6328 C C . TYR C 1 61 ? -4.198 1.533 6.942 1.00 35.75 61 TYR C C 1
ATOM 6329 O O . TYR C 1 61 ? -4.271 0.642 7.714 1.00 37.29 61 TYR C O 1
ATOM 6338 N N . LEU C 1 62 ? -5.065 1.717 5.975 1.00 37.42 62 LEU C N 1
ATOM 6339 C CA . LEU C 1 62 ? -6.115 0.765 5.660 1.00 36.57 62 LEU C CA 1
ATOM 6340 C C . LEU C 1 62 ? -5.862 0.078 4.330 1.00 35.68 62 LEU C C 1
ATOM 6341 O O . LEU C 1 62 ? -5.375 0.666 3.433 1.00 35.53 62 LEU C O 1
ATOM 6346 N N . ALA C 1 63 ? -6.173 -1.192 4.237 1.00 35.70 63 ALA C N 1
ATOM 6347 C CA . ALA C 1 63 ? -5.935 -1.955 3.030 1.00 35.28 63 ALA C CA 1
ATOM 6348 C C . ALA C 1 63 ? -7.199 -2.574 2.431 1.00 33.46 63 ALA C C 1
ATOM 6349 O O . ALA C 1 63 ? -8.026 -3.062 3.127 1.00 30.64 63 ALA C O 1
ATOM 6351 N N . VAL C 1 64 ? -7.304 -2.526 1.117 1.00 35.28 64 VAL C N 1
ATOM 6352 C CA . VAL C 1 64 ? -8.439 -3.026 0.361 1.00 34.47 64 VAL C CA 1
ATOM 6353 C C . VAL C 1 64 ? -8.036 -3.848 -0.839 1.00 38.11 64 VAL C C 1
ATOM 6354 O O . VAL C 1 64 ? -6.898 -3.913 -1.152 1.00 36.90 64 VAL C O 1
ATOM 6358 N N . ALA C 1 65 ? -8.981 -4.509 -1.462 1.00 33.12 65 ALA C N 1
ATOM 6359 C CA . ALA C 1 65 ? -8.655 -5.309 -2.593 1.00 29.53 65 ALA C CA 1
ATOM 6360 C C . ALA C 1 65 ? -8.991 -4.698 -3.927 1.00 27.96 65 ALA C C 1
ATOM 6361 O O . ALA C 1 65 ? -8.501 -5.151 -4.882 1.00 30.26 65 ALA C O 1
ATOM 6363 N N . ARG C 1 66 ? -9.852 -3.710 -3.963 1.00 26.86 66 ARG C N 1
ATOM 6364 C CA . ARG C 1 66 ? -10.342 -3.122 -5.195 1.00 30.86 66 ARG C CA 1
ATOM 6365 C C . ARG C 1 66 ? -10.491 -1.649 -5.018 1.00 28.17 66 ARG C C 1
ATOM 6366 O O . ARG C 1 66 ? -10.625 -1.222 -3.943 1.00 31.01 66 ARG C O 1
ATOM 6374 N N . THR C 1 67 ? -10.500 -0.894 -6.092 1.00 29.34 67 THR C N 1
ATOM 6375 C CA . THR C 1 67 ? -10.563 0.542 -6.056 1.00 27.08 67 THR C CA 1
ATOM 6376 C C . THR C 1 67 ? -11.834 1.024 -5.419 1.00 33.16 67 THR C C 1
ATOM 6377 O O . THR C 1 67 ? -11.849 1.888 -4.605 1.00 34.29 67 THR C O 1
ATOM 6381 N N . ALA C 1 68 ? -12.914 0.420 -5.814 1.00 31.78 68 ALA C N 1
ATOM 6382 C CA . ALA C 1 68 ? -14.216 0.762 -5.335 1.00 25.88 68 ALA C CA 1
ATOM 6383 C C . ALA C 1 68 ? -14.358 0.579 -3.850 1.00 26.96 68 ALA C C 1
ATOM 6384 O O . ALA C 1 68 ? -15.098 1.260 -3.235 1.00 28.25 68 ALA C O 1
ATOM 6386 N N . GLU C 1 69 ? -13.673 -0.405 -3.312 1.00 26.33 69 GLU C N 1
ATOM 6387 C CA . GLU C 1 69 ? -13.631 -0.577 -1.894 1.00 30.36 69 GLU C CA 1
ATOM 6388 C C . GLU C 1 69 ? -12.949 0.623 -1.298 1.00 31.29 69 GLU C C 1
ATOM 6389 O O . GLU C 1 69 ? -13.419 1.160 -0.362 1.00 32.33 69 GLU C O 1
ATOM 6395 N N . GLY C 1 70 ? -11.881 1.069 -1.910 1.00 29.76 70 GLY C N 1
ATOM 6396 C CA . GLY C 1 70 ? -11.237 2.266 -1.474 1.00 33.95 70 GLY C CA 1
ATOM 6397 C C . GLY C 1 70 ? -12.107 3.482 -1.572 1.00 33.23 70 GLY C C 1
ATOM 6398 O O . GLY C 1 70 ? -12.159 4.240 -0.679 1.00 32.80 70 GLY C O 1
ATOM 6399 N N . ILE C 1 71 ? -12.823 3.628 -2.657 1.00 34.86 71 ILE C N 1
ATOM 6400 C CA . ILE C 1 71 ? -13.729 4.734 -2.863 1.00 30.01 71 ILE C CA 1
ATOM 6401 C C . ILE C 1 71 ? -14.915 4.789 -1.935 1.00 34.30 71 ILE C C 1
ATOM 6402 O O . ILE C 1 71 ? -15.381 5.824 -1.612 1.00 29.62 71 ILE C O 1
ATOM 6407 N N . GLU C 1 72 ? -15.384 3.644 -1.515 1.00 33.97 72 GLU C N 1
ATOM 6408 C CA . GLU C 1 72 ? -16.497 3.593 -0.609 1.00 31.60 72 GLU C CA 1
ATOM 6409 C C . GLU C 1 72 ? -16.134 4.258 0.708 1.00 26.65 72 GLU C C 1
ATOM 6410 O O . GLU C 1 72 ? -16.908 4.925 1.291 1.00 29.85 72 GLU C O 1
ATOM 6416 N N . LEU C 1 73 ? -14.941 4.007 1.178 1.00 32.82 73 LEU C N 1
ATOM 6417 C CA . LEU C 1 73 ? -14.476 4.575 2.405 1.00 30.28 73 LEU C CA 1
ATOM 6418 C C . LEU C 1 73 ? -14.386 6.089 2.313 1.00 31.97 73 LEU C C 1
ATOM 6419 O O . LEU C 1 73 ? -14.780 6.775 3.177 1.00 34.31 73 LEU C O 1
ATOM 6424 N N . ARG C 1 74 ? -13.906 6.585 1.199 1.00 36.82 74 ARG C N 1
ATOM 6425 C CA . ARG C 1 74 ? -13.856 8.019 0.946 1.00 36.21 74 ARG C CA 1
ATOM 6426 C C . ARG C 1 74 ? -15.229 8.657 0.932 1.00 35.10 74 ARG C C 1
ATOM 6427 O O . ARG C 1 74 ? -15.409 9.714 1.447 1.00 37.45 74 ARG C O 1
ATOM 6435 N N . GLN C 1 75 ? -16.186 7.984 0.358 1.00 33.59 75 GLN C N 1
ATOM 6436 C CA . GLN C 1 75 ? -17.504 8.502 0.286 1.00 35.50 75 GLN C CA 1
ATOM 6437 C C . GLN C 1 75 ? -18.138 8.525 1.617 1.00 34.79 75 GLN C C 1
ATOM 6438 O O . GLN C 1 75 ? -19.125 9.154 1.801 1.00 36.70 75 GLN C O 1
ATOM 6444 N N . ASN C 1 76 ? -17.572 7.804 2.538 1.00 36.36 76 ASN C N 1
ATOM 6445 C CA . ASN C 1 76 ? -18.124 7.791 3.850 1.00 39.86 76 ASN C CA 1
ATOM 6446 C C . ASN C 1 76 ? -17.308 8.545 4.884 1.00 39.68 76 ASN C C 1
ATOM 6447 O O . ASN C 1 76 ? -17.487 8.373 6.037 1.00 34.27 76 ASN C O 1
ATOM 6452 N N . GLY C 1 77 ? -16.418 9.399 4.425 1.00 35.68 77 GLY C N 1
ATOM 6453 C CA . GLY C 1 77 ? -15.617 10.220 5.300 1.00 37.48 77 GLY C CA 1
ATOM 6454 C C . GLY C 1 77 ? -14.311 9.726 5.860 1.00 41.65 77 GLY C C 1
ATOM 6455 O O . GLY C 1 77 ? -13.723 10.408 6.623 1.00 40.49 77 GLY C O 1
ATOM 6456 N N . ILE C 1 78 ? -13.858 8.564 5.456 1.00 35.74 78 ILE C N 1
ATOM 6457 C CA . ILE C 1 78 ? -12.568 8.088 5.878 1.00 40.89 78 ILE C CA 1
ATOM 6458 C C . ILE C 1 78 ? -11.393 8.894 5.286 1.00 46.39 78 ILE C C 1
ATOM 6459 O O . ILE C 1 78 ? -11.386 9.201 4.125 1.00 46.55 78 ILE C O 1
ATOM 6464 N N . THR C 1 79 ? -10.415 9.222 6.119 1.00 40.07 79 THR C N 1
ATOM 6465 C CA . THR C 1 79 ? -9.257 10.010 5.732 1.00 40.16 79 THR C CA 1
ATOM 6466 C C . THR C 1 79 ? -7.884 9.334 5.818 1.00 43.79 79 THR C C 1
ATOM 6467 O O . THR C 1 79 ? -6.929 9.806 5.290 1.00 40.81 79 THR C O 1
ATOM 6471 N N . LEU C 1 80 ? -7.839 8.169 6.407 1.00 40.64 80 LEU C N 1
ATOM 6472 C CA . LEU C 1 80 ? -6.632 7.442 6.559 1.00 45.68 80 LEU C CA 1
ATOM 6473 C C . LEU C 1 80 ? -6.102 7.040 5.231 1.00 48.54 80 LEU C C 1
ATOM 6474 O O . LEU C 1 80 ? -6.831 6.912 4.311 1.00 55.44 80 LEU C O 1
ATOM 6479 N N . PRO C 1 81 ? -4.721 6.799 5.189 1.00 51.53 81 PRO C N 1
ATOM 6480 C CA . PRO C 1 81 ? -4.275 6.143 3.949 1.00 43.60 81 PRO C CA 1
ATOM 6481 C C . PRO C 1 81 ? -4.946 4.810 3.668 1.00 40.88 81 PRO C C 1
ATOM 6482 O O . PRO C 1 81 ? -5.255 4.065 4.551 1.00 33.31 81 PRO C O 1
ATOM 6486 N N . ILE C 1 82 ? -5.166 4.569 2.391 1.00 34.15 82 ILE C N 1
ATOM 6487 C CA . ILE C 1 82 ? -5.742 3.375 1.891 1.00 27.83 82 ILE C CA 1
ATOM 6488 C C . ILE C 1 82 ? -4.859 2.834 0.844 1.00 29.87 82 ILE C C 1
ATOM 6489 O O . ILE C 1 82 ? -4.507 3.510 -0.026 1.00 37.17 82 ILE C O 1
ATOM 6494 N N . LEU C 1 83 ? -4.565 1.578 0.929 1.00 31.67 83 LEU C N 1
ATOM 6495 C CA . LEU C 1 83 ? -3.782 0.928 -0.031 1.00 34.08 83 LEU C CA 1
ATOM 6496 C C . LEU C 1 83 ? -4.514 -0.197 -0.704 1.00 39.43 83 LEU C C 1
ATOM 6497 O O . LEU C 1 83 ? -4.912 -1.117 -0.057 1.00 35.95 83 LEU C O 1
ATOM 6502 N N . ASN C 1 84 ? -4.608 -0.154 -2.018 1.00 36.90 84 ASN C N 1
ATOM 6503 C CA . ASN C 1 84 ? -5.161 -1.270 -2.760 1.00 32.75 84 ASN C CA 1
ATOM 6504 C C . ASN C 1 84 ? -4.076 -2.277 -3.008 1.00 35.79 84 ASN C C 1
ATOM 6505 O O . ASN C 1 84 ? -3.220 -2.073 -3.803 1.00 39.15 84 ASN C O 1
ATOM 6510 N N . LEU C 1 85 ? -4.194 -3.388 -2.329 1.00 30.29 85 LEU C N 1
ATOM 6511 C CA . LEU C 1 85 ? -3.288 -4.496 -2.310 1.00 31.42 85 LEU C CA 1
ATOM 6512 C C . LEU C 1 85 ? -3.074 -5.216 -3.648 1.00 35.87 85 LEU C C 1
ATOM 6513 O O . LEU C 1 85 ? -2.120 -5.911 -3.801 1.00 28.03 85 LEU C O 1
ATOM 6518 N N . GLY C 1 86 ? -4.016 -5.091 -4.564 1.00 37.34 86 GLY C N 1
ATOM 6519 C CA . GLY C 1 86 ? -3.986 -5.783 -5.833 1.00 35.78 86 GLY C CA 1
ATOM 6520 C C . GLY C 1 86 ? -4.049 -4.921 -7.074 1.00 39.46 86 GLY C C 1
ATOM 6521 O O . GLY C 1 86 ? -3.763 -3.763 -7.080 1.00 38.55 86 GLY C O 1
ATOM 6522 N N . TYR C 1 87 ? -4.508 -5.528 -8.135 1.00 45.66 87 TYR C N 1
ATOM 6523 C CA . TYR C 1 87 ? -4.557 -4.935 -9.444 1.00 41.70 87 TYR C CA 1
ATOM 6524 C C . TYR C 1 87 ? -5.488 -3.744 -9.553 1.00 38.79 87 TYR C C 1
ATOM 6525 O O . TYR C 1 87 ? -6.616 -3.822 -9.238 1.00 52.63 87 TYR C O 1
ATOM 6534 N N . THR C 1 88 ? -4.993 -2.628 -10.009 1.00 36.50 88 THR C N 1
ATOM 6535 C CA . THR C 1 88 ? -5.819 -1.560 -10.461 1.00 31.90 88 THR C CA 1
ATOM 6536 C C . THR C 1 88 ? -5.716 -1.529 -11.966 1.00 38.61 88 THR C C 1
ATOM 6537 O O . THR C 1 88 ? -4.646 -1.470 -12.520 1.00 40.31 88 THR C O 1
ATOM 6541 N N . PRO C 1 89 ? -6.827 -1.520 -12.650 1.00 43.21 89 PRO C N 1
ATOM 6542 C CA . PRO C 1 89 ? -6.839 -1.396 -14.100 1.00 39.64 89 PRO C CA 1
ATOM 6543 C C . PRO C 1 89 ? -6.981 0.032 -14.562 1.00 42.21 89 PRO C C 1
ATOM 6544 O O . PRO C 1 89 ? -7.530 0.824 -13.866 1.00 38.19 89 PRO C O 1
ATOM 6548 N N . ASP C 1 90 ? -6.552 0.310 -15.786 1.00 45.53 90 ASP C N 1
ATOM 6549 C CA . ASP C 1 90 ? -6.257 1.639 -16.270 1.00 43.67 90 ASP C CA 1
ATOM 6550 C C . ASP C 1 90 ? -7.452 2.481 -16.165 1.00 39.46 90 ASP C C 1
ATOM 6551 O O . ASP C 1 90 ? -7.369 3.621 -15.847 1.00 47.99 90 ASP C O 1
ATOM 6556 N N . GLU C 1 91 ? -8.581 1.886 -16.395 1.00 36.96 91 GLU C N 1
ATOM 6557 C CA . GLU C 1 91 ? -9.800 2.588 -16.329 1.00 32.95 91 GLU C CA 1
ATOM 6558 C C . GLU C 1 91 ? -9.989 3.095 -14.899 1.00 37.91 91 GLU C C 1
ATOM 6559 O O . GLU C 1 91 ? -10.792 3.955 -14.640 1.00 31.75 91 GLU C O 1
ATOM 6565 N N . ALA C 1 92 ? -9.232 2.509 -13.981 1.00 38.25 92 ALA C N 1
ATOM 6566 C CA . ALA C 1 92 ? -9.338 2.880 -12.589 1.00 44.31 92 ALA C CA 1
ATOM 6567 C C . ALA C 1 92 ? -8.343 3.898 -12.039 1.00 43.48 92 ALA C C 1
ATOM 6568 O O . ALA C 1 92 ? -8.553 4.429 -10.998 1.00 37.66 92 ALA C O 1
ATOM 6570 N N . PHE C 1 93 ? -7.318 4.223 -12.791 1.00 45.99 93 PHE C N 1
ATOM 6571 C CA . PHE C 1 93 ? -6.304 5.108 -12.303 1.00 45.98 93 PHE C CA 1
ATOM 6572 C C . PHE C 1 93 ? -6.783 6.475 -11.884 1.00 45.54 93 PHE C C 1
ATOM 6573 O O . PHE C 1 93 ? -6.380 6.942 -10.867 1.00 53.10 93 PHE C O 1
ATOM 6581 N N . GLU C 1 94 ? -7.599 7.129 -12.669 1.00 40.36 94 GLU C N 1
ATOM 6582 C CA . GLU C 1 94 ? -7.969 8.488 -12.373 1.00 46.31 94 GLU C CA 1
ATOM 6583 C C . GLU C 1 94 ? -8.782 8.556 -11.124 1.00 50.07 94 GLU C C 1
ATOM 6584 O O . GLU C 1 94 ? -8.754 9.531 -10.407 1.00 43.80 94 GLU C O 1
ATOM 6590 N N . ASP C 1 95 ? -9.608 7.549 -10.952 1.00 49.45 95 ASP C N 1
ATOM 6591 C CA . ASP C 1 95 ? -10.394 7.441 -9.764 1.00 48.67 95 ASP C CA 1
ATOM 6592 C C . ASP C 1 95 ? -9.527 7.230 -8.538 1.00 39.83 95 ASP C C 1
ATOM 6593 O O . ASP C 1 95 ? -9.819 7.761 -7.528 1.00 42.21 95 ASP C O 1
ATOM 6598 N N . SER C 1 96 ? -8.496 6.428 -8.641 1.00 39.12 96 SER C N 1
ATOM 6599 C CA . SER C 1 96 ? -7.621 6.190 -7.529 1.00 43.31 96 SER C CA 1
ATOM 6600 C C . SER C 1 96 ? -6.837 7.393 -7.080 1.00 43.08 96 SER C C 1
ATOM 6601 O O . SER C 1 96 ? -6.834 7.742 -5.944 1.00 41.59 96 SER C O 1
ATOM 6604 N N . ILE C 1 97 ? -6.213 8.045 -8.023 1.00 45.35 97 ILE C N 1
ATOM 6605 C CA . ILE C 1 97 ? -5.468 9.228 -7.740 1.00 46.57 97 ILE C CA 1
ATOM 6606 C C . ILE C 1 97 ? -6.361 10.299 -7.189 1.00 43.31 97 ILE C C 1
ATOM 6607 O O . ILE C 1 97 ? -6.054 10.840 -6.179 1.00 41.65 97 ILE C O 1
ATOM 6612 N N . LYS C 1 98 ? -7.500 10.537 -7.799 1.00 47.66 98 LYS C N 1
ATOM 6613 C CA . LYS C 1 98 ? -8.364 11.615 -7.334 1.00 49.38 98 LYS C CA 1
ATOM 6614 C C . LYS C 1 98 ? -8.878 11.330 -5.961 1.00 56.46 98 LYS C C 1
ATOM 6615 O O . LYS C 1 98 ? -9.305 12.226 -5.267 1.00 61.94 98 LYS C O 1
ATOM 6621 N N . ASN C 1 99 ? -8.922 10.058 -5.610 1.00 58.91 99 ASN C N 1
ATOM 6622 C CA . ASN C 1 99 ? -9.395 9.623 -4.299 1.00 61.48 99 ASN C CA 1
ATOM 6623 C C . ASN C 1 99 ? -8.297 9.215 -3.318 1.00 60.47 99 ASN C C 1
ATOM 6624 O O . ASN C 1 99 ? -8.551 8.616 -2.312 1.00 58.82 99 ASN C O 1
ATOM 6629 N N . LYS C 1 100 ? -7.067 9.504 -3.635 1.00 52.30 100 LYS C N 1
ATOM 6630 C CA . LYS C 1 100 ? -6.044 9.187 -2.725 1.00 55.23 100 LYS C CA 1
ATOM 6631 C C . LYS C 1 100 ? -6.079 7.740 -2.325 1.00 51.78 100 LYS C C 1
ATOM 6632 O O . LYS C 1 100 ? -5.989 7.420 -1.174 1.00 53.47 100 LYS C O 1
ATOM 6638 N N . ILE C 1 101 ? -6.172 6.866 -3.305 1.00 48.15 101 ILE C N 1
ATOM 6639 C CA . ILE C 1 101 ? -5.977 5.485 -3.062 1.00 38.44 101 ILE C CA 1
ATOM 6640 C C . ILE C 1 101 ? -4.605 5.162 -3.561 1.00 40.95 101 ILE C C 1
ATOM 6641 O O . ILE C 1 101 ? -4.321 5.305 -4.695 1.00 39.63 101 ILE C O 1
ATOM 6646 N N . THR C 1 102 ? -3.752 4.730 -2.670 1.00 37.76 102 THR C N 1
ATOM 6647 C CA . THR C 1 102 ? -2.482 4.222 -3.011 1.00 39.05 102 THR C CA 1
ATOM 6648 C C . THR C 1 102 ? -2.678 2.971 -3.797 1.00 41.63 102 THR C C 1
ATOM 6649 O O . THR C 1 102 ? -3.550 2.247 -3.532 1.00 40.26 102 THR C O 1
ATOM 6653 N N . MET C 1 103 ? -1.841 2.728 -4.776 1.00 44.80 103 MET C N 1
ATOM 6654 C CA . MET C 1 103 ? -1.972 1.607 -5.639 1.00 34.18 103 MET C CA 1
ATOM 6655 C C . MET C 1 103 ? -0.769 0.786 -5.524 1.00 37.89 103 MET C C 1
ATOM 6656 O O . MET C 1 103 ? 0.285 1.287 -5.320 1.00 34.54 103 MET C O 1
ATOM 6661 N N . THR C 1 104 ? -0.941 -0.499 -5.677 1.00 34.03 104 THR C N 1
ATOM 6662 C CA . THR C 1 104 ? 0.137 -1.388 -5.681 1.00 37.16 104 THR C CA 1
ATOM 6663 C C . THR C 1 104 ? 0.572 -1.421 -7.117 1.00 45.90 104 THR C C 1
ATOM 6664 O O . THR C 1 104 ? -0.241 -1.447 -7.980 1.00 38.91 104 THR C O 1
ATOM 6668 N N . VAL C 1 105 ? 1.870 -1.399 -7.364 1.00 48.31 105 VAL C N 1
ATOM 6669 C CA . VAL C 1 105 ? 2.397 -1.538 -8.700 1.00 45.54 105 VAL C CA 1
ATOM 6670 C C . VAL C 1 105 ? 3.430 -2.607 -8.801 1.00 45.30 105 VAL C C 1
ATOM 6671 O O . VAL C 1 105 ? 4.107 -2.915 -7.868 1.00 48.24 105 VAL C O 1
ATOM 6675 N N . TYR C 1 106 ? 3.446 -3.250 -9.942 1.00 42.49 106 TYR C N 1
ATOM 6676 C CA . TYR C 1 106 ? 4.365 -4.302 -10.195 1.00 35.50 106 TYR C CA 1
ATOM 6677 C C . TYR C 1 106 ? 4.966 -4.344 -11.613 1.00 38.96 106 TYR C C 1
ATOM 6678 O O . TYR C 1 106 ? 5.483 -5.338 -12.011 1.00 37.42 106 TYR C O 1
ATOM 6687 N N . SER C 1 107 ? 4.881 -3.249 -12.339 1.00 39.78 107 SER C N 1
ATOM 6688 C CA . SER C 1 107 ? 5.517 -3.090 -13.630 1.00 49.28 107 SER C CA 1
ATOM 6689 C C . SER C 1 107 ? 5.807 -1.629 -13.892 1.00 50.67 107 SER C C 1
ATOM 6690 O O . SER C 1 107 ? 5.072 -0.783 -13.443 1.00 53.27 107 SER C O 1
ATOM 6693 N N . LEU C 1 108 ? 6.860 -1.332 -14.646 1.00 56.85 108 LEU C N 1
ATOM 6694 C CA . LEU C 1 108 ? 7.124 0.040 -15.011 1.00 51.38 108 LEU C CA 1
ATOM 6695 C C . LEU C 1 108 ? 6.019 0.574 -15.864 1.00 55.10 108 LEU C C 1
ATOM 6696 O O . LEU C 1 108 ? 5.610 1.741 -15.742 1.00 45.79 108 LEU C O 1
ATOM 6701 N N . GLU C 1 109 ? 5.513 -0.285 -16.735 1.00 46.53 109 GLU C N 1
ATOM 6702 C CA . GLU C 1 109 ? 4.577 0.199 -17.709 1.00 47.19 109 GLU C CA 1
ATOM 6703 C C . GLU C 1 109 ? 3.341 0.775 -17.001 1.00 49.12 109 GLU C C 1
ATOM 6704 O O . GLU C 1 109 ? 2.910 1.875 -17.314 1.00 49.95 109 GLU C O 1
ATOM 6710 N N . THR C 1 110 ? 2.823 0.086 -15.995 1.00 52.09 110 THR C N 1
ATOM 6711 C CA . THR C 1 110 ? 1.685 0.630 -15.309 1.00 44.44 110 THR C CA 1
ATOM 6712 C C . THR C 1 110 ? 2.073 1.888 -14.631 1.00 42.27 110 THR C C 1
ATOM 6713 O O . THR C 1 110 ? 1.323 2.816 -14.612 1.00 45.51 110 THR C O 1
ATOM 6717 N N . ALA C 1 111 ? 3.264 1.921 -14.094 1.00 45.93 111 ALA C N 1
ATOM 6718 C CA . ALA C 1 111 ? 3.657 3.076 -13.326 1.00 48.17 111 ALA C CA 1
ATOM 6719 C C . ALA C 1 111 ? 3.681 4.304 -14.222 1.00 45.09 111 ALA C C 1
ATOM 6720 O O . ALA C 1 111 ? 3.205 5.366 -13.863 1.00 42.76 111 ALA C O 1
ATOM 6722 N N . GLN C 1 112 ? 4.167 4.099 -15.438 1.00 49.74 112 GLN C N 1
ATOM 6723 C CA . GLN C 1 112 ? 4.214 5.144 -16.429 1.00 47.66 112 GLN C CA 1
ATOM 6724 C C . GLN C 1 112 ? 2.812 5.663 -16.739 1.00 51.27 112 GLN C C 1
ATOM 6725 O O . GLN C 1 112 ? 2.591 6.852 -16.751 1.00 50.32 112 GLN C O 1
ATOM 6731 N N . LYS C 1 113 ? 1.849 4.775 -16.951 1.00 51.02 113 LYS C N 1
ATOM 6732 C CA . LYS C 1 113 ? 0.499 5.219 -17.225 1.00 48.44 113 LYS C CA 1
ATOM 6733 C C . LYS C 1 113 ? -0.043 5.958 -16.059 1.00 45.77 113 LYS C C 1
ATOM 6734 O O . LYS C 1 113 ? -0.732 6.948 -16.223 1.00 42.91 113 LYS C O 1
ATOM 6740 N N . ILE C 1 114 ? 0.283 5.482 -14.872 1.00 44.12 114 ILE C N 1
ATOM 6741 C CA . ILE C 1 114 ? -0.226 6.151 -13.711 1.00 49.86 114 ILE C CA 1
ATOM 6742 C C . ILE C 1 114 ? 0.304 7.561 -13.729 1.00 41.57 114 ILE C C 1
ATOM 6743 O O . ILE C 1 114 ? -0.437 8.488 -13.567 1.00 40.80 114 ILE C O 1
ATOM 6748 N N . ASN C 1 115 ? 1.588 7.693 -13.989 1.00 43.20 115 ASN C N 1
ATOM 6749 C CA . ASN C 1 115 ? 2.233 8.988 -13.925 1.00 46.60 115 ASN C CA 1
ATOM 6750 C C . ASN C 1 115 ? 1.644 9.969 -14.882 1.00 43.12 115 ASN C C 1
ATOM 6751 O O . ASN C 1 115 ? 1.319 11.037 -14.510 1.00 36.84 115 ASN C O 1
ATOM 6756 N N . GLU C 1 116 ? 1.407 9.536 -16.096 1.00 48.11 116 GLU C N 1
ATOM 6757 C CA . GLU C 1 116 ? 0.853 10.404 -17.094 1.00 47.63 116 GLU C CA 1
ATOM 6758 C C . GLU C 1 116 ? -0.480 10.892 -16.645 1.00 50.57 116 GLU C C 1
ATOM 6759 O O . GLU C 1 116 ? -0.823 12.038 -16.829 1.00 47.27 116 GLU C O 1
ATOM 6765 N N . ILE C 1 117 ? -1.255 9.994 -16.072 1.00 52.73 117 ILE C N 1
ATOM 6766 C CA . ILE C 1 117 ? -2.547 10.359 -15.602 1.00 46.22 117 ILE C CA 1
ATOM 6767 C C . ILE C 1 117 ? -2.425 11.367 -14.477 1.00 44.70 117 ILE C C 1
ATOM 6768 O O . ILE C 1 117 ? -3.134 12.338 -14.460 1.00 46.02 117 ILE C O 1
ATOM 6773 N N . ALA C 1 118 ? -1.499 11.141 -13.565 1.00 43.05 118 ALA C N 1
ATOM 6774 C CA . ALA C 1 118 ? -1.239 12.079 -12.481 1.00 44.41 118 ALA C CA 1
ATOM 6775 C C . ALA C 1 118 ? -0.741 13.426 -12.940 1.00 45.75 118 ALA C C 1
ATOM 6776 O O . ALA C 1 118 ? -1.184 14.443 -12.480 1.00 45.14 118 ALA C O 1
ATOM 6778 N N . LYS C 1 119 ? 0.156 13.419 -13.901 1.00 50.87 119 LYS C N 1
ATOM 6779 C CA . LYS C 1 119 ? 0.659 14.657 -14.454 1.00 56.36 119 LYS C CA 1
ATOM 6780 C C . LYS C 1 119 ? -0.501 15.410 -15.020 1.00 51.85 119 LYS C C 1
ATOM 6781 O O . LYS C 1 119 ? -0.715 16.537 -14.696 1.00 52.93 119 LYS C O 1
ATOM 6787 N N . SER C 1 120 ? -1.344 14.717 -15.730 1.00 53.64 120 SER C N 1
ATOM 6788 C CA . SER C 1 120 ? -2.510 15.317 -16.289 1.00 53.72 120 SER C CA 1
ATOM 6789 C C . SER C 1 120 ? -3.397 15.870 -15.181 1.00 53.84 120 SER C C 1
ATOM 6790 O O . SER C 1 120 ? -4.050 16.862 -15.359 1.00 50.12 120 SER C O 1
ATOM 6793 N N . LEU C 1 121 ? -3.479 15.136 -14.081 1.00 56.52 121 LEU C N 1
ATOM 6794 C CA . LEU C 1 121 ? -4.171 15.525 -12.860 1.00 54.32 121 LEU C CA 1
ATOM 6795 C C . LEU C 1 121 ? -3.493 16.623 -12.058 1.00 54.80 121 LEU C C 1
ATOM 6796 O O . LEU C 1 121 ? 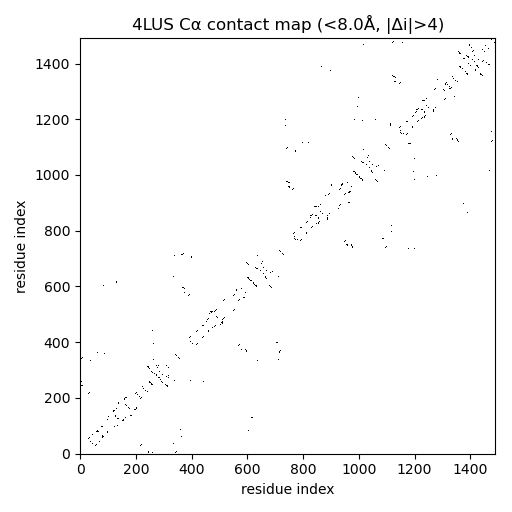-4.122 17.303 -11.299 1.00 53.45 121 LEU C O 1
ATOM 6801 N N . GLY C 1 122 ? -2.193 16.732 -12.205 1.00 50.58 122 GLY C N 1
ATOM 6802 C CA . GLY C 1 122 ? -1.438 17.702 -11.465 1.00 58.73 122 GLY C CA 1
ATOM 6803 C C . GLY C 1 122 ? -1.481 17.339 -10.019 1.00 58.68 122 GLY C C 1
ATOM 6804 O O . GLY C 1 122 ? -1.699 18.170 -9.160 1.00 52.80 122 GLY C O 1
ATOM 6805 N N . GLU C 1 123 ? -1.287 16.044 -9.810 1.00 60.30 123 GLU C N 1
ATOM 6806 C CA . GLU C 1 123 ? -1.395 15.381 -8.541 1.00 59.58 123 GLU C CA 1
ATOM 6807 C C . GLU C 1 123 ? -0.392 14.249 -8.498 1.00 57.36 123 GLU C C 1
ATOM 6808 O O . GLU C 1 123 ? -0.239 13.565 -9.453 1.00 64.39 123 GLU C O 1
ATOM 6814 N N . LYS C 1 124 ? 0.262 14.018 -7.389 1.00 52.83 124 LYS C N 1
ATOM 6815 C CA . LYS C 1 124 ? 1.267 12.984 -7.310 1.00 50.80 124 LYS C CA 1
ATOM 6816 C C . LYS C 1 124 ? 0.651 11.750 -6.713 1.00 55.01 124 LYS C C 1
ATOM 6817 O O . LYS C 1 124 ? 0.060 11.806 -5.680 1.00 55.78 124 LYS C O 1
ATOM 6823 N N . ALA C 1 125 ? 0.812 10.620 -7.360 1.00 54.74 125 ALA C N 1
ATOM 6824 C CA . ALA C 1 125 ? 0.034 9.480 -7.046 1.00 49.74 125 ALA C CA 1
ATOM 6825 C C . ALA C 1 125 ? 0.847 8.511 -6.295 1.00 49.22 125 ALA C C 1
ATOM 6826 O O . ALA C 1 125 ? 1.842 8.077 -6.740 1.00 47.83 125 ALA C O 1
ATOM 6828 N N . CYS C 1 126 ? 0.396 8.181 -5.104 1.00 48.49 126 CYS C N 1
ATOM 6829 C CA . CYS C 1 126 ? 1.129 7.316 -4.205 1.00 41.89 126 CYS C CA 1
ATOM 6830 C C . CYS C 1 126 ? 1.048 5.899 -4.615 1.00 36.63 126 CYS C C 1
ATOM 6831 O O . CYS C 1 126 ? 0.031 5.450 -4.954 1.00 45.23 126 CYS C O 1
ATOM 6834 N N . VAL C 1 127 ? 2.144 5.200 -4.568 1.00 36.60 127 VAL C N 1
ATOM 6835 C CA . VAL C 1 127 ? 2.179 3.828 -4.951 1.00 34.83 127 VAL C CA 1
ATOM 6836 C C . VAL C 1 127 ? 3.060 3.080 -3.992 1.00 38.13 127 VAL C C 1
ATOM 6837 O O . VAL C 1 127 ? 3.827 3.688 -3.300 1.00 34.61 127 VAL C O 1
ATOM 6841 N N . HIS C 1 128 ? 2.908 1.774 -3.954 1.00 33.64 128 HIS C N 1
ATOM 6842 C CA . HIS C 1 128 ? 3.735 0.865 -3.189 1.00 40.01 128 HIS C CA 1
ATOM 6843 C C . HIS C 1 128 ? 4.103 -0.293 -4.105 1.00 39.67 128 HIS C C 1
ATOM 6844 O O . HIS C 1 128 ? 3.291 -0.730 -4.842 1.00 45.48 128 HIS C O 1
ATOM 6851 N N . VAL C 1 129 ? 5.287 -0.840 -3.993 1.00 43.04 129 VAL C N 1
ATOM 6852 C CA . VAL C 1 129 ? 5.759 -1.823 -4.936 1.00 46.92 129 VAL C CA 1
ATOM 6853 C C . VAL C 1 129 ? 5.606 -3.213 -4.401 1.00 47.33 129 VAL C C 1
ATOM 6854 O O . VAL C 1 129 ? 5.975 -3.478 -3.299 1.00 51.99 129 VAL C O 1
ATOM 6870 N N . ILE C 1 131 ? 6.596 -7.097 -4.485 1.00 44.75 131 ILE C N 1
ATOM 6871 C CA . ILE C 1 131 ? 7.649 -7.972 -4.868 1.00 43.56 131 ILE C CA 1
ATOM 6872 C C . ILE C 1 131 ? 7.084 -9.352 -4.751 1.00 49.96 131 ILE C C 1
ATOM 6873 O O . ILE C 1 131 ? 6.481 -9.662 -3.781 1.00 47.92 131 ILE C O 1
ATOM 6878 N N . ASP C 1 132 ? 7.265 -10.169 -5.753 1.00 45.94 132 ASP C N 1
ATOM 6879 C CA . ASP C 1 132 ? 6.783 -11.514 -5.688 1.00 49.97 132 ASP C CA 1
ATOM 6880 C C . ASP C 1 132 ? 7.889 -12.292 -5.090 1.00 50.68 132 ASP C C 1
ATOM 6881 O O . ASP C 1 132 ? 8.775 -12.684 -5.765 1.00 52.34 132 ASP C O 1
ATOM 6886 N N . SER C 1 133 ? 7.824 -12.503 -3.797 1.00 52.37 133 SER C N 1
ATOM 6887 C CA . SER C 1 133 ? 8.863 -13.176 -3.053 1.00 47.10 133 SER C CA 1
ATOM 6888 C C . SER C 1 133 ? 8.697 -14.663 -2.967 1.00 49.57 133 SER C C 1
ATOM 6889 O O . SER C 1 133 ? 9.483 -15.304 -2.356 1.00 47.59 133 SER C O 1
ATOM 6892 N N . GLY C 1 134 ? 7.683 -15.210 -3.582 1.00 50.37 134 GLY C N 1
ATOM 6893 C CA . GLY C 1 134 ? 7.389 -16.596 -3.366 1.00 47.76 134 GLY C CA 1
ATOM 6894 C C . GLY C 1 134 ? 5.955 -17.049 -3.362 1.00 51.08 134 GLY C C 1
ATOM 6895 O O . GLY C 1 134 ? 5.745 -18.248 -3.386 1.00 53.05 134 GLY C O 1
ATOM 6896 N N . MET C 1 135 ? 4.990 -16.159 -3.361 1.00 43.97 135 MET C N 1
ATOM 6897 C CA . MET C 1 135 ? 3.649 -16.649 -3.502 1.00 45.27 135 MET C CA 1
ATOM 6898 C C . MET C 1 135 ? 3.190 -16.742 -4.919 1.00 49.61 135 MET C C 1
ATOM 6899 O O . MET C 1 135 ? 2.164 -17.303 -5.203 1.00 50.70 135 MET C O 1
ATOM 6904 N N . THR C 1 136 ? 4.009 -16.230 -5.807 1.00 56.21 136 THR C N 1
ATOM 6905 C CA . THR C 1 136 ? 3.834 -16.437 -7.207 1.00 47.01 136 THR C CA 1
ATOM 6906 C C . THR C 1 136 ? 2.550 -15.847 -7.677 1.00 49.40 136 THR C C 1
ATOM 6907 O O . THR C 1 136 ? 1.878 -16.410 -8.494 1.00 60.19 136 THR C O 1
ATOM 6911 N N . ARG C 1 137 ? 2.211 -14.688 -7.165 1.00 44.58 137 ARG C N 1
ATOM 6912 C CA . ARG C 1 137 ? 0.904 -14.149 -7.359 1.00 44.57 137 ARG C CA 1
ATOM 6913 C C . ARG C 1 137 ? 0.950 -12.818 -8.064 1.00 44.11 137 ARG C C 1
ATOM 6914 O O . ARG C 1 137 ? 0.754 -12.774 -9.238 1.00 50.39 137 ARG C O 1
ATOM 6922 N N . ILE C 1 138 ? 1.251 -11.741 -7.375 1.00 45.55 138 ILE C N 1
ATOM 6923 C CA . ILE C 1 138 ? 1.531 -10.485 -8.056 1.00 48.21 138 ILE C CA 1
ATOM 6924 C C . ILE C 1 138 ? 2.869 -9.888 -7.646 1.00 50.56 138 ILE C C 1
ATOM 6925 O O . ILE C 1 138 ? 3.464 -10.339 -6.697 1.00 56.71 138 ILE C O 1
ATOM 6930 N N . GLY C 1 139 ? 3.329 -8.892 -8.400 1.00 56.04 139 GLY C N 1
ATOM 6931 C CA . GLY C 1 139 ? 4.562 -8.153 -8.171 1.00 51.37 139 GLY C CA 1
ATOM 6932 C C . GLY C 1 139 ? 5.840 -8.609 -8.848 1.00 52.88 139 GLY C C 1
ATOM 6933 O O . GLY C 1 139 ? 5.935 -9.708 -9.328 1.00 47.73 139 GLY C O 1
ATOM 6934 N N . PHE C 1 140 ? 6.845 -7.742 -8.795 1.00 54.14 140 PHE C N 1
ATOM 6935 C CA . PHE C 1 140 ? 8.096 -7.852 -9.514 1.00 46.89 140 PHE C CA 1
ATOM 6936 C C . PHE C 1 140 ? 8.822 -9.088 -9.139 1.00 47.93 140 PHE C C 1
ATOM 6937 O O . PHE C 1 140 ? 8.752 -9.524 -8.032 1.00 54.82 140 PHE C O 1
ATOM 6945 N N . GLN C 1 141 ? 9.505 -9.662 -10.083 1.00 38.67 141 GLN C N 1
ATOM 6946 C CA . GLN C 1 141 ? 10.383 -10.715 -9.763 1.00 51.40 141 GLN C CA 1
ATOM 6947 C C . GLN C 1 141 ? 11.577 -10.157 -9.046 1.00 53.01 141 GLN C C 1
ATOM 6948 O O . GLN C 1 141 ? 12.012 -9.041 -9.317 1.00 51.25 141 GLN C O 1
ATOM 6954 N N . PRO C 1 142 ? 12.112 -10.917 -8.118 1.00 50.28 142 PRO C N 1
ATOM 6955 C CA . PRO C 1 142 ? 13.164 -10.402 -7.276 1.00 56.46 142 PRO C CA 1
ATOM 6956 C C . PRO C 1 142 ? 14.504 -10.572 -7.982 1.00 62.11 142 PRO C C 1
ATOM 6957 O O . PRO C 1 142 ? 15.187 -11.561 -7.785 1.00 68.25 142 PRO C O 1
ATOM 6961 N N . ASN C 1 143 ? 14.825 -9.595 -8.829 1.00 67.20 143 ASN C N 1
ATOM 6962 C CA . ASN C 1 143 ? 15.973 -9.612 -9.737 1.00 60.17 143 ASN C CA 1
ATOM 6963 C C . ASN C 1 143 ? 16.490 -8.255 -10.057 1.00 56.87 143 ASN C C 1
ATOM 6964 O O . ASN C 1 143 ? 15.895 -7.272 -9.748 1.00 55.93 143 ASN C O 1
ATOM 6969 N N . GLU C 1 144 ? 17.574 -8.234 -10.799 1.00 66.87 144 GLU C N 1
ATOM 6970 C CA . GLU C 1 144 ? 18.241 -7.014 -11.218 1.00 61.55 144 GLU C CA 1
ATOM 6971 C C . GLU C 1 144 ? 17.501 -6.050 -12.097 1.00 53.97 144 GLU C C 1
ATOM 6972 O O . GLU C 1 144 ? 17.644 -4.865 -11.956 1.00 55.82 144 GLU C O 1
ATOM 6978 N N . GLU C 1 145 ? 16.750 -6.547 -13.045 1.00 57.08 145 GLU C N 1
ATOM 6979 C CA . GLU C 1 145 ? 15.961 -5.677 -13.915 1.00 59.60 145 GLU C CA 1
ATOM 6980 C C . GLU C 1 145 ? 14.847 -4.920 -13.209 1.00 61.48 145 GLU C C 1
ATOM 6981 O O . GLU C 1 145 ? 14.522 -3.803 -13.540 1.00 56.55 145 GLU C O 1
ATOM 6987 N N . SER C 1 146 ? 14.224 -5.584 -12.258 1.00 61.66 146 SER C N 1
ATOM 6988 C CA . SER C 1 146 ? 13.169 -4.992 -11.471 1.00 54.60 146 SER C CA 1
ATOM 6989 C C . SER C 1 146 ? 13.761 -3.850 -10.700 1.00 47.62 146 SER C C 1
ATOM 6990 O O . SER C 1 146 ? 13.195 -2.789 -10.586 1.00 43.00 146 SER C O 1
ATOM 6993 N N . VAL C 1 147 ? 14.944 -4.096 -10.187 1.00 49.17 147 VAL C N 1
ATOM 6994 C CA . VAL C 1 147 ? 15.648 -3.093 -9.456 1.00 52.82 147 VAL C CA 1
ATOM 6995 C C . VAL C 1 147 ? 15.841 -1.900 -10.379 1.00 58.43 147 VAL C C 1
ATOM 6996 O O . VAL C 1 147 ? 15.610 -0.780 -9.980 1.00 54.54 147 VAL C O 1
ATOM 7000 N N . GLN C 1 148 ? 16.221 -2.142 -11.623 1.00 57.07 148 GLN C N 1
ATOM 7001 C CA . GLN C 1 148 ? 16.313 -1.057 -12.555 1.00 56.97 148 GLN C CA 1
ATOM 7002 C C . GLN C 1 148 ? 15.011 -0.388 -12.877 1.00 55.15 148 GLN C C 1
ATOM 7003 O O . GLN C 1 148 ? 14.887 0.826 -12.796 1.00 50.76 148 GLN C O 1
ATOM 7009 N N . GLU C 1 149 ? 14.017 -1.192 -13.188 1.00 52.62 149 GLU C N 1
ATOM 7010 C CA . GLU C 1 149 ? 12.726 -0.655 -13.475 1.00 50.17 149 GLU C CA 1
ATOM 7011 C C . GLU C 1 149 ? 12.259 0.102 -12.256 1.00 54.81 149 GLU C C 1
ATOM 7012 O O . GLU C 1 149 ? 11.644 1.164 -12.376 1.00 52.57 149 GLU C O 1
ATOM 7018 N N . ILE C 1 150 ? 12.564 -0.415 -11.074 1.00 50.82 150 ILE C N 1
ATOM 7019 C CA . ILE C 1 150 ? 12.060 0.244 -9.888 1.00 53.58 150 ILE C CA 1
ATOM 7020 C C . ILE C 1 150 ? 12.607 1.652 -9.775 1.00 55.32 150 ILE C C 1
ATOM 7021 O O . ILE C 1 150 ? 11.892 2.585 -9.470 1.00 51.95 150 ILE C O 1
ATOM 7026 N N . ILE C 1 151 ? 13.887 1.777 -10.086 1.00 59.13 151 ILE C N 1
ATOM 7027 C CA . ILE C 1 151 ? 14.593 3.040 -10.105 1.00 57.65 151 ILE C CA 1
ATOM 7028 C C . ILE C 1 151 ? 14.000 4.044 -11.107 1.00 62.22 151 ILE C C 1
ATOM 7029 O O . ILE C 1 151 ? 13.796 5.203 -10.774 1.00 64.61 151 ILE C O 1
ATOM 7034 N N . GLU C 1 152 ? 13.694 3.604 -12.315 1.00 62.16 152 GLU C N 1
ATOM 7035 C CA . GLU C 1 152 ? 13.100 4.492 -13.270 1.00 61.88 152 GLU C CA 1
ATOM 7036 C C . GLU C 1 152 ? 11.764 4.954 -12.728 1.00 64.15 152 GLU C C 1
ATOM 7037 O O . GLU C 1 152 ? 11.435 6.121 -12.763 1.00 62.05 152 GLU C O 1
ATOM 7043 N N . LEU C 1 153 ? 11.020 4.020 -12.179 1.00 58.79 153 LEU C N 1
ATOM 7044 C CA . LEU C 1 153 ? 9.705 4.282 -11.687 1.00 55.56 153 LEU C CA 1
ATOM 7045 C C . LEU C 1 153 ? 9.839 5.343 -10.655 1.00 50.89 153 LEU C C 1
ATOM 7046 O O . LEU C 1 153 ? 9.079 6.267 -10.582 1.00 45.04 153 LEU C O 1
ATOM 7051 N N . ASN C 1 154 ? 10.874 5.201 -9.882 1.00 54.23 154 ASN C N 1
ATOM 7052 C CA . ASN C 1 154 ? 11.139 6.132 -8.845 1.00 56.00 154 ASN C CA 1
ATOM 7053 C C . ASN C 1 154 ? 11.421 7.551 -9.322 1.00 59.64 154 ASN C C 1
ATOM 7054 O O . ASN C 1 154 ? 11.014 8.494 -8.668 1.00 60.53 154 ASN C O 1
ATOM 7059 N N . LYS C 1 155 ? 12.074 7.701 -10.473 1.00 59.13 155 LYS C N 1
ATOM 7060 C CA . LYS C 1 155 ? 12.340 9.023 -11.043 1.00 59.83 155 LYS C CA 1
ATOM 7061 C C . LYS C 1 155 ? 11.121 9.674 -11.596 1.00 60.77 155 LYS C C 1
ATOM 7062 O O . LYS C 1 155 ? 11.151 10.819 -11.937 1.00 64.32 155 LYS C O 1
ATOM 7068 N N . LEU C 1 156 ? 10.047 8.926 -11.715 1.00 62.77 156 LEU C N 1
ATOM 7069 C CA . LEU C 1 156 ? 8.844 9.442 -12.305 1.00 56.06 156 LEU C CA 1
ATOM 7070 C C . LEU C 1 156 ? 8.239 10.521 -11.424 1.00 60.46 156 LEU C C 1
ATOM 7071 O O . LEU C 1 156 ? 8.252 10.399 -10.222 1.00 71.55 156 LEU C O 1
ATOM 7076 N N . GLU C 1 157 ? 7.756 11.587 -12.038 1.00 59.27 157 GLU C N 1
ATOM 7077 C CA . GLU C 1 157 ? 7.549 12.889 -11.414 1.00 65.80 157 GLU C CA 1
ATOM 7078 C C . GLU C 1 157 ? 6.219 13.250 -10.809 1.00 73.21 157 GLU C C 1
ATOM 7079 O O . GLU C 1 157 ? 6.069 14.299 -10.193 1.00 72.93 157 GLU C O 1
ATOM 7085 N N . TYR C 1 158 ? 5.228 12.433 -11.047 1.00 64.97 158 TYR C N 1
ATOM 7086 C CA . TYR C 1 158 ? 4.033 12.531 -10.304 1.00 57.09 158 TYR C CA 1
ATOM 7087 C C . TYR C 1 158 ? 3.733 11.201 -9.712 1.00 53.40 158 TYR C C 1
ATOM 7088 O O . TYR C 1 158 ? 2.622 10.895 -9.496 1.00 53.32 158 TYR C O 1
ATOM 7097 N N . ILE C 1 159 ? 4.759 10.418 -9.490 1.00 48.85 159 ILE C N 1
ATOM 7098 C CA . ILE C 1 159 ? 4.651 9.196 -8.768 1.00 48.47 159 ILE C CA 1
ATOM 7099 C C . ILE C 1 159 ? 5.397 9.338 -7.429 1.00 55.68 159 ILE C C 1
ATOM 7100 O O . ILE C 1 159 ? 6.570 9.588 -7.393 1.00 49.43 159 ILE C O 1
ATOM 7105 N N . ASP C 1 160 ? 4.700 9.154 -6.327 1.00 56.44 160 ASP C N 1
ATOM 7106 C CA . ASP C 1 160 ? 5.331 9.149 -5.025 1.00 52.34 160 ASP C CA 1
ATOM 7107 C C . ASP C 1 160 ? 5.479 7.731 -4.588 1.00 48.94 160 ASP C C 1
ATOM 7108 O O . ASP C 1 160 ? 4.560 7.145 -4.107 1.00 52.92 160 ASP C O 1
ATOM 7113 N N . LEU C 1 161 ? 6.676 7.212 -4.675 1.00 47.47 161 LEU C N 1
ATOM 7114 C CA . LEU C 1 161 ? 6.917 5.852 -4.333 1.00 45.98 161 LEU C CA 1
ATOM 7115 C C . LEU C 1 161 ? 7.115 5.742 -2.847 1.00 52.43 161 LEU C C 1
ATOM 7116 O O . LEU C 1 161 ? 8.197 5.805 -2.381 1.00 53.97 161 LEU C O 1
ATOM 7121 N N . GLU C 1 162 ? 6.015 5.630 -2.133 1.00 48.35 162 GLU C N 1
ATOM 7122 C CA . GLU C 1 162 ? 5.916 5.419 -0.703 1.00 42.98 162 GLU C CA 1
ATOM 7123 C C . GLU C 1 162 ? 6.320 4.112 -0.061 1.00 44.35 162 GLU C C 1
ATOM 7124 O O . GLU C 1 162 ? 6.776 4.121 1.031 1.00 48.67 162 GLU C O 1
ATOM 7130 N N . GLY C 1 163 ? 6.073 2.983 -0.683 1.00 36.54 163 GLY C N 1
ATOM 7131 C CA . GLY C 1 163 ? 6.275 1.724 -0.025 1.00 33.64 163 GLY C CA 1
ATOM 7132 C C . GLY C 1 163 ? 6.631 0.566 -0.919 1.00 39.77 163 GLY C C 1
ATOM 7133 O O . GLY C 1 163 ? 6.626 0.671 -2.105 1.00 41.47 163 GLY C O 1
ATOM 7134 N N . MET C 1 164 ? 6.977 -0.541 -0.325 1.00 37.93 164 MET C N 1
ATOM 7135 C CA . MET C 1 164 ? 7.200 -1.737 -1.056 1.00 39.62 164 MET C CA 1
ATOM 7136 C C . MET C 1 164 ? 7.000 -2.866 -0.113 1.00 38.57 164 MET C C 1
ATOM 7137 O O . MET C 1 164 ? 7.362 -2.741 1.029 1.00 36.81 164 MET C O 1
ATOM 7142 N N . PHE C 1 165 ? 6.419 -3.951 -0.623 1.00 39.04 165 PHE C N 1
ATOM 7143 C CA . PHE C 1 165 ? 6.081 -5.144 0.129 1.00 36.99 165 PHE C CA 1
ATOM 7144 C C . PHE C 1 165 ? 6.047 -6.441 -0.610 1.00 37.91 165 PHE C C 1
ATOM 7145 O O . PHE C 1 165 ? 6.128 -6.468 -1.774 1.00 46.76 165 PHE C O 1
ATOM 7153 N N . THR C 1 166 ? 5.940 -7.514 0.128 1.00 34.24 166 THR C N 1
ATOM 7154 C CA . THR C 1 166 ? 5.701 -8.844 -0.353 1.00 34.88 166 THR C CA 1
ATOM 7155 C C . THR C 1 166 ? 4.631 -9.579 0.523 1.00 36.24 166 THR C C 1
ATOM 7156 O O . THR C 1 166 ? 4.139 -9.015 1.457 1.00 36.95 166 THR C O 1
ATOM 7160 N N . HIS C 1 167 ? 4.271 -10.803 0.195 1.00 35.55 167 HIS C N 1
ATOM 7161 C CA . HIS C 1 167 ? 3.304 -11.491 0.972 1.00 34.78 167 HIS C CA 1
ATOM 7162 C C . HIS C 1 167 ? 3.564 -12.972 0.991 1.00 38.36 167 HIS C C 1
ATOM 7163 O O . HIS C 1 167 ? 3.975 -13.558 0.036 1.00 40.47 167 HIS C O 1
ATOM 7170 N N . PHE C 1 168 ? 3.311 -13.557 2.123 1.00 33.07 168 PHE C N 1
ATOM 7171 C CA . PHE C 1 168 ? 3.667 -14.885 2.422 1.00 37.12 168 PHE C CA 1
ATOM 7172 C C . PHE C 1 168 ? 2.568 -15.843 2.118 1.00 42.92 168 PHE C C 1
ATOM 7173 O O . PHE C 1 168 ? 1.420 -15.561 2.297 1.00 39.60 168 PHE C O 1
ATOM 7181 N N . ALA C 1 169 ? 2.972 -17.008 1.687 1.00 42.98 169 ALA C N 1
ATOM 7182 C CA . ALA C 1 169 ? 2.069 -18.063 1.344 1.00 43.38 169 ALA C CA 1
ATOM 7183 C C . ALA C 1 169 ? 1.856 -19.105 2.409 1.00 37.50 169 ALA C C 1
ATOM 7184 O O . ALA C 1 169 ? 0.965 -19.888 2.290 1.00 31.66 169 ALA C O 1
ATOM 7186 N N . THR C 1 170 ? 2.769 -19.143 3.368 1.00 39.14 170 THR C N 1
ATOM 7187 C CA . THR C 1 170 ? 2.875 -20.178 4.379 1.00 36.86 170 THR C CA 1
ATOM 7188 C C . THR C 1 170 ? 3.193 -19.741 5.841 1.00 41.61 170 THR C C 1
ATOM 7189 O O . THR C 1 170 ? 3.574 -20.544 6.660 1.00 36.68 170 THR C O 1
ATOM 7193 N N . ALA C 1 171 ? 3.013 -18.479 6.141 1.00 35.48 171 ALA C N 1
ATOM 7194 C CA . ALA C 1 171 ? 3.349 -17.934 7.419 1.00 34.76 171 ALA C CA 1
ATOM 7195 C C . ALA C 1 171 ? 2.561 -18.523 8.554 1.00 38.24 171 ALA C C 1
ATOM 7196 O O . ALA C 1 171 ? 2.963 -18.448 9.675 1.00 39.74 171 ALA C O 1
ATOM 7198 N N . ASP C 1 172 ? 1.453 -19.143 8.248 1.00 36.95 172 ASP C N 1
ATOM 7199 C CA . ASP C 1 172 ? 0.577 -19.661 9.248 1.00 36.62 172 ASP C CA 1
ATOM 7200 C C . ASP C 1 172 ? 0.767 -21.132 9.432 1.00 40.04 172 ASP C C 1
ATOM 7201 O O . ASP C 1 172 ? -0.084 -21.790 9.941 1.00 36.53 172 ASP C O 1
ATOM 7206 N N . GLU C 1 173 ? 1.901 -21.627 9.011 1.00 35.42 173 GLU C N 1
ATOM 7207 C CA . GLU C 1 173 ? 2.153 -23.033 9.014 1.00 43.87 173 GLU C CA 1
ATOM 7208 C C . GLU C 1 173 ? 3.140 -23.145 10.109 1.00 40.01 173 GLU C C 1
ATOM 7209 O O . GLU C 1 173 ? 3.689 -22.171 10.502 1.00 38.96 173 GLU C O 1
ATOM 7215 N N . VAL C 1 174 ? 3.300 -24.320 10.651 1.00 43.42 174 VAL C N 1
ATOM 7216 C CA . VAL C 1 174 ? 4.252 -24.482 11.709 1.00 45.56 174 VAL C CA 1
ATOM 7217 C C . VAL C 1 174 ? 5.673 -24.204 11.240 1.00 48.12 174 VAL C C 1
ATOM 7218 O O . VAL C 1 174 ? 6.350 -23.414 11.834 1.00 47.16 174 VAL C O 1
ATOM 7222 N N . SER C 1 175 ? 6.106 -24.846 10.167 1.00 46.97 175 SER C N 1
ATOM 7223 C CA . SER C 1 175 ? 7.450 -24.631 9.695 1.00 47.43 175 SER C CA 1
ATOM 7224 C C . SER C 1 175 ? 7.597 -23.299 9.009 1.00 43.02 175 SER C C 1
ATOM 7225 O O . SER C 1 175 ? 6.761 -22.908 8.289 1.00 44.52 175 SER C O 1
ATOM 7228 N N . LYS C 1 176 ? 8.643 -22.568 9.319 1.00 44.17 176 LYS C N 1
ATOM 7229 C CA . LYS C 1 176 ? 8.809 -21.225 8.797 1.00 41.84 176 LYS C CA 1
ATOM 7230 C C . LYS C 1 176 ? 9.808 -21.047 7.681 1.00 36.46 176 LYS C C 1
ATOM 7231 O O . LYS C 1 176 ? 10.030 -19.975 7.240 1.00 37.12 176 LYS C O 1
ATOM 7237 N N . GLU C 1 177 ? 10.360 -22.126 7.211 1.00 39.48 177 GLU C N 1
ATOM 7238 C CA . GLU C 1 177 ? 11.487 -22.058 6.347 1.00 41.27 177 GLU C CA 1
ATOM 7239 C C . GLU C 1 177 ? 11.139 -21.253 5.125 1.00 40.71 177 GLU C C 1
ATOM 7240 O O . GLU C 1 177 ? 11.877 -20.378 4.730 1.00 37.59 177 GLU C O 1
ATOM 7246 N N . TYR C 1 178 ? 9.997 -21.536 4.533 1.00 41.11 178 TYR C N 1
ATOM 7247 C CA . TYR C 1 178 ? 9.615 -20.834 3.331 1.00 40.32 178 TYR C CA 1
ATOM 7248 C C . TYR C 1 178 ? 9.417 -19.386 3.574 1.00 39.17 178 TYR C C 1
ATOM 7249 O O . TYR C 1 178 ? 9.783 -18.584 2.759 1.00 46.40 178 TYR C O 1
ATOM 7258 N N . THR C 1 179 ? 8.876 -19.046 4.717 1.00 44.59 179 THR C N 1
ATOM 7259 C CA . THR C 1 179 ? 8.626 -17.664 5.016 1.00 41.62 179 THR C CA 1
ATOM 7260 C C . THR C 1 179 ? 9.897 -16.890 5.029 1.00 40.75 179 THR C C 1
ATOM 7261 O O . THR C 1 179 ? 9.957 -15.827 4.527 1.00 51.45 179 THR C O 1
ATOM 7265 N N . TYR C 1 180 ? 10.922 -17.427 5.634 1.00 50.20 180 TYR C N 1
ATOM 7266 C CA . TYR C 1 180 ? 12.226 -16.790 5.616 1.00 46.42 180 TYR C CA 1
ATOM 7267 C C . TYR C 1 180 ? 12.922 -16.729 4.250 1.00 43.25 180 TYR C C 1
ATOM 7268 O O . TYR C 1 180 ? 13.477 -15.716 3.904 1.00 35.13 180 TYR C O 1
ATOM 7277 N N . LYS C 1 181 ? 12.755 -17.761 3.439 1.00 42.36 181 LYS C N 1
ATOM 7278 C CA . LYS C 1 181 ? 13.262 -17.671 2.091 1.00 43.86 181 LYS C CA 1
ATOM 7279 C C . LYS C 1 181 ? 12.622 -16.479 1.442 1.00 44.10 181 LYS C C 1
ATOM 7280 O O . LYS C 1 181 ? 13.290 -15.694 0.823 1.00 45.71 181 LYS C O 1
ATOM 7286 N N . GLN C 1 182 ? 11.323 -16.324 1.637 1.00 48.89 182 GLN C N 1
ATOM 7287 C CA . GLN C 1 182 ? 10.603 -15.253 1.019 1.00 40.34 182 GLN C CA 1
ATOM 7288 C C . GLN C 1 182 ? 11.097 -13.910 1.465 1.00 39.62 182 GLN C C 1
ATOM 7289 O O . GLN C 1 182 ? 11.263 -13.051 0.674 1.00 40.66 182 GLN C O 1
ATOM 7295 N N . ALA C 1 183 ? 11.325 -13.739 2.737 1.00 43.38 183 ALA C N 1
ATOM 7296 C CA . ALA C 1 183 ? 11.823 -12.475 3.200 1.00 43.00 183 ALA C CA 1
ATOM 7297 C C . ALA C 1 183 ? 13.225 -12.184 2.663 1.00 41.35 183 ALA C C 1
ATOM 7298 O O . ALA C 1 183 ? 13.634 -11.069 2.530 1.00 43.73 183 ALA C O 1
ATOM 7300 N N . ASN C 1 184 ? 13.965 -13.220 2.387 1.00 48.44 184 ASN C N 1
ATOM 7301 C CA . ASN C 1 184 ? 15.261 -13.060 1.776 1.00 51.21 184 ASN C CA 1
ATOM 7302 C C . ASN C 1 184 ? 15.149 -12.495 0.410 1.00 49.49 184 ASN C C 1
ATOM 7303 O O . ASN C 1 184 ? 15.864 -11.623 0.049 1.00 48.64 184 ASN C O 1
ATOM 7308 N N . ASN C 1 185 ? 14.192 -12.991 -0.323 1.00 47.28 185 ASN C N 1
ATOM 7309 C CA . ASN C 1 185 ? 13.966 -12.518 -1.629 1.00 45.45 185 ASN C CA 1
ATOM 7310 C C . ASN C 1 185 ? 13.594 -11.100 -1.524 1.00 48.56 185 ASN C C 1
ATOM 7311 O O . ASN C 1 185 ? 13.919 -10.320 -2.367 1.00 49.41 185 ASN C O 1
ATOM 7316 N N . TYR C 1 186 ? 12.857 -10.778 -0.487 1.00 49.62 186 TYR C N 1
ATOM 7317 C CA . TYR C 1 186 ? 12.516 -9.409 -0.244 1.00 47.03 186 TYR C CA 1
ATOM 7318 C C . TYR C 1 186 ? 13.774 -8.619 0.098 1.00 45.40 186 TYR C C 1
ATOM 7319 O O . TYR C 1 186 ? 13.982 -7.551 -0.369 1.00 42.08 186 TYR C O 1
ATOM 7328 N N . LYS C 1 187 ? 14.623 -9.212 0.902 1.00 54.02 187 LYS C N 1
ATOM 7329 C CA . LYS C 1 187 ? 15.791 -8.538 1.427 1.00 55.92 187 LYS C CA 1
ATOM 7330 C C . LYS C 1 187 ? 16.685 -8.121 0.312 1.00 55.26 187 LYS C C 1
ATOM 7331 O O . LYS C 1 187 ? 17.111 -6.992 0.264 1.00 64.79 187 LYS C O 1
ATOM 7337 N N . PHE C 1 188 ? 16.862 -8.977 -0.666 1.00 57.81 188 PHE C N 1
ATOM 7338 C CA . PHE C 1 188 ? 17.708 -8.651 -1.781 1.00 51.90 188 PHE C CA 1
ATOM 7339 C C . PHE C 1 188 ? 17.177 -7.385 -2.395 1.00 60.70 188 PHE C C 1
ATOM 7340 O O . PHE C 1 188 ? 17.910 -6.473 -2.707 1.00 64.48 188 PHE C O 1
ATOM 7348 N N . MET C 1 189 ? 15.863 -7.336 -2.590 1.00 53.89 189 MET C N 1
ATOM 7349 C CA . MET C 1 189 ? 15.250 -6.168 -3.209 1.00 52.37 189 MET C CA 1
ATOM 7350 C C . MET C 1 189 ? 15.466 -4.933 -2.343 1.00 53.63 189 MET C C 1
ATOM 7351 O O . MET C 1 189 ? 15.787 -3.857 -2.849 1.00 64.61 189 MET C O 1
ATOM 7356 N N . SER C 1 190 ? 15.296 -5.095 -1.035 1.00 56.45 190 SER C N 1
ATOM 7357 C CA . SER C 1 190 ? 15.579 -4.024 -0.090 1.00 52.06 190 SER C CA 1
ATOM 7358 C C . SER C 1 190 ? 17.064 -3.679 -0.102 1.00 50.43 190 SER C C 1
ATOM 7359 O O . SER C 1 190 ? 17.445 -2.509 -0.053 1.00 45.32 190 SER C O 1
ATOM 7362 N N . ASP C 1 191 ? 17.895 -4.714 -0.166 1.00 53.74 191 ASP C N 1
ATOM 7363 C CA . ASP C 1 191 ? 19.344 -4.553 -0.143 1.00 57.89 191 ASP C CA 1
ATOM 7364 C C . ASP C 1 191 ? 19.874 -3.783 -1.349 1.00 61.50 191 ASP C C 1
ATOM 7365 O O . ASP C 1 191 ? 20.771 -2.950 -1.216 1.00 72.54 191 ASP C O 1
ATOM 7370 N N . LYS C 1 192 ? 19.322 -4.066 -2.524 1.00 63.78 192 LYS C N 1
ATOM 7371 C CA . LYS C 1 192 ? 19.791 -3.451 -3.729 1.00 62.01 192 LYS C CA 1
ATOM 7372 C C . LYS C 1 192 ? 19.247 -2.068 -3.856 1.00 61.46 192 LYS C C 1
ATOM 7373 O O . LYS C 1 192 ? 19.935 -1.170 -4.263 1.00 64.02 192 LYS C O 1
ATOM 7379 N N . LEU C 1 193 ? 18.001 -1.897 -3.514 1.00 57.24 193 LEU C N 1
ATOM 7380 C CA . LEU C 1 193 ? 17.398 -0.613 -3.658 1.00 54.62 193 LEU C CA 1
ATOM 7381 C C . LEU C 1 193 ? 18.023 0.415 -2.725 1.00 55.55 193 LEU C C 1
ATOM 7382 O O . LEU C 1 193 ? 18.016 1.597 -2.999 1.00 57.29 193 LEU C O 1
ATOM 7387 N N . ASP C 1 194 ? 18.501 -0.053 -1.584 1.00 63.36 194 ASP C N 1
ATOM 7388 C CA . ASP C 1 194 ? 19.126 0.836 -0.633 1.00 65.13 194 ASP C CA 1
ATOM 7389 C C . ASP C 1 194 ? 20.384 1.351 -1.254 1.00 63.36 194 ASP C C 1
ATOM 7390 O O . ASP C 1 194 ? 20.610 2.517 -1.242 1.00 70.29 194 ASP C O 1
ATOM 7395 N N . GLU C 1 195 ? 21.162 0.474 -1.859 1.00 58.63 195 GLU C N 1
ATOM 7396 C CA . GLU C 1 195 ? 22.440 0.841 -2.397 1.00 57.29 195 GLU C CA 1
ATOM 7397 C C . GLU C 1 195 ? 22.290 1.841 -3.473 1.00 58.93 195 GLU C C 1
ATOM 7398 O O . GLU C 1 195 ? 23.199 2.600 -3.746 1.00 63.18 195 GLU C O 1
ATOM 7404 N N . ALA C 1 196 ? 21.116 1.850 -4.071 1.00 50.90 196 ALA C N 1
ATOM 7405 C CA . ALA C 1 196 ? 20.847 2.623 -5.245 1.00 40.89 196 ALA C CA 1
ATOM 7406 C C . ALA C 1 196 ? 20.390 4.001 -4.908 1.00 44.58 196 ALA C C 1
ATOM 7407 O O . ALA C 1 196 ? 20.072 4.788 -5.787 1.00 46.42 196 ALA C O 1
ATOM 7409 N N . GLY C 1 197 ? 20.339 4.281 -3.623 1.00 42.13 197 GLY C N 1
ATOM 7410 C CA . GLY C 1 197 ? 19.790 5.522 -3.155 1.00 43.64 197 GLY C CA 1
ATOM 7411 C C . GLY C 1 197 ? 18.318 5.755 -3.372 1.00 44.99 197 GLY C C 1
ATOM 7412 O O . GLY C 1 197 ? 17.910 6.875 -3.485 1.00 43.22 197 GLY C O 1
ATOM 7413 N N . VAL C 1 198 ? 17.527 4.694 -3.420 1.00 50.02 198 VAL C N 1
ATOM 7414 C CA . VAL C 1 198 ? 16.090 4.846 -3.581 1.00 55.66 198 VAL C CA 1
ATOM 7415 C C . VAL C 1 198 ? 15.400 4.767 -2.255 1.00 53.29 198 VAL C C 1
ATOM 7416 O O . VAL C 1 198 ? 15.391 3.729 -1.637 1.00 55.56 198 VAL C O 1
ATOM 7420 N N . LYS C 1 199 ? 14.791 5.864 -1.847 1.00 59.17 199 LYS C N 1
ATOM 7421 C CA . LYS C 1 199 ? 14.138 5.926 -0.562 1.00 60.96 199 LYS C CA 1
ATOM 7422 C C . LYS C 1 199 ? 12.753 5.320 -0.648 1.00 65.61 199 LYS C C 1
ATOM 7423 O O . LYS C 1 199 ? 11.944 5.740 -1.432 1.00 71.71 199 LYS C O 1
ATOM 7429 N N . ILE C 1 200 ? 12.525 4.306 0.153 1.00 47.66 200 ILE C N 1
ATOM 7430 C CA . ILE C 1 200 ? 11.216 3.767 0.377 1.00 48.12 200 ILE C CA 1
ATOM 7431 C C . ILE C 1 200 ? 10.854 3.913 1.841 1.00 41.89 200 ILE C C 1
ATOM 7432 O O . ILE C 1 200 ? 11.311 3.193 2.660 1.00 35.57 200 ILE C O 1
ATOM 7437 N N . ALA C 1 201 ? 9.940 4.810 2.117 1.00 44.38 201 ALA C N 1
ATOM 7438 C CA . ALA C 1 201 ? 9.537 5.134 3.463 1.00 41.35 201 ALA C CA 1
ATOM 7439 C C . ALA C 1 201 ? 8.952 3.982 4.288 1.00 47.99 201 ALA C C 1
ATOM 7440 O O . ALA C 1 201 ? 9.107 3.945 5.475 1.00 44.84 201 ALA C O 1
ATOM 7442 N N . ILE C 1 202 ? 8.246 3.068 3.654 1.00 47.93 202 ILE C N 1
ATOM 7443 C CA . ILE C 1 202 ? 7.499 2.056 4.366 1.00 41.19 202 ILE C CA 1
ATOM 7444 C C . ILE C 1 202 ? 7.690 0.698 3.800 1.00 38.03 202 ILE C C 1
ATOM 7445 O O . ILE C 1 202 ? 7.111 0.386 2.832 1.00 46.32 202 ILE C O 1
ATOM 7450 N N . LYS C 1 203 ? 8.470 -0.113 4.444 1.00 37.97 203 LYS C N 1
ATOM 7451 C CA . LYS C 1 203 ? 8.690 -1.438 4.003 1.00 41.95 203 LYS C CA 1
ATOM 7452 C C . LYS C 1 203 ? 7.768 -2.302 4.863 1.00 48.74 203 LYS C C 1
ATOM 7453 O O . LYS C 1 203 ? 7.679 -2.075 6.048 1.00 44.47 203 LYS C O 1
ATOM 7459 N N . HIS C 1 204 ? 7.026 -3.219 4.246 1.00 46.06 204 HIS C N 1
ATOM 7460 C CA . HIS C 1 204 ? 6.117 -4.112 4.950 1.00 41.52 204 HIS C CA 1
ATOM 7461 C C . HIS C 1 204 ? 5.957 -5.498 4.361 1.00 43.84 204 HIS C C 1
ATOM 7462 O O . HIS C 1 204 ? 5.779 -5.626 3.210 1.00 43.82 204 HIS C O 1
ATOM 7469 N N . VAL C 1 205 ? 6.072 -6.534 5.165 1.00 41.51 205 VAL C N 1
ATOM 7470 C CA . VAL C 1 205 ? 5.885 -7.878 4.702 1.00 39.46 205 VAL C CA 1
ATOM 7471 C C . VAL C 1 205 ? 4.946 -8.748 5.520 1.00 44.14 205 VAL C C 1
ATOM 7472 O O . VAL C 1 205 ? 4.594 -9.820 5.130 1.00 45.26 205 VAL C O 1
ATOM 7476 N N . SER C 1 206 ? 4.617 -8.308 6.717 1.00 48.56 206 SER C N 1
ATOM 7477 C CA . SER C 1 206 ? 3.925 -9.137 7.664 1.00 42.34 206 SER C CA 1
ATOM 7478 C C . SER C 1 206 ? 2.411 -9.177 7.525 1.00 37.66 206 SER C C 1
ATOM 7479 O O . SER C 1 206 ? 1.781 -8.172 7.511 1.00 32.71 206 SER C O 1
ATOM 7482 N N . ASN C 1 207 ? 1.877 -10.375 7.407 1.00 32.21 207 ASN C N 1
ATOM 7483 C CA . ASN C 1 207 ? 0.477 -10.652 7.602 1.00 36.37 207 ASN C CA 1
ATOM 7484 C C . ASN C 1 207 ? 0.141 -11.032 9.074 1.00 36.09 207 ASN C C 1
ATOM 7485 O O . ASN C 1 207 ? 0.933 -10.817 9.940 1.00 32.66 207 ASN C O 1
ATOM 7490 N N . SER C 1 208 ? -1.051 -11.556 9.308 1.00 33.58 208 SER C N 1
ATOM 7491 C CA . SER C 1 208 ? -1.496 -11.880 10.644 1.00 35.26 208 SER C CA 1
ATOM 7492 C C . SER C 1 208 ? -0.643 -12.963 11.239 1.00 33.01 208 SER C C 1
ATOM 7493 O O . SER C 1 208 ? -0.200 -12.832 12.334 1.00 32.39 208 SER C O 1
ATOM 7496 N N . ALA C 1 209 ? -0.416 -14.024 10.488 1.00 31.09 209 ALA C N 1
ATOM 7497 C CA . ALA C 1 209 ? 0.322 -15.168 10.966 1.00 36.73 209 ALA C CA 1
ATOM 7498 C C . ALA C 1 209 ? 1.720 -14.821 11.329 1.00 40.18 209 ALA C C 1
ATOM 7499 O O . ALA C 1 209 ? 2.190 -15.276 12.302 1.00 45.05 209 ALA C O 1
ATOM 7501 N N . ALA C 1 210 ? 2.365 -14.021 10.515 1.00 39.51 210 ALA C N 1
ATOM 7502 C CA . ALA C 1 210 ? 3.662 -13.470 10.782 1.00 47.32 210 ALA C CA 1
ATOM 7503 C C . ALA C 1 210 ? 3.691 -12.475 11.929 1.00 44.50 210 ALA C C 1
ATOM 7504 O O . ALA C 1 210 ? 4.647 -12.392 12.614 1.00 45.39 210 ALA C O 1
ATOM 7506 N N . ILE C 1 211 ? 2.629 -11.715 12.113 1.00 44.42 211 ILE C N 1
ATOM 7507 C CA . ILE C 1 211 ? 2.573 -10.752 13.193 1.00 42.83 211 ILE C CA 1
ATOM 7508 C C . ILE C 1 211 ? 2.705 -11.571 14.441 1.00 37.79 211 ILE C C 1
ATOM 7509 O O . ILE C 1 211 ? 3.433 -11.236 15.301 1.00 42.59 211 ILE C O 1
ATOM 7514 N N . MET C 1 212 ? 1.904 -12.597 14.511 1.00 36.61 212 MET C N 1
ATOM 7515 C CA . MET C 1 212 ? 1.897 -13.490 15.597 1.00 34.53 212 MET C CA 1
ATOM 7516 C C . MET C 1 212 ? 3.182 -14.281 15.784 1.00 40.37 212 MET C C 1
ATOM 7517 O O . MET C 1 212 ? 3.716 -14.260 16.838 1.00 45.51 212 MET C O 1
ATOM 7522 N N . ASP C 1 213 ? 3.671 -14.969 14.773 1.00 33.76 213 ASP C N 1
ATOM 7523 C CA . ASP C 1 213 ? 4.810 -15.834 14.932 1.00 37.87 213 ASP C CA 1
ATOM 7524 C C . ASP C 1 213 ? 6.184 -15.355 14.534 1.00 37.10 213 ASP C C 1
ATOM 7525 O O . ASP C 1 213 ? 7.079 -16.113 14.594 1.00 47.86 213 ASP C O 1
ATOM 7530 N N . CYS C 1 214 ? 6.329 -14.162 14.029 1.00 37.57 214 CYS C N 1
ATOM 7531 C CA . CYS C 1 214 ? 7.569 -13.763 13.438 1.00 35.99 214 CYS C CA 1
ATOM 7532 C C . CYS C 1 214 ? 7.922 -12.366 13.792 1.00 37.10 214 CYS C C 1
ATOM 7533 O O . CYS C 1 214 ? 7.883 -11.483 12.983 1.00 34.29 214 CYS C O 1
ATOM 7536 N N . PRO C 1 215 ? 8.314 -12.155 15.020 1.00 36.76 215 PRO C N 1
ATOM 7537 C CA . PRO C 1 215 ? 8.619 -10.825 15.510 1.00 39.69 215 PRO C CA 1
ATOM 7538 C C . PRO C 1 215 ? 9.858 -10.254 14.858 1.00 44.19 215 PRO C C 1
ATOM 7539 O O . PRO C 1 215 ? 10.083 -9.088 14.897 1.00 43.38 215 PRO C O 1
ATOM 7543 N N . ASP C 1 216 ? 10.633 -11.087 14.201 1.00 46.17 216 ASP C N 1
ATOM 7544 C CA . ASP C 1 216 ? 11.748 -10.596 13.412 1.00 54.47 216 ASP C CA 1
ATOM 7545 C C . ASP C 1 216 ? 11.339 -9.991 12.108 1.00 55.24 216 ASP C C 1
ATOM 7546 O O . ASP C 1 216 ? 12.184 -9.545 11.399 1.00 53.43 216 ASP C O 1
ATOM 7551 N N . LEU C 1 217 ? 10.054 -9.990 11.783 1.00 52.36 217 LEU C N 1
ATOM 7552 C CA . LEU C 1 217 ? 9.631 -9.470 10.491 1.00 53.15 217 LEU C CA 1
ATOM 7553 C C . LEU C 1 217 ? 8.704 -8.291 10.512 1.00 59.04 217 LEU C C 1
ATOM 7554 O O . LEU C 1 217 ? 7.953 -8.091 9.599 1.00 66.01 217 LEU C O 1
ATOM 7559 N N . ARG C 1 218 ? 8.759 -7.506 11.552 1.00 54.95 218 ARG C N 1
ATOM 7560 C CA . ARG C 1 218 ? 8.224 -6.197 11.498 1.00 52.98 218 ARG C CA 1
ATOM 7561 C C . ARG C 1 218 ? 9.209 -5.524 10.610 1.00 61.22 218 ARG C C 1
ATOM 7562 O O . ARG C 1 218 ? 10.346 -5.927 10.547 1.00 71.74 218 ARG C O 1
ATOM 7570 N N . LEU C 1 219 ? 8.799 -4.509 9.904 1.00 56.14 219 LEU C N 1
ATOM 7571 C CA . LEU C 1 219 ? 9.738 -3.652 9.241 1.00 45.85 219 LEU C CA 1
ATOM 7572 C C . LEU C 1 219 ? 9.208 -2.329 9.651 1.00 42.71 219 LEU C C 1
ATOM 7573 O O . LEU C 1 219 ? 9.163 -2.090 10.804 1.00 52.46 219 LEU C O 1
ATOM 7578 N N . ASN C 1 220 ? 8.809 -1.497 8.730 1.00 36.80 220 ASN C N 1
ATOM 7579 C CA . ASN C 1 220 ? 8.076 -0.330 9.105 1.00 42.19 220 ASN C CA 1
ATOM 7580 C C . ASN C 1 220 ? 6.628 -0.567 9.558 1.00 47.01 220 ASN C C 1
ATOM 7581 O O . ASN C 1 220 ? 6.056 0.290 10.171 1.00 42.64 220 ASN C O 1
ATOM 7586 N N . MET C 1 221 ? 6.022 -1.671 9.128 1.00 40.40 221 MET C N 1
ATOM 7587 C CA . MET C 1 221 ? 4.581 -1.843 9.163 1.00 41.20 221 MET C CA 1
ATOM 7588 C C . MET C 1 221 ? 4.138 -3.273 9.076 1.00 39.86 221 MET C C 1
ATOM 7589 O O . MET C 1 221 ? 4.752 -4.043 8.415 1.00 40.06 221 MET C O 1
ATOM 7594 N N . VAL C 1 222 ? 3.024 -3.597 9.711 1.00 39.52 222 VAL C N 1
ATOM 7595 C CA . VAL C 1 222 ? 2.418 -4.916 9.661 1.00 31.63 222 VAL C CA 1
ATOM 7596 C C . VAL C 1 222 ? 0.975 -4.816 9.202 1.00 34.56 222 VAL C C 1
ATOM 7597 O O . VAL C 1 222 ? 0.344 -3.829 9.383 1.00 31.73 222 VAL C O 1
ATOM 7601 N N . ARG C 1 223 ? 0.520 -5.845 8.520 1.00 37.53 223 ARG C N 1
ATOM 7602 C CA . ARG C 1 223 ? -0.806 -5.893 7.940 1.00 39.75 223 ARG C CA 1
ATOM 7603 C C . ARG C 1 223 ? -1.634 -6.892 8.669 1.00 34.66 223 ARG C C 1
ATOM 7604 O O . ARG C 1 223 ? -1.473 -8.065 8.544 1.00 34.62 223 ARG C O 1
ATOM 7612 N N . ALA C 1 224 ? -2.544 -6.388 9.454 1.00 44.68 224 ALA C N 1
ATOM 7613 C CA . ALA C 1 224 ? -3.403 -7.224 10.237 1.00 33.56 224 ALA C CA 1
ATOM 7614 C C . ALA C 1 224 ? -4.753 -7.340 9.581 1.00 29.32 224 ALA C C 1
ATOM 7615 O O . ALA C 1 224 ? -5.349 -6.383 9.273 1.00 26.61 224 ALA C O 1
ATOM 7617 N N . GLY C 1 225 ? -5.176 -8.564 9.348 1.00 29.25 225 GLY C N 1
ATOM 7618 C CA . GLY C 1 225 ? -6.461 -8.886 8.796 1.00 29.96 225 GLY C CA 1
ATOM 7619 C C . GLY C 1 225 ? -7.372 -9.699 9.675 1.00 27.64 225 GLY C C 1
ATOM 7620 O O . GLY C 1 225 ? -7.995 -9.163 10.506 1.00 29.85 225 GLY C O 1
ATOM 7621 N N . ILE C 1 226 ? -7.353 -10.998 9.532 1.00 27.04 226 ILE C N 1
ATOM 7622 C CA . ILE C 1 226 ? -8.280 -11.881 10.170 1.00 24.97 226 ILE C CA 1
ATOM 7623 C C . ILE C 1 226 ? -8.289 -11.782 11.705 1.00 27.86 226 ILE C C 1
ATOM 7624 O O . ILE C 1 226 ? -9.303 -11.798 12.284 1.00 25.02 226 ILE C O 1
ATOM 7629 N N . ILE C 1 227 ? -7.136 -11.606 12.310 1.00 28.70 227 ILE C N 1
ATOM 7630 C CA . ILE C 1 227 ? -7.002 -11.462 13.729 1.00 31.28 227 ILE C CA 1
ATOM 7631 C C . ILE C 1 227 ? -7.765 -10.241 14.271 1.00 30.54 227 ILE C C 1
ATOM 7632 O O . ILE C 1 227 ? -8.245 -10.233 15.345 1.00 32.98 227 ILE C O 1
ATOM 7637 N N . LEU C 1 228 ? -7.915 -9.245 13.458 1.00 30.20 228 LEU C N 1
ATOM 7638 C CA . LEU C 1 228 ? -8.620 -8.065 13.775 1.00 28.52 228 LEU C CA 1
ATOM 7639 C C . LEU C 1 228 ? -10.095 -8.386 14.071 1.00 29.45 228 LEU C C 1
ATOM 7640 O O . LEU C 1 228 ? -10.711 -7.788 14.892 1.00 28.59 228 LEU C O 1
ATOM 7645 N N . TYR C 1 229 ? -10.626 -9.346 13.358 1.00 25.53 229 TYR C N 1
ATOM 7646 C CA . TYR C 1 229 ? -11.978 -9.784 13.502 1.00 27.55 229 TYR C CA 1
ATOM 7647 C C . TYR C 1 229 ? -12.088 -10.890 14.500 1.00 31.85 229 TYR C C 1
ATOM 7648 O O . TYR C 1 229 ? -13.121 -11.424 14.692 1.00 36.95 229 TYR C O 1
ATOM 7657 N N . GLY C 1 230 ? -10.996 -11.184 15.154 1.00 31.77 230 GLY C N 1
ATOM 7658 C CA . GLY C 1 230 ? -10.963 -12.161 16.193 1.00 33.46 230 GLY C CA 1
ATOM 7659 C C . GLY C 1 230 ? -10.862 -13.601 15.839 1.00 33.56 230 GLY C C 1
ATOM 7660 O O . GLY C 1 230 ? -11.239 -14.390 16.610 1.00 30.68 230 GLY C O 1
ATOM 7661 N N . HIS C 1 231 ? -10.356 -13.919 14.669 1.00 29.37 231 HIS C N 1
ATOM 7662 C CA . HIS C 1 231 ? -10.141 -15.279 14.267 1.00 31.89 231 HIS C CA 1
ATOM 7663 C C . HIS C 1 231 ? -8.678 -15.467 13.892 1.00 30.16 231 HIS C C 1
ATOM 7664 O O . HIS C 1 231 ? -8.064 -14.604 13.355 1.00 28.50 231 HIS C O 1
ATOM 7671 N N . TYR C 1 232 ? -8.150 -16.618 14.243 1.00 30.66 232 TYR C N 1
ATOM 7672 C CA . TYR C 1 232 ? -6.811 -17.007 13.893 1.00 27.99 232 TYR C CA 1
ATOM 7673 C C . TYR C 1 232 ? -6.619 -17.442 12.425 1.00 29.30 232 TYR C C 1
ATOM 7674 O O . TYR C 1 232 ? -7.469 -18.066 11.833 1.00 32.59 232 TYR C O 1
ATOM 7683 N N . PRO C 1 233 ? -5.476 -17.154 11.845 1.00 31.49 233 PRO C N 1
ATOM 7684 C CA . PRO C 1 233 ? -5.221 -17.544 10.464 1.00 31.77 233 PRO C CA 1
ATOM 7685 C C . PRO C 1 233 ? -5.244 -19.043 10.223 1.00 34.19 233 PRO C C 1
ATOM 7686 O O . PRO C 1 233 ? -5.569 -19.462 9.162 1.00 34.10 233 PRO C O 1
ATOM 7690 N N . SER C 1 234 ? -4.826 -19.805 11.201 1.00 32.80 234 SER C N 1
ATOM 7691 C CA . SER C 1 234 ? -4.828 -21.233 11.149 1.00 37.18 234 SER C CA 1
ATOM 7692 C C . SER C 1 234 ? -4.805 -21.710 12.532 1.00 37.46 234 SER C C 1
ATOM 7693 O O . SER C 1 234 ? -4.622 -20.966 13.422 1.00 34.95 234 SER C O 1
ATOM 7696 N N . ASP C 1 235 ? -4.914 -22.996 12.670 1.00 39.28 235 ASP C N 1
ATOM 7697 C CA . ASP C 1 235 ? -4.698 -23.657 13.916 1.00 42.46 235 ASP C CA 1
ATOM 7698 C C . ASP C 1 235 ? -3.218 -23.827 14.248 1.00 42.15 235 ASP C C 1
ATOM 7699 O O . ASP C 1 235 ? -2.900 -24.301 15.282 1.00 46.59 235 ASP C O 1
ATOM 7704 N N . ASP C 1 236 ? -2.330 -23.468 13.349 1.00 41.40 236 ASP C N 1
ATOM 7705 C CA . ASP C 1 236 ? -0.928 -23.776 13.511 1.00 43.69 236 ASP C CA 1
ATOM 7706 C C . ASP C 1 236 ? -0.010 -22.630 13.971 1.00 44.54 236 ASP C C 1
ATOM 7707 O O . ASP C 1 236 ? 1.183 -22.786 14.044 1.00 50.42 236 ASP C O 1
ATOM 7712 N N . VAL C 1 237 ? -0.565 -21.485 14.281 1.00 36.88 237 VAL C N 1
ATOM 7713 C CA . VAL C 1 237 ? 0.194 -20.356 14.761 1.00 30.22 237 VAL C CA 1
ATOM 7714 C C . VAL C 1 237 ? 0.260 -20.317 16.303 1.00 34.18 237 VAL C C 1
ATOM 7715 O O . VAL C 1 237 ? -0.344 -21.128 16.963 1.00 30.54 237 VAL C O 1
ATOM 7719 N N . PHE C 1 238 ? 0.997 -19.373 16.865 1.00 37.34 238 PHE C N 1
ATOM 7720 C CA . PHE C 1 238 ? 1.108 -19.308 18.314 1.00 36.73 238 PHE C CA 1
ATOM 7721 C C . PHE C 1 238 ? -0.022 -18.544 18.962 1.00 34.98 238 PHE C C 1
ATOM 7722 O O . PHE C 1 238 ? 0.106 -17.404 19.275 1.00 37.44 238 PHE C O 1
ATOM 7730 N N . LYS C 1 239 ? -1.108 -19.237 19.181 1.00 36.42 239 LYS C N 1
ATOM 7731 C CA . LYS C 1 239 ? -2.362 -18.712 19.637 1.00 41.28 239 LYS C CA 1
ATOM 7732 C C . LYS C 1 239 ? -2.256 -18.066 21.008 1.00 41.59 239 LYS C C 1
ATOM 7733 O O . LYS C 1 239 ? -2.959 -17.175 21.315 1.00 36.61 239 LYS C O 1
ATOM 7739 N N . ASP C 1 240 ? -1.361 -18.575 21.811 1.00 39.20 240 ASP C N 1
ATOM 7740 C CA . ASP C 1 240 ? -1.153 -18.068 23.121 1.00 42.35 240 ASP C CA 1
ATOM 7741 C C . ASP C 1 240 ? -0.543 -16.722 23.158 1.00 37.45 240 ASP C C 1
ATOM 7742 O O . ASP C 1 240 ? -0.496 -16.151 24.180 1.00 35.99 240 ASP C O 1
ATOM 7747 N N . ARG C 1 241 ? -0.026 -16.244 22.052 1.00 37.38 241 ARG C N 1
ATOM 7748 C CA . ARG C 1 241 ? 0.476 -14.897 21.998 1.00 36.41 241 ARG C CA 1
ATOM 7749 C C . ARG C 1 241 ? -0.590 -13.840 21.781 1.00 37.32 241 ARG C C 1
ATOM 7750 O O . ARG C 1 241 ? -0.318 -12.692 21.894 1.00 34.29 241 ARG C O 1
ATOM 7758 N N . LEU C 1 242 ? -1.797 -14.245 21.429 1.00 39.37 242 LEU C N 1
ATOM 7759 C CA . LEU C 1 242 ? -2.866 -13.293 21.156 1.00 40.83 242 LEU C CA 1
ATOM 7760 C C . LEU C 1 242 ? -4.225 -13.810 21.495 1.00 38.33 242 LEU C C 1
ATOM 7761 O O . LEU C 1 242 ? -4.654 -14.805 20.975 1.00 34.19 242 LEU C O 1
ATOM 7766 N N . GLU C 1 243 ? -4.905 -13.106 22.363 1.00 34.52 243 GLU C N 1
ATOM 7767 C CA . GLU C 1 243 ? -6.228 -13.482 22.761 1.00 36.69 243 GLU C CA 1
ATOM 7768 C C . GLU C 1 243 ? -7.201 -12.758 21.891 1.00 32.20 243 GLU C C 1
ATOM 7769 O O . GLU C 1 243 ? -7.105 -11.595 21.753 1.00 33.34 243 GLU C O 1
ATOM 7775 N N . LEU C 1 244 ? -8.139 -13.483 21.320 1.00 32.35 244 LEU C N 1
ATOM 7776 C CA . LEU C 1 244 ? -9.040 -12.945 20.326 1.00 33.61 244 LEU C CA 1
ATOM 7777 C C . LEU C 1 244 ? -10.479 -13.136 20.654 1.00 31.05 244 LEU C C 1
ATOM 7778 O O . LEU C 1 244 ? -10.837 -14.085 21.236 1.00 30.57 244 LEU C O 1
ATOM 7783 N N . ARG C 1 245 ? -11.302 -12.203 20.230 1.00 32.87 245 ARG C N 1
ATOM 7784 C CA . ARG C 1 245 ? -12.717 -12.380 20.275 1.00 29.60 245 ARG C CA 1
ATOM 7785 C C . ARG C 1 245 ? -13.350 -12.168 18.931 1.00 30.06 245 ARG C C 1
ATOM 7786 O O . ARG C 1 245 ? -13.310 -11.095 18.423 1.00 27.70 245 ARG C O 1
ATOM 7794 N N . PRO C 1 246 ? -14.055 -13.152 18.427 1.00 30.50 246 PRO C N 1
ATOM 7795 C CA . PRO C 1 246 ? -14.826 -12.939 17.232 1.00 28.52 246 PRO C CA 1
ATOM 7796 C C . PRO C 1 246 ? -15.828 -11.835 17.450 1.00 33.10 246 PRO C C 1
ATOM 7797 O O . PRO C 1 246 ? -16.332 -11.672 18.511 1.00 25.10 246 PRO C O 1
ATOM 7801 N N . ALA C 1 247 ? -16.032 -11.058 16.407 1.00 28.07 247 ALA C N 1
ATOM 7802 C CA . ALA C 1 247 ? -16.928 -9.962 16.401 1.00 25.97 247 ALA C CA 1
ATOM 7803 C C . ALA C 1 247 ? -18.256 -10.152 15.729 1.00 29.16 247 ALA C C 1
ATOM 7804 O O . ALA C 1 247 ? -19.086 -9.327 15.897 1.00 31.35 247 ALA C O 1
ATOM 7806 N N . MET C 1 248 ? -18.454 -11.181 14.948 1.00 29.86 248 MET C N 1
ATOM 7807 C CA . MET C 1 248 ? -19.707 -11.325 14.230 1.00 30.59 248 MET C CA 1
ATOM 7808 C C . MET C 1 248 ? -20.602 -12.463 14.665 1.00 29.80 248 MET C C 1
ATOM 7809 O O . MET C 1 248 ? -20.147 -13.531 14.871 1.00 30.59 248 MET C O 1
ATOM 7814 N N . LYS C 1 249 ? -21.893 -12.217 14.748 1.00 26.06 249 LYS C N 1
ATOM 7815 C CA . LYS C 1 249 ? -22.840 -13.276 14.896 1.00 28.44 249 LYS C CA 1
ATOM 7816 C C . LYS C 1 249 ? -23.879 -13.248 13.824 1.00 29.71 249 LYS C C 1
ATOM 7817 O O . LYS C 1 249 ? -24.545 -12.282 13.648 1.00 33.57 249 LYS C O 1
ATOM 7823 N N . LEU C 1 250 ? -24.029 -14.338 13.129 1.00 31.40 250 LEU C N 1
ATOM 7824 C CA . LEU C 1 250 ? -25.049 -14.469 12.146 1.00 30.37 250 LEU C CA 1
ATOM 7825 C C . LEU C 1 250 ? -26.275 -14.959 12.830 1.00 26.92 250 LEU C C 1
ATOM 7826 O O . LEU C 1 250 ? -26.246 -15.955 13.460 1.00 26.45 250 LEU C O 1
ATOM 7831 N N . LYS C 1 251 ? -27.352 -14.227 12.683 1.00 27.15 251 LYS C N 1
ATOM 7832 C CA . LYS C 1 251 ? -28.555 -14.476 13.438 1.00 27.08 251 LYS C CA 1
ATOM 7833 C C . LYS C 1 251 ? -29.829 -14.476 12.659 1.00 29.10 251 LYS C C 1
ATOM 7834 O O . LYS C 1 251 ? -29.957 -13.787 11.707 1.00 32.55 251 LYS C O 1
ATOM 7840 N N . SER C 1 252 ? -30.795 -15.225 13.138 1.00 29.22 252 SER C N 1
ATOM 7841 C CA . SER C 1 252 ? -32.117 -15.239 12.580 1.00 28.15 252 SER C CA 1
ATOM 7842 C C . SER C 1 252 ? -33.187 -15.422 13.674 1.00 33.10 252 SER C C 1
ATOM 7843 O O . SER C 1 252 ? -32.906 -15.323 14.819 1.00 31.01 252 SER C O 1
ATOM 7846 N N . LYS C 1 253 ? -34.403 -15.675 13.248 1.00 30.93 253 LYS C N 1
ATOM 7847 C CA . LYS C 1 253 ? -35.553 -15.752 14.079 1.00 38.96 253 LYS C CA 1
ATOM 7848 C C . LYS C 1 253 ? -36.356 -16.974 13.696 1.00 42.30 253 LYS C C 1
ATOM 7849 O O . LYS C 1 253 ? -36.430 -17.278 12.558 1.00 47.35 253 LYS C O 1
ATOM 7855 N N . ILE C 1 254 ? -36.984 -17.660 14.633 1.00 45.34 254 ILE C N 1
ATOM 7856 C CA . ILE C 1 254 ? -37.895 -18.770 14.317 1.00 46.54 254 ILE C CA 1
ATOM 7857 C C . ILE C 1 254 ? -39.099 -18.231 13.595 1.00 43.82 254 ILE C C 1
ATOM 7858 O O . ILE C 1 254 ? -39.630 -17.258 14.006 1.00 50.01 254 ILE C O 1
ATOM 7863 N N . GLY C 1 255 ? -39.501 -18.822 12.496 1.00 43.53 255 GLY C N 1
ATOM 7864 C CA . GLY C 1 255 ? -40.611 -18.267 11.750 1.00 41.89 255 GLY C CA 1
ATOM 7865 C C . GLY C 1 255 ? -41.880 -19.070 11.621 1.00 41.57 255 GLY C C 1
ATOM 7866 O O . GLY C 1 255 ? -42.892 -18.589 11.191 1.00 39.35 255 GLY C O 1
ATOM 7867 N N . HIS C 1 256 ? -41.775 -20.346 11.894 1.00 46.17 256 HIS C N 1
ATOM 7868 C CA . HIS C 1 256 ? -42.906 -21.201 11.936 1.00 47.97 256 HIS C CA 1
ATOM 7869 C C . HIS C 1 256 ? -42.489 -22.385 12.713 1.00 47.68 256 HIS C C 1
ATOM 7870 O O . HIS C 1 256 ? -41.332 -22.699 12.761 1.00 48.60 256 HIS C O 1
ATOM 7877 N N . ILE C 1 257 ? -43.432 -22.999 13.387 1.00 54.01 257 ILE C N 1
ATOM 7878 C CA . ILE C 1 257 ? -43.185 -24.203 14.156 1.00 56.16 257 ILE C CA 1
ATOM 7879 C C . ILE C 1 257 ? -44.295 -25.218 13.959 1.00 53.11 257 ILE C C 1
ATOM 7880 O O . ILE C 1 257 ? -45.432 -24.855 13.836 1.00 59.17 257 ILE C O 1
ATOM 7885 N N . LYS C 1 258 ? -43.948 -26.482 13.914 1.00 48.52 258 LYS C N 1
ATOM 7886 C CA . LYS C 1 258 ? -44.938 -27.490 13.766 1.00 50.67 258 LYS C CA 1
ATOM 7887 C C . LYS C 1 258 ? -44.503 -28.889 14.266 1.00 49.22 258 LYS C C 1
ATOM 7888 O O . LYS C 1 258 ? -43.351 -29.142 14.493 1.00 46.97 258 LYS C O 1
ATOM 7894 N N . GLN C 1 259 ? -45.468 -29.762 14.460 1.00 51.63 259 GLN C N 1
ATOM 7895 C CA . GLN C 1 259 ? -45.225 -31.115 14.923 1.00 52.69 259 GLN C CA 1
ATOM 7896 C C . GLN C 1 259 ? -45.347 -32.081 13.768 1.00 44.36 259 GLN C C 1
ATOM 7897 O O . GLN C 1 259 ? -46.294 -32.029 13.052 1.00 41.24 259 GLN C O 1
ATOM 7903 N N . VAL C 1 260 ? -44.379 -32.948 13.591 1.00 46.06 260 VAL C N 1
ATOM 7904 C CA . VAL C 1 260 ? -44.371 -33.772 12.408 1.00 53.79 260 VAL C CA 1
ATOM 7905 C C . VAL C 1 260 ? -44.297 -35.265 12.655 1.00 58.68 260 VAL C C 1
ATOM 7906 O O . VAL C 1 260 ? -43.558 -35.712 13.498 1.00 62.77 260 VAL C O 1
ATOM 7910 N N . GLU C 1 261 ? -45.060 -36.021 11.869 1.00 57.58 261 GLU C N 1
ATOM 7911 C CA . GLU C 1 261 ? -45.135 -37.458 11.970 1.00 60.33 261 GLU C CA 1
ATOM 7912 C C . GLU C 1 261 ? -43.847 -38.129 11.532 1.00 63.84 261 GLU C C 1
ATOM 7913 O O . GLU C 1 261 ? -43.020 -37.539 10.857 1.00 67.27 261 GLU C O 1
ATOM 7919 N N . PRO C 1 262 ? -43.703 -39.394 11.850 1.00 56.17 262 PRO C N 1
ATOM 7920 C CA . PRO C 1 262 ? -42.584 -40.169 11.361 1.00 56.91 262 PRO C CA 1
ATOM 7921 C C . PRO C 1 262 ? -42.736 -40.347 9.893 1.00 52.89 262 PRO C C 1
ATOM 7922 O O . PRO C 1 262 ? -43.807 -40.177 9.384 1.00 54.43 262 PRO C O 1
ATOM 7926 N N . GLY C 1 263 ? -41.644 -40.608 9.218 1.00 52.02 263 GLY C N 1
ATOM 7927 C CA . GLY C 1 263 ? -41.655 -40.869 7.798 1.00 57.11 263 GLY C CA 1
ATOM 7928 C C . GLY C 1 263 ? -42.034 -39.759 6.823 1.00 58.90 263 GLY C C 1
ATOM 7929 O O . GLY C 1 263 ? -42.362 -40.055 5.705 1.00 53.93 263 GLY C O 1
ATOM 7930 N N . VAL C 1 264 ? -41.984 -38.498 7.232 1.00 53.19 264 VAL C N 1
ATOM 7931 C CA . VAL C 1 264 ? -42.293 -37.428 6.314 1.00 53.64 264 VAL C CA 1
ATOM 7932 C C . VAL C 1 264 ? -41.049 -36.764 5.858 1.00 55.03 264 VAL C C 1
ATOM 7933 O O . VAL C 1 264 ? -40.261 -36.337 6.648 1.00 54.58 264 VAL C O 1
ATOM 7937 N N . GLY C 1 265 ? -40.925 -36.670 4.551 1.00 56.38 265 GLY C N 1
ATOM 7938 C CA . GLY C 1 265 ? -39.849 -35.958 3.923 1.00 56.09 265 GLY C CA 1
ATOM 7939 C C . GLY C 1 265 ? -39.920 -34.459 4.082 1.00 52.48 265 GLY C C 1
ATOM 7940 O O . GLY C 1 265 ? -40.950 -33.825 4.051 1.00 46.51 265 GLY C O 1
ATOM 7941 N N . ILE C 1 266 ? -38.755 -33.899 4.258 1.00 62.74 266 ILE C N 1
ATOM 7942 C CA . ILE C 1 266 ? -38.636 -32.492 4.427 1.00 60.56 266 ILE C CA 1
ATOM 7943 C C . ILE C 1 266 ? -37.763 -31.875 3.363 1.00 50.93 266 ILE C C 1
ATOM 7944 O O . ILE C 1 266 ? -36.642 -32.253 3.200 1.00 45.71 266 ILE C O 1
ATOM 7949 N N . SER C 1 267 ? -38.336 -30.899 2.682 1.00 55.45 267 SER C N 1
ATOM 7950 C CA . SER C 1 267 ? -37.634 -29.979 1.818 1.00 57.38 267 SER C CA 1
ATOM 7951 C C . SER C 1 267 ? -37.425 -30.594 0.451 1.00 62.89 267 SER C C 1
ATOM 7952 O O . SER C 1 267 ? -37.939 -31.629 0.147 1.00 64.97 267 SER C O 1
ATOM 7955 N N . TYR C 1 268 ? -36.624 -29.945 -0.359 1.00 65.10 268 TYR C N 1
ATOM 7956 C CA . TYR C 1 268 ? -36.445 -30.318 -1.721 1.00 56.50 268 TYR C CA 1
ATOM 7957 C C . TYR C 1 268 ? -35.839 -31.713 -1.883 1.00 58.00 268 TYR C C 1
ATOM 7958 O O . TYR C 1 268 ? -34.769 -32.023 -1.373 1.00 50.37 268 TYR C O 1
ATOM 7967 N N . GLY C 1 269 ? -36.550 -32.547 -2.620 1.00 58.78 269 GLY C N 1
ATOM 7968 C CA . GLY C 1 269 ? -36.041 -33.838 -3.029 1.00 56.77 269 GLY C CA 1
ATOM 7969 C C . GLY C 1 269 ? -36.075 -34.830 -1.904 1.00 54.34 269 GLY C C 1
ATOM 7970 O O . GLY C 1 269 ? -35.401 -35.819 -1.954 1.00 50.60 269 GLY C O 1
ATOM 7971 N N . LEU C 1 270 ? -36.749 -34.444 -0.836 1.00 50.94 270 LEU C N 1
ATOM 7972 C CA . LEU C 1 270 ? -37.043 -35.276 0.304 1.00 46.23 270 LEU C CA 1
ATOM 7973 C C . LEU C 1 270 ? -35.815 -35.976 0.757 1.00 49.20 270 LEU C C 1
ATOM 7974 O O . LEU C 1 270 ? -35.855 -37.129 1.061 1.00 48.60 270 LEU C O 1
ATOM 7979 N N . LYS C 1 271 ? -34.710 -35.253 0.782 1.00 51.88 271 LYS C N 1
ATOM 7980 C CA . LYS C 1 271 ? -33.433 -35.826 1.136 1.00 49.37 271 LYS C CA 1
ATOM 7981 C C . LYS C 1 271 ? -33.331 -36.225 2.584 1.00 52.73 271 LYS C C 1
ATOM 7982 O O . LYS C 1 271 ? -32.447 -36.959 2.941 1.00 54.93 271 LYS C O 1
ATOM 7988 N N . TYR C 1 272 ? -34.240 -35.730 3.400 1.00 46.35 272 TYR C N 1
ATOM 7989 C CA . TYR C 1 272 ? -34.337 -36.113 4.790 1.00 51.00 272 TYR C CA 1
ATOM 7990 C C . TYR C 1 272 ? -35.697 -36.641 5.119 1.00 48.59 272 TYR C C 1
ATOM 7991 O O . TYR C 1 272 ? -36.694 -36.039 4.780 1.00 43.44 272 TYR C O 1
ATOM 8000 N N . THR C 1 273 ? -35.721 -37.758 5.815 1.00 47.65 273 THR C N 1
ATOM 8001 C CA . THR C 1 273 ? -36.992 -38.279 6.259 1.00 57.65 273 THR C CA 1
ATOM 8002 C C . THR C 1 273 ? -37.122 -38.424 7.750 1.00 52.63 273 THR C C 1
ATOM 8003 O O . THR C 1 273 ? -36.252 -38.927 8.395 1.00 48.70 273 THR C O 1
ATOM 8007 N N . THR C 1 274 ? -38.225 -37.941 8.271 1.00 52.10 274 THR C N 1
ATOM 8008 C CA . THR C 1 274 ? -38.428 -37.906 9.694 1.00 62.03 274 THR C CA 1
ATOM 8009 C C . THR C 1 274 ? -38.510 -39.323 10.249 1.00 68.52 274 THR C C 1
ATOM 8010 O O . THR C 1 274 ? -39.225 -40.146 9.727 1.00 70.09 274 THR C O 1
ATOM 8014 N N . THR C 1 275 ? -37.768 -39.612 11.301 1.00 70.60 275 THR C N 1
ATOM 8015 C CA . THR C 1 275 ? -37.644 -40.979 11.739 1.00 70.20 275 THR C CA 1
ATOM 8016 C C . THR C 1 275 ? -38.116 -40.998 13.155 1.00 70.21 275 THR C C 1
ATOM 8017 O O . THR C 1 275 ? -37.359 -41.182 14.081 1.00 76.80 275 THR C O 1
ATOM 8021 N N . GLY C 1 276 ? -39.399 -40.830 13.321 1.00 69.79 276 GLY C N 1
ATOM 8022 C CA . GLY C 1 276 ? -39.965 -40.821 14.625 1.00 58.90 276 GLY C CA 1
ATOM 8023 C C . GLY C 1 276 ? -40.616 -39.503 14.626 1.00 60.31 276 GLY C C 1
ATOM 8024 O O . GLY C 1 276 ? -40.330 -38.750 13.733 1.00 51.91 276 GLY C O 1
ATOM 8025 N N . LYS C 1 277 ? -41.483 -39.246 15.609 1.00 62.73 277 LYS C N 1
ATOM 8026 C CA . LYS C 1 277 ? -42.216 -38.003 15.677 1.00 60.35 277 LYS C CA 1
ATOM 8027 C C . LYS C 1 277 ? -41.322 -36.891 16.138 1.00 64.34 277 LYS C C 1
ATOM 8028 O O . LYS C 1 277 ? -40.699 -37.001 17.165 1.00 60.51 277 LYS C O 1
ATOM 8034 N N . GLU C 1 278 ? -41.273 -35.824 15.345 1.00 59.16 278 GLU C N 1
ATOM 8035 C CA . GLU C 1 278 ? -40.318 -34.738 15.513 1.00 55.01 278 GLU C CA 1
ATOM 8036 C C . GLU C 1 278 ? -40.961 -33.362 15.470 1.00 50.78 278 GLU C C 1
ATOM 8037 O O . GLU C 1 278 ? -42.018 -33.196 14.946 1.00 52.57 278 GLU C O 1
ATOM 8043 N N . THR C 1 279 ? -40.316 -32.387 16.059 1.00 54.47 279 THR C N 1
ATOM 8044 C CA . THR C 1 279 ? -40.768 -31.014 15.903 1.00 56.65 279 THR C CA 1
ATOM 8045 C C . THR C 1 279 ? -39.783 -30.238 15.031 1.00 47.81 279 THR C C 1
ATOM 8046 O O . THR C 1 279 ? -38.617 -30.243 15.250 1.00 46.31 279 THR C O 1
ATOM 8050 N N . ILE C 1 280 ? -40.284 -29.605 14.008 1.00 49.30 280 ILE C N 1
ATOM 8051 C CA . ILE C 1 280 ? -39.451 -28.889 13.088 1.00 48.87 280 ILE C CA 1
ATOM 8052 C C . ILE C 1 280 ? -39.753 -27.421 13.080 1.00 51.54 280 ILE C C 1
ATOM 8053 O O . ILE C 1 280 ? -40.864 -26.987 12.890 1.00 47.96 280 ILE C O 1
ATOM 8058 N N . ALA C 1 281 ? -38.707 -26.655 13.246 1.00 44.88 281 ALA C N 1
ATOM 8059 C CA . ALA C 1 281 ? -38.830 -25.229 13.146 1.00 46.74 281 ALA C CA 1
ATOM 8060 C C . ALA C 1 281 ? -38.243 -24.743 11.825 1.00 41.34 281 ALA C C 1
ATOM 8061 O O . ALA C 1 281 ? -37.311 -25.277 11.314 1.00 45.21 281 ALA C O 1
ATOM 8063 N N . THR C 1 282 ? -38.862 -23.750 11.266 1.00 45.36 282 THR C N 1
ATOM 8064 C CA . THR C 1 282 ? -38.417 -23.197 10.036 1.00 48.70 282 THR C CA 1
ATOM 8065 C C . THR C 1 282 ? -37.837 -21.822 10.293 1.00 42.57 282 THR C C 1
ATOM 8066 O O . THR C 1 282 ? -38.513 -21.001 10.806 1.00 44.96 282 THR C O 1
ATOM 8070 N N . VAL C 1 283 ? -36.584 -21.624 9.916 1.00 38.71 283 VAL C N 1
ATOM 8071 C CA . VAL C 1 283 ? -35.812 -20.401 10.116 1.00 34.00 283 VAL C CA 1
ATOM 8072 C C . VAL C 1 283 ? -35.617 -19.687 8.791 1.00 32.85 283 VAL C C 1
ATOM 8073 O O . VAL C 1 283 ? -35.275 -20.304 7.822 1.00 29.32 283 VAL C O 1
ATOM 8077 N N . PRO C 1 284 ? -35.869 -18.389 8.731 1.00 31.48 284 PRO C N 1
ATOM 8078 C CA . PRO C 1 284 ? -35.748 -17.674 7.467 1.00 28.23 284 PRO C CA 1
ATOM 8079 C C . PRO C 1 284 ? -34.335 -17.205 7.111 1.00 27.98 284 PRO C C 1
ATOM 8080 O O . PRO C 1 284 ? -34.119 -16.070 6.888 1.00 29.32 284 PRO C O 1
ATOM 8084 N N . ILE C 1 285 ? -33.429 -18.146 7.025 1.00 28.43 285 ILE C N 1
ATOM 8085 C CA . ILE C 1 285 ? -32.165 -18.020 6.390 1.00 31.47 285 ILE C CA 1
ATOM 8086 C C . ILE C 1 285 ? -31.935 -19.201 5.458 1.00 36.03 285 ILE C C 1
ATOM 8087 O O . ILE C 1 285 ? -32.291 -20.292 5.748 1.00 34.41 285 ILE C O 1
ATOM 8092 N N . GLY C 1 286 ? -31.248 -18.944 4.366 1.00 37.75 286 GLY C N 1
ATOM 8093 C CA . GLY C 1 286 ? -31.047 -19.861 3.277 1.00 31.36 286 GLY C CA 1
ATOM 8094 C C . GLY C 1 286 ? -29.726 -19.598 2.623 1.00 31.87 286 GLY C C 1
ATOM 8095 O O . GLY C 1 286 ? -28.978 -18.793 3.101 1.00 32.28 286 GLY C O 1
ATOM 8096 N N . TYR C 1 287 ? -29.441 -20.294 1.546 1.00 26.26 287 TYR C N 1
ATOM 8097 C CA . TYR C 1 287 ? -28.169 -20.160 0.855 1.00 25.15 287 TYR C CA 1
ATOM 8098 C C . TYR C 1 287 ? -27.902 -18.807 0.213 1.00 24.73 287 TYR C C 1
ATOM 8099 O O . TYR C 1 287 ? -26.817 -18.436 0.070 1.00 24.01 287 TYR C O 1
ATOM 8108 N N . ALA C 1 288 ? -28.931 -18.094 -0.153 1.00 25.70 288 ALA C N 1
ATOM 8109 C CA . ALA C 1 288 ? -28.778 -16.769 -0.702 1.00 29.88 288 ALA C CA 1
ATOM 8110 C C . ALA C 1 288 ? -28.362 -15.743 0.344 1.00 31.33 288 ALA C C 1
ATOM 8111 O O . ALA C 1 288 ? -27.989 -14.690 0.030 1.00 30.36 288 ALA C O 1
ATOM 8113 N N . ASP C 1 289 ? -28.434 -16.127 1.595 1.00 30.67 289 ASP C N 1
ATOM 8114 C CA . ASP C 1 289 ? -27.897 -15.364 2.669 1.00 26.98 289 ASP C CA 1
ATOM 8115 C C . ASP C 1 289 ? -26.443 -15.672 2.944 1.00 28.97 289 ASP C C 1
ATOM 8116 O O . ASP C 1 289 ? -25.814 -15.002 3.677 1.00 27.42 289 ASP C O 1
ATOM 8121 N N . GLY C 1 290 ? -25.927 -16.668 2.272 1.00 27.93 290 GLY C N 1
ATOM 8122 C CA . GLY C 1 290 ? -24.600 -17.160 2.514 1.00 30.10 290 GLY C CA 1
ATOM 8123 C C . GLY C 1 290 ? -24.441 -18.329 3.448 1.00 30.66 290 GLY C C 1
ATOM 8124 O O . GLY C 1 290 ? -23.357 -18.681 3.775 1.00 32.62 290 GLY C O 1
ATOM 8125 N N . PHE C 1 291 ? -25.531 -18.917 3.876 1.00 26.95 291 PHE C N 1
ATOM 8126 C CA . PHE C 1 291 ? -25.523 -20.134 4.655 1.00 30.60 291 PHE C CA 1
ATOM 8127 C C . PHE C 1 291 ? -25.563 -21.301 3.688 1.00 30.15 291 PHE C C 1
ATOM 8128 O O . PHE C 1 291 ? -26.587 -21.782 3.333 1.00 28.53 291 PHE C O 1
ATOM 8136 N N . THR C 1 292 ? -24.404 -21.705 3.241 1.00 30.52 292 THR C N 1
ATOM 8137 C CA . THR C 1 292 ? -24.283 -22.463 2.022 1.00 37.07 292 THR C CA 1
ATOM 8138 C C . THR C 1 292 ? -24.964 -23.843 2.024 1.00 38.57 292 THR C C 1
ATOM 8139 O O . THR C 1 292 ? -24.932 -24.543 2.962 1.00 34.90 292 THR C O 1
ATOM 8143 N N . ARG C 1 293 ? -25.558 -24.181 0.911 1.00 33.51 293 ARG C N 1
ATOM 8144 C CA . ARG C 1 293 ? -26.264 -25.417 0.705 1.00 31.88 293 ARG C CA 1
ATOM 8145 C C . ARG C 1 293 ? -25.333 -26.628 0.740 1.00 35.85 293 ARG C C 1
ATOM 8146 O O . ARG C 1 293 ? -25.760 -27.733 0.809 1.00 34.73 293 ARG C O 1
ATOM 8154 N N . ILE C 1 294 ? -24.061 -26.351 0.621 1.00 33.47 294 ILE C N 1
ATOM 8155 C CA . ILE C 1 294 ? -23.032 -27.335 0.535 1.00 39.60 294 ILE C CA 1
ATOM 8156 C C . ILE C 1 294 ? -22.760 -28.084 1.840 1.00 43.80 294 ILE C C 1
ATOM 8157 O O . ILE C 1 294 ? -22.229 -29.154 1.817 1.00 34.85 294 ILE C O 1
ATOM 8162 N N . GLN C 1 295 ? -23.144 -27.477 2.949 1.00 39.97 295 GLN C N 1
ATOM 8163 C CA . GLN C 1 295 ? -22.839 -27.981 4.258 1.00 37.94 295 GLN C CA 1
ATOM 8164 C C . GLN C 1 295 ? -23.504 -29.314 4.406 1.00 36.89 295 GLN C C 1
ATOM 8165 O O . GLN C 1 295 ? -24.666 -29.460 4.164 1.00 39.00 295 GLN C O 1
ATOM 8171 N N . LYS C 1 296 ? -22.714 -30.308 4.708 1.00 38.89 296 LYS C N 1
ATOM 8172 C CA . LYS C 1 296 ? -23.202 -31.619 5.062 1.00 45.34 296 LYS C CA 1
ATOM 8173 C C . LYS C 1 296 ? -23.868 -31.744 6.426 1.00 42.32 296 LYS C C 1
ATOM 8174 O O . LYS C 1 296 ? -24.794 -32.482 6.606 1.00 38.53 296 LYS C O 1
ATOM 8180 N N . ASN C 1 297 ? -23.349 -31.011 7.382 1.00 41.35 297 ASN C N 1
ATOM 8181 C CA . ASN C 1 297 ? -23.799 -31.170 8.730 1.00 38.90 297 ASN C CA 1
ATOM 8182 C C . ASN C 1 297 ? -24.189 -29.870 9.379 1.00 41.34 297 ASN C C 1
ATOM 8183 O O . ASN C 1 297 ? -23.722 -29.531 10.436 1.00 40.25 297 ASN C O 1
ATOM 8188 N N . PRO C 1 298 ? -25.071 -29.124 8.742 1.00 37.63 298 PRO C N 1
ATOM 8189 C CA . PRO C 1 298 ? -25.419 -27.805 9.231 1.00 39.43 298 PRO C CA 1
ATOM 8190 C C . PRO C 1 298 ? -26.230 -27.786 10.516 1.00 46.66 298 PRO C C 1
ATOM 8191 O O . PRO C 1 298 ? -27.091 -28.598 10.721 1.00 36.94 298 PRO C O 1
ATOM 8195 N N . LYS C 1 299 ? -25.917 -26.788 11.321 1.00 44.95 299 LYS C N 1
ATOM 8196 C CA . LYS C 1 299 ? -26.292 -26.646 12.699 1.00 45.72 299 LYS C CA 1
ATOM 8197 C C . LYS C 1 299 ? -26.739 -25.232 13.058 1.00 48.31 299 LYS C C 1
ATOM 8198 O O . LYS C 1 299 ? -26.295 -24.279 12.465 1.00 38.87 299 LYS C O 1
ATOM 8204 N N . VAL C 1 300 ? -27.591 -25.121 14.068 1.00 46.25 300 VAL C N 1
ATOM 8205 C CA . VAL C 1 300 ? -28.070 -23.855 14.606 1.00 39.16 300 VAL C CA 1
ATOM 8206 C C . VAL C 1 300 ? -27.877 -23.844 16.095 1.00 41.80 300 VAL C C 1
ATOM 8207 O O . VAL C 1 300 ? -27.592 -24.849 16.661 1.00 37.32 300 VAL C O 1
ATOM 8211 N N . LEU C 1 301 ? -28.029 -22.696 16.711 1.00 35.35 301 LEU C N 1
ATOM 8212 C CA . LEU C 1 301 ? -28.025 -22.619 18.148 1.00 38.11 301 LEU C CA 1
ATOM 8213 C C . LEU C 1 301 ? -29.204 -21.861 18.643 1.00 40.19 301 LEU C C 1
ATOM 8214 O O . LEU C 1 301 ? -29.421 -20.734 18.307 1.00 38.06 301 LEU C O 1
ATOM 8219 N N . ILE C 1 302 ? -29.987 -22.542 19.436 1.00 42.57 302 ILE C N 1
ATOM 8220 C CA . ILE C 1 302 ? -31.185 -21.999 20.014 1.00 40.11 302 ILE C CA 1
ATOM 8221 C C . ILE C 1 302 ? -31.171 -22.215 21.535 1.00 43.83 302 ILE C C 1
ATOM 8222 O O . ILE C 1 302 ? -30.927 -23.299 21.986 1.00 39.56 302 ILE C O 1
ATOM 8227 N N . LYS C 1 303 ? -31.306 -21.136 22.282 1.00 41.36 303 LYS C N 1
ATOM 8228 C CA . LYS C 1 303 ? -31.370 -21.150 23.729 1.00 43.39 303 LYS C CA 1
ATOM 8229 C C . LYS C 1 303 ? -30.260 -21.961 24.286 1.00 45.30 303 LYS C C 1
ATOM 8230 O O . LYS C 1 303 ? -30.462 -22.760 25.141 1.00 56.48 303 LYS C O 1
ATOM 8236 N N . GLY C 1 304 ? -29.087 -21.797 23.754 1.00 41.82 304 GLY C N 1
ATOM 8237 C CA . GLY C 1 304 ? -27.943 -22.469 24.292 1.00 41.59 304 GLY C CA 1
ATOM 8238 C C . GLY C 1 304 ? -27.774 -23.909 23.883 1.00 41.61 304 GLY C C 1
ATOM 8239 O O . GLY C 1 304 ? -26.839 -24.519 24.276 1.00 41.47 304 GLY C O 1
ATOM 8240 N N . GLU C 1 305 ? -28.668 -24.433 23.083 1.00 39.74 305 GLU C N 1
ATOM 8241 C CA . GLU C 1 305 ? -28.517 -25.768 22.581 1.00 45.92 305 GLU C CA 1
ATOM 8242 C C . GLU C 1 305 ? -28.274 -25.829 21.078 1.00 42.67 305 GLU C C 1
ATOM 8243 O O . GLU C 1 305 ? -28.771 -25.035 20.353 1.00 41.63 305 GLU C O 1
ATOM 8249 N N . VAL C 1 306 ? -27.542 -26.842 20.646 1.00 47.05 306 VAL C N 1
ATOM 8250 C CA . VAL C 1 306 ? -27.137 -27.067 19.283 1.00 42.83 306 VAL C CA 1
ATOM 8251 C C . VAL C 1 306 ? -28.101 -28.009 18.607 1.00 51.78 306 VAL C C 1
ATOM 8252 O O . VAL C 1 306 ? -28.488 -28.963 19.191 1.00 59.68 306 VAL C O 1
ATOM 8256 N N . PHE C 1 307 ? -28.502 -27.741 17.384 1.00 46.41 307 PHE C N 1
ATOM 8257 C CA . PHE C 1 307 ? -29.476 -28.563 16.681 1.00 46.62 307 PHE C CA 1
ATOM 8258 C C . PHE C 1 307 ? -29.157 -28.745 15.222 1.00 49.87 307 PHE C C 1
ATOM 8259 O O . PHE C 1 307 ? -28.636 -27.875 14.596 1.00 48.83 307 PHE C O 1
ATOM 8267 N N . ASP C 1 308 ? -29.528 -29.881 14.681 1.00 48.15 308 ASP C N 1
ATOM 8268 C CA . ASP C 1 308 ? -29.401 -30.147 13.276 1.00 44.95 308 ASP C CA 1
ATOM 8269 C C . ASP C 1 308 ? -30.372 -29.462 12.331 1.00 37.61 308 ASP C C 1
ATOM 8270 O O . ASP C 1 308 ? -31.534 -29.382 12.570 1.00 39.42 308 ASP C O 1
ATOM 8275 N N . VAL C 1 309 ? -29.854 -29.014 11.215 1.00 38.97 309 VAL C N 1
ATOM 8276 C CA . VAL C 1 309 ? -30.681 -28.554 10.138 1.00 43.01 309 VAL C CA 1
ATOM 8277 C C . VAL C 1 309 ? -30.945 -29.768 9.301 1.00 42.09 309 VAL C C 1
ATOM 8278 O O . VAL C 1 309 ? -30.061 -30.482 8.994 1.00 39.86 309 VAL C O 1
ATOM 8282 N N . VAL C 1 310 ? -32.181 -29.970 8.934 1.00 44.62 310 VAL C N 1
ATOM 8283 C CA . VAL C 1 310 ? -32.589 -31.159 8.262 1.00 43.78 310 VAL C CA 1
ATOM 8284 C C . VAL C 1 310 ? -33.143 -30.898 6.893 1.00 46.32 310 VAL C C 1
ATOM 8285 O O . VAL C 1 310 ? -33.862 -29.965 6.679 1.00 43.49 310 VAL C O 1
ATOM 8289 N N . GLY C 1 311 ? -32.812 -31.772 5.968 1.00 44.84 311 GLY C N 1
ATOM 8290 C CA . GLY C 1 311 ? -33.257 -31.612 4.610 1.00 49.47 311 GLY C CA 1
ATOM 8291 C C . GLY C 1 311 ? -32.286 -30.744 3.855 1.00 45.56 311 GLY C C 1
ATOM 8292 O O . GLY C 1 311 ? -31.260 -30.373 4.385 1.00 46.71 311 GLY C O 1
ATOM 8293 N N . ARG C 1 312 ? -32.595 -30.462 2.611 1.00 40.75 312 ARG C N 1
ATOM 8294 C CA . ARG C 1 312 ? -31.749 -29.584 1.868 1.00 41.51 312 ARG C CA 1
ATOM 8295 C C . ARG C 1 312 ? -32.002 -28.105 2.273 1.00 34.37 312 ARG C C 1
ATOM 8296 O O . ARG C 1 312 ? -33.123 -27.691 2.432 1.00 32.82 312 ARG C O 1
ATOM 8304 N N . ILE C 1 313 ? -30.927 -27.370 2.505 1.00 34.23 313 ILE C N 1
ATOM 8305 C CA . ILE C 1 313 ? -30.995 -25.957 2.768 1.00 27.71 313 ILE C CA 1
ATOM 8306 C C . ILE C 1 313 ? -31.613 -25.272 1.560 1.00 25.57 313 ILE C C 1
ATOM 8307 O O . ILE C 1 313 ? -31.175 -25.466 0.480 1.00 30.94 313 ILE C O 1
ATOM 8312 N N . CYS C 1 314 ? -32.661 -24.505 1.739 1.00 26.47 314 CYS C N 1
ATOM 8313 C CA . CYS C 1 314 ? -33.246 -23.752 0.632 1.00 34.60 314 CYS C CA 1
ATOM 8314 C C . CYS C 1 314 ? -32.637 -22.395 0.387 1.00 32.33 314 CYS C C 1
ATOM 8315 O O . CYS C 1 314 ? -31.713 -22.033 1.051 1.00 36.07 314 CYS C O 1
ATOM 8318 N N . MET C 1 315 ? -33.147 -21.682 -0.612 1.00 32.35 315 MET C N 1
ATOM 8319 C CA . MET C 1 315 ? -32.612 -20.384 -0.952 1.00 31.25 315 MET C CA 1
ATOM 8320 C C . MET C 1 315 ? -32.777 -19.370 0.157 1.00 26.95 315 MET C C 1
ATOM 8321 O O . MET C 1 315 ? -31.865 -18.703 0.495 1.00 29.67 315 MET C O 1
ATOM 8326 N N . ASP C 1 316 ? -33.961 -19.285 0.700 1.00 25.82 316 ASP C N 1
ATOM 8327 C CA . ASP C 1 316 ? -34.300 -18.336 1.720 1.00 30.44 316 ASP C CA 1
ATOM 8328 C C . ASP C 1 316 ? -34.665 -18.890 3.092 1.00 29.89 316 ASP C C 1
ATOM 8329 O O . ASP C 1 316 ? -34.950 -18.162 3.970 1.00 28.72 316 ASP C O 1
ATOM 8334 N N . GLN C 1 317 ? -34.664 -20.195 3.235 1.00 37.73 317 GLN C N 1
ATOM 8335 C CA . GLN C 1 317 ? -35.169 -20.846 4.429 1.00 36.95 317 GLN C CA 1
ATOM 8336 C C . GLN C 1 317 ? -34.494 -22.138 4.760 1.00 38.56 317 GLN C C 1
ATOM 8337 O O . GLN C 1 317 ? -34.040 -22.803 3.889 1.00 42.87 317 GLN C O 1
ATOM 8343 N N . ILE C 1 318 ? -34.454 -22.476 6.040 1.00 40.68 318 ILE C N 1
ATOM 8344 C CA . ILE C 1 318 ? -34.012 -23.747 6.560 1.00 36.40 318 ILE C CA 1
ATOM 8345 C C . ILE C 1 318 ? -34.974 -24.303 7.625 1.00 44.59 318 ILE C C 1
ATOM 8346 O O . ILE C 1 318 ? -35.676 -23.577 8.261 1.00 38.07 318 ILE C O 1
ATOM 8351 N N . MET C 1 319 ? -34.933 -25.618 7.792 1.00 44.44 319 MET C N 1
ATOM 8352 C CA . MET C 1 319 ? -35.749 -26.411 8.701 1.00 45.26 319 MET C CA 1
ATOM 8353 C C . MET C 1 319 ? -34.879 -27.079 9.734 1.00 41.21 319 MET C C 1
ATOM 8354 O O . MET C 1 319 ? -33.909 -27.667 9.410 1.00 40.12 319 MET C O 1
ATOM 8359 N N . VAL C 1 320 ? -35.264 -26.999 10.985 1.00 44.44 320 VAL C N 1
ATOM 8360 C CA . VAL C 1 320 ? -34.449 -27.508 12.076 1.00 44.85 320 VAL C CA 1
ATOM 8361 C C . VAL C 1 320 ? -35.183 -28.502 12.968 1.00 50.74 320 VAL C C 1
ATOM 8362 O O . VAL C 1 320 ? -36.339 -28.314 13.251 1.00 42.78 320 VAL C O 1
ATOM 8366 N N . ARG C 1 321 ? -34.486 -29.544 13.415 1.00 50.40 321 ARG C N 1
ATOM 8367 C CA . ARG C 1 321 ? -35.082 -30.520 14.321 1.00 52.77 321 ARG C CA 1
ATOM 8368 C C . ARG C 1 321 ? -34.931 -30.116 15.734 1.00 47.67 321 ARG C C 1
ATOM 8369 O O . ARG C 1 321 ? -33.855 -30.118 16.233 1.00 57.59 321 ARG C O 1
ATOM 8377 N N . ILE C 1 322 ? -36.019 -29.781 16.380 1.00 48.14 322 ILE C N 1
ATOM 8378 C CA . ILE C 1 322 ? -35.971 -29.451 17.781 1.00 50.88 322 ILE C CA 1
ATOM 8379 C C . ILE C 1 322 ? -36.275 -30.724 18.572 1.00 54.40 322 ILE C C 1
ATOM 8380 O O . ILE C 1 322 ? -37.406 -31.121 18.734 1.00 47.77 322 ILE C O 1
ATOM 8385 N N . ASP C 1 323 ? -35.199 -31.349 19.022 1.00 57.80 323 ASP C N 1
ATOM 8386 C CA . ASP C 1 323 ? -35.176 -32.640 19.644 1.00 55.88 323 ASP C CA 1
ATOM 8387 C C . ASP C 1 323 ? -34.626 -32.521 21.046 1.00 57.24 323 ASP C C 1
ATOM 8388 O O . ASP C 1 323 ? -33.949 -33.383 21.561 1.00 46.80 323 ASP C O 1
ATOM 8393 N N . LYS C 1 324 ? -34.931 -31.402 21.657 1.00 61.28 324 LYS C N 1
ATOM 8394 C CA . LYS C 1 324 ? -34.625 -31.227 23.038 1.00 65.37 324 LYS C CA 1
ATOM 8395 C C . LYS C 1 324 ? -35.727 -30.432 23.631 1.00 65.58 324 LYS C C 1
ATOM 8396 O O . LYS C 1 324 ? -36.515 -29.876 22.901 1.00 63.22 324 LYS C O 1
ATOM 8402 N N . ASP C 1 325 ? -35.815 -30.389 24.934 1.00 70.65 325 ASP C N 1
ATOM 8403 C CA . ASP C 1 325 ? -36.895 -29.621 25.443 1.00 76.51 325 ASP C CA 1
ATOM 8404 C C . ASP C 1 325 ? -36.534 -28.236 25.966 1.00 80.30 325 ASP C C 1
ATOM 8405 O O . ASP C 1 325 ? -35.742 -28.071 26.898 1.00 75.65 325 ASP C O 1
ATOM 8410 N N . ILE C 1 326 ? -37.125 -27.250 25.303 1.00 76.94 326 ILE C N 1
ATOM 8411 C CA . ILE C 1 326 ? -37.131 -25.900 25.777 1.00 80.06 326 ILE C CA 1
ATOM 8412 C C . ILE C 1 326 ? -38.232 -25.124 25.114 1.00 81.53 326 ILE C C 1
ATOM 8413 O O . ILE C 1 326 ? -38.891 -25.639 24.254 1.00 81.28 326 ILE C O 1
ATOM 8418 N N . ASP C 1 327 ? -38.443 -23.886 25.523 1.00 81.05 327 ASP C N 1
ATOM 8419 C CA . ASP C 1 327 ? -39.597 -23.160 25.049 1.00 85.35 327 ASP C CA 1
ATOM 8420 C C . ASP C 1 327 ? -39.291 -22.141 23.992 1.00 86.65 327 ASP C C 1
ATOM 8421 O O . ASP C 1 327 ? -38.753 -21.082 24.267 1.00 90.34 327 ASP C O 1
ATOM 8426 N N . ILE C 1 328 ? -39.679 -22.480 22.777 1.00 81.66 328 ILE C N 1
ATOM 8427 C CA . ILE C 1 328 ? -39.380 -21.705 21.629 1.00 70.29 328 ILE C CA 1
ATOM 8428 C C . ILE C 1 328 ? -40.655 -21.373 20.923 1.00 63.85 328 ILE C C 1
ATOM 8429 O O . ILE C 1 328 ? -41.549 -22.151 20.902 1.00 67.38 328 ILE C O 1
ATOM 8434 N N . LYS C 1 329 ? -40.722 -20.188 20.368 1.00 65.62 329 LYS C N 1
ATOM 8435 C CA . LYS C 1 329 ? -41.893 -19.738 19.701 1.00 61.20 329 LYS C CA 1
ATOM 8436 C C . LYS C 1 329 ? -41.518 -18.817 18.580 1.00 57.25 329 LYS C C 1
ATOM 8437 O O . LYS C 1 329 ? -40.472 -18.255 18.562 1.00 59.40 329 LYS C O 1
ATOM 8443 N N . VAL C 1 330 ? -42.434 -18.630 17.677 1.00 47.71 330 VAL C N 1
ATOM 8444 C CA . VAL C 1 330 ? -42.181 -17.905 16.494 1.00 49.45 330 VAL C CA 1
ATOM 8445 C C . VAL C 1 330 ? -41.661 -16.525 16.828 1.00 57.54 330 VAL C C 1
ATOM 8446 O O . VAL C 1 330 ? -42.286 -15.773 17.533 1.00 62.12 330 VAL C O 1
ATOM 8450 N N . GLY C 1 331 ? -40.520 -16.181 16.278 1.00 47.35 331 GLY C N 1
ATOM 8451 C CA . GLY C 1 331 ? -39.822 -14.987 16.656 1.00 43.65 331 GLY C CA 1
ATOM 8452 C C . GLY C 1 331 ? -38.721 -15.053 17.680 1.00 42.22 331 GLY C C 1
ATOM 8453 O O . GLY C 1 331 ? -38.140 -14.061 17.927 1.00 48.59 331 GLY C O 1
ATOM 8454 N N . ASP C 1 332 ? -38.422 -16.200 18.245 1.00 39.84 332 ASP C N 1
ATOM 8455 C CA . ASP C 1 332 ? -37.246 -16.399 19.033 1.00 37.01 332 ASP C CA 1
ATOM 8456 C C . ASP C 1 332 ? -35.954 -16.439 18.174 1.00 47.51 332 ASP C C 1
ATOM 8457 O O . ASP C 1 332 ? -35.963 -16.882 17.053 1.00 37.71 332 ASP C O 1
ATOM 8462 N N . GLU C 1 333 ? -34.849 -15.990 18.750 1.00 44.06 333 GLU C N 1
ATOM 8463 C CA . GLU C 1 333 ? -33.554 -15.912 18.105 1.00 47.31 333 GLU C CA 1
ATOM 8464 C C . GLU C 1 333 ? -32.872 -17.223 17.834 1.00 43.78 333 GLU C C 1
ATOM 8465 O O . GLU C 1 333 ? -32.920 -18.086 18.630 1.00 45.28 333 GLU C O 1
ATOM 8471 N N . VAL C 1 334 ? -32.181 -17.301 16.712 1.00 38.65 334 VAL C N 1
ATOM 8472 C CA . VAL C 1 334 ? -31.323 -18.406 16.361 1.00 38.48 334 VAL C CA 1
ATOM 8473 C C . VAL C 1 334 ? -29.935 -17.903 16.016 1.00 36.55 334 VAL C C 1
ATOM 8474 O O . VAL C 1 334 ? -29.802 -16.908 15.369 1.00 32.73 334 VAL C O 1
ATOM 8478 N N . ILE C 1 335 ? -28.917 -18.602 16.457 1.00 37.12 335 ILE C N 1
ATOM 8479 C CA . ILE C 1 335 ? -27.586 -18.230 16.091 1.00 34.46 335 ILE C CA 1
ATOM 8480 C C . ILE C 1 335 ? -26.944 -19.251 15.173 1.00 37.81 335 ILE C C 1
ATOM 8481 O O . ILE C 1 335 ? -26.805 -20.385 15.510 1.00 35.32 335 ILE C O 1
ATOM 8486 N N . LEU C 1 336 ? -26.674 -18.823 13.965 1.00 34.13 336 LEU C N 1
ATOM 8487 C CA . LEU C 1 336 ? -25.938 -19.559 12.988 1.00 33.38 336 LEU C CA 1
ATOM 8488 C C . LEU C 1 336 ? -24.435 -19.738 13.218 1.00 34.98 336 LEU C C 1
ATOM 8489 O O . LEU C 1 336 ? -23.934 -20.772 12.972 1.00 43.01 336 LEU C O 1
ATOM 8494 N N . PHE C 1 337 ? -23.746 -18.697 13.641 1.00 34.17 337 PHE C N 1
ATOM 8495 C CA . PHE C 1 337 ? -22.391 -18.737 14.162 1.00 29.58 337 PHE C CA 1
ATOM 8496 C C . PHE C 1 337 ? -22.025 -17.545 15.007 1.00 27.19 337 PHE C C 1
ATOM 8497 O O . PHE C 1 337 ? -22.678 -16.580 14.965 1.00 26.62 337 PHE C O 1
ATOM 8505 N N . GLY C 1 338 ? -20.907 -17.642 15.683 1.00 24.43 338 GLY C N 1
ATOM 8506 C CA . GLY C 1 338 ? -20.371 -16.630 16.527 1.00 27.59 338 GLY C CA 1
ATOM 8507 C C . GLY C 1 338 ? -20.725 -16.654 17.990 1.00 34.78 338 GLY C C 1
ATOM 8508 O O . GLY C 1 338 ? -20.409 -15.733 18.654 1.00 33.41 338 GLY C O 1
ATOM 8509 N N . GLU C 1 339 ? -21.406 -17.681 18.462 1.00 34.89 339 GLU C N 1
ATOM 8510 C CA . GLU C 1 339 ? -21.657 -17.868 19.877 1.00 37.89 339 GLU C CA 1
ATOM 8511 C C . GLU C 1 339 ? -21.546 -19.323 20.229 1.00 41.98 339 GLU C C 1
ATOM 8512 O O . GLU C 1 339 ? -22.101 -20.135 19.584 1.00 38.33 339 GLU C O 1
ATOM 8518 N N . GLY C 1 340 ? -20.837 -19.626 21.289 1.00 46.88 340 GLY C N 1
ATOM 8519 C CA . GLY C 1 340 ? -20.731 -20.983 21.754 1.00 39.59 340 GLY C CA 1
ATOM 8520 C C . GLY C 1 340 ? -20.155 -22.009 20.821 1.00 37.76 340 GLY C C 1
ATOM 8521 O O . GLY C 1 340 ? -19.043 -21.947 20.432 1.00 33.43 340 GLY C O 1
ATOM 8522 N N . GLU C 1 341 ? -20.975 -22.988 20.521 1.00 38.14 341 GLU C N 1
ATOM 8523 C CA . GLU C 1 341 ? -20.565 -24.177 19.831 1.00 46.45 341 GLU C CA 1
ATOM 8524 C C . GLU C 1 341 ? -20.568 -24.037 18.336 1.00 45.45 341 GLU C C 1
ATOM 8525 O O . GLU C 1 341 ? -19.985 -24.829 17.657 1.00 40.27 341 GLU C O 1
ATOM 8531 N N . VAL C 1 342 ? -21.224 -23.012 17.845 1.00 39.91 342 VAL C N 1
ATOM 8532 C CA . VAL C 1 342 ? -21.277 -22.797 16.435 1.00 37.27 342 VAL C CA 1
ATOM 8533 C C . VAL C 1 342 ? -20.381 -21.640 16.077 1.00 37.45 342 VAL C C 1
ATOM 8534 O O . VAL C 1 342 ? -20.524 -20.571 16.581 1.00 32.16 342 VAL C O 1
ATOM 8538 N N . THR C 1 343 ? -19.449 -21.906 15.196 1.00 36.12 343 THR C N 1
ATOM 8539 C CA . THR C 1 343 ? -18.435 -20.955 14.845 1.00 36.77 343 THR C CA 1
ATOM 8540 C C . THR C 1 343 ? -18.155 -20.966 13.366 1.00 39.68 343 THR C C 1
ATOM 8541 O O . THR C 1 343 ? -18.489 -21.885 12.675 1.00 38.96 343 THR C O 1
ATOM 8545 N N . ALA C 1 344 ? -17.493 -19.933 12.906 1.00 36.53 344 ALA C N 1
ATOM 8546 C CA . ALA C 1 344 ? -17.096 -19.858 11.537 1.00 40.15 344 ALA C CA 1
ATOM 8547 C C . ALA C 1 344 ? -16.166 -20.973 11.221 1.00 37.33 344 ALA C C 1
ATOM 8548 O O . ALA C 1 344 ? -16.210 -21.493 10.170 1.00 35.15 344 ALA C O 1
ATOM 8550 N N . GLU C 1 345 ? -15.331 -21.308 12.170 1.00 34.58 345 GLU C N 1
ATOM 8551 C CA . GLU C 1 345 ? -14.375 -22.373 12.045 1.00 36.58 345 GLU C CA 1
ATOM 8552 C C . GLU C 1 345 ? -15.014 -23.745 11.874 1.00 34.82 345 GLU C C 1
ATOM 8553 O O . GLU C 1 345 ? -14.579 -24.524 11.107 1.00 32.43 345 GLU C O 1
ATOM 8559 N N . ARG C 1 346 ? -16.059 -24.002 12.608 1.00 37.74 346 ARG C N 1
ATOM 8560 C CA . ARG C 1 346 ? -16.751 -25.240 12.495 1.00 33.71 346 ARG C CA 1
ATOM 8561 C C . ARG C 1 346 ? -17.385 -25.447 11.158 1.00 33.17 346 ARG C C 1
ATOM 8562 O O . ARG C 1 346 ? -17.323 -26.507 10.622 1.00 35.03 346 ARG C O 1
ATOM 8570 N N . ILE C 1 347 ? -18.006 -24.429 10.623 1.00 33.91 347 ILE C N 1
ATOM 8571 C CA . ILE C 1 347 ? -18.557 -24.480 9.294 1.00 31.60 347 ILE C CA 1
ATOM 8572 C C . ILE C 1 347 ? -17.488 -24.645 8.225 1.00 33.71 347 ILE C C 1
ATOM 8573 O O . ILE C 1 347 ? -17.662 -25.368 7.302 1.00 33.28 347 ILE C O 1
ATOM 8578 N N . ALA C 1 348 ? -16.395 -23.954 8.383 1.00 33.47 348 ALA C N 1
ATOM 8579 C CA . ALA C 1 348 ? -15.339 -24.033 7.436 1.00 35.40 348 ALA C CA 1
ATOM 8580 C C . ALA C 1 348 ? -14.798 -25.442 7.353 1.00 39.08 348 ALA C C 1
ATOM 8581 O O . ALA C 1 348 ? -14.504 -25.917 6.295 1.00 37.21 348 ALA C O 1
ATOM 8583 N N . LYS C 1 349 ? -14.641 -26.081 8.488 1.00 35.22 349 LYS C N 1
ATOM 8584 C CA . LYS C 1 349 ? -14.140 -27.426 8.529 1.00 38.06 349 LYS C CA 1
ATOM 8585 C C . LYS C 1 349 ? -15.051 -28.416 7.856 1.00 33.76 349 LYS C C 1
ATOM 8586 O O . LYS C 1 349 ? -14.597 -29.206 7.102 1.00 40.76 349 LYS C O 1
ATOM 8592 N N . ASP C 1 350 ? -16.335 -28.308 8.097 1.00 32.87 350 ASP C N 1
ATOM 8593 C CA . ASP C 1 350 ? -17.337 -29.160 7.521 1.00 34.47 350 ASP C CA 1
ATOM 8594 C C . ASP C 1 350 ? -17.353 -29.027 5.985 1.00 40.13 350 ASP C C 1
ATOM 8595 O O . ASP C 1 350 ? -17.520 -29.997 5.304 1.00 34.11 350 ASP C O 1
ATOM 8600 N N . LEU C 1 351 ? -17.184 -27.819 5.474 1.00 34.87 351 LEU C N 1
ATOM 8601 C CA . LEU C 1 351 ? -17.135 -27.537 4.056 1.00 40.21 351 LEU C CA 1
ATOM 8602 C C . LEU C 1 351 ? -15.822 -27.881 3.383 1.00 40.60 351 LEU C C 1
ATOM 8603 O O . LEU C 1 351 ? -15.743 -27.937 2.205 1.00 45.47 351 LEU C O 1
ATOM 8608 N N . GLY C 1 352 ? -14.795 -28.102 4.145 1.00 39.08 352 GLY C N 1
ATOM 8609 C CA . GLY C 1 352 ? -13.463 -28.009 3.640 1.00 40.29 352 GLY C CA 1
ATOM 8610 C C . GLY C 1 352 ? -12.995 -26.690 3.073 1.00 41.68 352 GLY C C 1
ATOM 8611 O O . GLY C 1 352 ? -12.330 -26.663 2.074 1.00 37.69 352 GLY C O 1
ATOM 8612 N N . THR C 1 353 ? -13.342 -25.599 3.725 1.00 38.75 353 THR C N 1
ATOM 8613 C CA . THR C 1 353 ? -12.701 -24.333 3.456 1.00 35.81 353 THR C CA 1
ATOM 8614 C C . THR C 1 353 ? -12.077 -23.697 4.688 1.00 34.03 353 THR C C 1
ATOM 8615 O O . THR C 1 353 ? -11.726 -24.360 5.581 1.00 34.49 353 THR C O 1
ATOM 8619 N N . ILE C 1 354 ? -11.953 -22.394 4.705 1.00 35.48 354 ILE C N 1
ATOM 8620 C CA . ILE C 1 354 ? -11.360 -21.683 5.809 1.00 35.19 354 ILE C CA 1
ATOM 8621 C C . ILE C 1 354 ? -12.287 -20.613 6.377 1.00 34.82 354 ILE C C 1
ATOM 8622 O O . ILE C 1 354 ? -13.187 -20.177 5.731 1.00 33.53 354 ILE C O 1
ATOM 8627 N N . ASN C 1 355 ? -11.997 -20.147 7.578 1.00 33.59 355 ASN C N 1
ATOM 8628 C CA . ASN C 1 355 ? -12.867 -19.223 8.269 1.00 31.89 355 ASN C CA 1
ATOM 8629 C C . ASN C 1 355 ? -13.096 -17.942 7.466 1.00 31.12 355 ASN C C 1
ATOM 8630 O O . ASN C 1 355 ? -14.187 -17.499 7.378 1.00 28.51 355 ASN C O 1
ATOM 8635 N N . TYR C 1 356 ? -12.081 -17.483 6.768 1.00 26.53 356 TYR C N 1
ATOM 8636 C CA . TYR C 1 356 ? -12.117 -16.267 6.014 1.00 27.90 356 TYR C CA 1
ATOM 8637 C C . TYR C 1 356 ? -13.279 -16.323 5.005 1.00 26.44 356 TYR C C 1
ATOM 8638 O O . TYR C 1 356 ? -13.970 -15.384 4.827 1.00 26.26 356 TYR C O 1
ATOM 8647 N N . GLU C 1 357 ? -13.457 -17.448 4.346 1.00 28.75 357 GLU C N 1
ATOM 8648 C CA . GLU C 1 357 ? -14.537 -17.604 3.408 1.00 29.15 357 GLU C CA 1
ATOM 8649 C C . GLU C 1 357 ? -15.937 -17.542 4.005 1.00 30.43 357 GLU C C 1
ATOM 8650 O O . GLU C 1 357 ? -16.819 -16.994 3.406 1.00 28.90 357 GLU C O 1
ATOM 8656 N N . VAL C 1 358 ? -16.118 -18.174 5.153 1.00 30.89 358 VAL C N 1
ATOM 8657 C CA . VAL C 1 358 ? -17.404 -18.261 5.790 1.00 28.33 358 VAL C CA 1
ATOM 8658 C C . VAL C 1 358 ? -17.817 -16.878 6.164 1.00 26.63 358 VAL C C 1
ATOM 8659 O O . VAL C 1 358 ? -18.903 -16.503 5.957 1.00 26.71 358 VAL C O 1
ATOM 8663 N N . LEU C 1 359 ? -16.888 -16.115 6.671 1.00 26.00 359 LEU C N 1
ATOM 8664 C CA . LEU C 1 359 ? -17.160 -14.755 7.020 1.00 26.71 359 LEU C CA 1
ATOM 8665 C C . LEU C 1 359 ? -17.537 -13.898 5.825 1.00 25.54 359 LEU C C 1
ATOM 8666 O O . LEU C 1 359 ? -18.453 -13.190 5.903 1.00 29.58 359 LEU C O 1
ATOM 8671 N N . CYS C 1 360 ? -16.836 -14.045 4.717 1.00 25.26 360 CYS C N 1
ATOM 8672 C CA . CYS C 1 360 ? -17.099 -13.359 3.479 1.00 24.74 360 CYS C CA 1
ATOM 8673 C C . CYS C 1 360 ? -18.407 -13.684 2.757 1.00 24.15 360 CYS C C 1
ATOM 8674 O O . CYS C 1 360 ? -18.890 -12.899 2.042 1.00 26.36 360 CYS C O 1
ATOM 8677 N N . MET C 1 361 ? -18.945 -14.851 2.990 1.00 25.39 361 MET C N 1
ATOM 8678 C CA . MET C 1 361 ? -20.124 -15.345 2.323 1.00 26.32 361 MET C CA 1
ATOM 8679 C C . MET C 1 361 ? -21.456 -14.617 2.604 1.00 27.79 361 MET C C 1
ATOM 8680 O O . MET C 1 361 ? -22.428 -14.855 1.941 1.00 22.03 361 MET C O 1
ATOM 8685 N N . ILE C 1 362 ? -21.502 -13.803 3.629 1.00 28.03 362 ILE C N 1
ATOM 8686 C CA . ILE C 1 362 ? -22.755 -13.296 4.100 1.00 31.13 362 ILE C CA 1
ATOM 8687 C C . ILE C 1 362 ? -23.212 -12.220 3.149 1.00 29.01 362 ILE C C 1
ATOM 8688 O O . ILE C 1 362 ? -22.503 -11.331 2.886 1.00 25.87 362 ILE C O 1
ATOM 8693 N N . SER C 1 363 ? -24.419 -12.352 2.663 1.00 24.15 363 SER C N 1
ATOM 8694 C CA . SER C 1 363 ? -24.915 -11.625 1.546 1.00 26.39 363 SER C CA 1
ATOM 8695 C C . SER C 1 363 ? -25.303 -10.263 1.777 1.00 25.70 363 SER C C 1
ATOM 8696 O O . SER C 1 363 ? -25.453 -9.835 2.869 1.00 25.84 363 SER C O 1
ATOM 8699 N N . ARG C 1 364 ? -25.558 -9.623 0.667 1.00 29.29 364 ARG C N 1
ATOM 8700 C CA . ARG C 1 364 ? -25.966 -8.266 0.625 1.00 27.02 364 ARG C CA 1
ATOM 8701 C C . ARG C 1 364 ? -27.214 -8.054 1.391 1.00 23.69 364 ARG C C 1
ATOM 8702 O O . ARG C 1 364 ? -27.315 -7.071 2.013 1.00 22.68 364 ARG C O 1
ATOM 8710 N N . ARG C 1 365 ? -28.139 -8.978 1.344 1.00 19.34 365 ARG C N 1
ATOM 8711 C CA . ARG C 1 365 ? -29.416 -8.737 1.963 1.00 21.93 365 ARG C CA 1
ATOM 8712 C C . ARG C 1 365 ? -29.432 -8.899 3.455 1.00 25.61 365 ARG C C 1
ATOM 8713 O O . ARG C 1 365 ? -30.391 -8.599 4.059 1.00 29.96 365 ARG C O 1
ATOM 8721 N N . VAL C 1 366 ? -28.338 -9.353 4.021 1.00 26.20 366 VAL C N 1
ATOM 8722 C CA . VAL C 1 366 ? -28.216 -9.528 5.446 1.00 26.01 366 VAL C CA 1
ATOM 8723 C C . VAL C 1 366 ? -27.736 -8.207 6.049 1.00 25.76 366 VAL C C 1
ATOM 8724 O O . VAL C 1 366 ? -26.622 -7.849 5.934 1.00 28.34 366 VAL C O 1
ATOM 8728 N N . ASP C 1 367 ? -28.615 -7.531 6.738 1.00 23.76 367 ASP C N 1
ATOM 8729 C CA . ASP C 1 367 ? -28.288 -6.276 7.361 1.00 28.28 367 ASP C CA 1
ATOM 8730 C C . ASP C 1 367 ? -27.177 -6.414 8.374 1.00 27.93 367 ASP C C 1
ATOM 8731 O O . ASP C 1 367 ? -27.078 -7.375 9.023 1.00 28.45 367 ASP C O 1
ATOM 8736 N N . ARG C 1 368 ? -26.349 -5.407 8.479 1.00 27.91 368 ARG C N 1
ATOM 8737 C CA . ARG C 1 368 ? -25.324 -5.378 9.460 1.00 31.26 368 ARG C CA 1
ATOM 8738 C C . ARG C 1 368 ? -25.725 -4.451 10.600 1.00 32.52 368 ARG C C 1
ATOM 8739 O O . ARG C 1 368 ? -26.036 -3.323 10.424 1.00 31.71 368 ARG C O 1
ATOM 8747 N N . VAL C 1 369 ? -25.755 -5.021 11.780 1.00 32.67 369 VAL C N 1
ATOM 8748 C CA . VAL C 1 369 ? -26.229 -4.385 12.979 1.00 29.10 369 VAL C CA 1
ATOM 8749 C C . VAL C 1 369 ? -25.063 -4.260 13.948 1.00 31.82 369 VAL C C 1
ATOM 8750 O O . VAL C 1 369 ? -24.519 -5.241 14.343 1.00 30.53 369 VAL C O 1
ATOM 8754 N N . TYR C 1 370 ? -24.718 -3.049 14.344 1.00 27.54 370 TYR C N 1
ATOM 8755 C CA . TYR C 1 370 ? -23.549 -2.784 15.168 1.00 31.33 370 TYR C CA 1
ATOM 8756 C C . TYR C 1 370 ? -23.912 -2.567 16.618 1.00 27.22 370 TYR C C 1
ATOM 8757 O O . TYR C 1 370 ? -24.821 -1.871 16.893 1.00 26.49 370 TYR C O 1
ATOM 8766 N N . MET C 1 371 ? -23.199 -3.232 17.515 1.00 33.49 371 MET C N 1
ATOM 8767 C CA . MET C 1 371 ? -23.344 -3.101 18.965 1.00 28.14 371 MET C CA 1
ATOM 8768 C C . MET C 1 371 ? -22.112 -2.498 19.608 1.00 29.72 371 MET C C 1
ATOM 8769 O O . MET C 1 371 ? -21.036 -2.729 19.216 1.00 26.50 371 MET C O 1
ATOM 8774 N N . GLU C 1 372 ? -22.334 -1.649 20.568 1.00 31.57 372 GLU C N 1
ATOM 8775 C CA . GLU C 1 372 ? -21.304 -1.072 21.371 1.00 32.32 372 GLU C CA 1
ATOM 8776 C C . GLU C 1 372 ? -21.847 -0.939 22.797 1.00 28.44 372 GLU C C 1
ATOM 8777 O O . GLU C 1 372 ? -22.950 -0.575 22.963 1.00 27.62 372 GLU C O 1
ATOM 8783 N N . ASN C 1 373 ? -21.085 -1.316 23.802 1.00 27.54 373 ASN C N 1
ATOM 8784 C CA . ASN C 1 373 ? -21.538 -1.226 25.181 1.00 25.88 373 ASN C CA 1
ATOM 8785 C C . ASN C 1 373 ? -22.869 -1.936 25.279 1.00 28.17 373 ASN C C 1
ATOM 8786 O O . ASN C 1 373 ? -23.733 -1.566 25.987 1.00 27.79 373 ASN C O 1
ATOM 8791 N N . ASN C 1 374 ? -23.008 -2.964 24.483 1.00 32.08 374 ASN C N 1
ATOM 8792 C CA . ASN C 1 374 ? -24.153 -3.811 24.524 1.00 34.44 374 ASN C CA 1
ATOM 8793 C C . ASN C 1 374 ? -25.431 -3.079 24.217 1.00 32.08 374 ASN C C 1
ATOM 8794 O O . ASN C 1 374 ? -26.435 -3.413 24.712 1.00 33.97 374 ASN C O 1
ATOM 8799 N N . GLU C 1 375 ? -25.360 -2.086 23.354 1.00 32.31 375 GLU C N 1
ATOM 8800 C CA . GLU C 1 375 ? -26.492 -1.355 22.880 1.00 30.39 375 GLU C CA 1
ATOM 8801 C C . GLU C 1 375 ? -26.409 -1.258 21.361 1.00 28.95 375 GLU C C 1
ATOM 8802 O O . GLU C 1 375 ? -25.376 -1.180 20.851 1.00 28.29 375 GLU C O 1
ATOM 8808 N N . LEU C 1 376 ? -27.517 -1.213 20.668 1.00 30.89 376 LEU C N 1
ATOM 8809 C CA . LEU C 1 376 ? -27.501 -1.093 19.224 1.00 37.40 376 LEU C CA 1
ATOM 8810 C C . LEU C 1 376 ? -27.214 0.332 18.846 1.00 35.41 376 LEU C C 1
ATOM 8811 O O . LEU C 1 376 ? -27.951 1.172 19.158 1.00 34.34 376 LEU C O 1
ATOM 8816 N N . VAL C 1 377 ? -26.089 0.579 18.231 1.00 36.10 377 VAL C N 1
ATOM 8817 C CA . VAL C 1 377 ? -25.770 1.897 17.763 1.00 40.29 377 VAL C CA 1
ATOM 8818 C C . VAL C 1 377 ? -26.129 2.187 16.329 1.00 43.26 377 VAL C C 1
ATOM 8819 O O . VAL C 1 377 ? -26.246 3.316 15.958 1.00 39.72 377 VAL C O 1
ATOM 8823 N N . GLN C 1 378 ? -26.183 1.160 15.501 1.00 44.89 378 GLN C N 1
ATOM 8824 C CA . GLN C 1 378 ? -26.344 1.355 14.072 1.00 37.34 378 GLN C CA 1
ATOM 8825 C C . GLN C 1 378 ? -26.829 0.134 13.309 1.00 36.17 378 GLN C C 1
ATOM 8826 O O . GLN C 1 378 ? -26.312 -0.904 13.488 1.00 32.01 378 GLN C O 1
ATOM 8832 N N . ILE C 1 379 ? -27.779 0.314 12.419 1.00 31.55 379 ILE C N 1
ATOM 8833 C CA . ILE C 1 379 ? -28.208 -0.707 11.485 1.00 35.82 379 ILE C CA 1
ATOM 8834 C C . ILE C 1 379 ? -27.920 -0.312 10.029 1.00 33.06 379 ILE C C 1
ATOM 8835 O O . ILE C 1 379 ? -28.335 0.717 9.608 1.00 31.42 379 ILE C O 1
ATOM 8840 N N . ASN C 1 380 ? -27.215 -1.146 9.285 1.00 27.48 380 ASN C N 1
ATOM 8841 C CA . ASN C 1 380 ? -26.951 -0.887 7.886 1.00 26.69 380 ASN C CA 1
ATOM 8842 C C . ASN C 1 380 ? -27.685 -1.871 7.006 1.00 29.97 380 ASN C C 1
ATOM 8843 O O . ASN C 1 380 ? -27.555 -3.042 7.129 1.00 27.82 380 ASN C O 1
ATOM 8848 N N . SER C 1 381 ? -28.464 -1.333 6.118 1.00 26.48 381 SER C N 1
ATOM 8849 C CA . SER C 1 381 ? -29.051 -2.090 5.087 1.00 30.30 381 SER C CA 1
ATOM 8850 C C . SER C 1 381 ? -28.287 -1.821 3.829 1.00 28.11 381 SER C C 1
ATOM 8851 O O . SER C 1 381 ? -27.992 -0.728 3.515 1.00 31.54 381 SER C O 1
ATOM 8854 N N . TYR C 1 382 ? -27.962 -2.857 3.126 1.00 27.99 382 TYR C N 1
ATOM 8855 C CA . TYR C 1 382 ? -27.345 -2.722 1.840 1.00 29.04 382 TYR C CA 1
ATOM 8856 C C . TYR C 1 382 ? -28.334 -2.617 0.670 1.00 29.15 382 TYR C C 1
ATOM 8857 O O . TYR C 1 382 ? -27.941 -2.536 -0.454 1.00 29.67 382 TYR C O 1
ATOM 8866 N N . LEU C 1 383 ? -29.602 -2.640 0.954 1.00 30.27 383 LEU C N 1
ATOM 8867 C CA . LEU C 1 383 ? -30.586 -2.592 -0.081 1.00 32.40 383 LEU C CA 1
ATOM 8868 C C . LEU C 1 383 ? -31.341 -1.291 -0.116 1.00 37.33 383 LEU C C 1
ATOM 8869 O O . LEU C 1 383 ? -31.729 -0.832 -1.150 1.00 40.78 383 LEU C O 1
ATOM 8874 N N . LEU C 1 384 ? -31.572 -0.719 1.036 1.00 33.68 384 LEU C N 1
ATOM 8875 C CA . LEU C 1 384 ? -32.436 0.395 1.122 1.00 48.46 384 LEU C CA 1
ATOM 8876 C C . LEU C 1 384 ? -31.749 1.740 1.299 1.00 51.25 384 LEU C C 1
ATOM 8877 O O . LEU C 1 384 ? -30.841 1.875 2.066 1.00 60.30 384 LEU C O 1
ATOM 8882 N N . LYS D 1 3 ? -16.130 2.909 -19.240 1.00 46.75 3 LYS D N 1
ATOM 8883 C CA . LYS D 1 3 ? -17.378 2.596 -18.592 1.00 45.68 3 LYS D CA 1
ATOM 8884 C C . LYS D 1 3 ? -17.169 1.618 -17.448 1.00 46.86 3 LYS D C 1
ATOM 8885 O O . LYS D 1 3 ? -17.547 1.899 -16.352 1.00 42.01 3 LYS D O 1
ATOM 8891 N N . ILE D 1 4 ? -16.611 0.561 -17.790 1.00 44.33 4 ILE D N 1
ATOM 8892 C CA . ILE D 1 4 ? -16.535 -0.380 -16.698 1.00 40.88 4 ILE D CA 1
ATOM 8893 C C . ILE D 1 4 ? -15.225 -0.174 -15.957 1.00 45.67 4 ILE D C 1
ATOM 8894 O O . ILE D 1 4 ? -14.182 -0.460 -16.495 1.00 42.39 4 ILE D O 1
ATOM 8899 N N . THR D 1 5 ? -15.292 0.283 -14.714 1.00 42.69 5 THR D N 1
ATOM 8900 C CA . THR D 1 5 ? -14.087 0.498 -13.954 1.00 43.09 5 THR D CA 1
ATOM 8901 C C . THR D 1 5 ? -13.610 -0.588 -13.008 1.00 43.98 5 THR D C 1
ATOM 8902 O O . THR D 1 5 ? -12.470 -0.620 -12.622 1.00 38.83 5 THR D O 1
ATOM 8906 N N . VAL D 1 6 ? -14.502 -1.477 -12.640 1.00 40.56 6 VAL D N 1
ATOM 8907 C CA . VAL D 1 6 ? -14.149 -2.590 -11.806 1.00 36.11 6 VAL D CA 1
ATOM 8908 C C . VAL D 1 6 ? -13.434 -3.671 -12.571 1.00 34.59 6 VAL D C 1
ATOM 8909 O O . VAL D 1 6 ? -13.683 -3.830 -13.702 1.00 35.03 6 VAL D O 1
ATOM 8913 N N . PRO D 1 7 ? -12.515 -4.388 -11.968 1.00 33.02 7 PRO D N 1
ATOM 8914 C CA . PRO D 1 7 ? -11.862 -5.516 -12.611 1.00 35.27 7 PRO D CA 1
ATOM 8915 C C . PRO D 1 7 ? -12.718 -6.758 -12.833 1.00 37.44 7 PRO D C 1
ATOM 8916 O O . PRO D 1 7 ? -12.378 -7.607 -13.610 1.00 35.01 7 PRO D O 1
ATOM 8920 N N . THR D 1 8 ? -13.765 -6.879 -12.046 1.00 39.09 8 THR D N 1
ATOM 8921 C CA . THR D 1 8 ? -14.621 -8.026 -12.057 1.00 34.53 8 THR D CA 1
ATOM 8922 C C . THR D 1 8 ? -16.069 -7.567 -12.018 1.00 32.53 8 THR D C 1
ATOM 8923 O O . THR D 1 8 ? -16.390 -6.691 -11.280 1.00 29.16 8 THR D O 1
ATOM 8927 N N . TRP D 1 9 ? -16.906 -8.162 -12.865 1.00 29.68 9 TRP D N 1
ATOM 8928 C CA . TRP D 1 9 ? -18.294 -7.761 -13.051 1.00 25.94 9 TRP D CA 1
ATOM 8929 C C . TRP D 1 9 ? -19.231 -8.873 -13.487 1.00 24.95 9 TRP D C 1
ATOM 8930 O O . TRP D 1 9 ? -18.798 -9.838 -14.001 1.00 29.69 9 TRP D O 1
ATOM 8941 N N . ALA D 1 10 ? -20.512 -8.722 -13.259 1.00 26.03 10 ALA D N 1
ATOM 8942 C CA . ALA D 1 10 ? -21.473 -9.651 -13.815 1.00 29.27 10 ALA D CA 1
ATOM 8943 C C . ALA D 1 10 ? -22.250 -9.015 -14.928 1.00 29.11 10 ALA D C 1
ATOM 8944 O O . ALA D 1 10 ? -22.960 -8.054 -14.731 1.00 29.53 10 ALA D O 1
ATOM 8946 N N . GLU D 1 11 ? -22.118 -9.587 -16.097 1.00 32.15 11 GLU D N 1
ATOM 8947 C CA . GLU D 1 11 ? -22.780 -9.050 -17.248 1.00 28.17 11 GLU D CA 1
ATOM 8948 C C . GLU D 1 11 ? -24.111 -9.717 -17.430 1.00 26.25 11 GLU D C 1
ATOM 8949 O O . GLU D 1 11 ? -24.198 -10.904 -17.499 1.00 24.36 11 GLU D O 1
ATOM 8955 N N . ILE D 1 12 ? -25.142 -8.907 -17.475 1.00 25.26 12 ILE D N 1
ATOM 8956 C CA . ILE D 1 12 ? -26.514 -9.379 -17.574 1.00 27.92 12 ILE D CA 1
ATOM 8957 C C . ILE D 1 12 ? -27.157 -8.977 -18.895 1.00 29.91 12 ILE D C 1
ATOM 8958 O O . ILE D 1 12 ? -27.415 -7.820 -19.110 1.00 27.18 12 ILE D O 1
ATOM 8963 N N . ASN D 1 13 ? -27.473 -9.954 -19.736 1.00 25.82 13 ASN D N 1
ATOM 8964 C CA . ASN D 1 13 ? -28.069 -9.669 -21.009 1.00 30.28 13 ASN D CA 1
ATOM 8965 C C . ASN D 1 13 ? -29.554 -9.664 -20.915 1.00 29.39 13 ASN D C 1
ATOM 8966 O O . ASN D 1 13 ? -30.178 -10.664 -20.848 1.00 29.83 13 ASN D O 1
ATOM 8971 N N . LEU D 1 14 ? -30.092 -8.481 -20.926 1.00 26.27 14 LEU D N 1
ATOM 8972 C CA . LEU D 1 14 ? -31.483 -8.238 -20.798 1.00 26.35 14 LEU D CA 1
ATOM 8973 C C . LEU D 1 14 ? -32.307 -8.804 -21.949 1.00 30.32 14 LEU D C 1
ATOM 8974 O O . LEU D 1 14 ? -33.460 -9.052 -21.802 1.00 29.59 14 LEU D O 1
ATOM 8979 N N . ASP D 1 15 ? -31.690 -8.958 -23.096 1.00 27.64 15 ASP D N 1
ATOM 8980 C CA . ASP D 1 15 ? -32.308 -9.591 -24.228 1.00 29.98 15 ASP D CA 1
ATOM 8981 C C . ASP D 1 15 ? -32.553 -11.077 -24.030 1.00 30.45 15 ASP D C 1
ATOM 8982 O O . ASP D 1 15 ? -33.458 -11.622 -24.538 1.00 26.29 15 ASP D O 1
ATOM 8987 N N . ASN D 1 16 ? -31.666 -11.715 -23.324 1.00 28.77 16 ASN D N 1
ATOM 8988 C CA . ASN D 1 16 ? -31.872 -13.074 -22.921 1.00 32.46 16 ASN D CA 1
ATOM 8989 C C . ASN D 1 16 ? -33.023 -13.294 -21.940 1.00 32.18 16 ASN D C 1
ATOM 8990 O O . ASN D 1 16 ? -33.697 -14.263 -22.026 1.00 31.53 16 ASN D O 1
ATOM 8995 N N . LEU D 1 17 ? -33.237 -12.369 -21.045 1.00 30.55 17 LEU D N 1
ATOM 8996 C CA . LEU D 1 17 ? -34.397 -12.409 -20.215 1.00 29.84 17 LEU D CA 1
ATOM 8997 C C . LEU D 1 17 ? -35.690 -12.297 -21.036 1.00 33.81 17 LEU D C 1
ATOM 8998 O O . LEU D 1 17 ? -36.663 -12.932 -20.732 1.00 34.42 17 LEU D O 1
ATOM 9003 N N . ARG D 1 18 ? -35.654 -11.456 -22.052 1.00 31.10 18 ARG D N 1
ATOM 9004 C CA . ARG D 1 18 ? -36.738 -11.206 -22.968 1.00 31.84 18 ARG D CA 1
ATOM 9005 C C . ARG D 1 18 ? -37.048 -12.454 -23.748 1.00 29.79 18 ARG D C 1
ATOM 9006 O O . ARG D 1 18 ? -38.146 -12.870 -23.803 1.00 33.22 18 ARG D O 1
ATOM 9014 N N . PHE D 1 19 ? -36.018 -13.087 -24.242 1.00 29.93 19 PHE D N 1
ATOM 9015 C CA . PHE D 1 19 ? -36.090 -14.341 -24.927 1.00 33.87 19 PHE D CA 1
ATOM 9016 C C . PHE D 1 19 ? -36.696 -15.449 -24.064 1.00 34.71 19 PHE D C 1
ATOM 9017 O O . PHE D 1 19 ? -37.585 -16.128 -24.501 1.00 30.33 19 PHE D O 1
ATOM 9025 N N . ASN D 1 20 ? -36.221 -15.603 -22.847 1.00 32.28 20 ASN D N 1
ATOM 9026 C CA . ASN D 1 20 ? -36.716 -16.659 -22.017 1.00 27.71 20 ASN D CA 1
ATOM 9027 C C . ASN D 1 20 ? -38.199 -16.493 -21.696 1.00 30.16 20 ASN D C 1
ATOM 9028 O O . ASN D 1 20 ? -38.947 -17.414 -21.790 1.00 26.31 20 ASN D O 1
ATOM 9033 N N . LEU D 1 21 ? -38.585 -15.288 -21.333 1.00 31.06 21 LEU D N 1
ATOM 9034 C CA . LEU D 1 21 ? -39.920 -14.969 -20.948 1.00 35.50 21 LEU D CA 1
ATOM 9035 C C . LEU D 1 21 ? -40.911 -15.194 -22.079 1.00 36.48 21 LEU D C 1
ATOM 9036 O O . LEU D 1 21 ? -41.970 -15.646 -21.860 1.00 32.28 21 LEU D O 1
ATOM 9041 N N . ASN D 1 22 ? -40.545 -14.808 -23.272 1.00 37.00 22 ASN D N 1
ATOM 9042 C CA . ASN D 1 22 ? -41.396 -14.971 -24.388 1.00 34.85 22 ASN D CA 1
ATOM 9043 C C . ASN D 1 22 ? -41.644 -16.447 -24.686 1.00 32.76 22 ASN D C 1
ATOM 9044 O O . ASN D 1 22 ? -42.700 -16.829 -25.054 1.00 31.50 22 ASN D O 1
ATOM 9049 N N . ASN D 1 23 ? -40.620 -17.242 -24.513 1.00 29.16 23 ASN D N 1
ATOM 9050 C CA . ASN D 1 23 ? -40.728 -18.653 -24.630 1.00 34.64 23 ASN D CA 1
ATOM 9051 C C . ASN D 1 23 ? -41.622 -19.222 -23.572 1.00 38.13 23 ASN D C 1
ATOM 9052 O O . ASN D 1 23 ? -42.272 -20.181 -23.792 1.00 36.80 23 ASN D O 1
ATOM 9057 N N . ILE D 1 24 ? -41.613 -18.622 -22.407 1.00 35.44 24 ILE D N 1
ATOM 9058 C CA . ILE D 1 24 ? -42.541 -18.974 -21.376 1.00 32.86 24 ILE D CA 1
ATOM 9059 C C . ILE D 1 24 ? -43.965 -18.628 -21.714 1.00 35.15 24 ILE D C 1
ATOM 9060 O O . ILE D 1 24 ? -44.840 -19.425 -21.573 1.00 37.30 24 ILE D O 1
ATOM 9065 N N . LYS D 1 25 ? -44.167 -17.436 -22.203 1.00 34.67 25 LYS D N 1
ATOM 9066 C CA . LYS D 1 25 ? -45.461 -16.998 -22.544 1.00 34.16 25 LYS D CA 1
ATOM 9067 C C . LYS D 1 25 ? -46.040 -17.920 -23.619 1.00 38.75 25 LYS D C 1
ATOM 9068 O O . LYS D 1 25 ? -47.197 -18.141 -23.650 1.00 39.10 25 LYS D O 1
ATOM 9074 N N . ASN D 1 26 ? -45.212 -18.450 -24.487 1.00 39.33 26 ASN D N 1
ATOM 9075 C CA . ASN D 1 26 ? -45.633 -19.306 -25.571 1.00 38.50 26 ASN D CA 1
ATOM 9076 C C . ASN D 1 26 ? -46.263 -20.573 -25.014 1.00 36.49 26 ASN D C 1
ATOM 9077 O O . ASN D 1 26 ? -46.978 -21.254 -25.666 1.00 31.21 26 ASN D O 1
ATOM 9082 N N . LEU D 1 27 ? -45.927 -20.877 -23.791 1.00 39.26 27 LEU D N 1
ATOM 9083 C CA . LEU D 1 27 ? -46.382 -22.087 -23.171 1.00 42.02 27 LEU D CA 1
ATOM 9084 C C . LEU D 1 27 ? -47.734 -21.945 -22.566 1.00 42.39 27 LEU D C 1
ATOM 9085 O O . LEU D 1 27 ? -48.312 -22.902 -22.226 1.00 47.07 27 LEU D O 1
ATOM 9090 N N . LEU D 1 28 ? -48.235 -20.741 -22.456 1.00 40.57 28 LEU D N 1
ATOM 9091 C CA . LEU D 1 28 ? -49.430 -20.509 -21.694 1.00 47.37 28 LEU D CA 1
ATOM 9092 C C . LEU D 1 28 ? -50.528 -19.746 -22.406 1.00 47.63 28 LEU D C 1
ATOM 9093 O O . LEU D 1 28 ? -50.267 -18.919 -23.243 1.00 50.28 28 LEU D O 1
ATOM 9098 N N . GLU D 1 29 ? -51.763 -19.990 -22.023 1.00 48.63 29 GLU D N 1
ATOM 9099 C CA . GLU D 1 29 ? -52.845 -19.210 -22.554 1.00 46.75 29 GLU D CA 1
ATOM 9100 C C . GLU D 1 29 ? -52.830 -17.794 -22.028 1.00 52.61 29 GLU D C 1
ATOM 9101 O O . GLU D 1 29 ? -52.353 -17.518 -20.958 1.00 50.90 29 GLU D O 1
ATOM 9107 N N . GLU D 1 30 ? -53.414 -16.908 -22.799 1.00 53.29 30 GLU D N 1
ATOM 9108 C CA . GLU D 1 30 ? -53.279 -15.497 -22.634 1.00 54.64 30 GLU D CA 1
ATOM 9109 C C . GLU D 1 30 ? -53.844 -15.088 -21.312 1.00 59.40 30 GLU D C 1
ATOM 9110 O O . GLU D 1 30 ? -53.475 -14.073 -20.739 1.00 53.69 30 GLU D O 1
ATOM 9116 N N . ASP D 1 31 ? -54.761 -15.894 -20.831 1.00 55.82 31 ASP D N 1
ATOM 9117 C CA . ASP D 1 31 ? -55.461 -15.576 -19.621 1.00 53.43 31 ASP D CA 1
ATOM 9118 C C . ASP D 1 31 ? -54.785 -16.061 -18.348 1.00 53.41 31 ASP D C 1
ATOM 9119 O O . ASP D 1 31 ? -55.244 -15.720 -17.288 1.00 57.47 31 ASP D O 1
ATOM 9124 N N . ILE D 1 32 ? -53.712 -16.819 -18.436 1.00 44.34 32 ILE D N 1
ATOM 9125 C CA . ILE D 1 32 ? -53.005 -17.184 -17.224 1.00 47.47 32 ILE D CA 1
ATOM 9126 C C . ILE D 1 32 ? -52.007 -16.123 -16.787 1.00 44.73 32 ILE D C 1
ATOM 9127 O O . ILE D 1 32 ? -51.187 -15.708 -17.542 1.00 44.47 32 ILE D O 1
ATOM 9132 N N . LYS D 1 33 ? -52.128 -15.667 -15.557 1.00 42.50 33 LYS D N 1
ATOM 9133 C CA . LYS D 1 33 ? -51.226 -14.681 -15.006 1.00 44.42 33 LYS D CA 1
ATOM 9134 C C . LYS D 1 33 ? -49.793 -15.184 -14.765 1.00 37.99 33 LYS D C 1
ATOM 9135 O O . LYS D 1 33 ? -49.599 -16.293 -14.407 1.00 38.65 33 LYS D O 1
ATOM 9141 N N . ILE D 1 34 ? -48.804 -14.343 -14.977 1.00 35.99 34 ILE D N 1
ATOM 9142 C CA . ILE D 1 34 ? -47.428 -14.707 -14.686 1.00 33.83 34 ILE D CA 1
ATOM 9143 C C . ILE D 1 34 ? -46.896 -13.960 -13.469 1.00 35.02 34 ILE D C 1
ATOM 9144 O O . ILE D 1 34 ? -47.055 -12.785 -13.361 1.00 33.80 34 ILE D O 1
ATOM 9149 N N . CYS D 1 35 ? -46.289 -14.680 -12.554 1.00 34.57 35 CYS D N 1
ATOM 9150 C CA . CYS D 1 35 ? -45.545 -14.091 -11.483 1.00 36.31 35 CYS D CA 1
ATOM 9151 C C . CYS D 1 35 ? -44.069 -14.339 -11.708 1.00 34.03 35 CYS D C 1
ATOM 9152 O O . CYS D 1 35 ? -43.638 -15.443 -11.728 1.00 32.93 35 CYS D O 1
ATOM 9155 N N . GLY D 1 36 ? -43.309 -13.281 -11.873 1.00 28.29 36 GLY D N 1
ATOM 9156 C CA . GLY D 1 36 ? -41.884 -13.382 -11.987 1.00 24.49 36 GLY D CA 1
ATOM 9157 C C . GLY D 1 36 ? -41.248 -13.445 -10.637 1.00 27.98 36 GLY D C 1
ATOM 9158 O O . GLY D 1 36 ? -41.474 -12.595 -9.835 1.00 28.62 36 GLY D O 1
ATOM 9159 N N . VAL D 1 37 ? -40.465 -14.456 -10.396 1.00 25.13 37 VAL D N 1
ATOM 9160 C CA . VAL D 1 37 ? -39.877 -14.645 -9.114 1.00 26.72 37 VAL D CA 1
ATOM 9161 C C . VAL D 1 37 ? -38.494 -14.022 -9.153 1.00 29.87 37 VAL D C 1
ATOM 9162 O O . VAL D 1 37 ? -37.666 -14.439 -9.872 1.00 28.31 37 VAL D O 1
ATOM 9166 N N . ILE D 1 38 ? -38.323 -12.963 -8.388 1.00 26.88 38 ILE D N 1
ATOM 9167 C CA . ILE D 1 38 ? -37.099 -12.208 -8.300 1.00 26.49 38 ILE D CA 1
ATOM 9168 C C . ILE D 1 38 ? -36.479 -12.069 -6.911 1.00 28.38 38 ILE D C 1
ATOM 9169 O O . ILE D 1 38 ? -35.752 -11.187 -6.676 1.00 24.93 38 ILE D O 1
ATOM 9198 N N . ALA D 1 40 ? -33.954 -12.969 -3.816 1.00 23.78 40 ALA D N 1
ATOM 9199 C CA . ALA D 1 40 ? -32.533 -12.989 -3.739 1.00 23.61 40 ALA D CA 1
ATOM 9200 C C . ALA D 1 40 ? -31.880 -12.167 -4.803 1.00 21.34 40 ALA D C 1
ATOM 9201 O O . ALA D 1 40 ? -30.995 -12.601 -5.448 1.00 23.42 40 ALA D O 1
ATOM 9203 N N . ASP D 1 41 ? -32.330 -10.947 -4.944 1.00 25.57 41 ASP D N 1
ATOM 9204 C CA . ASP D 1 41 ? -31.789 -10.051 -5.926 1.00 23.27 41 ASP D CA 1
ATOM 9205 C C . ASP D 1 41 ? -31.864 -10.642 -7.306 1.00 22.93 41 ASP D C 1
ATOM 9206 O O . ASP D 1 41 ? -30.906 -10.714 -8.002 1.00 25.58 41 ASP D O 1
ATOM 9211 N N . ALA D 1 42 ? -33.042 -11.118 -7.635 1.00 23.87 42 ALA D N 1
ATOM 9212 C CA . ALA D 1 42 ? -33.328 -11.812 -8.862 1.00 21.06 42 ALA D CA 1
ATOM 9213 C C . ALA D 1 42 ? -32.336 -12.916 -9.139 1.00 21.13 42 ALA D C 1
ATOM 9214 O O . ALA D 1 42 ? -31.746 -12.955 -10.196 1.00 21.51 42 ALA D O 1
ATOM 9216 N N . TYR D 1 43 ? -32.138 -13.763 -8.154 1.00 20.99 43 TYR D N 1
ATOM 9217 C CA . TYR D 1 43 ? -31.215 -14.876 -8.247 1.00 21.56 43 TYR D CA 1
ATOM 9218 C C . TYR D 1 43 ? -29.862 -14.339 -8.665 1.00 22.35 43 TYR D C 1
ATOM 9219 O O . TYR D 1 43 ? -29.230 -14.913 -9.452 1.00 26.45 43 TYR D O 1
ATOM 9228 N N . GLY D 1 44 ? -29.452 -13.193 -8.154 1.00 24.91 44 GLY D N 1
ATOM 9229 C CA . GLY D 1 44 ? -28.191 -12.599 -8.478 1.00 23.56 44 GLY D CA 1
ATOM 9230 C C . GLY D 1 44 ? -28.081 -11.701 -9.695 1.00 25.81 44 GLY D C 1
ATOM 9231 O O . GLY D 1 44 ? -27.116 -11.059 -9.892 1.00 23.36 44 GLY D O 1
ATOM 9232 N N . HIS D 1 45 ? -29.115 -11.673 -10.492 1.00 25.48 45 HIS D N 1
ATOM 9233 C CA . HIS D 1 45 ? -29.201 -10.852 -11.665 1.00 24.51 45 HIS D CA 1
ATOM 9234 C C . HIS D 1 45 ? -29.410 -9.363 -11.431 1.00 23.73 45 HIS D C 1
ATOM 9235 O O . HIS D 1 45 ? -29.120 -8.593 -12.255 1.00 25.02 45 HIS D O 1
ATOM 9242 N N . GLY D 1 46 ? -29.901 -9.017 -10.267 1.00 24.36 46 GLY D N 1
ATOM 9243 C CA . GLY D 1 46 ? -30.272 -7.673 -9.902 1.00 27.24 46 GLY D CA 1
ATOM 9244 C C . GLY D 1 46 ? -31.759 -7.419 -9.976 1.00 26.46 46 GLY D C 1
ATOM 9245 O O . GLY D 1 46 ? -32.285 -7.186 -10.999 1.00 29.67 46 GLY D O 1
ATOM 9246 N N . ALA D 1 47 ? -32.408 -7.428 -8.841 1.00 22.25 47 ALA D N 1
ATOM 9247 C CA . ALA D 1 47 ? -33.823 -7.380 -8.746 1.00 27.61 47 ALA D CA 1
ATOM 9248 C C . ALA D 1 47 ? -34.513 -6.148 -9.326 1.00 27.30 47 ALA D C 1
ATOM 9249 O O . ALA D 1 47 ? -35.521 -6.282 -9.942 1.00 28.13 47 ALA D O 1
ATOM 9251 N N . VAL D 1 48 ? -33.958 -4.973 -9.136 1.00 25.81 48 VAL D N 1
ATOM 9252 C CA . VAL D 1 48 ? -34.554 -3.766 -9.646 1.00 28.54 48 VAL D CA 1
ATOM 9253 C C . VAL D 1 48 ? -34.610 -3.734 -11.173 1.00 27.75 48 VAL D C 1
ATOM 9254 O O . VAL D 1 48 ? -35.614 -3.467 -11.721 1.00 28.03 48 VAL D O 1
ATOM 9258 N N . GLU D 1 49 ? -33.491 -3.962 -11.818 1.00 26.01 49 GLU D N 1
ATOM 9259 C CA . GLU D 1 49 ? -33.438 -3.967 -13.242 1.00 29.27 49 GLU D CA 1
ATOM 9260 C C . GLU D 1 49 ? -34.295 -5.089 -13.852 1.00 30.96 49 GLU D C 1
ATOM 9261 O O . GLU D 1 49 ? -34.920 -4.890 -14.833 1.00 25.88 49 GLU D O 1
ATOM 9267 N N . VAL D 1 50 ? -34.285 -6.261 -13.253 1.00 29.48 50 VAL D N 1
ATOM 9268 C CA . VAL D 1 50 ? -35.104 -7.343 -13.731 1.00 27.74 50 VAL D CA 1
ATOM 9269 C C . VAL D 1 50 ? -36.549 -6.978 -13.575 1.00 26.68 50 VAL D C 1
ATOM 9270 O O . VAL D 1 50 ? -37.314 -7.183 -14.451 1.00 29.40 50 VAL D O 1
ATOM 9274 N N . ALA D 1 51 ? -36.887 -6.385 -12.459 1.00 29.38 51 ALA D N 1
ATOM 9275 C CA . ALA D 1 51 ? -38.229 -5.940 -12.231 1.00 28.37 51 ALA D CA 1
ATOM 9276 C C . ALA D 1 51 ? -38.691 -4.892 -13.241 1.00 26.99 51 ALA D C 1
ATOM 9277 O O . ALA D 1 51 ? -39.768 -4.974 -13.722 1.00 27.30 51 ALA D O 1
ATOM 9279 N N . LYS D 1 52 ? -37.826 -3.974 -13.601 1.00 26.15 52 LYS D N 1
ATOM 9280 C CA . LYS D 1 52 ? -38.139 -3.025 -14.617 1.00 32.57 52 LYS D CA 1
ATOM 9281 C C . LYS D 1 52 ? -38.408 -3.680 -15.937 1.00 31.91 52 LYS D C 1
ATOM 9282 O O . LYS D 1 52 ? -39.321 -3.312 -16.567 1.00 32.00 52 LYS D O 1
ATOM 9288 N N . LEU D 1 53 ? -37.627 -4.655 -16.335 1.00 32.64 53 LEU D N 1
ATOM 9289 C CA . LEU D 1 53 ? -37.919 -5.379 -17.556 1.00 35.56 53 LEU D CA 1
ATOM 9290 C C . LEU D 1 53 ? -39.232 -6.086 -17.516 1.00 31.55 53 LEU D C 1
ATOM 9291 O O . LEU D 1 53 ? -40.016 -5.925 -18.370 1.00 33.36 53 LEU D O 1
ATOM 9296 N N . LEU D 1 54 ? -39.474 -6.812 -16.465 1.00 30.94 54 LEU D N 1
ATOM 9297 C CA . LEU D 1 54 ? -40.665 -7.575 -16.362 1.00 32.49 54 LEU D CA 1
ATOM 9298 C C . LEU D 1 54 ? -41.887 -6.689 -16.400 1.00 35.50 54 LEU D C 1
ATOM 9299 O O . LEU D 1 54 ? -42.887 -7.064 -16.905 1.00 31.56 54 LEU D O 1
ATOM 9304 N N . GLU D 1 55 ? -41.779 -5.535 -15.793 1.00 36.17 55 GLU D N 1
ATOM 9305 C CA . GLU D 1 55 ? -42.864 -4.596 -15.730 1.00 38.53 55 GLU D CA 1
ATOM 9306 C C . GLU D 1 55 ? -43.187 -4.064 -17.107 1.00 38.00 55 GLU D C 1
ATOM 9307 O O . GLU D 1 55 ? -44.311 -3.900 -17.456 1.00 42.32 55 GLU D O 1
ATOM 9313 N N . LYS D 1 56 ? -42.149 -3.835 -17.900 1.00 34.82 56 LYS D N 1
ATOM 9314 C CA . LYS D 1 56 ? -42.329 -3.449 -19.290 1.00 40.27 56 LYS D CA 1
ATOM 9315 C C . LYS D 1 56 ? -43.024 -4.558 -20.078 1.00 48.07 56 LYS D C 1
ATOM 9316 O O . LYS D 1 56 ? -43.855 -4.291 -20.946 1.00 49.12 56 LYS D O 1
ATOM 9322 N N . GLU D 1 57 ? -42.663 -5.803 -19.779 1.00 43.78 57 GLU D N 1
ATOM 9323 C CA . GLU D 1 57 ? -43.057 -6.927 -20.578 1.00 38.78 57 GLU D CA 1
ATOM 9324 C C . GLU D 1 57 ? -44.384 -7.413 -20.166 1.00 39.77 57 GLU D C 1
ATOM 9325 O O . GLU D 1 57 ? -44.777 -8.441 -20.560 1.00 41.91 57 GLU D O 1
ATOM 9331 N N . LYS D 1 58 ? -45.033 -6.657 -19.309 1.00 46.77 58 LYS D N 1
ATOM 9332 C CA . LYS D 1 58 ? -46.384 -6.871 -18.829 1.00 43.83 58 LYS D CA 1
ATOM 9333 C C . LYS D 1 58 ? -46.684 -8.087 -17.978 1.00 48.83 58 LYS D C 1
ATOM 9334 O O . LYS D 1 58 ? -47.776 -8.594 -18.038 1.00 49.58 58 LYS D O 1
ATOM 9340 N N . VAL D 1 59 ? -45.761 -8.513 -17.140 1.00 45.27 59 VAL D N 1
ATOM 9341 C CA . VAL D 1 59 ? -46.091 -9.548 -16.180 1.00 43.63 59 VAL D CA 1
ATOM 9342 C C . VAL D 1 59 ? -46.988 -9.049 -15.080 1.00 41.43 59 VAL D C 1
ATOM 9343 O O . VAL D 1 59 ? -47.051 -7.910 -14.831 1.00 37.76 59 VAL D O 1
ATOM 9347 N N . ASP D 1 60 ? -47.671 -9.969 -14.454 1.00 43.59 60 ASP D N 1
ATOM 9348 C CA . ASP D 1 60 ? -48.741 -9.700 -13.519 1.00 46.60 60 ASP D CA 1
ATOM 9349 C C . ASP D 1 60 ? -48.463 -9.556 -12.020 1.00 40.11 60 ASP D C 1
ATOM 9350 O O . ASP D 1 60 ? -49.228 -8.923 -11.345 1.00 37.16 60 ASP D O 1
ATOM 9355 N N . TYR D 1 61 ? -47.424 -10.208 -11.528 1.00 33.68 61 TYR D N 1
ATOM 9356 C CA . TYR D 1 61 ? -47.028 -10.189 -10.144 1.00 36.50 61 TYR D CA 1
ATOM 9357 C C . TYR D 1 61 ? -45.546 -10.435 -10.100 1.00 38.86 61 TYR D C 1
ATOM 9358 O O . TYR D 1 61 ? -44.990 -10.944 -11.033 1.00 38.63 61 TYR D O 1
ATOM 9367 N N . LEU D 1 62 ? -44.938 -10.077 -8.995 1.00 33.61 62 LEU D N 1
ATOM 9368 C CA . LEU D 1 62 ? -43.543 -10.271 -8.709 1.00 33.58 62 LEU D CA 1
ATOM 9369 C C . LEU D 1 62 ? -43.407 -10.868 -7.343 1.00 34.75 62 LEU D C 1
ATOM 9370 O O . LEU D 1 62 ? -44.066 -10.453 -6.474 1.00 37.28 62 LEU D O 1
ATOM 9375 N N . ALA D 1 63 ? -42.526 -11.820 -7.156 1.00 34.86 63 ALA D N 1
ATOM 9376 C CA . ALA D 1 63 ? -42.310 -12.395 -5.864 1.00 30.18 63 ALA D CA 1
ATOM 9377 C C . ALA D 1 63 ? -40.898 -12.174 -5.283 1.00 33.05 63 ALA D C 1
ATOM 9378 O O . ALA D 1 63 ? -39.922 -12.286 -5.956 1.00 30.01 63 ALA D O 1
ATOM 9380 N N . VAL D 1 64 ? -40.847 -11.864 -4.006 1.00 28.78 64 VAL D N 1
ATOM 9381 C CA . VAL D 1 64 ? -39.630 -11.639 -3.282 1.00 29.91 64 VAL D CA 1
ATOM 9382 C C . VAL D 1 64 ? -39.658 -12.553 -2.088 1.00 31.67 64 VAL D C 1
ATOM 9383 O O . VAL D 1 64 ? -40.653 -13.102 -1.815 1.00 36.28 64 VAL D O 1
ATOM 9387 N N . ALA D 1 65 ? -38.537 -12.724 -1.430 1.00 32.37 65 ALA D N 1
ATOM 9388 C CA . ALA D 1 65 ? -38.396 -13.544 -0.286 1.00 28.40 65 ALA D CA 1
ATOM 9389 C C . ALA D 1 65 ? -38.449 -12.802 1.069 1.00 29.99 65 ALA D C 1
ATOM 9390 O O . ALA D 1 65 ? -38.540 -13.406 2.078 1.00 29.29 65 ALA D O 1
ATOM 9392 N N . ARG D 1 66 ? -38.339 -11.492 1.035 1.00 27.41 66 ARG D N 1
ATOM 9393 C CA . ARG D 1 66 ? -38.191 -10.647 2.199 1.00 25.03 66 ARG D CA 1
ATOM 9394 C C . ARG D 1 66 ? -38.826 -9.305 2.000 1.00 27.66 66 ARG D C 1
ATOM 9395 O O . ARG D 1 66 ? -38.914 -8.833 0.924 1.00 29.30 66 ARG D O 1
ATOM 9403 N N . THR D 1 67 ? -39.218 -8.676 3.071 1.00 27.16 67 THR D N 1
ATOM 9404 C CA . THR D 1 67 ? -39.883 -7.409 3.004 1.00 30.38 67 THR D CA 1
ATOM 9405 C C . THR D 1 67 ? -39.001 -6.383 2.350 1.00 28.08 67 THR D C 1
ATOM 9406 O O . THR D 1 67 ? -39.423 -5.652 1.550 1.00 29.50 67 THR D O 1
ATOM 9410 N N . ALA D 1 68 ? -37.741 -6.383 2.704 1.00 30.27 68 ALA D N 1
ATOM 9411 C CA . ALA D 1 68 ? -36.778 -5.421 2.215 1.00 31.96 68 ALA D CA 1
ATOM 9412 C C . ALA D 1 68 ? -36.587 -5.511 0.727 1.00 34.45 68 ALA D C 1
ATOM 9413 O O . ALA D 1 68 ? -36.386 -4.537 0.080 1.00 31.13 68 ALA D O 1
ATOM 9415 N N . GLU D 1 69 ? -36.652 -6.727 0.220 1.00 33.71 69 GLU D N 1
ATOM 9416 C CA . GLU D 1 69 ? -36.495 -7.006 -1.175 1.00 32.15 69 GLU D CA 1
ATOM 9417 C C . GLU D 1 69 ? -37.598 -6.309 -1.900 1.00 28.56 69 GLU D C 1
ATOM 9418 O O . GLU D 1 69 ? -37.379 -5.684 -2.847 1.00 28.27 69 GLU D O 1
ATOM 9424 N N . GLY D 1 70 ? -38.792 -6.405 -1.371 1.00 32.56 70 GLY D N 1
ATOM 9425 C CA . GLY D 1 70 ? -39.927 -5.671 -1.857 1.00 34.54 70 GLY D CA 1
ATOM 9426 C C . GLY D 1 70 ? -39.885 -4.171 -1.745 1.00 32.64 70 GLY D C 1
ATOM 9427 O O . GLY D 1 70 ? -40.237 -3.495 -2.642 1.00 31.18 70 GLY D O 1
ATOM 9428 N N . ILE D 1 71 ? -39.423 -3.684 -0.623 1.00 30.20 71 ILE D N 1
ATOM 9429 C CA . ILE D 1 71 ? -39.249 -2.269 -0.448 1.00 31.97 71 ILE D CA 1
ATOM 9430 C C . ILE D 1 71 ? -38.252 -1.690 -1.435 1.00 29.59 71 ILE D C 1
ATOM 9431 O O . ILE D 1 71 ? -38.466 -0.637 -1.921 1.00 35.07 71 ILE D O 1
ATOM 9436 N N . GLU D 1 72 ? -37.209 -2.409 -1.764 1.00 28.27 72 GLU D N 1
ATOM 9437 C CA . GLU D 1 72 ? -36.190 -1.944 -2.669 1.00 25.73 72 GLU D CA 1
ATOM 9438 C C . GLU D 1 72 ? -36.758 -1.694 -4.050 1.00 33.08 72 GLU D C 1
ATOM 9439 O O . GLU D 1 72 ? -36.350 -0.799 -4.720 1.00 31.53 72 GLU D O 1
ATOM 9445 N N . LEU D 1 73 ? -37.696 -2.533 -4.461 1.00 32.02 73 LEU D N 1
ATOM 9446 C CA . LEU D 1 73 ? -38.394 -2.376 -5.693 1.00 34.08 73 LEU D CA 1
ATOM 9447 C C . LEU D 1 73 ? -39.237 -1.118 -5.679 1.00 32.42 73 LEU D C 1
ATOM 9448 O O . LEU D 1 73 ? -39.233 -0.363 -6.597 1.00 30.08 73 LEU D O 1
ATOM 9453 N N . ARG D 1 74 ? -39.935 -0.897 -4.604 1.00 29.50 74 ARG D N 1
ATOM 9454 C CA . ARG D 1 74 ? -40.779 0.261 -4.488 1.00 34.96 74 ARG D CA 1
ATOM 9455 C C . ARG D 1 74 ? -39.978 1.558 -4.540 1.00 37.25 74 ARG D C 1
ATOM 9456 O O . ARG D 1 74 ? -40.368 2.505 -5.158 1.00 46.78 74 ARG D O 1
ATOM 9464 N N . GLN D 1 75 ? -38.821 1.544 -3.919 1.00 37.99 75 GLN D N 1
ATOM 9465 C CA . GLN D 1 75 ? -37.939 2.668 -3.866 1.00 32.00 75 GLN D CA 1
ATOM 9466 C C . GLN D 1 75 ? -37.305 3.015 -5.192 1.00 37.12 75 GLN D C 1
ATOM 9467 O O . GLN D 1 75 ? -36.817 4.090 -5.366 1.00 33.44 75 GLN D O 1
ATOM 9473 N N . ASN D 1 76 ? -37.312 2.072 -6.113 1.00 37.62 76 ASN D N 1
ATOM 9474 C CA . ASN D 1 76 ? -36.860 2.293 -7.457 1.00 33.80 76 ASN D CA 1
ATOM 9475 C C . ASN D 1 76 ? -37.996 2.453 -8.473 1.00 31.59 76 ASN D C 1
ATOM 9476 O O . ASN D 1 76 ? -37.767 2.431 -9.624 1.00 31.23 76 ASN D O 1
ATOM 9481 N N . GLY D 1 77 ? -39.206 2.658 -8.026 1.00 33.77 77 GLY D N 1
ATOM 9482 C CA . GLY D 1 77 ? -40.268 2.923 -8.958 1.00 35.76 77 GLY D CA 1
ATOM 9483 C C . GLY D 1 77 ? -41.010 1.772 -9.576 1.00 41.17 77 GLY D C 1
ATOM 9484 O O . GLY D 1 77 ? -41.648 1.933 -10.563 1.00 43.09 77 GLY D O 1
ATOM 9485 N N . ILE D 1 78 ? -40.957 0.627 -8.953 1.00 34.19 78 ILE D N 1
ATOM 9486 C CA . ILE D 1 78 ? -41.676 -0.521 -9.405 1.00 39.19 78 ILE D CA 1
ATOM 9487 C C . ILE D 1 78 ? -43.088 -0.504 -8.902 1.00 38.55 78 ILE D C 1
ATOM 9488 O O . ILE D 1 78 ? -43.324 -0.442 -7.740 1.00 43.60 78 ILE D O 1
ATOM 9493 N N . THR D 1 79 ? -44.023 -0.593 -9.808 1.00 38.51 79 THR D N 1
ATOM 9494 C CA . THR D 1 79 ? -45.386 -0.423 -9.441 1.00 36.45 79 THR D CA 1
ATOM 9495 C C . THR D 1 79 ? -46.221 -1.672 -9.395 1.00 40.84 79 THR D C 1
ATOM 9496 O O . THR D 1 79 ? -47.272 -1.663 -8.869 1.00 41.70 79 THR D O 1
ATOM 9500 N N . LEU D 1 80 ? -45.689 -2.770 -9.895 1.00 44.78 80 LEU D N 1
ATOM 9501 C CA . LEU D 1 80 ? -46.421 -4.010 -10.035 1.00 41.98 80 LEU D CA 1
ATOM 9502 C C . LEU D 1 80 ? -46.721 -4.528 -8.689 1.00 42.19 80 LEU D C 1
ATOM 9503 O O . LEU D 1 80 ? -46.177 -4.085 -7.747 1.00 39.86 80 LEU D O 1
ATOM 9508 N N . PRO D 1 81 ? -47.610 -5.485 -8.590 1.00 41.52 81 PRO D N 1
ATOM 9509 C CA . PRO D 1 81 ? -47.858 -6.171 -7.327 1.00 39.14 81 PRO D CA 1
ATOM 9510 C C . PRO D 1 81 ? -46.697 -7.027 -6.919 1.00 40.69 81 PRO D C 1
ATOM 9511 O O . PRO D 1 81 ? -46.060 -7.579 -7.748 1.00 31.45 81 PRO D O 1
ATOM 9515 N N . ILE D 1 82 ? -46.430 -7.072 -5.628 1.00 36.01 82 ILE D N 1
ATOM 9516 C CA . ILE D 1 82 ? -45.350 -7.830 -5.079 1.00 30.30 82 ILE D CA 1
ATOM 9517 C C . ILE D 1 82 ? -45.823 -8.731 -3.983 1.00 33.73 82 ILE D C 1
ATOM 9518 O O . ILE D 1 82 ? -46.431 -8.297 -3.075 1.00 38.14 82 ILE D O 1
ATOM 9523 N N . LEU D 1 83 ? -45.484 -9.993 -4.057 1.00 31.45 83 LEU D N 1
ATOM 9524 C CA . LEU D 1 83 ? -45.790 -10.921 -3.021 1.00 33.59 83 LEU D CA 1
ATOM 9525 C C . LEU D 1 83 ? -44.520 -11.409 -2.334 1.00 34.12 83 LEU D C 1
ATOM 9526 O O . LEU D 1 83 ? -43.597 -11.754 -2.984 1.00 30.74 83 LEU D O 1
ATOM 9531 N N . ASN D 1 84 ? -44.500 -11.390 -1.015 1.00 32.14 84 ASN D N 1
ATOM 9532 C CA . ASN D 1 84 ? -43.436 -11.981 -0.219 1.00 35.59 84 ASN D CA 1
ATOM 9533 C C . ASN D 1 84 ? -43.823 -13.419 0.053 1.00 36.64 84 ASN D C 1
ATOM 9534 O O . ASN D 1 84 ? -44.747 -13.672 0.756 1.00 34.77 84 ASN D O 1
ATOM 9539 N N . LEU D 1 85 ? -43.079 -14.339 -0.504 1.00 35.76 85 LEU D N 1
ATOM 9540 C CA . LEU D 1 85 ? -43.305 -15.769 -0.401 1.00 38.00 85 LEU D CA 1
ATOM 9541 C C . LEU D 1 85 ? -43.090 -16.368 0.980 1.00 39.35 85 LEU D C 1
ATOM 9542 O O . LEU D 1 85 ? -43.408 -17.504 1.226 1.00 35.61 85 LEU D O 1
ATOM 9547 N N . GLY D 1 86 ? -42.469 -15.605 1.844 1.00 40.47 86 GLY D N 1
ATOM 9548 C CA . GLY D 1 86 ? -41.964 -16.101 3.092 1.00 42.16 86 GLY D CA 1
ATOM 9549 C C . GLY D 1 86 ? -42.532 -15.448 4.326 1.00 41.68 86 GLY D C 1
ATOM 9550 O O . GLY D 1 86 ? -43.552 -14.841 4.319 1.00 43.59 86 GLY D O 1
ATOM 9551 N N . TYR D 1 87 ? -41.820 -15.596 5.398 1.00 39.44 87 TYR D N 1
ATOM 9552 C CA . TYR D 1 87 ? -42.180 -15.011 6.637 1.00 41.77 87 TYR D CA 1
ATOM 9553 C C . TYR D 1 87 ? -41.983 -13.507 6.631 1.00 42.84 87 TYR D C 1
ATOM 9554 O O . TYR D 1 87 ? -40.983 -13.023 6.198 1.00 41.42 87 TYR D O 1
ATOM 9563 N N . THR D 1 88 ? -42.985 -12.784 7.098 1.00 41.61 88 THR D N 1
ATOM 9564 C CA . THR D 1 88 ? -42.822 -11.419 7.477 1.00 37.96 88 THR D CA 1
ATOM 9565 C C . THR D 1 88 ? -42.809 -11.457 8.978 1.00 41.35 88 THR D C 1
ATOM 9566 O O . THR D 1 88 ? -43.666 -12.003 9.539 1.00 44.87 88 THR D O 1
ATOM 9570 N N . PRO D 1 89 ? -41.812 -10.914 9.639 1.00 45.00 89 PRO D N 1
ATOM 9571 C CA . PRO D 1 89 ? -41.856 -10.738 11.085 1.00 42.96 89 PRO D CA 1
ATOM 9572 C C . PRO D 1 89 ? -42.710 -9.552 11.474 1.00 40.86 89 PRO D C 1
ATOM 9573 O O . PRO D 1 89 ? -42.840 -8.675 10.660 1.00 36.01 89 PRO D O 1
ATOM 9577 N N . ASP D 1 90 ? -43.199 -9.527 12.714 1.00 38.14 90 ASP D N 1
ATOM 9578 C CA . ASP D 1 90 ? -44.179 -8.565 13.205 1.00 37.43 90 ASP D CA 1
ATOM 9579 C C . ASP D 1 90 ? -43.673 -7.151 13.050 1.00 33.83 90 ASP D C 1
ATOM 9580 O O . ASP D 1 90 ? -44.383 -6.295 12.669 1.00 36.64 90 ASP D O 1
ATOM 9585 N N . GLU D 1 91 ? -42.389 -6.974 13.216 1.00 35.48 91 GLU D N 1
ATOM 9586 C CA . GLU D 1 91 ? -41.724 -5.710 13.126 1.00 37.48 91 GLU D CA 1
ATOM 9587 C C . GLU D 1 91 ? -41.795 -5.169 11.741 1.00 41.44 91 GLU D C 1
ATOM 9588 O O . GLU D 1 91 ? -41.380 -4.080 11.512 1.00 41.25 91 GLU D O 1
ATOM 9594 N N . ALA D 1 92 ? -42.236 -5.973 10.808 1.00 36.63 92 ALA D N 1
ATOM 9595 C CA . ALA D 1 92 ? -42.251 -5.559 9.456 1.00 38.77 92 ALA D CA 1
ATOM 9596 C C . ALA D 1 92 ? -43.629 -5.375 8.857 1.00 41.82 92 ALA D C 1
ATOM 9597 O O . ALA D 1 92 ? -43.735 -5.135 7.704 1.00 39.66 92 ALA D O 1
ATOM 9599 N N . PHE D 1 93 ? -44.676 -5.509 9.646 1.00 40.92 93 PHE D N 1
ATOM 9600 C CA . PHE D 1 93 ? -46.015 -5.442 9.109 1.00 42.32 93 PHE D CA 1
ATOM 9601 C C . PHE D 1 93 ? -46.394 -4.130 8.519 1.00 45.17 93 PHE D C 1
ATOM 9602 O O . PHE D 1 93 ? -46.830 -4.041 7.411 1.00 39.06 93 PHE D O 1
ATOM 9610 N N . GLU D 1 94 ? -46.118 -3.099 9.276 1.00 45.82 94 GLU D N 1
ATOM 9611 C CA . GLU D 1 94 ? -46.454 -1.765 8.894 1.00 44.21 94 GLU D CA 1
ATOM 9612 C C . GLU D 1 94 ? -45.745 -1.417 7.626 1.00 44.35 94 GLU D C 1
ATOM 9613 O O . GLU D 1 94 ? -46.335 -0.858 6.744 1.00 53.12 94 GLU D O 1
ATOM 9619 N N . ASP D 1 95 ? -44.485 -1.764 7.520 1.00 43.64 95 ASP D N 1
ATOM 9620 C CA . ASP D 1 95 ? -43.736 -1.441 6.325 1.00 42.32 95 ASP D CA 1
ATOM 9621 C C . ASP D 1 95 ? -44.311 -2.139 5.094 1.00 39.80 95 ASP D C 1
ATOM 9622 O O . ASP D 1 95 ? -44.290 -1.600 4.020 1.00 41.01 95 ASP D O 1
ATOM 9627 N N . SER D 1 96 ? -44.741 -3.370 5.261 1.00 38.93 96 SER D N 1
ATOM 9628 C CA . SER D 1 96 ? -45.288 -4.107 4.147 1.00 46.44 96 SER D CA 1
ATOM 9629 C C . SER D 1 96 ? -46.542 -3.457 3.668 1.00 48.69 96 SER D C 1
ATOM 9630 O O . SER D 1 96 ? -46.726 -3.287 2.501 1.00 48.79 96 SER D O 1
ATOM 9633 N N . ILE D 1 97 ? -47.401 -3.091 4.605 1.00 48.04 97 ILE D N 1
ATOM 9634 C CA . ILE D 1 97 ? -48.690 -2.512 4.291 1.00 42.21 97 ILE D CA 1
ATOM 9635 C C . ILE D 1 97 ? -48.536 -1.217 3.557 1.00 47.13 97 ILE D C 1
ATOM 9636 O O . ILE D 1 97 ? -49.172 -1.031 2.562 1.00 42.86 97 ILE D O 1
ATOM 9641 N N . LYS D 1 98 ? -47.672 -0.353 4.071 1.00 44.29 98 LYS D N 1
ATOM 9642 C CA . LYS D 1 98 ? -47.389 0.954 3.512 1.00 43.44 98 LYS D CA 1
ATOM 9643 C C . LYS D 1 98 ? -46.746 0.941 2.132 1.00 44.05 98 LYS D C 1
ATOM 9644 O O . LYS D 1 98 ? -46.874 1.871 1.374 1.00 40.82 98 LYS D O 1
ATOM 9650 N N . ASN D 1 99 ? -46.026 -0.121 1.826 1.00 45.33 99 ASN D N 1
ATOM 9651 C CA . ASN D 1 99 ? -45.429 -0.279 0.527 1.00 40.02 99 ASN D CA 1
ATOM 9652 C C . ASN D 1 99 ? -46.170 -1.262 -0.361 1.00 42.38 99 ASN D C 1
ATOM 9653 O O . ASN D 1 99 ? -45.691 -1.655 -1.385 1.00 46.74 99 ASN D O 1
ATOM 9658 N N . LYS D 1 100 ? -47.352 -1.643 0.040 1.00 40.53 100 LYS D N 1
ATOM 9659 C CA . LYS D 1 100 ? -48.140 -2.541 -0.755 1.00 49.18 100 LYS D CA 1
ATOM 9660 C C . LYS D 1 100 ? -47.385 -3.817 -1.102 1.00 46.47 100 LYS D C 1
ATOM 9661 O O . LYS D 1 100 ? -47.341 -4.233 -2.225 1.00 42.69 100 LYS D O 1
ATOM 9667 N N . ILE D 1 101 ? -46.795 -4.410 -0.101 1.00 50.16 101 ILE D N 1
ATOM 9668 C CA . ILE D 1 101 ? -46.165 -5.652 -0.274 1.00 42.51 101 ILE D CA 1
ATOM 9669 C C . ILE D 1 101 ? -47.150 -6.601 0.252 1.00 39.43 101 ILE D C 1
ATOM 9670 O O . ILE D 1 101 ? -47.385 -6.622 1.410 1.00 45.34 101 ILE D O 1
ATOM 9675 N N . THR D 1 102 ? -47.740 -7.377 -0.629 1.00 38.18 102 THR D N 1
ATOM 9676 C CA . THR D 1 102 ? -48.647 -8.434 -0.256 1.00 38.07 102 THR D CA 1
ATOM 9677 C C . THR D 1 102 ? -47.956 -9.484 0.562 1.00 33.02 102 THR D C 1
ATOM 9678 O O . THR D 1 102 ? -46.957 -9.943 0.199 1.00 35.90 102 THR D O 1
ATOM 9682 N N . MET D 1 103 ? -48.551 -9.881 1.646 1.00 35.72 103 MET D N 1
ATOM 9683 C CA . MET D 1 103 ? -47.896 -10.742 2.580 1.00 31.82 103 MET D CA 1
ATOM 9684 C C . MET D 1 103 ? -48.380 -12.174 2.581 1.00 35.34 103 MET D C 1
ATOM 9685 O O . MET D 1 103 ? -49.536 -12.428 2.470 1.00 38.53 103 MET D O 1
ATOM 9690 N N . THR D 1 104 ? -47.481 -13.117 2.735 1.00 37.29 104 THR D N 1
ATOM 9691 C CA . THR D 1 104 ? -47.860 -14.503 2.881 1.00 36.79 104 THR D CA 1
ATOM 9692 C C . THR D 1 104 ? -48.208 -14.848 4.316 1.00 44.43 104 THR D C 1
ATOM 9693 O O . THR D 1 104 ? -47.428 -14.684 5.209 1.00 47.11 104 THR D O 1
ATOM 9697 N N . VAL D 1 105 ? -49.387 -15.380 4.519 1.00 48.78 105 VAL D N 1
ATOM 9698 C CA . VAL D 1 105 ? -49.827 -15.712 5.852 1.00 50.33 105 VAL D CA 1
ATOM 9699 C C . VAL D 1 105 ? -50.144 -17.160 6.033 1.00 48.46 105 VAL D C 1
ATOM 9700 O O . VAL D 1 105 ? -50.862 -17.730 5.276 1.00 49.58 105 VAL D O 1
ATOM 9704 N N . TYR D 1 106 ? -49.560 -17.740 7.046 1.00 44.74 106 TYR D N 1
ATOM 9705 C CA . TYR D 1 106 ? -49.875 -19.080 7.407 1.00 46.62 106 TYR D CA 1
ATOM 9706 C C . TYR D 1 106 ? -50.430 -19.287 8.820 1.00 47.27 106 TYR D C 1
ATOM 9707 O O . TYR D 1 106 ? -50.304 -20.351 9.345 1.00 45.07 106 TYR D O 1
ATOM 9716 N N . SER D 1 107 ? -50.966 -18.261 9.446 1.00 43.57 107 SER D N 1
ATOM 9717 C CA . SER D 1 107 ? -51.708 -18.459 10.676 1.00 50.27 107 SER D CA 1
ATOM 9718 C C . SER D 1 107 ? -52.660 -17.372 11.090 1.00 53.01 107 SER D C 1
ATOM 9719 O O . SER D 1 107 ? -52.515 -16.225 10.773 1.00 55.84 107 SER D O 1
ATOM 9722 N N . LEU D 1 108 ? -53.631 -17.762 11.869 1.00 59.99 108 LEU D N 1
ATOM 9723 C CA . LEU D 1 108 ? -54.636 -16.855 12.322 1.00 59.08 108 LEU D CA 1
ATOM 9724 C C . LEU D 1 108 ? -54.045 -15.763 13.130 1.00 45.37 108 LEU D C 1
ATOM 9725 O O . LEU D 1 108 ? -54.291 -14.624 12.892 1.00 55.24 108 LEU D O 1
ATOM 9730 N N . GLU D 1 109 ? -53.201 -16.113 14.057 1.00 56.92 109 GLU D N 1
ATOM 9731 C CA . GLU D 1 109 ? -52.621 -15.120 14.944 1.00 62.04 109 GLU D CA 1
ATOM 9732 C C . GLU D 1 109 ? -51.843 -14.071 14.170 1.00 64.90 109 GLU D C 1
ATOM 9733 O O . GLU D 1 109 ? -52.001 -12.874 14.391 1.00 58.69 109 GLU D O 1
ATOM 9739 N N . THR D 1 110 ? -51.017 -14.525 13.245 1.00 66.71 110 THR D N 1
ATOM 9740 C CA . THR D 1 110 ? -50.284 -13.580 12.454 1.00 58.48 110 THR D CA 1
ATOM 9741 C C . THR D 1 110 ? -51.257 -12.737 11.652 1.00 53.90 110 THR D C 1
ATOM 9742 O O . THR D 1 110 ? -51.095 -11.543 11.541 1.00 47.98 110 THR D O 1
ATOM 9746 N N . ALA D 1 111 ? -52.303 -13.360 11.141 1.00 48.39 111 ALA D N 1
ATOM 9747 C CA . ALA D 1 111 ? -53.311 -12.615 10.408 1.00 47.31 111 ALA D CA 1
ATOM 9748 C C . ALA D 1 111 ? -53.981 -11.582 11.284 1.00 45.04 111 ALA D C 1
ATOM 9749 O O . ALA D 1 111 ? -54.268 -10.476 10.875 1.00 46.08 111 ALA D O 1
ATOM 9751 N N . GLN D 1 112 ? -54.250 -11.990 12.494 1.00 46.06 112 GLN D N 1
ATOM 9752 C CA . GLN D 1 112 ? -54.824 -11.090 13.440 1.00 50.89 112 GLN D CA 1
ATOM 9753 C C . GLN D 1 112 ? -53.894 -9.999 13.797 1.00 49.68 112 GLN D C 1
ATOM 9754 O O . GLN D 1 112 ? -54.316 -8.893 13.872 1.00 57.12 112 GLN D O 1
ATOM 9760 N N . LYS D 1 113 ? -52.621 -10.293 13.954 1.00 50.83 113 LYS D N 1
ATOM 9761 C CA . LYS D 1 113 ? -51.694 -9.224 14.253 1.00 52.16 113 LYS D CA 1
ATOM 9762 C C . LYS D 1 113 ? -51.664 -8.213 13.141 1.00 50.55 113 LYS D C 1
ATOM 9763 O O . LYS D 1 113 ? -51.709 -7.065 13.387 1.00 48.12 113 LYS D O 1
ATOM 9769 N N . ILE D 1 114 ? -51.628 -8.659 11.902 1.00 54.05 114 ILE D N 1
ATOM 9770 C CA . ILE D 1 114 ? -51.572 -7.755 10.780 1.00 52.80 114 ILE D CA 1
ATOM 9771 C C . ILE D 1 114 ? -52.799 -6.888 10.734 1.00 52.44 114 ILE D C 1
ATOM 9772 O O . ILE D 1 114 ? -52.722 -5.730 10.464 1.00 44.45 114 ILE D O 1
ATOM 9777 N N . ASN D 1 115 ? -53.939 -7.473 11.030 1.00 63.61 115 ASN D N 1
ATOM 9778 C CA . ASN D 1 115 ? -55.162 -6.715 10.981 1.00 62.85 115 ASN D CA 1
ATOM 9779 C C . ASN D 1 115 ? -55.128 -5.571 11.957 1.00 60.97 115 ASN D C 1
ATOM 9780 O O . ASN D 1 115 ? -55.506 -4.461 11.619 1.00 56.16 115 ASN D O 1
ATOM 9785 N N . GLU D 1 116 ? -54.601 -5.825 13.132 1.00 58.96 116 GLU D N 1
ATOM 9786 C CA . GLU D 1 116 ? -54.523 -4.748 14.058 1.00 62.83 116 GLU D CA 1
ATOM 9787 C C . GLU D 1 116 ? -53.694 -3.670 13.489 1.00 62.06 116 GLU D C 1
ATOM 9788 O O . GLU D 1 116 ? -54.103 -2.526 13.520 1.00 63.63 116 GLU D O 1
ATOM 9794 N N . ILE D 1 117 ? -52.544 -4.009 12.948 1.00 59.41 117 ILE D N 1
ATOM 9795 C CA . ILE D 1 117 ? -51.714 -2.961 12.409 1.00 57.58 117 ILE D CA 1
ATOM 9796 C C . ILE D 1 117 ? -52.418 -2.325 11.270 1.00 54.00 117 ILE D C 1
ATOM 9797 O O . ILE D 1 117 ? -52.351 -1.144 11.082 1.00 49.00 117 ILE D O 1
ATOM 9802 N N . ALA D 1 118 ? -53.090 -3.154 10.504 1.00 60.77 118 ALA D N 1
ATOM 9803 C CA . ALA D 1 118 ? -53.889 -2.684 9.377 1.00 68.06 118 ALA D CA 1
ATOM 9804 C C . ALA D 1 118 ? -55.024 -1.786 9.862 1.00 62.61 118 ALA D C 1
ATOM 9805 O O . ALA D 1 118 ? -55.292 -0.750 9.291 1.00 54.97 118 ALA D O 1
ATOM 9807 N N . LYS D 1 119 ? -55.638 -2.184 10.964 1.00 61.33 119 LYS D N 1
ATOM 9808 C CA . LYS D 1 119 ? -56.690 -1.395 11.526 1.00 61.43 119 LYS D CA 1
ATOM 9809 C C . LYS D 1 119 ? -56.125 -0.073 11.884 1.00 64.73 119 LYS D C 1
ATOM 9810 O O . LYS D 1 119 ? -56.725 0.912 11.636 1.00 67.86 119 LYS D O 1
ATOM 9816 N N . SER D 1 120 ? -54.959 -0.070 12.483 1.00 66.84 120 SER D N 1
ATOM 9817 C CA . SER D 1 120 ? -54.358 1.159 12.907 1.00 66.07 120 SER D CA 1
ATOM 9818 C C . SER D 1 120 ? -53.988 2.133 11.825 1.00 70.10 120 SER D C 1
ATOM 9819 O O . SER D 1 120 ? -54.035 3.313 12.061 1.00 72.89 120 SER D O 1
ATOM 9822 N N . LEU D 1 121 ? -53.504 1.653 10.691 1.00 63.89 121 LEU D N 1
ATOM 9823 C CA . LEU D 1 121 ? -53.286 2.485 9.510 1.00 62.74 121 LEU D CA 1
ATOM 9824 C C . LEU D 1 121 ? -54.498 2.987 8.710 1.00 57.57 121 LEU D C 1
ATOM 9825 O O . LEU D 1 121 ? -54.440 3.996 8.108 1.00 47.13 121 LEU D O 1
ATOM 9830 N N . GLY D 1 122 ? -55.585 2.251 8.718 1.00 67.02 122 GLY D N 1
ATOM 9831 C CA . GLY D 1 122 ? -56.748 2.605 7.938 1.00 69.75 122 GLY D CA 1
ATOM 9832 C C . GLY D 1 122 ? -56.661 2.113 6.536 1.00 73.63 122 GLY D C 1
ATOM 9833 O O . GLY D 1 122 ? -57.285 2.635 5.634 1.00 74.75 122 GLY D O 1
ATOM 9834 N N . GLU D 1 123 ? -55.863 1.080 6.357 1.00 79.24 123 GLU D N 1
ATOM 9835 C CA . GLU D 1 123 ? -55.684 0.450 5.063 1.00 73.52 123 GLU D CA 1
ATOM 9836 C C . GLU D 1 123 ? -55.987 -1.003 5.242 1.00 69.80 123 GLU D C 1
ATOM 9837 O O . GLU D 1 123 ? -55.865 -1.516 6.343 1.00 65.75 123 GLU D O 1
ATOM 9843 N N . LYS D 1 124 ? -56.441 -1.649 4.188 1.00 61.59 124 LYS D N 1
ATOM 9844 C CA . LYS D 1 124 ? -56.488 -3.065 4.218 1.00 66.74 124 LYS D CA 1
ATOM 9845 C C . LYS D 1 124 ? -55.164 -3.591 3.707 1.00 71.66 124 LYS D C 1
ATOM 9846 O O . LYS D 1 124 ? -54.488 -2.949 2.914 1.00 72.27 124 LYS D O 1
ATOM 9852 N N . ALA D 1 125 ? -54.800 -4.758 4.186 1.00 63.57 125 ALA D N 1
ATOM 9853 C CA . ALA D 1 125 ? -53.554 -5.356 3.859 1.00 58.41 125 ALA D CA 1
ATOM 9854 C C . ALA D 1 125 ? -53.851 -6.495 2.985 1.00 57.04 125 ALA D C 1
ATOM 9855 O O . ALA D 1 125 ? -54.580 -7.368 3.335 1.00 58.81 125 ALA D O 1
ATOM 9857 N N . CYS D 1 126 ? -53.250 -6.494 1.834 1.00 48.41 126 CYS D N 1
ATOM 9858 C CA . CYS D 1 126 ? -53.452 -7.569 0.922 1.00 47.37 126 CYS D CA 1
ATOM 9859 C C . CYS D 1 126 ? -52.637 -8.747 1.345 1.00 46.65 126 CYS D C 1
ATOM 9860 O O . CYS D 1 126 ? -51.509 -8.583 1.691 1.00 50.22 126 CYS D O 1
ATOM 9863 N N . VAL D 1 127 ? -53.201 -9.934 1.325 1.00 44.16 127 VAL D N 1
ATOM 9864 C CA . VAL D 1 127 ? -52.445 -11.107 1.684 1.00 41.75 127 VAL D CA 1
ATOM 9865 C C . VAL D 1 127 ? -52.799 -12.322 0.867 1.00 46.73 127 VAL D C 1
ATOM 9866 O O . VAL D 1 127 ? -53.861 -12.372 0.345 1.00 44.00 127 VAL D O 1
ATOM 9870 N N . HIS D 1 128 ? -51.907 -13.305 0.828 1.00 42.41 128 HIS D N 1
ATOM 9871 C CA . HIS D 1 128 ? -52.161 -14.626 0.271 1.00 39.47 128 HIS D CA 1
ATOM 9872 C C . HIS D 1 128 ? -51.935 -15.646 1.328 1.00 40.18 128 HIS D C 1
ATOM 9873 O O . HIS D 1 128 ? -51.024 -15.544 2.050 1.00 42.18 128 HIS D O 1
ATOM 9880 N N . VAL D 1 129 ? -52.779 -16.648 1.398 1.00 39.65 129 VAL D N 1
ATOM 9881 C CA . VAL D 1 129 ? -52.695 -17.696 2.390 1.00 41.30 129 VAL D CA 1
ATOM 9882 C C . VAL D 1 129 ? -51.797 -18.772 1.838 1.00 39.38 129 VAL D C 1
ATOM 9883 O O . VAL D 1 129 ? -51.934 -19.114 0.717 1.00 45.86 129 VAL D O 1
ATOM 9899 N N . ILE D 1 131 ? -50.622 -22.711 1.906 1.00 47.30 131 ILE D N 1
ATOM 9900 C CA . ILE D 1 131 ? -51.060 -24.017 2.282 1.00 50.05 131 ILE D CA 1
ATOM 9901 C C . ILE D 1 131 ? -49.890 -24.962 2.215 1.00 52.42 131 ILE D C 1
ATOM 9902 O O . ILE D 1 131 ? -49.227 -24.977 1.224 1.00 67.67 131 ILE D O 1
ATOM 9907 N N . ASP D 1 132 ? -49.612 -25.727 3.247 1.00 47.76 132 ASP D N 1
ATOM 9908 C CA . ASP D 1 132 ? -48.549 -26.681 3.166 1.00 42.01 132 ASP D CA 1
ATOM 9909 C C . ASP D 1 132 ? -49.073 -28.037 2.714 1.00 59.42 132 ASP D C 1
ATOM 9910 O O . ASP D 1 132 ? -49.872 -28.686 3.356 1.00 51.07 132 ASP D O 1
ATOM 9915 N N . SER D 1 133 ? -48.578 -28.426 1.556 1.00 56.98 133 SER D N 1
ATOM 9916 C CA . SER D 1 133 ? -49.121 -29.513 0.812 1.00 68.33 133 SER D CA 1
ATOM 9917 C C . SER D 1 133 ? -48.195 -30.664 0.700 1.00 62.25 133 SER D C 1
ATOM 9918 O O . SER D 1 133 ? -48.501 -31.560 -0.007 1.00 56.61 133 SER D O 1
ATOM 9921 N N . GLY D 1 134 ? -47.082 -30.648 1.418 1.00 63.38 134 GLY D N 1
ATOM 9922 C CA . GLY D 1 134 ? -46.080 -31.683 1.292 1.00 52.15 134 GLY D CA 1
ATOM 9923 C C . GLY D 1 134 ? -44.594 -31.376 1.253 1.00 54.94 134 GLY D C 1
ATOM 9924 O O . GLY D 1 134 ? -43.802 -32.292 1.239 1.00 47.24 134 GLY D O 1
ATOM 9925 N N . MET D 1 135 ? -44.200 -30.115 1.220 1.00 59.83 135 MET D N 1
ATOM 9926 C CA . MET D 1 135 ? -42.785 -29.826 1.332 1.00 54.76 135 MET D CA 1
ATOM 9927 C C . MET D 1 135 ? -42.362 -29.678 2.746 1.00 49.80 135 MET D C 1
ATOM 9928 O O . MET D 1 135 ? -41.211 -29.762 3.061 1.00 49.82 135 MET D O 1
ATOM 9933 N N . THR D 1 136 ? -43.348 -29.531 3.603 1.00 61.99 136 THR D N 1
ATOM 9934 C CA . THR D 1 136 ? -43.135 -29.358 5.015 1.00 62.37 136 THR D CA 1
ATOM 9935 C C . THR D 1 136 ? -42.248 -28.168 5.309 1.00 63.48 136 THR D C 1
ATOM 9936 O O . THR D 1 136 ? -41.303 -28.286 6.041 1.00 59.80 136 THR D O 1
ATOM 9940 N N . ARG D 1 137 ? -42.549 -27.029 4.697 1.00 58.24 137 ARG D N 1
ATOM 9941 C CA . ARG D 1 137 ? -41.804 -25.806 4.955 1.00 56.67 137 ARG D CA 1
ATOM 9942 C C . ARG D 1 137 ? -42.571 -24.834 5.823 1.00 53.44 137 ARG D C 1
ATOM 9943 O O . ARG D 1 137 ? -42.380 -24.765 6.988 1.00 54.61 137 ARG D O 1
ATOM 9951 N N . ILE D 1 138 ? -43.459 -24.091 5.225 1.00 53.98 138 ILE D N 1
ATOM 9952 C CA . ILE D 1 138 ? -44.346 -23.253 5.966 1.00 61.68 138 ILE D CA 1
ATOM 9953 C C . ILE D 1 138 ? -45.720 -23.561 5.400 1.00 64.32 138 ILE D C 1
ATOM 9954 O O . ILE D 1 138 ? -45.835 -24.042 4.308 1.00 62.47 138 ILE D O 1
ATOM 9959 N N . GLY D 1 139 ? -46.758 -23.301 6.146 1.00 70.65 139 GLY D N 1
ATOM 9960 C CA . GLY D 1 139 ? -48.076 -23.343 5.588 1.00 72.20 139 GLY D CA 1
ATOM 9961 C C . GLY D 1 139 ? -49.073 -23.989 6.501 1.00 70.84 139 GLY D C 1
ATOM 9962 O O . GLY D 1 139 ? -48.701 -24.743 7.358 1.00 80.06 139 GLY D O 1
ATOM 9963 N N . PHE D 1 140 ? -50.337 -23.650 6.296 1.00 70.48 140 PHE D N 1
ATOM 9964 C CA . PHE D 1 140 ? -51.467 -24.227 6.986 1.00 64.75 140 PHE D CA 1
ATOM 9965 C C . PHE D 1 140 ? -51.562 -25.653 6.564 1.00 63.31 140 PHE D C 1
ATOM 9966 O O . PHE D 1 140 ? -51.712 -25.910 5.407 1.00 66.30 140 PHE D O 1
ATOM 9974 N N . GLN D 1 141 ? -51.588 -26.586 7.490 1.00 64.16 141 GLN D N 1
ATOM 9975 C CA . GLN D 1 141 ? -51.874 -27.974 7.127 1.00 67.97 141 GLN D CA 1
ATOM 9976 C C . GLN D 1 141 ? -53.205 -27.978 6.447 1.00 60.24 141 GLN D C 1
ATOM 9977 O O . GLN D 1 141 ? -54.041 -27.189 6.758 1.00 65.67 141 GLN D O 1
ATOM 9983 N N . PRO D 1 142 ? -53.399 -28.831 5.472 1.00 63.54 142 PRO D N 1
ATOM 9984 C CA . PRO D 1 142 ? -54.627 -28.825 4.664 1.00 63.62 142 PRO D CA 1
ATOM 9985 C C . PRO D 1 142 ? -55.759 -29.687 5.231 1.00 72.20 142 PRO D C 1
ATOM 9986 O O . PRO D 1 142 ? -55.858 -30.884 4.951 1.00 68.76 142 PRO D O 1
ATOM 9990 N N . ASN D 1 143 ? -56.602 -29.056 6.033 1.00 70.55 143 ASN D N 1
ATOM 9991 C CA . ASN D 1 143 ? -57.638 -29.733 6.792 1.00 64.44 143 ASN D CA 1
ATOM 9992 C C . ASN D 1 143 ? -58.713 -28.791 7.293 1.00 66.73 143 ASN D C 1
ATOM 9993 O O . ASN D 1 143 ? -58.687 -27.610 7.034 1.00 68.19 143 ASN D O 1
ATOM 9998 N N . GLU D 1 144 ? -59.674 -29.321 8.018 1.00 66.73 144 GLU D N 1
ATOM 9999 C CA . GLU D 1 144 ? -60.797 -28.520 8.449 1.00 66.32 144 GLU D CA 1
ATOM 10000 C C . GLU D 1 144 ? -60.494 -27.365 9.378 1.00 63.37 144 GLU D C 1
ATOM 10001 O O . GLU D 1 144 ? -60.933 -26.273 9.134 1.00 63.42 144 GLU D O 1
ATOM 10007 N N . GLU D 1 145 ? -59.694 -27.583 10.397 1.00 66.27 145 GLU D N 1
ATOM 10008 C CA . GLU D 1 145 ? -59.439 -26.517 11.349 1.00 71.73 145 GLU D CA 1
ATOM 10009 C C . GLU D 1 145 ? -58.911 -25.364 10.536 1.00 73.92 145 GLU D C 1
ATOM 10010 O O . GLU D 1 145 ? -59.233 -24.211 10.813 1.00 62.64 145 GLU D O 1
ATOM 10016 N N . SER D 1 146 ? -58.131 -25.705 9.510 1.00 73.52 146 SER D N 1
ATOM 10017 C CA . SER D 1 146 ? -57.536 -24.733 8.619 1.00 63.86 146 SER D CA 1
ATOM 10018 C C . SER D 1 146 ? -58.570 -23.959 7.866 1.00 66.73 146 SER D C 1
ATOM 10019 O O . SER D 1 146 ? -58.482 -22.730 7.795 1.00 62.95 146 SER D O 1
ATOM 10022 N N . VAL D 1 147 ? -59.564 -24.646 7.357 1.00 50.16 147 VAL D N 1
ATOM 10023 C CA . VAL D 1 147 ? -60.517 -23.936 6.599 1.00 57.70 147 VAL D CA 1
ATOM 10024 C C . VAL D 1 147 ? -61.191 -22.878 7.437 1.00 60.82 147 VAL D C 1
ATOM 10025 O O . VAL D 1 147 ? -61.390 -21.780 6.977 1.00 58.31 147 VAL D O 1
ATOM 10029 N N . GLN D 1 148 ? -61.567 -23.213 8.658 1.00 61.15 148 GLN D N 1
ATOM 10030 C CA . GLN D 1 148 ? -62.321 -22.281 9.440 1.00 58.37 148 GLN D CA 1
ATOM 10031 C C . GLN D 1 148 ? -61.549 -21.005 9.751 1.00 60.16 148 GLN D C 1
ATOM 10032 O O . GLN D 1 148 ? -62.021 -19.895 9.575 1.00 53.49 148 GLN D O 1
ATOM 10038 N N . GLU D 1 149 ? -60.306 -21.186 10.108 1.00 58.66 149 GLU D N 1
ATOM 10039 C CA . GLU D 1 149 ? -59.464 -20.066 10.460 1.00 62.57 149 GLU D CA 1
ATOM 10040 C C . GLU D 1 149 ? -59.447 -19.147 9.296 1.00 60.88 149 GLU D C 1
ATOM 10041 O O . GLU D 1 149 ? -59.418 -17.929 9.446 1.00 54.75 149 GLU D O 1
ATOM 10047 N N . ILE D 1 150 ? -59.434 -19.753 8.130 1.00 52.65 150 ILE D N 1
ATOM 10048 C CA . ILE D 1 150 ? -59.443 -18.986 6.959 1.00 53.81 150 ILE D CA 1
ATOM 10049 C C . ILE D 1 150 ? -60.723 -18.203 6.821 1.00 59.57 150 ILE D C 1
ATOM 10050 O O . ILE D 1 150 ? -60.683 -17.040 6.459 1.00 55.21 150 ILE D O 1
ATOM 10055 N N . ILE D 1 151 ? -61.854 -18.831 7.099 1.00 63.42 151 ILE D N 1
ATOM 10056 C CA . ILE D 1 151 ? -63.089 -18.094 7.004 1.00 69.02 151 ILE D CA 1
ATOM 10057 C C . ILE D 1 151 ? -63.033 -17.036 8.042 1.00 67.73 151 ILE D C 1
ATOM 10058 O O . ILE D 1 151 ? -63.342 -15.889 7.804 1.00 63.92 151 ILE D O 1
ATOM 10063 N N . GLU D 1 152 ? -62.557 -17.436 9.202 1.00 66.79 152 GLU D N 1
ATOM 10064 C CA . GLU D 1 152 ? -62.464 -16.533 10.315 1.00 73.31 152 GLU D CA 1
ATOM 10065 C C . GLU D 1 152 ? -61.541 -15.440 9.870 1.00 67.51 152 GLU D C 1
ATOM 10066 O O . GLU D 1 152 ? -61.834 -14.264 10.006 1.00 61.21 152 GLU D O 1
ATOM 10072 N N . LEU D 1 153 ? -60.479 -15.867 9.216 1.00 66.73 153 LEU D N 1
ATOM 10073 C CA . LEU D 1 153 ? -59.473 -14.987 8.743 1.00 62.54 153 LEU D CA 1
ATOM 10074 C C . LEU D 1 153 ? -60.074 -14.045 7.786 1.00 65.44 153 LEU D C 1
ATOM 10075 O O . LEU D 1 153 ? -59.813 -12.877 7.864 1.00 68.34 153 LEU D O 1
ATOM 10080 N N . ASN D 1 154 ? -60.906 -14.536 6.887 1.00 62.97 154 ASN D N 1
ATOM 10081 C CA . ASN D 1 154 ? -61.454 -13.691 5.840 1.00 68.98 154 ASN D CA 1
ATOM 10082 C C . ASN D 1 154 ? -62.290 -12.595 6.417 1.00 75.51 154 ASN D C 1
ATOM 10083 O O . ASN D 1 154 ? -62.406 -11.526 5.878 1.00 74.11 154 ASN D O 1
ATOM 10088 N N . LYS D 1 155 ? -62.911 -12.910 7.535 1.00 84.93 155 LYS D N 1
ATOM 10089 C CA . LYS D 1 155 ? -63.895 -12.056 8.150 1.00 84.82 155 LYS D CA 1
ATOM 10090 C C . LYS D 1 155 ? -63.278 -10.747 8.545 1.00 81.01 155 LYS D C 1
ATOM 10091 O O . LYS D 1 155 ? -63.937 -9.722 8.531 1.00 72.87 155 LYS D O 1
ATOM 10097 N N . LEU D 1 156 ? -62.002 -10.794 8.902 1.00 78.01 156 LEU D N 1
ATOM 10098 C CA . LEU D 1 156 ? -61.303 -9.637 9.413 1.00 68.40 156 LEU D CA 1
ATOM 10099 C C . LEU D 1 156 ? -61.366 -8.515 8.448 1.00 67.85 156 LEU D C 1
ATOM 10100 O O . LEU D 1 156 ? -61.119 -8.684 7.301 1.00 75.98 156 LEU D O 1
ATOM 10105 N N . GLU D 1 157 ? -61.697 -7.339 8.921 1.00 68.04 157 GLU D N 1
ATOM 10106 C CA . GLU D 1 157 ? -62.125 -6.312 8.026 1.00 74.11 157 GLU D CA 1
ATOM 10107 C C . GLU D 1 157 ? -61.002 -5.522 7.437 1.00 71.27 157 GLU D C 1
ATOM 10108 O O . GLU D 1 157 ? -61.196 -4.683 6.590 1.00 64.57 157 GLU D O 1
ATOM 10114 N N . TYR D 1 158 ? -59.815 -5.791 7.925 1.00 76.20 158 TYR D N 1
ATOM 10115 C CA . TYR D 1 158 ? -58.681 -5.016 7.527 1.00 73.38 158 TYR D CA 1
ATOM 10116 C C . TYR D 1 158 ? -57.655 -5.823 6.791 1.00 65.55 158 TYR D C 1
ATOM 10117 O O . TYR D 1 158 ? -56.617 -5.339 6.452 1.00 63.89 158 TYR D O 1
ATOM 10126 N N . ILE D 1 159 ? -58.002 -7.068 6.569 1.00 65.08 159 ILE D N 1
ATOM 10127 C CA . ILE D 1 159 ? -57.268 -7.987 5.754 1.00 61.88 159 ILE D CA 1
ATOM 10128 C C . ILE D 1 159 ? -58.006 -8.001 4.449 1.00 64.67 159 ILE D C 1
ATOM 10129 O O . ILE D 1 159 ? -59.173 -8.279 4.432 1.00 61.69 159 ILE D O 1
ATOM 10134 N N . ASP D 1 160 ? -57.313 -7.764 3.352 1.00 61.68 160 ASP D N 1
ATOM 10135 C CA . ASP D 1 160 ? -57.854 -8.071 2.049 1.00 59.22 160 ASP D CA 1
ATOM 10136 C C . ASP D 1 160 ? -57.162 -9.324 1.612 1.00 58.50 160 ASP D C 1
ATOM 10137 O O . ASP D 1 160 ? -55.996 -9.299 1.319 1.00 64.09 160 ASP D O 1
ATOM 10142 N N . LEU D 1 161 ? -57.897 -10.401 1.510 1.00 49.05 161 LEU D N 1
ATOM 10143 C CA . LEU D 1 161 ? -57.291 -11.667 1.261 1.00 51.21 161 LEU D CA 1
ATOM 10144 C C . LEU D 1 161 ? -57.340 -11.946 -0.203 1.00 52.95 161 LEU D C 1
ATOM 10145 O O . LEU D 1 161 ? -58.338 -12.358 -0.706 1.00 57.96 161 LEU D O 1
ATOM 10150 N N . GLU D 1 162 ? -56.248 -11.681 -0.886 1.00 51.88 162 GLU D N 1
ATOM 10151 C CA . GLU D 1 162 ? -56.109 -11.873 -2.329 1.00 49.57 162 GLU D CA 1
ATOM 10152 C C . GLU D 1 162 ? -56.052 -13.258 -2.912 1.00 49.61 162 GLU D C 1
ATOM 10153 O O . GLU D 1 162 ? -56.544 -13.459 -3.989 1.00 47.35 162 GLU D O 1
ATOM 10159 N N . GLY D 1 163 ? -55.389 -14.182 -2.242 1.00 46.23 163 GLY D N 1
ATOM 10160 C CA . GLY D 1 163 ? -54.994 -15.413 -2.867 1.00 39.79 163 GLY D CA 1
ATOM 10161 C C . GLY D 1 163 ? -54.563 -16.533 -1.990 1.00 41.86 163 GLY D C 1
ATOM 10162 O O . GLY D 1 163 ? -54.547 -16.412 -0.819 1.00 41.55 163 GLY D O 1
ATOM 10163 N N . MET D 1 164 ? -54.251 -17.657 -2.592 1.00 45.53 164 MET D N 1
ATOM 10164 C CA . MET D 1 164 ? -53.853 -18.828 -1.864 1.00 45.97 164 MET D CA 1
ATOM 10165 C C . MET D 1 164 ? -52.951 -19.725 -2.659 1.00 44.84 164 MET D C 1
ATOM 10166 O O . MET D 1 164 ? -53.243 -19.985 -3.774 1.00 42.81 164 MET D O 1
ATOM 10171 N N . PHE D 1 165 ? -51.886 -20.240 -2.069 1.00 43.45 165 PHE D N 1
ATOM 10172 C CA . PHE D 1 165 ? -50.926 -21.030 -2.807 1.00 39.21 165 PHE D CA 1
ATOM 10173 C C . PHE D 1 165 ? -50.310 -22.149 -2.067 1.00 39.99 165 PHE D C 1
ATOM 10174 O O . PHE D 1 165 ? -50.348 -22.162 -0.896 1.00 44.95 165 PHE D O 1
ATOM 10182 N N . THR D 1 166 ? -49.731 -23.088 -2.788 1.00 38.64 166 THR D N 1
ATOM 10183 C CA . THR D 1 166 ? -48.805 -24.074 -2.269 1.00 37.56 166 THR D CA 1
ATOM 10184 C C . THR D 1 166 ? -47.570 -24.197 -3.150 1.00 37.57 166 THR D C 1
ATOM 10185 O O . THR D 1 166 ? -47.576 -23.749 -4.246 1.00 33.86 166 THR D O 1
ATOM 10189 N N . HIS D 1 167 ? -46.517 -24.801 -2.630 1.00 39.67 167 HIS D N 1
ATOM 10190 C CA . HIS D 1 167 ? -45.280 -24.994 -3.363 1.00 45.43 167 HIS D CA 1
ATOM 10191 C C . HIS D 1 167 ? -44.804 -26.452 -3.404 1.00 48.70 167 HIS D C 1
ATOM 10192 O O . HIS D 1 167 ? -44.792 -27.120 -2.412 1.00 43.28 167 HIS D O 1
ATOM 10199 N N . PHE D 1 168 ? -44.404 -26.908 -4.585 1.00 46.04 168 PHE D N 1
ATOM 10200 C CA . PHE D 1 168 ? -43.949 -28.270 -4.821 1.00 44.00 168 PHE D CA 1
ATOM 10201 C C . PHE D 1 168 ? -42.562 -28.616 -4.369 1.00 42.03 168 PHE D C 1
ATOM 10202 O O . PHE D 1 168 ? -41.718 -27.817 -4.409 1.00 44.13 168 PHE D O 1
ATOM 10210 N N . ALA D 1 169 ? -42.349 -29.836 -3.962 1.00 43.82 169 ALA D N 1
ATOM 10211 C CA . ALA D 1 169 ? -41.051 -30.253 -3.557 1.00 36.09 169 ALA D CA 1
ATOM 10212 C C . ALA D 1 169 ? -40.277 -31.112 -4.522 1.00 36.03 169 ALA D C 1
ATOM 10213 O O . ALA D 1 169 ? -39.091 -31.202 -4.398 1.00 39.38 169 ALA D O 1
ATOM 10215 N N . THR D 1 170 ? -40.940 -31.811 -5.400 1.00 33.36 170 THR D N 1
ATOM 10216 C CA . THR D 1 170 ? -40.224 -32.745 -6.237 1.00 45.24 170 THR D CA 1
ATOM 10217 C C . THR D 1 170 ? -40.514 -32.690 -7.722 1.00 45.66 170 THR D C 1
ATOM 10218 O O . THR D 1 170 ? -40.178 -33.624 -8.445 1.00 49.95 170 THR D O 1
ATOM 10222 N N . ALA D 1 171 ? -41.135 -31.600 -8.126 1.00 40.75 171 ALA D N 1
ATOM 10223 C CA . ALA D 1 171 ? -41.774 -31.371 -9.401 1.00 39.78 171 ALA D CA 1
ATOM 10224 C C . ALA D 1 171 ? -40.838 -31.233 -10.562 1.00 43.40 171 ALA D C 1
ATOM 10225 O O . ALA D 1 171 ? -41.271 -31.202 -11.677 1.00 42.87 171 ALA D O 1
ATOM 10227 N N . ASP D 1 172 ? -39.561 -31.138 -10.270 1.00 41.86 172 ASP D N 1
ATOM 10228 C CA . ASP D 1 172 ? -38.514 -31.114 -11.250 1.00 46.75 172 ASP D CA 1
ATOM 10229 C C . ASP D 1 172 ? -37.918 -32.486 -11.399 1.00 45.04 172 ASP D C 1
ATOM 10230 O O . ASP D 1 172 ? -36.870 -32.641 -11.911 1.00 40.91 172 ASP D O 1
ATOM 10235 N N . GLU D 1 173 ? -38.646 -33.462 -10.927 1.00 51.01 173 GLU D N 1
ATOM 10236 C CA . GLU D 1 173 ? -38.219 -34.841 -10.940 1.00 55.67 173 GLU D CA 1
ATOM 10237 C C . GLU D 1 173 ? -39.045 -35.646 -11.913 1.00 46.30 173 GLU D C 1
ATOM 10238 O O . GLU D 1 173 ? -40.169 -35.349 -12.134 1.00 50.26 173 GLU D O 1
ATOM 10244 N N . VAL D 1 174 ? -38.474 -36.685 -12.472 1.00 55.88 174 VAL D N 1
ATOM 10245 C CA . VAL D 1 174 ? -39.119 -37.380 -13.561 1.00 58.66 174 VAL D CA 1
ATOM 10246 C C . VAL D 1 174 ? -40.460 -37.839 -13.069 1.00 56.53 174 VAL D C 1
ATOM 10247 O O . VAL D 1 174 ? -41.470 -37.629 -13.710 1.00 55.84 174 VAL D O 1
ATOM 10251 N N . SER D 1 175 ? -40.465 -38.422 -11.892 1.00 60.36 175 SER D N 1
ATOM 10252 C CA . SER D 1 175 ? -41.685 -38.881 -11.300 1.00 57.67 175 SER D CA 1
ATOM 10253 C C . SER D 1 175 ? -42.503 -37.754 -10.734 1.00 60.75 175 SER D C 1
ATOM 10254 O O . SER D 1 175 ? -42.044 -36.960 -9.951 1.00 62.60 175 SER D O 1
ATOM 10257 N N . LYS D 1 176 ? -43.745 -37.715 -11.138 1.00 53.45 176 LYS D N 1
ATOM 10258 C CA . LYS D 1 176 ? -44.608 -36.651 -10.771 1.00 61.92 176 LYS D CA 1
ATOM 10259 C C . LYS D 1 176 ? -45.675 -37.011 -9.747 1.00 67.36 176 LYS D C 1
ATOM 10260 O O . LYS D 1 176 ? -46.741 -36.425 -9.751 1.00 71.59 176 LYS D O 1
ATOM 10266 N N . GLU D 1 177 ? -45.440 -38.047 -8.966 1.00 69.01 177 GLU D N 1
ATOM 10267 C CA . GLU D 1 177 ? -46.470 -38.498 -8.051 1.00 72.09 177 GLU D CA 1
ATOM 10268 C C . GLU D 1 177 ? -46.823 -37.556 -6.942 1.00 66.47 177 GLU D C 1
ATOM 10269 O O . GLU D 1 177 ? -47.962 -37.145 -6.812 1.00 58.96 177 GLU D O 1
ATOM 10275 N N . TYR D 1 178 ? -45.799 -37.108 -6.241 1.00 65.53 178 TYR D N 1
ATOM 10276 C CA . TYR D 1 178 ? -45.951 -36.336 -5.031 1.00 54.15 178 TYR D CA 1
ATOM 10277 C C . TYR D 1 178 ? -46.635 -35.065 -5.395 1.00 56.16 178 TYR D C 1
ATOM 10278 O O . TYR D 1 178 ? -47.492 -34.583 -4.670 1.00 47.49 178 TYR D O 1
ATOM 10287 N N . THR D 1 179 ? -46.249 -34.554 -6.559 1.00 45.70 179 THR D N 1
ATOM 10288 C CA . THR D 1 179 ? -46.684 -33.284 -7.050 1.00 44.50 179 THR D CA 1
ATOM 10289 C C . THR D 1 179 ? -48.177 -33.281 -7.189 1.00 47.32 179 THR D C 1
ATOM 10290 O O . THR D 1 179 ? -48.851 -32.408 -6.728 1.00 54.79 179 THR D O 1
ATOM 10294 N N . TYR D 1 180 ? -48.702 -34.256 -7.896 1.00 57.15 180 TYR D N 1
ATOM 10295 C CA . TYR D 1 180 ? -50.134 -34.340 -8.116 1.00 48.92 180 TYR D CA 1
ATOM 10296 C C . TYR D 1 180 ? -50.884 -34.637 -6.807 1.00 50.74 180 TYR D C 1
ATOM 10297 O O . TYR D 1 180 ? -51.995 -34.217 -6.615 1.00 50.24 180 TYR D O 1
ATOM 10306 N N . LYS D 1 181 ? -50.244 -35.342 -5.911 1.00 47.35 181 LYS D N 1
ATOM 10307 C CA . LYS D 1 181 ? -50.797 -35.483 -4.596 1.00 60.69 181 LYS D CA 1
ATOM 10308 C C . LYS D 1 181 ? -50.900 -34.124 -3.930 1.00 58.34 181 LYS D C 1
ATOM 10309 O O . LYS D 1 181 ? -51.940 -33.765 -3.413 1.00 54.49 181 LYS D O 1
ATOM 10315 N N . GLN D 1 182 ? -49.813 -33.362 -4.022 1.00 58.18 182 GLN D N 1
ATOM 10316 C CA . GLN D 1 182 ? -49.657 -32.089 -3.376 1.00 49.90 182 GLN D CA 1
ATOM 10317 C C . GLN D 1 182 ? -50.741 -31.181 -3.867 1.00 48.35 182 GLN D C 1
ATOM 10318 O O . GLN D 1 182 ? -51.306 -30.472 -3.125 1.00 48.89 182 GLN D O 1
ATOM 10324 N N . ALA D 1 183 ? -51.046 -31.219 -5.141 1.00 53.34 183 ALA D N 1
ATOM 10325 C CA . ALA D 1 183 ? -52.171 -30.466 -5.692 1.00 56.21 183 ALA D CA 1
ATOM 10326 C C . ALA D 1 183 ? -53.570 -30.855 -5.227 1.00 59.08 183 ALA D C 1
ATOM 10327 O O . ALA D 1 183 ? -54.426 -30.015 -5.112 1.00 56.07 183 ALA D O 1
ATOM 10329 N N . ASN D 1 184 ? -53.808 -32.137 -5.015 1.00 60.58 184 ASN D N 1
ATOM 10330 C CA . ASN D 1 184 ? -55.126 -32.579 -4.648 1.00 59.59 184 ASN D CA 1
ATOM 10331 C C . ASN D 1 184 ? -55.479 -31.917 -3.339 1.00 57.69 184 ASN D C 1
ATOM 10332 O O . ASN D 1 184 ? -56.547 -31.382 -3.187 1.00 48.75 184 ASN D O 1
ATOM 10337 N N . ASN D 1 185 ? -54.496 -31.854 -2.448 1.00 58.24 185 ASN D N 1
ATOM 10338 C CA . ASN D 1 185 ? -54.640 -31.207 -1.155 1.00 55.09 185 ASN D CA 1
ATOM 10339 C C . ASN D 1 185 ? -55.028 -29.778 -1.328 1.00 56.81 185 ASN D C 1
ATOM 10340 O O . ASN D 1 185 ? -55.786 -29.270 -0.560 1.00 69.28 185 ASN D O 1
ATOM 10345 N N . TYR D 1 186 ? -54.502 -29.124 -2.330 1.00 57.26 186 TYR D N 1
ATOM 10346 C CA . TYR D 1 186 ? -54.843 -27.759 -2.572 1.00 52.60 186 TYR D CA 1
ATOM 10347 C C . TYR D 1 186 ? -56.324 -27.633 -2.954 1.00 60.05 186 TYR D C 1
ATOM 10348 O O . TYR D 1 186 ? -57.037 -26.729 -2.555 1.00 61.69 186 TYR D O 1
ATOM 10357 N N . LYS D 1 187 ? -56.801 -28.592 -3.703 1.00 64.42 187 LYS D N 1
ATOM 10358 C CA . LYS D 1 187 ? -58.176 -28.588 -4.152 1.00 63.36 187 LYS D CA 1
ATOM 10359 C C . LYS D 1 187 ? -59.067 -28.607 -2.922 1.00 65.63 187 LYS D C 1
ATOM 10360 O O . LYS D 1 187 ? -60.053 -27.886 -2.800 1.00 52.88 187 LYS D O 1
ATOM 10366 N N . PHE D 1 188 ? -58.619 -29.386 -1.967 1.00 64.08 188 PHE D N 1
ATOM 10367 C CA . PHE D 1 188 ? -59.374 -29.755 -0.809 1.00 69.51 188 PHE D CA 1
ATOM 10368 C C . PHE D 1 188 ? -59.801 -28.444 -0.172 1.00 67.81 188 PHE D C 1
ATOM 10369 O O . PHE D 1 188 ? -60.973 -28.216 -0.008 1.00 59.18 188 PHE D O 1
ATOM 10377 N N . MET D 1 189 ? -58.866 -27.520 -0.035 1.00 59.73 189 MET D N 1
ATOM 10378 C CA . MET D 1 189 ? -59.147 -26.221 0.488 1.00 64.55 189 MET D CA 1
ATOM 10379 C C . MET D 1 189 ? -59.952 -25.350 -0.427 1.00 69.64 189 MET D C 1
ATOM 10380 O O . MET D 1 189 ? -60.768 -24.579 0.012 1.00 73.17 189 MET D O 1
ATOM 10385 N N . SER D 1 190 ? -59.665 -25.433 -1.714 1.00 72.81 190 SER D N 1
ATOM 10386 C CA . SER D 1 190 ? -60.267 -24.530 -2.668 1.00 70.02 190 SER D CA 1
ATOM 10387 C C . SER D 1 190 ? -61.750 -24.706 -2.915 1.00 72.05 190 SER D C 1
ATOM 10388 O O . SER D 1 190 ? -62.451 -23.736 -3.204 1.00 63.22 190 SER D O 1
ATOM 10391 N N . ASP D 1 191 ? -62.211 -25.939 -2.926 1.00 71.89 191 ASP D N 1
ATOM 10392 C CA . ASP D 1 191 ? -63.631 -26.140 -3.063 1.00 72.52 191 ASP D CA 1
ATOM 10393 C C . ASP D 1 191 ? -64.367 -25.611 -1.824 1.00 74.85 191 ASP D C 1
ATOM 10394 O O . ASP D 1 191 ? -65.273 -24.790 -1.901 1.00 64.78 191 ASP D O 1
ATOM 10399 N N . LYS D 1 192 ? -63.875 -26.025 -0.673 1.00 71.45 192 LYS D N 1
ATOM 10400 C CA . LYS D 1 192 ? -64.496 -25.682 0.561 1.00 74.73 192 LYS D CA 1
ATOM 10401 C C . LYS D 1 192 ? -64.563 -24.176 0.741 1.00 78.11 192 LYS D C 1
ATOM 10402 O O . LYS D 1 192 ? -65.634 -23.667 1.022 1.00 83.62 192 LYS D O 1
ATOM 10408 N N . LEU D 1 193 ? -63.481 -23.454 0.503 1.00 70.67 193 LEU D N 1
ATOM 10409 C CA . LEU D 1 193 ? -63.550 -22.011 0.645 1.00 69.76 193 LEU D CA 1
ATOM 10410 C C . LEU D 1 193 ? -64.508 -21.414 -0.363 1.00 70.11 193 LEU D C 1
ATOM 10411 O O . LEU D 1 193 ? -65.123 -20.399 -0.116 1.00 62.62 193 LEU D O 1
ATOM 10416 N N . ASP D 1 194 ? -64.587 -22.048 -1.522 1.00 67.12 194 ASP D N 1
ATOM 10417 C CA . ASP D 1 194 ? -65.518 -21.634 -2.546 1.00 68.95 194 ASP D CA 1
ATOM 10418 C C . ASP D 1 194 ? -66.913 -21.765 -2.005 1.00 63.70 194 ASP D C 1
ATOM 10419 O O . ASP D 1 194 ? -67.742 -20.918 -2.209 1.00 55.63 194 ASP D O 1
ATOM 10424 N N . GLU D 1 195 ? -67.125 -22.856 -1.287 1.00 67.77 195 GLU D N 1
ATOM 10425 C CA . GLU D 1 195 ? -68.398 -23.223 -0.704 1.00 68.90 195 GLU D CA 1
ATOM 10426 C C . GLU D 1 195 ? -68.838 -22.113 0.220 1.00 68.14 195 GLU D C 1
ATOM 10427 O O . GLU D 1 195 ? -69.980 -21.771 0.277 1.00 65.64 195 GLU D O 1
ATOM 10433 N N . ALA D 1 196 ? -67.896 -21.521 0.911 1.00 61.32 196 ALA D N 1
ATOM 10434 C CA . ALA D 1 196 ? -68.217 -20.565 1.924 1.00 53.08 196 ALA D CA 1
ATOM 10435 C C . ALA D 1 196 ? -68.233 -19.120 1.456 1.00 57.27 196 ALA D C 1
ATOM 10436 O O . ALA D 1 196 ? -68.377 -18.231 2.237 1.00 52.43 196 ALA D O 1
ATOM 10438 N N . GLY D 1 197 ? -68.140 -18.908 0.161 1.00 58.22 197 GLY D N 1
ATOM 10439 C CA . GLY D 1 197 ? -68.234 -17.582 -0.386 1.00 58.49 197 GLY D CA 1
ATOM 10440 C C . GLY D 1 197 ? -66.950 -16.803 -0.239 1.00 66.17 197 GLY D C 1
ATOM 10441 O O . GLY D 1 197 ? -66.929 -15.607 -0.434 1.00 59.29 197 GLY D O 1
ATOM 10442 N N . ILE D 1 200 ? -61.255 -16.134 -3.326 1.00 78.41 200 ILE D N 1
ATOM 10443 C CA . ILE D 1 200 ? -59.838 -16.280 -3.618 1.00 64.38 200 ILE D CA 1
ATOM 10444 C C . ILE D 1 200 ? -59.627 -15.981 -5.069 1.00 58.00 200 ILE D C 1
ATOM 10445 O O . ILE D 1 200 ? -59.765 -16.806 -5.918 1.00 49.80 200 ILE D O 1
ATOM 10450 N N . ALA D 1 201 ? -59.254 -14.749 -5.292 1.00 56.88 201 ALA D N 1
ATOM 10451 C CA . ALA D 1 201 ? -59.074 -14.164 -6.590 1.00 58.72 201 ALA D CA 1
ATOM 10452 C C . ALA D 1 201 ? -57.911 -14.711 -7.377 1.00 57.60 201 ALA D C 1
ATOM 10453 O O . ALA D 1 201 ? -57.968 -14.768 -8.571 1.00 56.21 201 ALA D O 1
ATOM 10455 N N . ILE D 1 202 ? -56.846 -15.076 -6.696 1.00 58.42 202 ILE D N 1
ATOM 10456 C CA . ILE D 1 202 ? -55.709 -15.707 -7.324 1.00 53.17 202 ILE D CA 1
ATOM 10457 C C . ILE D 1 202 ? -55.361 -16.975 -6.643 1.00 50.20 202 ILE D C 1
ATOM 10458 O O . ILE D 1 202 ? -55.085 -16.991 -5.497 1.00 62.43 202 ILE D O 1
ATOM 10463 N N . LYS D 1 203 ? -55.339 -18.039 -7.392 1.00 47.18 203 LYS D N 1
ATOM 10464 C CA . LYS D 1 203 ? -55.037 -19.332 -6.884 1.00 45.41 203 LYS D CA 1
ATOM 10465 C C . LYS D 1 203 ? -53.879 -19.822 -7.687 1.00 41.83 203 LYS D C 1
ATOM 10466 O O . LYS D 1 203 ? -53.896 -19.693 -8.850 1.00 42.08 203 LYS D O 1
ATOM 10472 N N . HIS D 1 204 ? -52.833 -20.285 -7.053 1.00 45.02 204 HIS D N 1
ATOM 10473 C CA . HIS D 1 204 ? -51.615 -20.642 -7.754 1.00 42.31 204 HIS D CA 1
ATOM 10474 C C . HIS D 1 204 ? -50.723 -21.667 -7.110 1.00 40.49 204 HIS D C 1
ATOM 10475 O O . HIS D 1 204 ? -50.578 -21.688 -5.934 1.00 47.56 204 HIS D O 1
ATOM 10482 N N . VAL D 1 205 ? -50.157 -22.549 -7.899 1.00 37.13 205 VAL D N 1
ATOM 10483 C CA . VAL D 1 205 ? -49.291 -23.577 -7.377 1.00 36.51 205 VAL D CA 1
ATOM 10484 C C . VAL D 1 205 ? -47.949 -23.855 -8.072 1.00 34.68 205 VAL D C 1
ATOM 10485 O O . VAL D 1 205 ? -47.072 -24.396 -7.476 1.00 35.92 205 VAL D O 1
ATOM 10489 N N . SER D 1 206 ? -47.850 -23.533 -9.356 1.00 35.44 206 SER D N 1
ATOM 10490 C CA . SER D 1 206 ? -46.735 -23.940 -10.200 1.00 31.14 206 SER D CA 1
ATOM 10491 C C . SER D 1 206 ? -45.453 -23.105 -10.075 1.00 33.71 206 SER D C 1
ATOM 10492 O O . SER D 1 206 ? -45.487 -21.907 -10.081 1.00 30.32 206 SER D O 1
ATOM 10495 N N . ASN D 1 207 ? -44.350 -23.794 -9.953 1.00 31.13 207 ASN D N 1
ATOM 10496 C CA . ASN D 1 207 ? -43.044 -23.257 -10.119 1.00 32.30 207 ASN D CA 1
ATOM 10497 C C . ASN D 1 207 ? -42.530 -23.450 -11.547 1.00 35.58 207 ASN D C 1
ATOM 10498 O O . ASN D 1 207 ? -43.305 -23.730 -12.432 1.00 37.56 207 ASN D O 1
ATOM 10503 N N . SER D 1 208 ? -41.238 -23.300 -11.753 1.00 31.64 208 SER D N 1
ATOM 10504 C CA . SER D 1 208 ? -40.710 -23.407 -13.071 1.00 32.61 208 SER D CA 1
ATOM 10505 C C . SER D 1 208 ? -40.915 -24.796 -13.641 1.00 33.97 208 SER D C 1
ATOM 10506 O O . SER D 1 208 ? -41.433 -24.925 -14.690 1.00 32.78 208 SER D O 1
ATOM 10509 N N . ALA D 1 209 ? -40.548 -25.812 -12.896 1.00 31.24 209 ALA D N 1
ATOM 10510 C CA . ALA D 1 209 ? -40.693 -27.168 -13.329 1.00 32.09 209 ALA D CA 1
ATOM 10511 C C . ALA D 1 209 ? -42.123 -27.559 -13.629 1.00 33.55 209 ALA D C 1
ATOM 10512 O O . ALA D 1 209 ? -42.385 -28.166 -14.589 1.00 38.55 209 ALA D O 1
ATOM 10514 N N . ALA D 1 210 ? -43.035 -27.158 -12.798 1.00 40.20 210 ALA D N 1
ATOM 10515 C CA . ALA D 1 210 ? -44.410 -27.379 -13.034 1.00 39.66 210 ALA D CA 1
ATOM 10516 C C . ALA D 1 210 ? -44.931 -26.674 -14.277 1.00 41.93 210 ALA D C 1
ATOM 10517 O O . ALA D 1 210 ? -45.806 -27.159 -14.922 1.00 39.22 210 ALA D O 1
ATOM 10519 N N . ILE D 1 211 ? -44.398 -25.517 -14.569 1.00 34.83 211 ILE D N 1
ATOM 10520 C CA . ILE D 1 211 ? -44.808 -24.773 -15.722 1.00 38.66 211 ILE D CA 1
ATOM 10521 C C . ILE D 1 211 ? -44.476 -25.562 -16.969 1.00 36.86 211 ILE D C 1
ATOM 10522 O O . ILE D 1 211 ? -45.195 -25.543 -17.931 1.00 35.87 211 ILE D O 1
ATOM 10527 N N . MET D 1 212 ? -43.313 -26.153 -16.953 1.00 32.58 212 MET D N 1
ATOM 10528 C CA . MET D 1 212 ? -42.871 -26.966 -18.029 1.00 38.35 212 MET D CA 1
ATOM 10529 C C . MET D 1 212 ? -43.577 -28.299 -18.192 1.00 46.21 212 MET D C 1
ATOM 10530 O O . MET D 1 212 ? -44.167 -28.546 -19.197 1.00 43.57 212 MET D O 1
ATOM 10535 N N . ASP D 1 213 ? -43.411 -29.152 -17.204 1.00 46.90 213 ASP D N 1
ATOM 10536 C CA . ASP D 1 213 ? -43.999 -30.469 -17.135 1.00 51.59 213 ASP D CA 1
ATOM 10537 C C . ASP D 1 213 ? -45.516 -30.607 -16.874 1.00 52.64 213 ASP D C 1
ATOM 10538 O O . ASP D 1 213 ? -46.084 -31.580 -17.252 1.00 65.63 213 ASP D O 1
ATOM 10543 N N . CYS D 1 214 ? -46.175 -29.640 -16.279 1.00 49.32 214 CYS D N 1
ATOM 10544 C CA . CYS D 1 214 ? -47.512 -29.827 -15.774 1.00 42.89 214 CYS D CA 1
ATOM 10545 C C . CYS D 1 214 ? -48.562 -28.843 -16.270 1.00 45.25 214 CYS D C 1
ATOM 10546 O O . CYS D 1 214 ?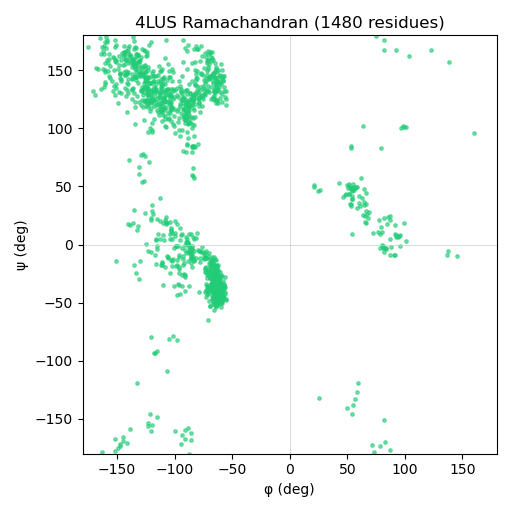 -49.061 -27.990 -15.592 1.00 40.21 214 CYS D O 1
ATOM 10549 N N . PRO D 1 215 ? -48.967 -29.057 -17.490 1.00 49.67 215 PRO D N 1
ATOM 10550 C CA . PRO D 1 215 ? -49.872 -28.151 -18.138 1.00 44.51 215 PRO D CA 1
ATOM 10551 C C . PRO D 1 215 ? -51.197 -28.133 -17.462 1.00 47.91 215 PRO D C 1
ATOM 10552 O O . PRO D 1 215 ? -51.979 -27.263 -17.773 1.00 49.42 215 PRO D O 1
ATOM 10556 N N . ASP D 1 216 ? -51.461 -29.077 -16.577 1.00 47.09 216 ASP D N 1
ATOM 10557 C CA . ASP D 1 216 ? -52.738 -29.121 -15.878 1.00 56.75 216 ASP D CA 1
ATOM 10558 C C . ASP D 1 216 ? -52.868 -28.148 -14.742 1.00 56.50 216 ASP D C 1
ATOM 10559 O O . ASP D 1 216 ? -53.919 -27.945 -14.240 1.00 57.63 216 ASP D O 1
ATOM 10564 N N . LEU D 1 217 ? -51.765 -27.553 -14.353 1.00 59.48 217 LEU D N 1
ATOM 10565 C CA . LEU D 1 217 ? -51.665 -26.861 -13.096 1.00 54.61 217 LEU D CA 1
ATOM 10566 C C . LEU D 1 217 ? -51.699 -25.340 -13.181 1.00 58.24 217 LEU D C 1
ATOM 10567 O O . LEU D 1 217 ? -51.315 -24.668 -12.262 1.00 62.02 217 LEU D O 1
ATOM 10572 N N . ARG D 1 218 ? -52.190 -24.806 -14.264 1.00 52.38 218 ARG D N 1
ATOM 10573 C CA . ARG D 1 218 ? -52.119 -23.397 -14.428 1.00 51.50 218 ARG D CA 1
ATOM 10574 C C . ARG D 1 218 ? -52.897 -22.531 -13.456 1.00 61.37 218 ARG D C 1
ATOM 10575 O O . ARG D 1 218 ? -52.419 -21.520 -13.057 1.00 77.02 218 ARG D O 1
ATOM 10583 N N . LEU D 1 219 ? -54.111 -22.885 -13.131 1.00 55.20 219 LEU D N 1
ATOM 10584 C CA . LEU D 1 219 ? -54.914 -22.127 -12.207 1.00 46.32 219 LEU D CA 1
ATOM 10585 C C . LEU D 1 219 ? -55.007 -20.682 -12.630 1.00 47.89 219 LEU D C 1
ATOM 10586 O O . LEU D 1 219 ? -55.055 -20.411 -13.784 1.00 43.84 219 LEU D O 1
ATOM 10591 N N . ASN D 1 220 ? -55.070 -19.760 -11.692 1.00 40.36 220 ASN D N 1
ATOM 10592 C CA . ASN D 1 220 ? -55.039 -18.353 -12.009 1.00 44.83 220 ASN D CA 1
ATOM 10593 C C . ASN D 1 220 ? -53.702 -17.772 -12.458 1.00 43.56 220 ASN D C 1
ATOM 10594 O O . ASN D 1 220 ? -53.642 -16.852 -13.226 1.00 40.32 220 ASN D O 1
ATOM 10599 N N . MET D 1 221 ? -52.634 -18.298 -11.894 1.00 42.06 221 MET D N 1
ATOM 10600 C CA . MET D 1 221 ? -51.318 -17.764 -12.115 1.00 41.74 221 MET D CA 1
ATOM 10601 C C . MET D 1 221 ? -50.250 -18.780 -11.873 1.00 34.15 221 MET D C 1
ATOM 10602 O O . MET D 1 221 ? -50.449 -19.639 -11.127 1.00 33.04 221 MET D O 1
ATOM 10607 N N . VAL D 1 222 ? -49.107 -18.626 -12.523 1.00 35.08 222 VAL D N 1
ATOM 10608 C CA . VAL D 1 222 ? -47.939 -19.461 -12.331 1.00 32.92 222 VAL D CA 1
ATOM 10609 C C . VAL D 1 222 ? -46.719 -18.644 -11.931 1.00 31.19 222 VAL D C 1
ATOM 10610 O O . VAL D 1 222 ? -46.620 -17.511 -12.250 1.00 32.28 222 VAL D O 1
ATOM 10614 N N . ARG D 1 223 ? -45.814 -19.267 -11.217 1.00 32.31 223 ARG D N 1
ATOM 10615 C CA . ARG D 1 223 ? -44.660 -18.610 -10.685 1.00 31.62 223 ARG D CA 1
ATOM 10616 C C . ARG D 1 223 ? -43.416 -19.015 -11.407 1.00 29.50 223 ARG D C 1
ATOM 10617 O O . ARG D 1 223 ? -42.879 -20.040 -11.163 1.00 27.29 223 ARG D O 1
ATOM 10625 N N . ALA D 1 224 ? -42.960 -18.165 -12.288 1.00 26.30 224 ALA D N 1
ATOM 10626 C CA . ALA D 1 224 ? -41.744 -18.403 -13.025 1.00 24.19 224 ALA D CA 1
ATOM 10627 C C . ALA D 1 224 ? -40.474 -17.906 -12.316 1.00 24.89 224 ALA D C 1
ATOM 10628 O O . ALA D 1 224 ? -40.332 -16.774 -12.069 1.00 27.27 224 ALA D O 1
ATOM 10630 N N . GLY D 1 225 ? -39.603 -18.826 -11.960 1.00 26.62 225 GLY D N 1
ATOM 10631 C CA . GLY D 1 225 ? -38.343 -18.583 -11.319 1.00 24.68 225 GLY D CA 1
ATOM 10632 C C . GLY D 1 225 ? -37.124 -18.761 -12.202 1.00 29.74 225 GLY D C 1
ATOM 10633 O O . GLY D 1 225 ? -36.925 -18.042 -13.131 1.00 25.45 225 GLY D O 1
ATOM 10634 N N . ILE D 1 226 ? -36.374 -19.817 -11.956 1.00 27.32 226 ILE D N 1
ATOM 10635 C CA . ILE D 1 226 ? -35.076 -20.038 -12.517 1.00 22.68 226 ILE D CA 1
ATOM 10636 C C . ILE D 1 226 ? -35.070 -20.014 -14.053 1.00 23.85 226 ILE D C 1
ATOM 10637 O O . ILE D 1 226 ? -34.104 -19.652 -14.633 1.00 22.14 226 ILE D O 1
ATOM 10642 N N . ILE D 1 227 ? -36.185 -20.356 -14.658 1.00 23.42 227 ILE D N 1
ATOM 10643 C CA . ILE D 1 227 ? -36.386 -20.282 -16.089 1.00 26.35 227 ILE D CA 1
ATOM 10644 C C . ILE D 1 227 ? -36.367 -18.890 -16.695 1.00 27.40 227 ILE D C 1
ATOM 10645 O O . ILE D 1 227 ? -36.046 -18.729 -17.810 1.00 26.44 227 ILE D O 1
ATOM 10650 N N . LEU D 1 228 ? -36.734 -17.907 -15.936 1.00 28.56 228 LEU D N 1
ATOM 10651 C CA . LEU D 1 228 ? -36.695 -16.549 -16.388 1.00 32.32 228 LEU D CA 1
ATOM 10652 C C . LEU D 1 228 ? -35.263 -16.238 -16.760 1.00 29.00 228 LEU D C 1
ATOM 10653 O O . LEU D 1 228 ? -35.010 -15.553 -17.695 1.00 29.23 228 LEU D O 1
ATOM 10658 N N . TYR D 1 229 ? -34.349 -16.789 -15.989 1.00 24.15 229 TYR D N 1
ATOM 10659 C CA . TYR D 1 229 ? -32.974 -16.434 -16.063 1.00 23.88 229 TYR D CA 1
ATOM 10660 C C . TYR D 1 229 ? -32.208 -17.214 -17.076 1.00 27.32 229 TYR D C 1
ATOM 10661 O O . TYR D 1 229 ? -31.068 -16.968 -17.262 1.00 29.05 229 TYR D O 1
ATOM 10670 N N . GLY D 1 230 ? -32.872 -18.122 -17.760 1.00 27.16 230 GLY D N 1
ATOM 10671 C CA . GLY D 1 230 ? -32.208 -18.969 -18.691 1.00 26.86 230 GLY D CA 1
ATOM 10672 C C . GLY D 1 230 ? -31.676 -20.296 -18.263 1.00 30.50 230 GLY D C 1
ATOM 10673 O O . GLY D 1 230 ? -30.889 -20.832 -18.944 1.00 30.31 230 GLY D O 1
ATOM 10674 N N . HIS D 1 231 ? -32.121 -20.797 -17.128 1.00 30.58 231 HIS D N 1
ATOM 10675 C CA . HIS D 1 231 ? -31.688 -22.075 -16.611 1.00 31.49 231 HIS D CA 1
ATOM 10676 C C . HIS D 1 231 ? -32.799 -23.012 -16.242 1.00 33.27 231 HIS D C 1
ATOM 10677 O O . HIS D 1 231 ? -33.836 -22.631 -15.822 1.00 28.61 231 HIS D O 1
ATOM 10684 N N . TYR D 1 232 ? -32.534 -24.274 -16.440 1.00 32.93 232 TYR D N 1
ATOM 10685 C CA . TYR D 1 232 ? -33.468 -25.306 -16.069 1.00 36.57 232 TYR D CA 1
ATOM 10686 C C . TYR D 1 232 ? -33.443 -25.699 -14.580 1.00 32.39 232 TYR D C 1
ATOM 10687 O O . TYR D 1 232 ? -32.423 -25.728 -13.944 1.00 30.78 232 TYR D O 1
ATOM 10696 N N . PRO D 1 233 ? -34.585 -26.055 -14.030 1.00 33.71 233 PRO D N 1
ATOM 10697 C CA . PRO D 1 233 ? -34.656 -26.494 -12.629 1.00 33.97 233 PRO D CA 1
ATOM 10698 C C . PRO D 1 233 ? -33.855 -27.757 -12.297 1.00 37.08 233 PRO D C 1
ATOM 10699 O O . PRO D 1 233 ? -33.315 -27.857 -11.246 1.00 35.94 233 PRO D O 1
ATOM 10703 N N . SER D 1 234 ? -33.805 -28.695 -13.213 1.00 36.41 234 SER D N 1
ATOM 10704 C CA . SER D 1 234 ? -33.044 -29.924 -13.078 1.00 46.99 234 SER D CA 1
ATOM 10705 C C . SER D 1 234 ? -32.839 -30.445 -14.460 1.00 47.84 234 SER D C 1
ATOM 10706 O O . SER D 1 234 ? -33.318 -29.862 -15.372 1.00 45.31 234 SER D O 1
ATOM 10709 N N . ASP D 1 235 ? -32.136 -31.553 -14.597 1.00 50.57 235 ASP D N 1
ATOM 10710 C CA . ASP D 1 235 ? -31.929 -32.204 -15.880 1.00 50.19 235 ASP D CA 1
ATOM 10711 C C . ASP D 1 235 ? -33.074 -33.112 -16.290 1.00 50.02 235 ASP D C 1
ATOM 10712 O O . ASP D 1 235 ? -33.043 -33.668 -17.337 1.00 45.74 235 ASP D O 1
ATOM 10717 N N . ASP D 1 236 ? -34.050 -33.302 -15.427 1.00 47.84 236 ASP D N 1
ATOM 10718 C CA . ASP D 1 236 ? -35.150 -34.207 -15.663 1.00 44.35 236 ASP D CA 1
ATOM 10719 C C . ASP D 1 236 ? -36.421 -33.608 -16.195 1.00 48.48 236 ASP D C 1
ATOM 10720 O O . ASP D 1 236 ? -37.382 -34.314 -16.428 1.00 49.24 236 ASP D O 1
ATOM 10725 N N . VAL D 1 237 ? -36.434 -32.315 -16.384 1.00 39.48 237 VAL D N 1
ATOM 10726 C CA . VAL D 1 237 ? -37.596 -31.664 -16.907 1.00 42.94 237 VAL D CA 1
ATOM 10727 C C . VAL D 1 237 ? -37.639 -31.843 -18.409 1.00 41.27 237 VAL D C 1
ATOM 10728 O O . VAL D 1 237 ? -36.685 -32.272 -18.989 1.00 45.55 237 VAL D O 1
ATOM 10732 N N . PHE D 1 238 ? -38.742 -31.530 -19.027 1.00 43.98 238 PHE D N 1
ATOM 10733 C CA . PHE D 1 238 ? -38.832 -31.710 -20.444 1.00 43.84 238 PHE D CA 1
ATOM 10734 C C . PHE D 1 238 ? -38.206 -30.498 -21.145 1.00 38.54 238 PHE D C 1
ATOM 10735 O O . PHE D 1 238 ? -38.896 -29.607 -21.518 1.00 39.29 238 PHE D O 1
ATOM 10743 N N . LYS D 1 239 ? -36.902 -30.507 -21.334 1.00 36.45 239 LYS D N 1
ATOM 10744 C CA . LYS D 1 239 ? -36.122 -29.361 -21.796 1.00 40.15 239 LYS D CA 1
ATOM 10745 C C . LYS D 1 239 ? -36.553 -28.938 -23.162 1.00 49.70 239 LYS D C 1
ATOM 10746 O O . LYS D 1 239 ? -36.570 -27.808 -23.513 1.00 48.38 239 LYS D O 1
ATOM 10752 N N . ASP D 1 240 ? -36.971 -29.926 -23.893 1.00 47.09 240 ASP D N 1
ATOM 10753 C CA . ASP D 1 240 ? -37.400 -29.839 -25.245 1.00 55.08 240 ASP D CA 1
ATOM 10754 C C . ASP D 1 240 ? -38.588 -28.932 -25.398 1.00 48.60 240 ASP D C 1
ATOM 10755 O O . ASP D 1 240 ? -38.814 -28.424 -26.444 1.00 50.98 240 ASP D O 1
ATOM 10760 N N . ARG D 1 241 ? -39.376 -28.793 -24.369 1.00 43.08 241 ARG D N 1
ATOM 10761 C CA . ARG D 1 241 ? -40.471 -27.858 -24.359 1.00 40.88 241 ARG D CA 1
ATOM 10762 C C . ARG D 1 241 ? -40.103 -26.391 -24.235 1.00 38.68 241 ARG D C 1
ATOM 10763 O O . ARG D 1 241 ? -40.909 -25.567 -24.533 1.00 37.38 241 ARG D O 1
ATOM 10771 N N . LEU D 1 242 ? -38.946 -26.082 -23.688 1.00 34.69 242 LEU D N 1
ATOM 10772 C CA . LEU D 1 242 ? -38.621 -24.712 -23.432 1.00 31.60 242 LEU D CA 1
ATOM 10773 C C . LEU D 1 242 ? -37.195 -24.374 -23.695 1.00 29.15 242 LEU D C 1
ATOM 10774 O O . LEU D 1 242 ? -36.345 -24.804 -23.022 1.00 26.78 242 LEU D O 1
ATOM 10779 N N . GLU D 1 243 ? -36.978 -23.535 -24.678 1.00 27.24 243 GLU D N 1
ATOM 10780 C CA . GLU D 1 243 ? -35.679 -23.112 -25.091 1.00 28.58 243 GLU D CA 1
ATOM 10781 C C . GLU D 1 243 ? -35.269 -21.882 -24.315 1.00 26.21 243 GLU D C 1
ATOM 10782 O O . GLU D 1 243 ? -35.996 -20.962 -24.230 1.00 26.22 243 GLU D O 1
ATOM 10788 N N . LEU D 1 244 ? -34.086 -21.927 -23.754 1.00 25.88 244 LEU D N 1
ATOM 10789 C CA . LEU D 1 244 ? -33.598 -20.949 -22.810 1.00 27.66 244 LEU D CA 1
ATOM 10790 C C . LEU D 1 244 ? -32.178 -20.500 -23.009 1.00 28.46 244 LEU D C 1
ATOM 10791 O O . LEU D 1 244 ? -31.360 -21.246 -23.387 1.00 27.65 244 LEU D O 1
ATOM 10796 N N . ARG D 1 245 ? -31.929 -19.242 -22.680 1.00 25.98 245 ARG D N 1
ATOM 10797 C CA . ARG D 1 245 ? -30.645 -18.611 -22.757 1.00 25.20 245 ARG D CA 1
ATOM 10798 C C . ARG D 1 245 ? -30.258 -18.014 -21.424 1.00 22.91 245 ARG D C 1
ATOM 10799 O O . ARG D 1 245 ? -30.876 -17.101 -20.984 1.00 24.51 245 ARG D O 1
ATOM 10807 N N . PRO D 1 246 ? -29.170 -18.454 -20.847 1.00 24.88 246 PRO D N 1
ATOM 10808 C CA . PRO D 1 246 ? -28.666 -17.814 -19.658 1.00 25.88 246 PRO D CA 1
ATOM 10809 C C . PRO D 1 246 ? -28.371 -16.364 -19.938 1.00 27.75 246 PRO D C 1
ATOM 10810 O O . PRO D 1 246 ? -28.127 -15.975 -21.022 1.00 28.07 246 PRO D O 1
ATOM 10814 N N . ALA D 1 247 ? -28.512 -15.584 -18.907 1.00 27.23 247 ALA D N 1
ATOM 10815 C CA . ALA D 1 247 ? -28.477 -14.167 -18.960 1.00 26.79 247 ALA D CA 1
ATOM 10816 C C . ALA D 1 247 ? -27.276 -13.537 -18.311 1.00 30.38 247 ALA D C 1
ATOM 10817 O O . ALA D 1 247 ? -27.019 -12.407 -18.523 1.00 32.95 247 ALA D O 1
ATOM 10819 N N . MET D 1 248 ? -26.574 -14.286 -17.498 1.00 30.58 248 MET D N 1
ATOM 10820 C CA . MET D 1 248 ? -25.442 -13.786 -16.758 1.00 29.93 248 MET D CA 1
ATOM 10821 C C . MET D 1 248 ? -24.117 -14.350 -17.195 1.00 27.72 248 MET D C 1
ATOM 10822 O O . MET D 1 248 ? -23.966 -15.505 -17.345 1.00 32.19 248 MET D O 1
ATOM 10827 N N . LYS D 1 249 ? -23.159 -13.484 -17.374 1.00 28.64 249 LYS D N 1
ATOM 10828 C CA . LYS D 1 249 ? -21.819 -13.893 -17.554 1.00 31.62 249 LYS D CA 1
ATOM 10829 C C . LYS D 1 249 ? -20.949 -13.274 -16.509 1.00 34.69 249 LYS D C 1
ATOM 10830 O O . LYS D 1 249 ? -20.895 -12.088 -16.393 1.00 30.78 249 LYS D O 1
ATOM 10836 N N . LEU D 1 250 ? -20.252 -14.116 -15.773 1.00 30.82 250 LEU D N 1
ATOM 10837 C CA . LEU D 1 250 ? -19.346 -13.649 -14.770 1.00 35.21 250 LEU D CA 1
ATOM 10838 C C . LEU D 1 250 ? -17.994 -13.426 -15.389 1.00 34.88 250 LEU D C 1
ATOM 10839 O O . LEU D 1 250 ? -17.409 -14.318 -15.880 1.00 34.86 250 LEU D O 1
ATOM 10844 N N . LYS D 1 251 ? -17.538 -12.197 -15.347 1.00 35.56 251 LYS D N 1
ATOM 10845 C CA . LYS D 1 251 ? -16.353 -11.780 -16.061 1.00 41.21 251 LYS D CA 1
ATOM 10846 C C . LYS D 1 251 ? -15.310 -11.041 -15.234 1.00 40.51 251 LYS D C 1
ATOM 10847 O O . LYS D 1 251 ? -15.645 -10.398 -14.294 1.00 42.69 251 LYS D O 1
ATOM 10853 N N . SER D 1 252 ? -14.060 -11.125 -15.662 1.00 38.72 252 SER D N 1
ATOM 10854 C CA . SER D 1 252 ? -12.937 -10.411 -15.125 1.00 36.73 252 SER D CA 1
ATOM 10855 C C . SER D 1 252 ? -11.881 -10.193 -16.214 1.00 44.64 252 SER D C 1
ATOM 10856 O O . SER D 1 252 ? -12.141 -10.418 -17.348 1.00 42.41 252 SER D O 1
ATOM 10859 N N . LYS D 1 253 ? -10.675 -9.778 -15.813 1.00 48.64 253 LYS D N 1
ATOM 10860 C CA . LYS D 1 253 ? -9.580 -9.327 -16.665 1.00 45.05 253 LYS D CA 1
ATOM 10861 C C . LYS D 1 253 ? -8.296 -9.926 -16.234 1.00 43.43 253 LYS D C 1
ATOM 10862 O O . LYS D 1 253 ? -8.209 -10.461 -15.186 1.00 45.72 253 LYS D O 1
ATOM 10868 N N . ILE D 1 254 ? -7.280 -9.803 -17.039 1.00 45.49 254 ILE D N 1
ATOM 10869 C CA . ILE D 1 254 ? -6.006 -10.394 -16.701 1.00 48.47 254 ILE D CA 1
ATOM 10870 C C . ILE D 1 254 ? -5.162 -9.383 -15.961 1.00 48.33 254 ILE D C 1
ATOM 10871 O O . ILE D 1 254 ? -4.954 -8.316 -16.439 1.00 44.31 254 ILE D O 1
ATOM 10876 N N . GLY D 1 255 ? -4.855 -9.692 -14.714 1.00 43.78 255 GLY D N 1
ATOM 10877 C CA . GLY D 1 255 ? -4.069 -8.839 -13.868 1.00 42.94 255 GLY D CA 1
ATOM 10878 C C . GLY D 1 255 ? -2.596 -8.685 -14.102 1.00 43.93 255 GLY D C 1
ATOM 10879 O O . GLY D 1 255 ? -2.023 -7.643 -13.981 1.00 46.36 255 GLY D O 1
ATOM 10880 N N . HIS D 1 256 ? -1.980 -9.806 -14.323 1.00 47.28 256 HIS D N 1
ATOM 10881 C CA . HIS D 1 256 ? -0.589 -9.868 -14.484 1.00 48.39 256 HIS D CA 1
ATOM 10882 C C . HIS D 1 256 ? -0.297 -11.161 -15.252 1.00 44.92 256 HIS D C 1
ATOM 10883 O O . HIS D 1 256 ? -1.036 -12.112 -15.138 1.00 38.24 256 HIS D O 1
ATOM 10890 N N . ILE D 1 257 ? 0.772 -11.159 -16.050 1.00 45.92 257 ILE D N 1
ATOM 10891 C CA . ILE D 1 257 ? 1.326 -12.381 -16.636 1.00 47.63 257 ILE D CA 1
ATOM 10892 C C . ILE D 1 257 ? 2.838 -12.564 -16.448 1.00 45.49 257 ILE D C 1
ATOM 10893 O O . ILE D 1 257 ? 3.594 -11.628 -16.365 1.00 38.18 257 ILE D O 1
ATOM 10898 N N . LYS D 1 258 ? 3.243 -13.806 -16.341 1.00 40.36 258 LYS D N 1
ATOM 10899 C CA . LYS D 1 258 ? 4.618 -14.113 -16.212 1.00 42.43 258 LYS D CA 1
ATOM 10900 C C . LYS D 1 258 ? 4.824 -15.559 -16.502 1.00 51.90 258 LYS D C 1
ATOM 10901 O O . LYS D 1 258 ? 3.906 -16.338 -16.480 1.00 48.71 258 LYS D O 1
ATOM 10907 N N . GLN D 1 259 ? 6.078 -15.890 -16.745 1.00 53.73 259 GLN D N 1
ATOM 10908 C CA . GLN D 1 259 ? 6.511 -17.221 -16.970 1.00 52.78 259 GLN D CA 1
ATOM 10909 C C . GLN D 1 259 ? 7.217 -17.627 -15.717 1.00 48.41 259 GLN D C 1
ATOM 10910 O O . GLN D 1 259 ? 7.961 -16.878 -15.162 1.00 51.24 259 GLN D O 1
ATOM 10916 N N . VAL D 1 260 ? 6.908 -18.794 -15.241 1.00 50.38 260 VAL D N 1
ATOM 10917 C CA . VAL D 1 260 ? 7.345 -19.144 -13.958 1.00 57.55 260 VAL D CA 1
ATOM 10918 C C . VAL D 1 260 ? 8.192 -20.313 -14.224 1.00 63.00 260 VAL D C 1
ATOM 10919 O O . VAL D 1 260 ? 7.764 -21.194 -14.906 1.00 70.39 260 VAL D O 1
ATOM 10923 N N . GLU D 1 261 ? 9.370 -20.335 -13.637 1.00 59.06 261 GLU D N 1
ATOM 10924 C CA . GLU D 1 261 ? 10.300 -21.400 -13.866 1.00 64.45 261 GLU D CA 1
ATOM 10925 C C . GLU D 1 261 ? 9.688 -22.570 -13.267 1.00 64.69 261 GLU D C 1
ATOM 10926 O O . GLU D 1 261 ? 8.785 -22.460 -12.489 1.00 72.87 261 GLU D O 1
ATOM 10932 N N . PRO D 1 262 ? 10.138 -23.717 -13.674 1.00 67.37 262 PRO D N 1
ATOM 10933 C CA . PRO D 1 262 ? 9.548 -24.964 -13.248 1.00 64.13 262 PRO D CA 1
ATOM 10934 C C . PRO D 1 262 ? 9.821 -25.171 -11.811 1.00 63.31 262 PRO D C 1
ATOM 10935 O O . PRO D 1 262 ? 10.669 -24.535 -11.261 1.00 64.64 262 PRO D O 1
ATOM 10939 N N . GLY D 1 263 ? 9.058 -26.033 -11.192 1.00 62.42 263 GLY D N 1
ATOM 10940 C CA . GLY D 1 263 ? 9.244 -26.352 -9.800 1.00 68.80 263 GLY D CA 1
ATOM 10941 C C . GLY D 1 263 ? 8.832 -25.256 -8.833 1.00 59.80 263 GLY D C 1
ATOM 10942 O O . GLY D 1 263 ? 9.173 -25.334 -7.681 1.00 62.68 263 GLY D O 1
ATOM 10943 N N . VAL D 1 264 ? 8.172 -24.216 -9.305 1.00 57.62 264 VAL D N 1
ATOM 10944 C CA . VAL D 1 264 ? 7.735 -23.181 -8.402 1.00 59.83 264 VAL D CA 1
ATOM 10945 C C . VAL D 1 264 ? 6.429 -23.511 -7.699 1.00 63.41 264 VAL D C 1
ATOM 10946 O O . VAL D 1 264 ? 5.600 -24.240 -8.209 1.00 65.35 264 VAL D O 1
ATOM 10950 N N . GLY D 1 265 ? 6.272 -22.986 -6.498 1.00 57.53 265 GLY D N 1
ATOM 10951 C CA . GLY D 1 265 ? 5.063 -23.180 -5.731 1.00 47.22 265 GLY D CA 1
ATOM 10952 C C . GLY D 1 265 ? 4.143 -22.017 -5.931 1.00 43.14 265 GLY D C 1
ATOM 10953 O O . GLY D 1 265 ? 4.593 -20.894 -6.005 1.00 38.69 265 GLY D O 1
ATOM 10954 N N . ILE D 1 266 ? 2.859 -22.296 -6.029 1.00 39.32 266 ILE D N 1
ATOM 10955 C CA . ILE D 1 266 ? 1.872 -21.243 -6.256 1.00 44.06 266 ILE D CA 1
ATOM 10956 C C . ILE D 1 266 ? 0.710 -21.095 -5.269 1.00 39.73 266 ILE D C 1
ATOM 10957 O O . ILE D 1 266 ? 0.066 -22.033 -4.938 1.00 37.39 266 ILE D O 1
ATOM 10962 N N . SER D 1 267 ? 0.492 -19.870 -4.821 1.00 41.29 267 SER D N 1
ATOM 10963 C CA . SER D 1 267 ? -0.579 -19.489 -3.880 1.00 43.33 267 SER D CA 1
ATOM 10964 C C . SER D 1 267 ? -0.366 -19.968 -2.453 1.00 40.39 267 SER D C 1
ATOM 10965 O O . SER D 1 267 ? 0.649 -20.527 -2.151 1.00 45.22 267 SER D O 1
ATOM 10968 N N . TYR D 1 268 ? -1.370 -19.786 -1.610 1.00 39.33 268 TYR D N 1
ATOM 10969 C CA . TYR D 1 268 ? -1.323 -20.161 -0.214 1.00 33.33 268 TYR D CA 1
ATOM 10970 C C . TYR D 1 268 ? -1.177 -21.650 -0.052 1.00 37.62 268 TYR D C 1
ATOM 10971 O O . TYR D 1 268 ? -1.891 -22.429 -0.652 1.00 41.59 268 TYR D O 1
ATOM 10980 N N . GLY D 1 269 ? -0.248 -22.034 0.800 1.00 39.26 269 GLY D N 1
ATOM 10981 C CA . GLY D 1 269 ? 0.073 -23.424 1.062 1.00 44.26 269 GLY D CA 1
ATOM 10982 C C . GLY D 1 269 ? 0.941 -24.079 -0.015 1.00 45.59 269 GLY D C 1
ATOM 10983 O O . GLY D 1 269 ? 1.299 -25.217 0.085 1.00 43.44 269 GLY D O 1
ATOM 10984 N N . LEU D 1 270 ? 1.234 -23.337 -1.065 1.00 48.72 270 LEU D N 1
ATOM 10985 C CA . LEU D 1 270 ? 2.024 -23.812 -2.178 1.00 49.20 270 LEU D CA 1
ATOM 10986 C C . LEU D 1 270 ? 1.459 -25.116 -2.649 1.00 48.15 270 LEU D C 1
ATOM 10987 O O . LEU D 1 270 ? 2.165 -26.064 -2.753 1.00 55.96 270 LEU D O 1
ATOM 10992 N N . LYS D 1 271 ? 0.155 -25.178 -2.851 1.00 48.84 271 LYS D N 1
ATOM 10993 C CA . LYS D 1 271 ? -0.538 -26.432 -3.086 1.00 39.70 271 LYS D CA 1
ATOM 10994 C C . LYS D 1 271 ? -0.497 -26.927 -4.529 1.00 45.69 271 LYS D C 1
ATOM 10995 O O . LYS D 1 271 ? -0.816 -28.058 -4.817 1.00 41.26 271 LYS D O 1
ATOM 11001 N N . TYR D 1 272 ? -0.081 -26.033 -5.405 1.00 48.83 272 TYR D N 1
ATOM 11002 C CA . TYR D 1 272 ? 0.251 -26.308 -6.789 1.00 60.74 272 TYR D CA 1
ATOM 11003 C C . TYR D 1 272 ? 1.698 -26.011 -7.032 1.00 66.47 272 TYR D C 1
ATOM 11004 O O . TYR D 1 272 ? 2.193 -24.979 -6.600 1.00 58.84 272 TYR D O 1
ATOM 11013 N N . THR D 1 273 ? 2.371 -26.923 -7.725 1.00 65.53 273 THR D N 1
ATOM 11014 C CA . THR D 1 273 ? 3.758 -26.716 -8.133 1.00 61.78 273 THR D CA 1
ATOM 11015 C C . THR D 1 273 ? 3.973 -26.828 -9.645 1.00 55.28 273 THR D C 1
ATOM 11016 O O . THR D 1 273 ? 3.785 -27.858 -10.217 1.00 48.46 273 THR D O 1
ATOM 11020 N N . THR D 1 274 ? 4.476 -25.776 -10.241 1.00 50.80 274 THR D N 1
ATOM 11021 C CA . THR D 1 274 ? 4.770 -25.774 -11.647 1.00 57.59 274 THR D CA 1
ATOM 11022 C C . THR D 1 274 ? 5.718 -26.941 -11.984 1.00 60.65 274 THR D C 1
ATOM 11023 O O . THR D 1 274 ? 6.821 -27.019 -11.524 1.00 60.86 274 THR D O 1
ATOM 11027 N N . THR D 1 275 ? 5.280 -27.838 -12.849 1.00 70.89 275 THR D N 1
ATOM 11028 C CA . THR D 1 275 ? 6.056 -29.039 -13.149 1.00 75.53 275 THR D CA 1
ATOM 11029 C C . THR D 1 275 ? 6.843 -28.923 -14.454 1.00 77.34 275 THR D C 1
ATOM 11030 O O . THR D 1 275 ? 7.323 -29.892 -14.965 1.00 78.00 275 THR D O 1
ATOM 11034 N N . GLY D 1 276 ? 6.894 -27.739 -15.030 1.00 74.07 276 GLY D N 1
ATOM 11035 C CA . GLY D 1 276 ? 7.773 -27.471 -16.133 1.00 63.67 276 GLY D CA 1
ATOM 11036 C C . GLY D 1 276 ? 7.556 -26.021 -16.327 1.00 69.87 276 GLY D C 1
ATOM 11037 O O . GLY D 1 276 ? 6.585 -25.553 -15.788 1.00 80.00 276 GLY D O 1
ATOM 11038 N N . LYS D 1 277 ? 8.333 -25.330 -17.134 1.00 59.48 277 LYS D N 1
ATOM 11039 C CA . LYS D 1 277 ? 8.086 -23.931 -17.274 1.00 56.06 277 LYS D CA 1
ATOM 11040 C C . LYS D 1 277 ? 6.687 -23.709 -17.776 1.00 63.95 277 LYS D C 1
ATOM 11041 O O . LYS D 1 277 ? 6.256 -24.319 -18.752 1.00 59.63 277 LYS D O 1
ATOM 11047 N N . GLU D 1 278 ? 5.980 -22.835 -17.059 1.00 66.32 278 GLU D N 1
ATOM 11048 C CA . GLU D 1 278 ? 4.580 -22.510 -17.300 1.00 53.16 278 GLU D CA 1
ATOM 11049 C C . GLU D 1 278 ? 4.340 -21.044 -17.256 1.00 51.64 278 GLU D C 1
ATOM 11050 O O . GLU D 1 278 ? 5.058 -20.310 -16.624 1.00 54.03 278 GLU D O 1
ATOM 11056 N N . THR D 1 279 ? 3.317 -20.623 -17.963 1.00 52.66 279 THR D N 1
ATOM 11057 C CA . THR D 1 279 ? 2.929 -19.231 -18.004 1.00 55.79 279 THR D CA 1
ATOM 11058 C C . THR D 1 279 ? 1.738 -19.079 -17.111 1.00 59.30 279 THR D C 1
ATOM 11059 O O . THR D 1 279 ? 0.912 -19.958 -17.012 1.00 49.58 279 THR D O 1
ATOM 11063 N N . ILE D 1 280 ? 1.719 -17.985 -16.389 1.00 54.11 280 ILE D N 1
ATOM 11064 C CA . ILE D 1 280 ? 0.733 -17.822 -15.360 1.00 51.17 280 ILE D CA 1
ATOM 11065 C C . ILE D 1 280 ? 0.091 -16.462 -15.379 1.00 47.05 280 ILE D C 1
ATOM 11066 O O . ILE D 1 280 ? 0.732 -15.444 -15.260 1.00 45.79 280 ILE D O 1
ATOM 11071 N N . ALA D 1 281 ? -1.214 -16.505 -15.506 1.00 47.72 281 ALA D N 1
ATOM 11072 C CA . ALA D 1 281 ? -2.022 -15.346 -15.462 1.00 48.84 281 ALA D CA 1
ATOM 11073 C C . ALA D 1 281 ? -2.662 -15.257 -14.081 1.00 51.39 281 ALA D C 1
ATOM 11074 O O . ALA D 1 281 ? -2.936 -16.237 -13.446 1.00 46.63 281 ALA D O 1
ATOM 11076 N N . THR D 1 282 ? -2.883 -14.058 -13.636 1.00 51.77 282 THR D N 1
ATOM 11077 C CA . THR D 1 282 ? -3.483 -13.861 -12.369 1.00 52.21 282 THR D CA 1
ATOM 11078 C C . THR D 1 282 ? -4.667 -13.015 -12.629 1.00 48.79 282 THR D C 1
ATOM 11079 O O . THR D 1 282 ? -4.594 -12.101 -13.384 1.00 51.87 282 THR D O 1
ATOM 11083 N N . VAL D 1 283 ? -5.773 -13.376 -12.027 1.00 44.82 283 VAL D N 1
ATOM 11084 C CA . VAL D 1 283 ? -7.021 -12.734 -12.288 1.00 36.87 283 VAL D CA 1
ATOM 11085 C C . VAL D 1 283 ? -7.547 -12.220 -10.995 1.00 35.45 283 VAL D C 1
ATOM 11086 O O . VAL D 1 283 ? -7.557 -12.911 -10.015 1.00 32.11 283 VAL D O 1
ATOM 11090 N N . PRO D 1 284 ? -8.015 -10.994 -11.009 1.00 33.53 284 PRO D N 1
ATOM 11091 C CA . PRO D 1 284 ? -8.536 -10.351 -9.830 1.00 30.41 284 PRO D CA 1
ATOM 11092 C C . PRO D 1 284 ? -9.987 -10.690 -9.518 1.00 28.45 284 PRO D C 1
ATOM 11093 O O . PRO D 1 284 ? -10.792 -9.854 -9.389 1.00 27.17 284 PRO D O 1
ATOM 11097 N N . ILE D 1 285 ? -10.246 -11.964 -9.362 1.00 30.87 285 ILE D N 1
ATOM 11098 C CA . ILE D 1 285 ? -11.461 -12.460 -8.835 1.00 35.88 285 ILE D CA 1
ATOM 11099 C C . ILE D 1 285 ? -11.115 -13.511 -7.799 1.00 41.32 285 ILE D C 1
ATOM 11100 O O . ILE D 1 285 ? -10.140 -14.194 -7.916 1.00 39.00 285 ILE D O 1
ATOM 11105 N N . GLY D 1 286 ? -11.955 -13.627 -6.787 1.00 35.98 286 GLY D N 1
ATOM 11106 C CA . GLY D 1 286 ? -11.747 -14.526 -5.679 1.00 39.24 286 GLY D CA 1
ATOM 11107 C C . GLY D 1 286 ? -12.990 -15.037 -4.974 1.00 35.74 286 GLY D C 1
ATOM 11108 O O . GLY D 1 286 ? -14.080 -14.702 -5.333 1.00 35.18 286 GLY D O 1
ATOM 11109 N N . TYR D 1 287 ? -12.797 -15.818 -3.926 1.00 35.38 287 TYR D N 1
ATOM 11110 C CA . TYR D 1 287 ? -13.917 -16.398 -3.238 1.00 33.30 287 TYR D CA 1
ATOM 11111 C C . TYR D 1 287 ? -14.811 -15.342 -2.691 1.00 27.87 287 TYR D C 1
ATOM 11112 O O . TYR D 1 287 ? -15.941 -15.567 -2.560 1.00 24.97 287 TYR D O 1
ATOM 11121 N N . ALA D 1 288 ? -14.287 -14.156 -2.461 1.00 28.48 288 ALA D N 1
ATOM 11122 C CA . ALA D 1 288 ? -15.091 -13.087 -1.917 1.00 28.18 288 ALA D CA 1
ATOM 11123 C C . ALA D 1 288 ? -15.941 -12.428 -2.951 1.00 29.57 288 ALA D C 1
ATOM 11124 O O . ALA D 1 288 ? -16.714 -11.609 -2.652 1.00 27.33 288 ALA D O 1
ATOM 11126 N N . ASP D 1 289 ? -15.765 -12.845 -4.183 1.00 30.41 289 ASP D N 1
ATOM 11127 C CA . ASP D 1 289 ? -16.629 -12.491 -5.269 1.00 28.41 289 ASP D CA 1
ATOM 11128 C C . ASP D 1 289 ? -17.708 -13.510 -5.495 1.00 27.74 289 ASP D C 1
ATOM 11129 O O . ASP D 1 289 ? -18.543 -13.316 -6.292 1.00 28.50 289 ASP D O 1
ATOM 11134 N N . GLY D 1 290 ? -17.671 -14.573 -4.726 1.00 26.91 290 GLY D N 1
ATOM 11135 C CA . GLY D 1 290 ? -18.523 -15.701 -4.933 1.00 30.73 290 GLY D CA 1
ATOM 11136 C C . GLY D 1 290 ? -17.991 -16.821 -5.793 1.00 31.75 290 GLY D C 1
ATOM 11137 O O . GLY D 1 290 ? -18.700 -17.684 -6.096 1.00 33.09 290 GLY D O 1
ATOM 11138 N N . PHE D 1 291 ? -16.734 -16.778 -6.173 1.00 33.50 291 PHE D N 1
ATOM 11139 C CA . PHE D 1 291 ? -16.078 -17.832 -6.907 1.00 30.21 291 PHE D CA 1
ATOM 11140 C C . PHE D 1 291 ? -15.420 -18.726 -5.897 1.00 27.77 291 PHE D C 1
ATOM 11141 O O . PHE D 1 291 ? -14.294 -18.634 -5.646 1.00 28.26 291 PHE D O 1
ATOM 11149 N N . THR D 1 292 ? -16.180 -19.593 -5.311 1.00 30.51 292 THR D N 1
ATOM 11150 C CA . THR D 1 292 ? -15.833 -20.216 -4.057 1.00 32.61 292 THR D CA 1
ATOM 11151 C C . THR D 1 292 ? -14.587 -21.053 -4.059 1.00 33.93 292 THR D C 1
ATOM 11152 O O . THR D 1 292 ? -14.319 -21.713 -4.964 1.00 32.98 292 THR D O 1
ATOM 11156 N N . ARG D 1 293 ? -13.873 -21.013 -2.968 1.00 35.08 293 ARG D N 1
ATOM 11157 C CA . ARG D 1 293 ? -12.658 -21.755 -2.721 1.00 34.59 293 ARG D CA 1
ATOM 11158 C C . ARG D 1 293 ? -12.869 -23.245 -2.722 1.00 38.10 293 ARG D C 1
ATOM 11159 O O . ARG D 1 293 ? -11.960 -23.986 -2.867 1.00 37.06 293 ARG D O 1
ATOM 11167 N N . ILE D 1 294 ? -14.092 -23.669 -2.543 1.00 35.19 294 ILE D N 1
ATOM 11168 C CA . ILE D 1 294 ? -14.428 -25.063 -2.370 1.00 35.36 294 ILE D CA 1
ATOM 11169 C C . ILE D 1 294 ? -14.298 -25.837 -3.676 1.00 37.62 294 ILE D C 1
ATOM 11170 O O . ILE D 1 294 ? -14.434 -27.015 -3.709 1.00 37.62 294 ILE D O 1
ATOM 11175 N N . GLN D 1 295 ? -14.032 -25.142 -4.755 1.00 41.56 295 GLN D N 1
ATOM 11176 C CA . GLN D 1 295 ? -14.061 -25.742 -6.061 1.00 38.50 295 GLN D CA 1
ATOM 11177 C C . GLN D 1 295 ? -12.802 -26.508 -6.250 1.00 39.99 295 GLN D C 1
ATOM 11178 O O . GLN D 1 295 ? -11.762 -25.977 -6.099 1.00 38.85 295 GLN D O 1
ATOM 11184 N N . LYS D 1 296 ? -12.939 -27.789 -6.502 1.00 44.92 296 LYS D N 1
ATOM 11185 C CA . LYS D 1 296 ? -11.844 -28.695 -6.825 1.00 50.33 296 LYS D CA 1
ATOM 11186 C C . LYS D 1 296 ? -11.202 -28.531 -8.195 1.00 52.46 296 LYS D C 1
ATOM 11187 O O . LYS D 1 296 ? -10.017 -28.612 -8.335 1.00 45.99 296 LYS D O 1
ATOM 11193 N N . ASN D 1 297 ? -12.020 -28.274 -9.196 1.00 52.13 297 ASN D N 1
ATOM 11194 C CA . ASN D 1 297 ? -11.513 -28.128 -10.536 1.00 57.81 297 ASN D CA 1
ATOM 11195 C C . ASN D 1 297 ? -12.025 -26.897 -11.223 1.00 52.14 297 ASN D C 1
ATOM 11196 O O . ASN D 1 297 ? -12.718 -26.964 -12.192 1.00 51.87 297 ASN D O 1
ATOM 11201 N N . PRO D 1 298 ? -11.629 -25.763 -10.723 1.00 48.40 298 PRO D N 1
ATOM 11202 C CA . PRO D 1 298 ? -11.998 -24.494 -11.317 1.00 43.47 298 PRO D CA 1
ATOM 11203 C C . PRO D 1 298 ? -11.390 -24.234 -12.670 1.00 46.08 298 PRO D C 1
ATOM 11204 O O . PRO D 1 298 ? -10.306 -24.615 -12.925 1.00 40.61 298 PRO D O 1
ATOM 11208 N N . LYS D 1 299 ? -12.141 -23.553 -13.511 1.00 43.54 299 LYS D N 1
ATOM 11209 C CA . LYS D 1 299 ? -11.796 -23.271 -14.874 1.00 43.50 299 LYS D CA 1
ATOM 11210 C C . LYS D 1 299 ? -12.108 -21.833 -15.195 1.00 42.92 299 LYS D C 1
ATOM 11211 O O . LYS D 1 299 ? -12.913 -21.235 -14.558 1.00 37.64 299 LYS D O 1
ATOM 11217 N N . VAL D 1 300 ? -11.436 -21.315 -16.201 1.00 44.30 300 VAL D N 1
ATOM 11218 C CA . VAL D 1 300 ? -11.668 -20.002 -16.755 1.00 41.60 300 VAL D CA 1
ATOM 11219 C C . VAL D 1 300 ? -11.645 -20.095 -18.264 1.00 47.17 300 VAL D C 1
ATOM 11220 O O . VAL D 1 300 ? -11.101 -21.027 -18.797 1.00 50.13 300 VAL D O 1
ATOM 11224 N N . LEU D 1 301 ? -12.244 -19.142 -18.942 1.00 40.41 301 LEU D N 1
ATOM 11225 C CA . LEU D 1 301 ? -12.262 -19.183 -20.364 1.00 48.16 301 LEU D CA 1
ATOM 11226 C C . LEU D 1 301 ? -11.660 -17.933 -20.917 1.00 47.44 301 LEU D C 1
ATOM 11227 O O . LEU D 1 301 ? -12.110 -16.851 -20.653 1.00 43.06 301 LEU D O 1
ATOM 11232 N N . ILE D 1 302 ? -10.615 -18.143 -21.691 1.00 47.70 302 ILE D N 1
ATOM 11233 C CA . ILE D 1 302 ? -9.799 -17.099 -22.243 1.00 44.59 302 ILE D CA 1
ATOM 11234 C C . ILE D 1 302 ? -9.727 -17.255 -23.753 1.00 47.57 302 ILE D C 1
ATOM 11235 O O . ILE D 1 302 ? -9.465 -18.318 -24.236 1.00 43.91 302 ILE D O 1
ATOM 11240 N N . LYS D 1 303 ? -10.122 -16.212 -24.459 1.00 48.52 303 LYS D N 1
ATOM 11241 C CA . LYS D 1 303 ? -9.973 -16.105 -25.893 1.00 53.52 303 LYS D CA 1
ATOM 11242 C C . LYS D 1 303 ? -10.421 -17.391 -26.500 1.00 51.12 303 LYS D C 1
ATOM 11243 O O . LYS D 1 303 ? -9.786 -17.891 -27.357 1.00 62.45 303 LYS D O 1
ATOM 11249 N N . GLY D 1 304 ? -11.491 -17.950 -25.996 1.00 50.48 304 GLY D N 1
ATOM 11250 C CA . GLY D 1 304 ? -12.059 -19.149 -26.524 1.00 41.82 304 GLY D CA 1
ATOM 11251 C C . GLY D 1 304 ? -11.633 -20.477 -25.981 1.00 43.59 304 GLY D C 1
ATOM 11252 O O . GLY D 1 304 ? -12.260 -21.449 -26.289 1.00 46.57 304 GLY D O 1
ATOM 11253 N N . GLU D 1 305 ? -10.611 -20.524 -25.159 1.00 42.27 305 GLU D N 1
ATOM 11254 C CA . GLU D 1 305 ? -10.132 -21.787 -24.633 1.00 48.14 305 GLU D CA 1
ATOM 11255 C C . GLU D 1 305 ? -10.358 -21.935 -23.141 1.00 49.28 305 GLU D C 1
ATOM 11256 O O . GLU D 1 305 ? -10.180 -21.007 -22.408 1.00 52.56 305 GLU D O 1
ATOM 11262 N N . VAL D 1 306 ? -10.745 -23.102 -22.695 1.00 52.57 306 VAL D N 1
ATOM 11263 C CA . VAL D 1 306 ? -10.784 -23.351 -21.287 1.00 56.99 306 VAL D CA 1
ATOM 11264 C C . VAL D 1 306 ? -9.397 -23.540 -20.708 1.00 61.50 306 VAL D C 1
ATOM 11265 O O . VAL D 1 306 ? -8.583 -24.151 -21.324 1.00 56.39 306 VAL D O 1
ATOM 11269 N N . PHE D 1 307 ? -9.158 -23.028 -19.507 1.00 58.22 307 PHE D N 1
ATOM 11270 C CA . PHE D 1 307 ? -7.879 -23.102 -18.839 1.00 51.54 307 PHE D CA 1
ATOM 11271 C C . PHE D 1 307 ? -8.046 -23.440 -17.365 1.00 53.92 307 PHE D C 1
ATOM 11272 O O . PHE D 1 307 ? -9.076 -23.234 -16.809 1.00 47.02 307 PHE D O 1
ATOM 11280 N N . ASP D 1 308 ? -7.004 -23.936 -16.739 1.00 47.08 308 ASP D N 1
ATOM 11281 C CA . ASP D 1 308 ? -7.089 -24.341 -15.369 1.00 46.59 308 ASP D CA 1
ATOM 11282 C C . ASP D 1 308 ? -6.672 -23.286 -14.396 1.00 47.01 308 ASP D C 1
ATOM 11283 O O . ASP D 1 308 ? -5.685 -22.622 -14.573 1.00 45.00 308 ASP D O 1
ATOM 11288 N N . VAL D 1 309 ? -7.500 -23.131 -13.376 1.00 44.72 309 VAL D N 1
ATOM 11289 C CA . VAL D 1 309 ? -7.191 -22.364 -12.196 1.00 40.38 309 VAL D CA 1
ATOM 11290 C C . VAL D 1 309 ? -6.313 -23.251 -11.351 1.00 39.43 309 VAL D C 1
ATOM 11291 O O . VAL D 1 309 ? -6.617 -24.404 -11.130 1.00 35.11 309 VAL D O 1
ATOM 11295 N N . VAL D 1 310 ? -5.188 -22.698 -10.941 1.00 38.74 310 VAL D N 1
ATOM 11296 C CA . VAL D 1 310 ? -4.146 -23.455 -10.265 1.00 39.14 310 VAL D CA 1
ATOM 11297 C C . VAL D 1 310 ? -3.871 -23.012 -8.823 1.00 40.64 310 VAL D C 1
ATOM 11298 O O . VAL D 1 310 ? -3.797 -21.856 -8.548 1.00 35.03 310 VAL D O 1
ATOM 11302 N N . GLY D 1 311 ? -3.771 -23.974 -7.917 1.00 43.17 311 GLY D N 1
ATOM 11303 C CA . GLY D 1 311 ? -3.443 -23.691 -6.535 1.00 49.07 311 GLY D CA 1
ATOM 11304 C C . GLY D 1 311 ? -4.661 -23.089 -5.852 1.00 50.70 311 GLY D C 1
ATOM 11305 O O . GLY D 1 311 ? -5.665 -22.876 -6.510 1.00 46.65 311 GLY D O 1
ATOM 11306 N N . ARG D 1 312 ? -4.562 -22.764 -4.571 1.00 47.46 312 ARG D N 1
ATOM 11307 C CA . ARG D 1 312 ? -5.706 -22.219 -3.861 1.00 43.11 312 ARG D CA 1
ATOM 11308 C C . ARG D 1 312 ? -6.151 -20.886 -4.401 1.00 36.07 312 ARG D C 1
ATOM 11309 O O . ARG D 1 312 ? -5.373 -20.012 -4.596 1.00 38.60 312 ARG D O 1
ATOM 11317 N N . ILE D 1 313 ? -7.448 -20.788 -4.605 1.00 34.20 313 ILE D N 1
ATOM 11318 C CA . ILE D 1 313 ? -8.144 -19.580 -4.874 1.00 27.74 313 ILE D CA 1
ATOM 11319 C C . ILE D 1 313 ? -8.022 -18.700 -3.674 1.00 33.09 313 ILE D C 1
ATOM 11320 O O . ILE D 1 313 ? -8.032 -19.150 -2.586 1.00 35.10 313 ILE D O 1
ATOM 11325 N N . CYS D 1 314 ? -7.893 -17.424 -3.903 1.00 35.58 314 CYS D N 1
ATOM 11326 C CA . CYS D 1 314 ? -7.718 -16.477 -2.846 1.00 35.96 314 CYS D CA 1
ATOM 11327 C C . CYS D 1 314 ? -8.997 -15.682 -2.671 1.00 37.81 314 CYS D C 1
ATOM 11328 O O . CYS D 1 314 ? -9.920 -15.869 -3.391 1.00 34.80 314 CYS D O 1
ATOM 11331 N N . MET D 1 315 ? -9.026 -14.827 -1.675 1.00 31.85 315 MET D N 1
ATOM 11332 C CA . MET D 1 315 ? -10.143 -13.987 -1.405 1.00 35.01 315 MET D CA 1
ATOM 11333 C C . MET D 1 315 ? -10.445 -13.048 -2.574 1.00 34.36 315 MET D C 1
ATOM 11334 O O . MET D 1 315 ? -11.565 -12.839 -2.855 1.00 32.70 315 MET D O 1
ATOM 11339 N N . ASP D 1 316 ? -9.440 -12.478 -3.205 1.00 31.62 316 ASP D N 1
ATOM 11340 C CA . ASP D 1 316 ? -9.669 -11.572 -4.303 1.00 31.52 316 ASP D CA 1
ATOM 11341 C C . ASP D 1 316 ? -8.977 -11.897 -5.596 1.00 28.97 316 ASP D C 1
ATOM 11342 O O . ASP D 1 316 ? -9.097 -11.169 -6.519 1.00 33.01 316 ASP D O 1
ATOM 11347 N N . GLN D 1 317 ? -8.233 -12.970 -5.632 1.00 30.45 317 GLN D N 1
ATOM 11348 C CA . GLN D 1 317 ? -7.352 -13.272 -6.745 1.00 36.56 317 GLN D CA 1
ATOM 11349 C C . GLN D 1 317 ? -7.258 -14.748 -7.062 1.00 36.97 317 GLN D C 1
ATOM 11350 O O . GLN D 1 317 ? -7.353 -15.573 -6.196 1.00 33.29 317 GLN D O 1
ATOM 11356 N N . ILE D 1 318 ? -7.066 -15.045 -8.331 1.00 33.59 318 ILE D N 1
ATOM 11357 C CA . ILE D 1 318 ? -6.754 -16.387 -8.784 1.00 38.33 318 ILE D CA 1
ATOM 11358 C C . ILE D 1 318 ? -5.619 -16.471 -9.768 1.00 37.23 318 ILE D C 1
ATOM 11359 O O . ILE D 1 318 ? -5.201 -15.521 -10.324 1.00 39.20 318 ILE D O 1
ATOM 11364 N N . MET D 1 319 ? -5.120 -17.660 -9.925 1.00 43.37 319 MET D N 1
ATOM 11365 C CA . MET D 1 319 ? -3.969 -17.903 -10.724 1.00 47.99 319 MET D CA 1
ATOM 11366 C C . MET D 1 319 ? -4.317 -18.921 -11.753 1.00 46.08 319 MET D C 1
ATOM 11367 O O . MET D 1 319 ? -4.856 -19.937 -11.429 1.00 44.09 319 MET D O 1
ATOM 11372 N N . VAL D 1 320 ? -3.946 -18.639 -12.980 1.00 44.98 320 VAL D N 1
ATOM 11373 C CA . VAL D 1 320 ? -4.314 -19.434 -14.119 1.00 44.98 320 VAL D CA 1
ATOM 11374 C C . VAL D 1 320 ? -3.096 -19.867 -14.944 1.00 48.61 320 VAL D C 1
ATOM 11375 O O . VAL D 1 320 ? -2.209 -19.084 -15.204 1.00 44.41 320 VAL D O 1
ATOM 11379 N N . ARG D 1 321 ? -3.101 -21.129 -15.326 1.00 46.79 321 ARG D N 1
ATOM 11380 C CA . ARG D 1 321 ? -2.128 -21.705 -16.206 1.00 50.56 321 ARG D CA 1
ATOM 11381 C C . ARG D 1 321 ? -2.536 -21.611 -17.679 1.00 53.86 321 ARG D C 1
ATOM 11382 O O . ARG D 1 321 ? -3.374 -22.344 -18.111 1.00 46.60 321 ARG D O 1
ATOM 11390 N N . ILE D 1 322 ? -1.883 -20.741 -18.431 1.00 49.40 322 ILE D N 1
ATOM 11391 C CA . ILE D 1 322 ? -2.116 -20.622 -19.837 1.00 49.13 322 ILE D CA 1
ATOM 11392 C C . ILE D 1 322 ? -1.277 -21.635 -20.568 1.00 52.21 322 ILE D C 1
ATOM 11393 O O . ILE D 1 322 ? -0.120 -21.415 -20.762 1.00 51.68 322 ILE D O 1
ATOM 11398 N N . ASP D 1 323 ? -1.862 -22.756 -20.972 1.00 48.46 323 ASP D N 1
ATOM 11399 C CA . ASP D 1 323 ? -1.122 -23.793 -21.682 1.00 52.63 323 ASP D CA 1
ATOM 11400 C C . ASP D 1 323 ? -1.568 -23.951 -23.130 1.00 55.07 323 ASP D C 1
ATOM 11401 O O . ASP D 1 323 ? -1.682 -25.027 -23.626 1.00 52.11 323 ASP D O 1
ATOM 11406 N N . LYS D 1 324 ? -1.836 -22.848 -23.791 1.00 58.00 324 LYS D N 1
ATOM 11407 C CA . LYS D 1 324 ? -2.286 -22.890 -25.151 1.00 59.15 324 LYS D CA 1
ATOM 11408 C C . LYS D 1 324 ? -1.681 -21.746 -25.868 1.00 63.22 324 LYS D C 1
ATOM 11409 O O . LYS D 1 324 ? -1.545 -20.688 -25.320 1.00 61.90 324 LYS D O 1
ATOM 11415 N N . ASP D 1 325 ? -1.377 -21.965 -27.130 1.00 67.77 325 ASP D N 1
ATOM 11416 C CA . ASP D 1 325 ? -0.369 -21.218 -27.844 1.00 76.32 325 ASP D CA 1
ATOM 11417 C C . ASP D 1 325 ? -0.946 -19.865 -28.317 1.00 69.37 325 ASP D C 1
ATOM 11418 O O . ASP D 1 325 ? -0.317 -19.121 -29.052 1.00 55.61 325 ASP D O 1
ATOM 11423 N N . ILE D 1 326 ? -2.132 -19.569 -27.808 1.00 67.01 326 ILE D N 1
ATOM 11424 C CA . ILE D 1 326 ? -2.836 -18.314 -28.056 1.00 74.41 326 ILE D CA 1
ATOM 11425 C C . ILE D 1 326 ? -2.214 -17.153 -27.320 1.00 69.32 326 ILE D C 1
ATOM 11426 O O . ILE D 1 326 ? -1.376 -17.345 -26.463 1.00 67.08 326 ILE D O 1
ATOM 11431 N N . ASP D 1 327 ? -2.591 -15.955 -27.737 1.00 70.13 327 ASP D N 1
ATOM 11432 C CA . ASP D 1 327 ? -2.097 -14.720 -27.181 1.00 80.35 327 ASP D CA 1
ATOM 11433 C C . ASP D 1 327 ? -2.862 -14.327 -25.985 1.00 85.66 327 ASP D C 1
ATOM 11434 O O . ASP D 1 327 ? -3.996 -14.679 -25.848 1.00 91.60 327 ASP D O 1
ATOM 11439 N N . ILE D 1 328 ? -2.238 -13.524 -25.137 1.00 91.78 328 ILE D N 1
ATOM 11440 C CA . ILE D 1 328 ? -2.979 -12.725 -24.164 1.00 82.44 328 ILE D CA 1
ATOM 11441 C C . ILE D 1 328 ? -2.190 -11.655 -23.507 1.00 71.09 328 ILE D C 1
ATOM 11442 O O . ILE D 1 328 ? -1.024 -11.797 -23.357 1.00 75.13 328 ILE D O 1
ATOM 11447 N N . LYS D 1 329 ? -2.836 -10.580 -23.111 1.00 72.58 329 LYS D N 1
ATOM 11448 C CA . LYS D 1 329 ? -2.179 -9.546 -22.321 1.00 68.50 329 LYS D CA 1
ATOM 11449 C C . LYS D 1 329 ? -3.043 -8.944 -21.220 1.00 66.12 329 LYS D C 1
ATOM 11450 O O . LYS D 1 329 ? -4.243 -9.026 -21.208 1.00 63.27 329 LYS D O 1
ATOM 11456 N N . VAL D 1 330 ? -2.383 -8.235 -20.343 1.00 65.71 330 VAL D N 1
ATOM 11457 C CA . VAL D 1 330 ? -3.017 -7.617 -19.236 1.00 59.64 330 VAL D CA 1
ATOM 11458 C C . VAL D 1 330 ? -4.109 -6.687 -19.720 1.00 65.12 330 VAL D C 1
ATOM 11459 O O . VAL D 1 330 ? -3.940 -5.940 -20.652 1.00 69.45 330 VAL D O 1
ATOM 11463 N N . GLY D 1 331 ? -5.244 -6.778 -19.054 1.00 56.49 331 GLY D N 1
ATOM 11464 C CA . GLY D 1 331 ? -6.475 -6.168 -19.469 1.00 58.09 331 GLY D CA 1
ATOM 11465 C C . GLY D 1 331 ? -7.369 -7.039 -20.348 1.00 56.33 331 GLY D C 1
ATOM 11466 O O . GLY D 1 331 ? -8.474 -6.659 -20.589 1.00 60.65 331 GLY D O 1
ATOM 11467 N N . ASP D 1 332 ? -6.901 -8.189 -20.807 1.00 51.09 332 ASP D N 1
ATOM 11468 C CA . ASP D 1 332 ? -7.726 -9.061 -21.613 1.00 47.52 332 ASP D CA 1
ATOM 11469 C C . ASP D 1 332 ? -8.828 -9.728 -20.828 1.00 51.06 332 ASP D C 1
ATOM 11470 O O . ASP D 1 332 ? -8.573 -10.327 -19.823 1.00 46.20 332 ASP D O 1
ATOM 11475 N N . GLU D 1 333 ? -10.033 -9.689 -21.367 1.00 46.13 333 GLU D N 1
ATOM 11476 C CA . GLU D 1 333 ? -11.213 -10.202 -20.708 1.00 49.62 333 GLU D CA 1
ATOM 11477 C C . GLU D 1 333 ? -11.204 -11.698 -20.458 1.00 45.37 333 GLU D C 1
ATOM 11478 O O . GLU D 1 333 ? -10.818 -12.416 -21.284 1.00 41.43 333 GLU D O 1
ATOM 11484 N N . VAL D 1 334 ? -11.634 -12.122 -19.274 1.00 43.35 334 VAL D N 1
ATOM 11485 C CA . VAL D 1 334 ? -11.728 -13.531 -18.868 1.00 37.73 334 VAL D CA 1
ATOM 11486 C C . VAL D 1 334 ? -13.154 -13.882 -18.413 1.00 36.24 334 VAL D C 1
ATOM 11487 O O . VAL D 1 334 ? -13.790 -13.101 -17.824 1.00 35.40 334 VAL D O 1
ATOM 11491 N N . ILE D 1 335 ? -13.616 -15.073 -18.689 1.00 34.51 335 ILE D N 1
ATOM 11492 C CA . ILE D 1 335 ? -14.960 -15.465 -18.373 1.00 38.94 335 ILE D CA 1
ATOM 11493 C C . ILE D 1 335 ? -14.995 -16.659 -17.445 1.00 37.53 335 ILE D C 1
ATOM 11494 O O . ILE D 1 335 ? -14.348 -17.627 -17.673 1.00 44.93 335 ILE D O 1
ATOM 11499 N N . LEU D 1 336 ? -15.747 -16.548 -16.376 1.00 37.92 336 LEU D N 1
ATOM 11500 C CA . LEU D 1 336 ? -15.873 -17.584 -15.386 1.00 34.16 336 LEU D CA 1
ATOM 11501 C C . LEU D 1 336 ? -17.094 -18.519 -15.548 1.00 30.79 336 LEU D C 1
ATOM 11502 O O . LEU D 1 336 ? -17.024 -19.641 -15.198 1.00 36.57 336 LEU D O 1
ATOM 11507 N N . PHE D 1 337 ? -18.214 -18.000 -16.003 1.00 29.35 337 PHE D N 1
ATOM 11508 C CA . PHE D 1 337 ? -19.357 -18.781 -16.472 1.00 34.14 337 PHE D CA 1
ATOM 11509 C C . PHE D 1 337 ? -20.311 -18.002 -17.340 1.00 29.34 337 PHE D C 1
ATOM 11510 O O . PHE D 1 337 ? -20.334 -16.832 -17.330 1.00 29.49 337 PHE D O 1
ATOM 11518 N N . GLY D 1 338 ? -21.151 -18.716 -18.036 1.00 33.94 338 GLY D N 1
ATOM 11519 C CA . GLY D 1 338 ? -22.077 -18.124 -18.954 1.00 36.27 338 GLY D CA 1
ATOM 11520 C C . GLY D 1 338 ? -21.732 -17.920 -20.425 1.00 38.39 338 GLY D C 1
ATOM 11521 O O . GLY D 1 338 ? -22.445 -17.262 -21.106 1.00 37.90 338 GLY D O 1
ATOM 11522 N N . GLU D 1 339 ? -20.632 -18.459 -20.903 1.00 42.57 339 GLU D N 1
ATOM 11523 C CA . GLU D 1 339 ? -20.341 -18.484 -22.317 1.00 44.20 339 GLU D CA 1
ATOM 11524 C C . GLU D 1 339 ? -19.606 -19.731 -22.562 1.00 48.00 339 GLU D C 1
ATOM 11525 O O . GLU D 1 339 ? -18.851 -20.160 -21.751 1.00 55.81 339 GLU D O 1
ATOM 11531 N N . GLY D 1 340 ? -19.867 -20.350 -23.681 1.00 51.02 340 GLY D N 1
ATOM 11532 C CA . GLY D 1 340 ? -19.185 -21.553 -24.040 1.00 40.84 340 GLY D CA 1
ATOM 11533 C C . GLY D 1 340 ? -19.282 -22.621 -22.997 1.00 40.04 340 GLY D C 1
ATOM 11534 O O . GLY D 1 340 ? -20.293 -22.828 -22.449 1.00 39.19 340 GLY D O 1
ATOM 11535 N N . GLU D 1 341 ? -18.178 -23.292 -22.767 1.00 37.06 341 GLU D N 1
ATOM 11536 C CA . GLU D 1 341 ? -18.073 -24.458 -21.941 1.00 38.05 341 GLU D CA 1
ATOM 11537 C C . GLU D 1 341 ? -18.138 -24.234 -20.439 1.00 35.94 341 GLU D C 1
ATOM 11538 O O . GLU D 1 341 ? -18.229 -25.173 -19.705 1.00 41.22 341 GLU D O 1
ATOM 11544 N N . VAL D 1 342 ? -18.034 -23.006 -19.994 1.00 34.75 342 VAL D N 1
ATOM 11545 C CA . VAL D 1 342 ? -18.067 -22.751 -18.594 1.00 33.59 342 VAL D CA 1
ATOM 11546 C C . VAL D 1 342 ? -19.408 -22.188 -18.207 1.00 32.39 342 VAL D C 1
ATOM 11547 O O . VAL D 1 342 ? -19.816 -21.201 -18.696 1.00 35.55 342 VAL D O 1
ATOM 11551 N N . THR D 1 343 ? -20.062 -22.864 -17.300 1.00 34.74 343 THR D N 1
ATOM 11552 C CA . THR D 1 343 ? -21.414 -22.581 -16.927 1.00 34.18 343 THR D CA 1
ATOM 11553 C C . THR D 1 343 ? -21.638 -22.675 -15.433 1.00 34.21 343 THR D C 1
ATOM 11554 O O . THR D 1 343 ? -20.883 -23.286 -14.745 1.00 34.30 343 THR D O 1
ATOM 11558 N N . ALA D 1 344 ? -22.728 -22.104 -14.967 1.00 31.06 344 ALA D N 1
ATOM 11559 C CA . ALA D 1 344 ? -23.127 -22.260 -13.604 1.00 31.66 344 ALA D CA 1
ATOM 11560 C C . ALA D 1 344 ? -23.405 -23.712 -13.273 1.00 32.61 344 ALA D C 1
ATOM 11561 O O . ALA D 1 344 ? -23.104 -24.129 -12.225 1.00 31.92 344 ALA D O 1
ATOM 11563 N N . GLU D 1 345 ? -23.959 -24.459 -14.204 1.00 34.88 345 GLU D N 1
ATOM 11564 C CA . GLU D 1 345 ? -24.248 -25.861 -14.018 1.00 33.24 345 GLU D CA 1
ATOM 11565 C C . GLU D 1 345 ? -22.986 -26.667 -13.794 1.00 38.44 345 GLU D C 1
ATOM 11566 O O . GLU D 1 345 ? -22.975 -27.565 -13.012 1.00 32.18 345 GLU D O 1
ATOM 11572 N N . ARG D 1 346 ? -21.946 -26.356 -14.534 1.00 36.19 346 ARG D N 1
ATOM 11573 C CA . ARG D 1 346 ? -20.680 -26.995 -14.353 1.00 43.50 346 ARG D CA 1
ATOM 11574 C C . ARG D 1 346 ? -20.013 -26.684 -13.033 1.00 38.63 346 ARG D C 1
ATOM 11575 O O . ARG D 1 346 ? -19.584 -27.572 -12.372 1.00 47.50 346 ARG D O 1
ATOM 11583 N N . ILE D 1 347 ? -19.984 -25.437 -12.630 1.00 37.63 347 ILE D N 1
ATOM 11584 C CA . ILE D 1 347 ? -19.452 -25.093 -11.349 1.00 32.47 347 ILE D CA 1
ATOM 11585 C C . ILE D 1 347 ? -20.267 -25.812 -10.321 1.00 30.56 347 ILE D C 1
ATOM 11586 O O . ILE D 1 347 ? -19.746 -26.369 -9.429 1.00 34.55 347 ILE D O 1
ATOM 11591 N N . ALA D 1 348 ? -21.550 -25.822 -10.511 1.00 32.40 348 ALA D N 1
ATOM 11592 C CA . ALA D 1 348 ? -22.434 -26.414 -9.563 1.00 35.33 348 ALA D CA 1
ATOM 11593 C C . ALA D 1 348 ? -22.181 -27.898 -9.404 1.00 39.01 348 ALA D C 1
ATOM 11594 O O . ALA D 1 348 ? -22.305 -28.419 -8.341 1.00 42.69 348 ALA D O 1
ATOM 11596 N N . LYS D 1 349 ? -21.849 -28.573 -10.487 1.00 44.83 349 LYS D N 1
ATOM 11597 C CA . LYS D 1 349 ? -21.511 -29.983 -10.459 1.00 44.79 349 LYS D CA 1
ATOM 11598 C C . LYS D 1 349 ? -20.287 -30.312 -9.681 1.00 42.31 349 LYS D C 1
ATOM 11599 O O . LYS D 1 349 ? -20.283 -31.187 -8.893 1.00 49.27 349 LYS D O 1
ATOM 11605 N N . ASP D 1 350 ? -19.259 -29.548 -9.909 1.00 44.77 350 ASP D N 1
ATOM 11606 C CA . ASP D 1 350 ? -17.991 -29.683 -9.252 1.00 44.20 350 ASP D CA 1
ATOM 11607 C C . ASP D 1 350 ? -18.172 -29.519 -7.748 1.00 47.74 350 ASP D C 1
ATOM 11608 O O . ASP D 1 350 ? -17.581 -30.223 -7.005 1.00 46.86 350 ASP D O 1
ATOM 11613 N N . LEU D 1 351 ? -18.979 -28.565 -7.333 1.00 43.86 351 LEU D N 1
ATOM 11614 C CA . LEU D 1 351 ? -19.307 -28.292 -5.941 1.00 38.35 351 LEU D CA 1
ATOM 11615 C C . LEU D 1 351 ? -20.240 -29.257 -5.244 1.00 37.95 351 LEU D C 1
ATOM 116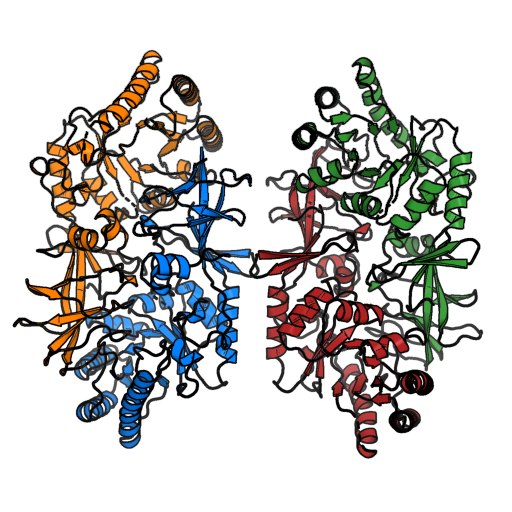16 O O . LEU D 1 351 ? -20.304 -29.297 -4.055 1.00 39.45 351 LEU D O 1
ATOM 11621 N N . GLY D 1 352 ? -20.997 -30.006 -6.006 1.00 32.39 352 GLY D N 1
ATOM 11622 C CA . GLY D 1 352 ? -22.114 -30.711 -5.492 1.00 26.30 352 GLY D CA 1
ATOM 11623 C C . GLY D 1 352 ? -23.246 -29.888 -4.952 1.00 34.52 352 GLY D C 1
ATOM 11624 O O . GLY D 1 352 ? -23.858 -30.268 -3.985 1.00 30.78 352 GLY D O 1
ATOM 11625 N N . THR D 1 353 ? -23.527 -28.757 -5.589 1.00 34.99 353 THR D N 1
ATOM 11626 C CA . THR D 1 353 ? -24.726 -27.971 -5.300 1.00 34.49 353 THR D CA 1
ATOM 11627 C C . THR D 1 353 ? -25.602 -27.805 -6.526 1.00 38.32 353 THR D C 1
ATOM 11628 O O . THR D 1 353 ? -25.662 -28.675 -7.331 1.00 34.86 353 THR D O 1
ATOM 11632 N N . ILE D 1 354 ? -26.266 -26.674 -6.659 1.00 37.60 354 ILE D N 1
ATOM 11633 C CA . ILE D 1 354 ? -27.132 -26.450 -7.782 1.00 30.96 354 ILE D CA 1
ATOM 11634 C C . ILE D 1 354 ? -26.913 -25.101 -8.423 1.00 34.58 354 ILE D C 1
ATOM 11635 O O . ILE D 1 354 ? -26.344 -24.236 -7.857 1.00 35.22 354 ILE D O 1
ATOM 11640 N N . ASN D 1 355 ? -27.396 -24.949 -9.616 1.00 30.68 355 ASN D N 1
ATOM 11641 C CA . ASN D 1 355 ? -27.211 -23.753 -10.370 1.00 33.36 355 ASN D CA 1
ATOM 11642 C C . ASN D 1 355 ? -27.779 -22.531 -9.679 1.00 31.64 355 ASN D C 1
ATOM 11643 O O . ASN D 1 355 ? -27.182 -21.512 -9.757 1.00 32.79 355 ASN D O 1
ATOM 11648 N N . TYR D 1 356 ? -28.867 -22.695 -8.942 1.00 33.51 356 TYR D N 1
ATOM 11649 C CA . TYR D 1 356 ? -29.547 -21.622 -8.265 1.00 29.42 356 TYR D CA 1
ATOM 11650 C C . TYR D 1 356 ? -28.559 -21.001 -7.320 1.00 30.34 356 TYR D C 1
ATOM 11651 O O . TYR D 1 356 ? -28.445 -19.811 -7.276 1.00 26.06 356 TYR D O 1
ATOM 11660 N N . GLU D 1 357 ? -27.849 -21.819 -6.576 1.00 28.92 357 GLU D N 1
ATOM 11661 C CA . GLU D 1 357 ? -26.853 -21.331 -5.656 1.00 28.65 357 GLU D CA 1
ATOM 11662 C C . GLU D 1 357 ? -25.664 -20.638 -6.257 1.00 30.75 357 GLU D C 1
ATOM 11663 O O . GLU D 1 357 ? -25.216 -19.662 -5.727 1.00 30.87 357 GLU D O 1
ATOM 11669 N N . VAL D 1 358 ? -25.159 -21.151 -7.347 1.00 27.27 358 VAL D N 1
ATOM 11670 C CA . VAL D 1 358 ? -24.049 -20.508 -7.986 1.00 25.68 358 VAL D CA 1
ATOM 11671 C C . VAL D 1 358 ? -24.430 -19.089 -8.440 1.00 24.64 358 VAL D C 1
ATOM 11672 O O . VAL D 1 358 ? -23.680 -18.199 -8.249 1.00 28.41 358 VAL D O 1
ATOM 11676 N N . LEU D 1 359 ? -25.624 -18.909 -8.960 1.00 22.77 359 LEU D N 1
ATOM 11677 C CA . LEU D 1 359 ? -26.092 -17.634 -9.393 1.00 25.72 359 LEU D CA 1
ATOM 11678 C C . LEU D 1 359 ? -26.185 -16.621 -8.256 1.00 23.72 359 LEU D C 1
ATOM 11679 O O . LEU D 1 359 ? -25.802 -15.519 -8.400 1.00 25.02 359 LEU D O 1
ATOM 11684 N N . CYS D 1 360 ? -26.687 -17.071 -7.128 1.00 27.05 360 CYS D N 1
ATOM 11685 C CA . CYS D 1 360 ? -26.901 -16.297 -5.928 1.00 26.26 360 CYS D CA 1
ATOM 11686 C C . CYS D 1 360 ? -25.649 -15.872 -5.227 1.00 29.81 360 CYS D C 1
ATOM 11687 O O . CYS D 1 360 ? -25.628 -14.901 -4.570 1.00 32.40 360 CYS D O 1
ATOM 11690 N N . MET D 1 361 ? -24.623 -16.666 -5.394 1.00 30.49 361 MET D N 1
ATOM 11691 C CA . MET D 1 361 ? -23.366 -16.504 -4.771 1.00 32.66 361 MET D CA 1
ATOM 11692 C C . MET D 1 361 ? -22.645 -15.240 -5.172 1.00 31.37 361 MET D C 1
ATOM 11693 O O . MET D 1 361 ? -21.798 -14.839 -4.475 1.00 29.38 361 MET D O 1
ATOM 11698 N N . ILE D 1 362 ? -22.970 -14.670 -6.308 1.00 28.78 362 ILE D N 1
ATOM 11699 C CA . ILE D 1 362 ? -22.196 -13.566 -6.794 1.00 29.62 362 ILE D CA 1
ATOM 11700 C C . ILE D 1 362 ? -22.343 -12.359 -5.872 1.00 30.82 362 ILE D C 1
ATOM 11701 O O . ILE D 1 362 ? -23.394 -11.891 -5.647 1.00 28.71 362 ILE D O 1
ATOM 11706 N N . SER D 1 363 ? -21.222 -11.858 -5.399 1.00 28.90 363 SER D N 1
ATOM 11707 C CA . SER D 1 363 ? -21.139 -10.962 -4.273 1.00 26.01 363 SER D CA 1
ATOM 11708 C C . SER D 1 363 ? -21.381 -9.463 -4.481 1.00 29.78 363 SER D C 1
ATOM 11709 O O . SER D 1 363 ? -21.462 -9.015 -5.565 1.00 25.21 363 SER D O 1
ATOM 11712 N N . ARG D 1 364 ? -21.529 -8.727 -3.395 1.00 27.62 364 ARG D N 1
ATOM 11713 C CA . ARG D 1 364 ? -21.935 -7.342 -3.432 1.00 31.41 364 ARG D CA 1
ATOM 11714 C C . ARG D 1 364 ? -20.998 -6.463 -4.253 1.00 28.67 364 ARG D C 1
ATOM 11715 O O . ARG D 1 364 ? -21.432 -5.623 -4.925 1.00 30.96 364 ARG D O 1
ATOM 11723 N N . ARG D 1 365 ? -19.719 -6.683 -4.166 1.00 25.30 365 ARG D N 1
ATOM 11724 C CA . ARG D 1 365 ? -18.760 -5.893 -4.872 1.00 27.52 365 ARG D CA 1
ATOM 11725 C C . ARG D 1 365 ? -18.666 -6.131 -6.382 1.00 27.04 365 ARG D C 1
ATOM 11726 O O . ARG D 1 365 ? -18.093 -5.388 -7.070 1.00 32.69 365 ARG D O 1
ATOM 11734 N N . VAL D 1 366 ? -19.281 -7.183 -6.855 1.00 27.77 366 VAL D N 1
ATOM 11735 C CA . VAL D 1 366 ? -19.285 -7.513 -8.253 1.00 28.39 366 VAL D CA 1
ATOM 11736 C C . VAL D 1 366 ? -20.405 -6.671 -8.869 1.00 26.21 366 VAL D C 1
ATOM 11737 O O . VAL D 1 366 ? -21.519 -6.956 -8.725 1.00 31.68 366 VAL D O 1
ATOM 11741 N N . ASP D 1 367 ? -20.053 -5.613 -9.547 1.00 27.36 367 ASP D N 1
ATOM 11742 C CA . ASP D 1 367 ? -20.993 -4.739 -10.201 1.00 29.62 367 ASP D CA 1
ATOM 11743 C C . ASP D 1 367 ? -21.770 -5.486 -11.234 1.00 28.37 367 ASP D C 1
ATOM 11744 O O . ASP D 1 367 ? -21.227 -6.278 -11.933 1.00 28.99 367 ASP D O 1
ATOM 11749 N N . ARG D 1 368 ? -23.046 -5.196 -11.331 1.00 29.50 368 ARG D N 1
ATOM 11750 C CA . ARG D 1 368 ? -23.876 -5.749 -12.377 1.00 31.68 368 ARG D CA 1
ATOM 11751 C C . ARG D 1 368 ? -23.913 -4.777 -13.551 1.00 34.15 368 ARG D C 1
ATOM 11752 O O . ARG D 1 368 ? -24.253 -3.632 -13.386 1.00 30.81 368 ARG D O 1
ATOM 11760 N N . VAL D 1 369 ? -23.565 -5.272 -14.723 1.00 32.56 369 VAL D N 1
ATOM 11761 C CA . VAL D 1 369 ? -23.597 -4.512 -15.969 1.00 32.03 369 VAL D CA 1
ATOM 11762 C C . VAL D 1 369 ? -24.650 -5.031 -16.918 1.00 32.09 369 VAL D C 1
ATOM 11763 O O . VAL D 1 369 ? -24.584 -6.139 -17.355 1.00 28.63 369 VAL D O 1
ATOM 11767 N N . TYR D 1 370 ? -25.584 -4.172 -17.246 1.00 33.72 370 TYR D N 1
ATOM 11768 C CA . TYR D 1 370 ? -26.702 -4.530 -18.073 1.00 35.17 370 TYR D CA 1
ATOM 11769 C C . TYR D 1 370 ? -26.497 -4.160 -19.523 1.00 37.19 370 TYR D C 1
ATOM 11770 O O . TYR D 1 370 ? -26.190 -3.058 -19.833 1.00 30.05 370 TYR D O 1
ATOM 11779 N N . MET D 1 371 ? -26.673 -5.147 -20.377 1.00 36.49 371 MET D N 1
ATOM 11780 C CA . MET D 1 371 ? -26.552 -5.040 -21.797 1.00 37.62 371 MET D CA 1
ATOM 11781 C C . MET D 1 371 ? -27.933 -5.125 -22.403 1.00 39.35 371 MET D C 1
ATOM 11782 O O . MET D 1 371 ? -28.747 -5.854 -21.959 1.00 37.78 371 MET D O 1
ATOM 11787 N N . GLU D 1 372 ? -28.178 -4.295 -23.381 1.00 34.52 372 GLU D N 1
ATOM 11788 C CA . GLU D 1 372 ? -29.348 -4.347 -24.192 1.00 34.17 372 GLU D CA 1
ATOM 11789 C C . GLU D 1 372 ? -28.963 -4.046 -25.605 1.00 31.40 372 GLU D C 1
ATOM 11790 O O . GLU D 1 372 ? -28.141 -3.248 -25.821 1.00 29.88 372 GLU D O 1
ATOM 11796 N N . ASN D 1 373 ? -29.519 -4.789 -26.538 1.00 32.14 373 ASN D N 1
ATOM 11797 C CA . ASN D 1 373 ? -29.270 -4.663 -27.969 1.00 26.58 373 ASN D CA 1
ATOM 11798 C C . ASN D 1 373 ? -27.790 -4.708 -28.199 1.00 31.64 373 ASN D C 1
ATOM 11799 O O . ASN D 1 373 ? -27.295 -4.064 -29.030 1.00 30.64 373 ASN D O 1
ATOM 11804 N N . ASN D 1 374 ? -27.126 -5.501 -27.389 1.00 35.04 374 ASN D N 1
ATOM 11805 C CA . ASN D 1 374 ? -25.695 -5.760 -27.398 1.00 35.68 374 ASN D CA 1
ATOM 11806 C C . ASN D 1 374 ? -24.915 -4.472 -27.090 1.00 34.63 374 ASN D C 1
ATOM 11807 O O . ASN D 1 374 ? -23.813 -4.321 -27.448 1.00 29.21 374 ASN D O 1
ATOM 11812 N N . GLU D 1 375 ? -25.575 -3.567 -26.394 1.00 37.67 375 GLU D N 1
ATOM 11813 C CA . GLU D 1 375 ? -25.034 -2.317 -25.908 1.00 39.53 375 GLU D CA 1
ATOM 11814 C C . GLU D 1 375 ? -25.147 -2.231 -24.402 1.00 39.89 375 GLU D C 1
ATOM 11815 O O . GLU D 1 375 ? -26.117 -2.617 -23.821 1.00 36.11 375 GLU D O 1
ATOM 11821 N N . LEU D 1 376 ? -24.161 -1.638 -23.788 1.00 39.20 376 LEU D N 1
ATOM 11822 C CA . LEU D 1 376 ? -24.119 -1.561 -22.382 1.00 37.05 376 LEU D CA 1
ATOM 11823 C C . LEU D 1 376 ? -24.941 -0.374 -22.015 1.00 35.55 376 LEU D C 1
ATOM 11824 O O . LEU D 1 376 ? -24.594 0.711 -22.296 1.00 48.44 376 LEU D O 1
ATOM 11829 N N . VAL D 1 377 ? -26.095 -0.616 -21.449 1.00 35.83 377 VAL D N 1
ATOM 11830 C CA . VAL D 1 377 ? -27.011 0.410 -21.090 1.00 32.15 377 VAL D CA 1
ATOM 11831 C C . VAL D 1 377 ? -26.961 0.893 -19.654 1.00 34.64 377 VAL D C 1
ATOM 11832 O O . VAL D 1 377 ? -27.479 1.924 -19.338 1.00 35.92 377 VAL D O 1
ATOM 11836 N N . GLN D 1 378 ? -26.424 0.085 -18.770 1.00 36.14 378 GLN D N 1
ATOM 11837 C CA . GLN D 1 378 ? -26.415 0.428 -17.368 1.00 39.38 378 GLN D CA 1
ATOM 11838 C C . GLN D 1 378 ? -25.335 -0.281 -16.586 1.00 40.65 378 GLN D C 1
ATOM 11839 O O . GLN D 1 378 ? -24.990 -1.376 -16.883 1.00 35.17 378 GLN D O 1
ATOM 11845 N N . ILE D 1 379 ? -24.791 0.403 -15.602 1.00 41.77 379 ILE D N 1
ATOM 11846 C CA . ILE D 1 379 ? -23.858 -0.173 -14.651 1.00 37.46 379 ILE D CA 1
ATOM 11847 C C . ILE D 1 379 ? -24.305 0.052 -13.226 1.00 36.15 379 ILE D C 1
ATOM 11848 O O . ILE D 1 379 ? -24.523 1.165 -12.831 1.00 34.65 379 ILE D O 1
ATOM 11853 N N . ASN D 1 380 ? -24.441 -1.015 -12.457 1.00 31.12 380 ASN D N 1
ATOM 11854 C CA . ASN D 1 380 ? -24.797 -0.860 -11.063 1.00 32.47 380 ASN D CA 1
ATOM 11855 C C . ASN D 1 380 ? -23.682 -1.204 -10.078 1.00 33.88 380 ASN D C 1
ATOM 11856 O O . ASN D 1 380 ? -23.248 -2.312 -10.008 1.00 35.62 380 ASN D O 1
ATOM 11861 N N . SER D 1 381 ? -23.232 -0.229 -9.310 1.00 32.26 381 SER D N 1
ATOM 11862 C CA . SER D 1 381 ? -22.436 -0.487 -8.152 1.00 27.31 381 SER D CA 1
ATOM 11863 C C . SER D 1 381 ? -23.310 -0.630 -6.918 1.00 29.08 381 SER D C 1
ATOM 11864 O O . SER D 1 381 ? -24.179 0.153 -6.663 1.00 30.44 381 SER D O 1
ATOM 11867 N N . TYR D 1 382 ? -23.059 -1.667 -6.162 1.00 27.88 382 TYR D N 1
ATOM 11868 C CA . TYR D 1 382 ? -23.651 -1.805 -4.861 1.00 25.13 382 TYR D CA 1
ATOM 11869 C C . TYR D 1 382 ? -22.815 -1.125 -3.769 1.00 25.00 382 TYR D C 1
ATOM 11870 O O . TYR D 1 382 ? -23.243 -1.031 -2.679 1.00 28.43 382 TYR D O 1
ATOM 11879 N N . LEU D 1 383 ? -21.646 -0.631 -4.114 1.00 25.42 383 LEU D N 1
ATOM 11880 C CA . LEU D 1 383 ? -20.726 0.009 -3.204 1.00 28.99 383 LEU D CA 1
ATOM 11881 C C . LEU D 1 383 ? -20.803 1.507 -3.225 1.00 34.74 383 LEU D C 1
ATOM 11882 O O . LEU D 1 383 ? -20.801 2.103 -2.204 1.00 33.21 383 LEU D O 1
ATOM 11887 N N . LEU D 1 384 ? -20.887 2.100 -4.403 1.00 35.55 384 LEU D N 1
ATOM 11888 C CA . LEU D 1 384 ? -20.762 3.541 -4.573 1.00 39.43 384 LEU D CA 1
ATOM 11889 C C . LEU D 1 384 ? -22.019 4.342 -4.682 1.00 39.07 384 LEU D C 1
ATOM 11890 O O . LEU D 1 384 ? -23.031 3.839 -5.054 1.00 40.41 384 LEU D O 1
#

InterPro domains:
  IPR000821 Alanine racemase [MF_01201] (7-370)
  IPR000821 Alanine racemase [PR00992] (31-47)
  IPR000821 Alanine racemase [PR00992] (67-85)
  IPR000821 Alanine racemase [PR00992] (128-140)
  IPR000821 Alanine racemase [PR00992] (163-174)
  IPR000821 Alanine racemase [PR00992] (206-233)
  IPR000821 Alanine racemase [PR00992] (263-278)
  IPR000821 Alanine racemase [PR00992] (280-295)
  IPR000821 Alanine racemase [PR00992] (300-317)
  IPR000821 Alanine racemase [PR00992] (353-366)
  IPR000821 Alanine racemase [PTHR30511] (6-372)
  IPR000821 Alanine racemase [TIGR00492] (8-371)
  IPR001608 Alanine racemase, N-terminal [PF01168] (12-233)
  IPR009006 Alanine racemase/group IV decarboxylase, C-terminal [G3DSA:2.40.37.10] (8-370)
  IPR009006 Alanine racemase/group IV decarboxylase, C-terminal [SSF50621] (242-380)
  IPR011079 Alanine racemase, C-terminal [PF00842] (247-370)
  IPR011079 Alanine racemase, C-terminal [SM01005] (247-371)
  IPR020622 Alanine racemase, pyridoxal-phosphate attachment site [PS00395] (36-46)
  IPR029066 PLP-binding barrel [G3DSA:3.20.20.10] (14-229)
  IPR029066 PLP-binding barrel [SSF51419] (12-248)

Radius of gyration: 38.69 Å; Cα contacts (8 Å, |Δi|>4): 3486; chains: 4; bounding box: 92×64×108 Å

CATH classification: 2.40.37.10 (+1 more: 3.20.20.10)

Nearest PDB structures (foldseek):
  4lus-assembly1_B  TM=1.003E+00  e=4.165E-82  Clostridioides difficile 630
  4lus-assembly2_C  TM=9.973E-01  e=2.910E-76  Clostridioides difficile 630
  4lut-assembly1_A  TM=9.939E-01  e=3.479E-76  Clostridioides difficile 630
  4lus-assembly2_D  TM=9.918E-01  e=2.293E-76  Clostridioides difficile 630
  4luy-assembly1_B  TM=9.989E-01  e=7.694E-75  Clostridioides difficile 630